Protein AF-A0A3B4XBQ4-F1 (afdb_monomer_lite)

Sequence (786 aa):
MGTFVTLAEVLEARGSPLDEDEVWCLLLATTEALLDISKKNMCSVLSPGSMLLSANGSLAFKSCVRYEDVASFMVVYSLGMTLYWCVDYHLPHNQPVQLSAELDGLLLSMCEDMVVRRTNLLTVLEICELHHKAAMLPPAERLIRQLQLTDRSQMVRDRLHQDVGPEFIRMLDEPLVVLELPGSIVSKKGKSPTTQRELSVVMPNSQRILVKCEVKSRGGDVFDMIVAHSNLMEHFYFGLAYIDNEFFFVDNDTKISKVAPDSWKKVPTATFVLFFRVKFFVNDISLLQRQTRHQYYLQLRRDLLEDRLSCHEETALYLGALALQTEYGDCMPEVYGRNYYRPDQYVSKSVMEKRALPYVQEELLRLHTNNAQMLSDESELEFLKLPEYGVLFHRVMREKKPSEGEIILGVCAKGLIVFEIKDGCRSTSQTFYWRETATISSNRRKFVVESRGSKKKYTFITERSKIAKYLCNLCSAQHKFNNEMNSRQLSQSLVSSNIVQYAAVCRAQSSRRKSFSCSETPQDDSGLNTPQDESLTKLCDDIAARIEARVKTKTGSSSEREVLCVSLKKDPKFGLIVIVGEDTVGRYDLGIFVASIVPGGPADKDGRIKPGRLISLNHISLEGVTFSEATEVMQSSPEEVQLIISQPKYESQATLMTYAQSGEDNLDEMVSVLMTPKTGNRLNVPCEVRGLSAQDSCSLSPPVNCVKLEEITVELSKVAGSLGISITGGVNTNLPNGGIYIKSLVPGGAAERDGRVHTDRVLEVDGFSFQGFTYQQAVDCLSKTG

Organism: NCBI:txid1841481

InterPro domains:
  IPR000299 FERM domain [PS50057] (197-486)
  IPR001478 PDZ domain [PF00595] (577-645)
  IPR001478 PDZ domain [PF00595] (715-785)
  IPR001478 PDZ domain [PS50106] (563-649)
  IPR001478 PDZ domain [PS50106] (713-786)
  IPR001478 PDZ domain [SM00228] (572-649)
  IPR001478 PDZ domain [SM002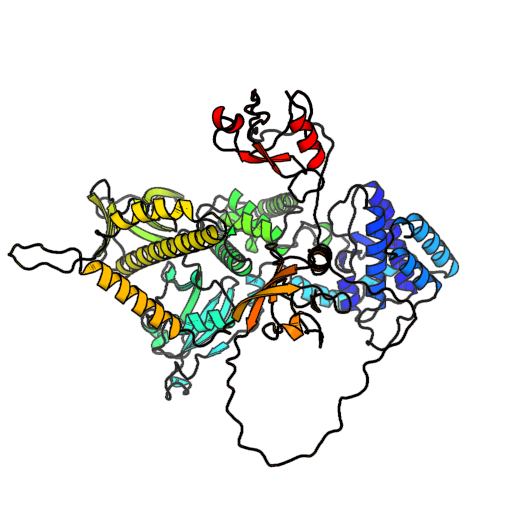28] (721-786)
  IPR011019 KIND domain [PF16474] (5-113)
  IPR011019 KIND domain [PS51377] (5-167)
  IPR011019 KIND domain [SM00750] (5-167)
  IPR011993 PH-like domain superfamily [G3DSA:2.30.29.30] (389-490)
  IPR014352 FERM/acyl-CoA-binding protein superfamily [G3DSA:1.20.80.10] (281-388)
  IPR018979 FERM, N-terminal [PF09379] (201-261)
  IPR018980 FERM, C-terminal PH-like domain [PF09380] (403-489)
  IPR018980 FERM, C-terminal PH-like domain [SM01196] (401-490)
  IPR019748 FERM central domain [PF00373] (288-394)
  IPR019748 FERM central domain [cd14473] (292-386)
  IPR019749 Band 4.1 domain [PR00935] (230-242)
  IPR019749 Band 4.1 domain [PR00935] (298-311)
  IPR019749 Band 4.1 domain [PR00935] (311-331)

Structure (mmCIF, N/CA/C/O backbone):
data_AF-A0A3B4XBQ4-F1
#
_entry.id   AF-A0A3B4XBQ4-F1
#
loop_
_atom_site.group_PDB
_atom_site.id
_atom_site.type_symbol
_atom_site.label_atom_id
_atom_site.label_alt_id
_atom_site.label_comp_id
_atom_site.label_asym_id
_atom_site.label_entity_id
_atom_site.label_seq_id
_atom_site.pdbx_PDB_ins_code
_atom_site.Cartn_x
_atom_site.Cartn_y
_atom_site.Cartn_z
_atom_site.occupancy
_atom_site.B_iso_or_equiv
_atom_site.auth_seq_id
_atom_site.auth_comp_id
_atom_site.auth_asym_id
_atom_site.auth_atom_id
_atom_site.pdbx_PDB_model_num
ATOM 1 N N . MET A 1 1 ? 0.312 -6.241 -37.131 1.00 32.94 1 MET A N 1
ATOM 2 C CA . MET A 1 1 ? 0.779 -5.415 -35.998 1.00 32.94 1 MET A CA 1
ATOM 3 C C . MET A 1 1 ? 1.859 -6.225 -35.313 1.00 32.94 1 MET A C 1
ATOM 5 O O . MET A 1 1 ? 1.557 -7.333 -34.894 1.00 32.94 1 MET A O 1
ATOM 9 N N . GLY A 1 2 ? 3.116 -5.786 -35.379 1.00 45.16 2 GLY A N 1
ATOM 10 C CA . GLY A 1 2 ? 4.244 -6.576 -34.884 1.00 45.16 2 GLY A CA 1
ATOM 11 C C . GLY A 1 2 ? 4.335 -6.468 -33.369 1.00 45.16 2 GLY A C 1
ATOM 12 O O . GLY A 1 2 ? 4.582 -5.383 -32.863 1.00 45.16 2 GLY A O 1
ATOM 13 N N . THR A 1 3 ? 4.108 -7.570 -32.662 1.00 61.03 3 THR A N 1
ATOM 14 C CA . THR A 1 3 ? 4.455 -7.713 -31.243 1.00 61.03 3 THR A CA 1
ATOM 15 C C . THR A 1 3 ? 5.968 -7.585 -31.082 1.00 61.03 3 THR A C 1
ATOM 17 O O . THR A 1 3 ? 6.699 -8.155 -31.895 1.00 61.03 3 THR A O 1
ATOM 20 N N . PHE A 1 4 ? 6.433 -6.870 -30.060 1.00 69.50 4 PHE A N 1
ATOM 21 C CA . PHE A 1 4 ? 7.853 -6.779 -29.712 1.00 69.50 4 PHE A CA 1
ATOM 22 C C . PHE A 1 4 ? 8.190 -7.751 -28.566 1.00 69.50 4 PHE A C 1
ATOM 24 O O . PHE A 1 4 ? 7.325 -8.046 -27.746 1.00 69.50 4 PHE A O 1
ATOM 31 N N . VAL A 1 5 ? 9.425 -8.252 -28.528 1.00 73.81 5 VAL A N 1
ATOM 32 C CA . VAL A 1 5 ? 9.993 -9.130 -27.483 1.00 73.81 5 VAL A CA 1
ATOM 33 C C . VAL A 1 5 ? 11.347 -8.546 -27.078 1.00 73.81 5 VAL A C 1
ATOM 35 O O . VAL A 1 5 ? 12.065 -8.050 -27.949 1.00 73.81 5 VAL A O 1
ATOM 38 N N . THR A 1 6 ? 11.709 -8.543 -25.795 1.00 81.06 6 THR A N 1
ATOM 39 C CA . THR A 1 6 ? 13.035 -8.033 -25.393 1.00 81.06 6 THR A CA 1
ATOM 40 C C . THR A 1 6 ? 14.160 -8.987 -25.811 1.00 81.06 6 THR A C 1
ATOM 42 O O . THR A 1 6 ? 13.956 -10.192 -25.946 1.00 81.06 6 THR A O 1
ATOM 45 N N . LEU A 1 7 ? 15.378 -8.480 -26.010 1.00 82.31 7 LEU A N 1
ATOM 46 C CA . LEU A 1 7 ? 16.537 -9.339 -26.286 1.00 82.31 7 LEU A CA 1
ATOM 47 C C . LEU A 1 7 ? 16.816 -10.314 -25.125 1.00 82.31 7 LEU A C 1
ATOM 49 O O . LEU A 1 7 ? 17.180 -11.462 -25.365 1.00 82.31 7 LEU A O 1
ATOM 53 N N . ALA A 1 8 ? 16.573 -9.893 -23.880 1.00 78.25 8 ALA A N 1
ATOM 54 C CA . ALA A 1 8 ? 16.630 -10.761 -22.702 1.00 78.25 8 ALA A CA 1
ATOM 55 C C . ALA A 1 8 ? 15.648 -11.942 -22.804 1.00 78.25 8 ALA A C 1
ATOM 57 O O . ALA A 1 8 ? 16.045 -13.086 -22.597 1.00 78.25 8 ALA A O 1
ATOM 58 N N . GLU A 1 9 ? 14.396 -11.678 -23.191 1.00 71.56 9 GLU A N 1
ATOM 59 C CA . GLU A 1 9 ? 13.371 -12.712 -23.402 1.00 71.56 9 GLU A CA 1
ATOM 60 C C . GLU A 1 9 ? 13.758 -13.697 -24.510 1.00 71.56 9 GLU A C 1
ATOM 62 O O . GLU A 1 9 ? 13.493 -14.895 -24.401 1.00 71.56 9 GLU A O 1
ATOM 67 N N . VAL A 1 10 ? 14.394 -13.210 -25.579 1.00 78.62 10 VAL A N 1
ATOM 68 C CA . VAL A 1 10 ? 14.895 -14.063 -26.666 1.00 78.62 10 VAL A CA 1
ATOM 69 C C . VAL A 1 10 ? 15.994 -14.998 -26.164 1.00 78.62 10 VAL A C 1
ATOM 71 O O . VAL A 1 10 ? 15.939 -16.196 -26.447 1.00 78.62 10 VAL A O 1
ATOM 74 N N . LEU A 1 11 ? 16.965 -14.482 -25.406 1.00 76.75 11 LEU A N 1
ATOM 75 C CA . LEU A 1 11 ? 18.055 -15.280 -24.833 1.00 76.75 11 LEU A CA 1
ATOM 76 C C . LEU A 1 11 ? 17.536 -16.322 -23.839 1.00 76.75 11 LEU A C 1
ATOM 78 O O . LEU A 1 11 ? 17.940 -17.483 -23.897 1.00 76.75 11 LEU A O 1
ATOM 82 N N . GLU A 1 12 ? 16.591 -15.940 -22.982 1.00 75.50 12 GLU A N 1
ATOM 83 C CA . GLU A 1 12 ? 15.970 -16.845 -22.014 1.00 75.50 12 GLU A CA 1
ATOM 84 C C . GLU A 1 12 ? 15.159 -17.953 -22.703 1.00 75.50 12 GLU A C 1
ATOM 86 O O . GLU A 1 12 ? 15.280 -19.131 -22.358 1.00 75.50 12 GLU A O 1
ATOM 91 N N . ALA A 1 13 ? 14.382 -17.609 -23.736 1.00 70.44 13 ALA A N 1
ATOM 92 C CA . ALA A 1 13 ? 13.626 -18.585 -24.518 1.00 70.44 13 ALA A CA 1
ATOM 93 C C . ALA A 1 13 ? 14.534 -19.541 -25.311 1.00 70.44 13 ALA A C 1
ATOM 95 O O . ALA A 1 13 ? 14.208 -20.728 -25.460 1.00 70.44 13 ALA A O 1
ATOM 96 N N . ARG A 1 14 ? 15.665 -19.034 -25.816 1.00 77.06 14 ARG A N 1
ATOM 97 C CA . ARG A 1 14 ? 16.677 -19.807 -26.547 1.00 77.06 14 ARG A CA 1
ATOM 98 C C . ARG A 1 14 ? 17.471 -20.722 -25.610 1.00 77.06 14 ARG A C 1
ATOM 100 O O . ARG A 1 14 ? 17.714 -21.877 -25.958 1.00 77.06 14 ARG A O 1
ATOM 107 N N . GLY A 1 15 ? 17.822 -20.242 -24.417 1.00 75.25 15 GLY A N 1
ATOM 108 C CA . GLY A 1 15 ? 18.596 -20.975 -23.413 1.00 75.25 15 GLY A CA 1
ATOM 109 C C . GLY A 1 15 ? 20.064 -21.210 -23.794 1.00 75.25 15 GLY A C 1
ATOM 110 O O . GLY A 1 15 ? 20.699 -22.085 -23.211 1.00 75.25 15 GLY A O 1
ATOM 111 N N . SER A 1 16 ? 20.588 -20.471 -24.773 1.00 79.38 16 SER A N 1
ATOM 112 C CA . SER A 1 16 ? 21.974 -20.539 -25.253 1.00 79.38 16 SER A CA 1
ATOM 113 C C . SER A 1 16 ? 22.471 -19.132 -25.620 1.00 79.38 16 SER A C 1
ATOM 115 O O . SER A 1 16 ? 21.627 -18.269 -25.889 1.00 79.38 16 SER A O 1
ATOM 117 N N . PRO A 1 17 ? 23.795 -18.895 -25.681 1.00 85.38 17 PRO A N 1
ATOM 118 C CA . PRO A 1 17 ? 24.337 -17.630 -26.172 1.00 85.38 17 PRO A CA 1
ATOM 119 C C . PRO A 1 17 ? 24.024 -17.417 -27.660 1.00 85.38 17 PRO A C 1
ATOM 121 O O . PRO A 1 17 ? 23.603 -18.353 -28.356 1.00 85.38 17 PRO A O 1
ATOM 124 N N . LEU A 1 18 ? 24.210 -16.176 -28.120 1.00 86.69 18 LEU A N 1
ATOM 125 C CA . LEU A 1 18 ? 24.181 -15.840 -29.546 1.00 86.69 18 LEU A CA 1
ATOM 126 C C . LEU A 1 18 ? 25.466 -16.297 -30.236 1.00 86.69 18 LEU A C 1
ATOM 128 O O . LEU A 1 18 ? 26.558 -16.160 -29.680 1.00 86.69 18 LEU A O 1
ATOM 132 N N . ASP A 1 19 ? 25.321 -16.780 -31.464 1.00 86.88 19 ASP A N 1
ATOM 133 C CA . ASP A 1 19 ? 26.453 -17.119 -32.324 1.00 86.88 19 ASP A CA 1
ATOM 134 C C . ASP A 1 19 ? 27.101 -15.844 -32.899 1.00 86.88 19 ASP A C 1
ATOM 136 O O . ASP A 1 19 ? 26.461 -14.798 -33.017 1.00 86.88 19 ASP A O 1
ATOM 140 N N . GLU A 1 20 ? 28.372 -15.918 -33.301 1.00 87.44 20 GLU A N 1
ATOM 141 C CA . GLU A 1 20 ? 29.130 -14.763 -33.811 1.00 87.44 20 GLU A CA 1
ATOM 142 C C . GLU A 1 20 ? 28.424 -14.040 -34.979 1.00 87.44 20 GLU A C 1
ATOM 144 O O . GLU A 1 20 ? 28.278 -12.816 -34.956 1.00 87.44 20 GLU A O 1
ATOM 149 N N . ASP A 1 21 ? 27.896 -14.787 -35.950 1.00 88.25 21 ASP A N 1
ATOM 150 C CA . ASP A 1 21 ? 27.135 -14.233 -37.079 1.00 88.25 21 ASP A CA 1
ATOM 151 C C . ASP A 1 21 ? 25.861 -13.497 -36.619 1.00 88.25 21 ASP A C 1
ATOM 153 O O . ASP A 1 21 ? 25.447 -12.496 -37.220 1.00 88.25 21 ASP A O 1
ATOM 157 N N . GLU A 1 22 ? 25.236 -13.971 -35.534 1.00 88.56 22 GLU A N 1
ATOM 158 C CA . GLU A 1 22 ? 24.047 -13.353 -34.948 1.00 88.56 22 GLU A CA 1
ATOM 159 C C . GLU A 1 22 ? 24.399 -12.031 -34.256 1.00 88.56 22 GLU A C 1
ATOM 161 O O . GLU A 1 22 ? 23.666 -11.047 -34.386 1.00 88.56 22 GLU A O 1
ATOM 166 N N . VAL A 1 23 ? 25.550 -11.980 -33.579 1.00 90.06 23 VAL A N 1
ATOM 167 C CA . VAL A 1 23 ? 26.082 -10.767 -32.942 1.00 90.06 23 VAL A CA 1
ATOM 168 C C . VAL A 1 23 ? 26.407 -9.707 -33.989 1.00 90.06 23 VAL A C 1
ATOM 170 O O . VAL A 1 23 ? 26.005 -8.556 -33.820 1.00 90.06 23 VAL A O 1
ATOM 173 N N . TRP A 1 24 ? 27.059 -10.078 -35.094 1.00 90.06 24 TRP A N 1
ATOM 174 C CA . TRP A 1 24 ? 27.360 -9.157 -36.197 1.00 90.06 24 TRP A CA 1
ATOM 175 C C . TRP A 1 24 ? 26.103 -8.538 -36.809 1.00 90.06 24 TRP A C 1
ATOM 177 O O . TRP A 1 24 ? 26.035 -7.327 -37.029 1.00 90.06 24 TRP A O 1
ATOM 187 N N . CYS A 1 25 ? 25.083 -9.355 -37.059 1.00 88.88 25 CYS A N 1
ATOM 188 C CA . CYS A 1 25 ? 23.819 -8.884 -37.617 1.00 88.88 25 CYS A CA 1
ATOM 189 C C . CYS A 1 25 ? 23.031 -8.017 -36.621 1.00 88.88 25 CYS A C 1
ATOM 191 O O . CYS A 1 25 ? 22.463 -6.995 -37.012 1.00 88.88 25 CYS A O 1
ATOM 193 N N . LEU A 1 26 ? 23.002 -8.390 -35.337 1.00 89.19 26 LEU A N 1
ATOM 194 C CA . LEU A 1 26 ? 22.338 -7.606 -34.294 1.00 89.19 26 LEU A CA 1
ATOM 195 C C . LEU A 1 26 ? 23.042 -6.262 -34.068 1.00 89.19 26 LEU A C 1
ATOM 197 O O . LEU A 1 26 ? 22.370 -5.238 -33.922 1.00 89.19 26 LEU A O 1
ATOM 201 N N . LEU A 1 27 ? 24.378 -6.249 -34.083 1.00 91.12 27 LEU A N 1
ATOM 202 C CA . LEU A 1 27 ? 25.190 -5.038 -33.989 1.00 91.12 27 LEU A CA 1
ATOM 203 C C . LEU A 1 27 ? 24.922 -4.102 -35.173 1.00 91.12 27 LEU A C 1
ATOM 205 O O . LEU A 1 27 ? 24.695 -2.911 -34.953 1.00 91.12 27 LEU A O 1
ATOM 209 N N . LEU A 1 28 ? 24.870 -4.634 -36.398 1.00 89.50 28 LEU A N 1
ATOM 210 C CA . LEU A 1 28 ? 24.543 -3.867 -37.603 1.00 89.50 28 LEU A CA 1
ATOM 211 C C . LEU A 1 28 ? 23.150 -3.225 -37.500 1.00 89.50 28 LEU A C 1
ATOM 213 O O . LEU A 1 28 ? 23.044 -2.000 -37.550 1.00 89.50 28 LEU A O 1
ATOM 217 N N . ALA A 1 29 ? 22.102 -4.019 -37.251 1.00 86.88 29 ALA A N 1
ATOM 218 C CA . ALA A 1 29 ? 20.734 -3.498 -37.152 1.00 86.88 29 ALA A CA 1
ATOM 219 C C . ALA A 1 29 ? 20.562 -2.480 -36.019 1.00 86.88 29 ALA A C 1
ATOM 221 O O . ALA A 1 29 ? 19.853 -1.483 -36.167 1.00 86.88 29 ALA A O 1
ATOM 222 N N . THR A 1 30 ? 21.203 -2.718 -34.872 1.00 87.31 30 THR A N 1
ATOM 223 C CA . THR A 1 30 ? 21.127 -1.801 -33.729 1.00 87.31 30 THR A CA 1
ATOM 224 C C . THR A 1 30 ? 21.825 -0.487 -34.047 1.00 87.31 30 THR A C 1
ATOM 226 O O . THR A 1 30 ? 21.290 0.577 -33.747 1.00 87.31 30 THR A O 1
ATOM 229 N N . THR A 1 31 ? 22.982 -0.542 -34.704 1.00 87.50 31 THR A N 1
ATOM 230 C CA . THR A 1 31 ? 23.745 0.640 -35.121 1.00 87.50 31 THR A CA 1
ATOM 231 C C . THR A 1 31 ? 22.968 1.473 -36.145 1.00 87.50 31 THR A C 1
ATOM 233 O O . THR A 1 31 ? 22.874 2.691 -35.992 1.00 87.50 31 THR A O 1
ATOM 236 N N . GLU A 1 32 ? 22.335 0.837 -37.133 1.00 85.81 32 GLU A N 1
ATOM 237 C CA . GLU A 1 32 ? 21.465 1.507 -38.111 1.00 85.81 32 GLU A CA 1
ATOM 238 C C . GLU A 1 32 ? 20.247 2.164 -37.443 1.00 85.81 32 GLU A C 1
ATOM 240 O O . GLU A 1 32 ? 19.961 3.342 -37.682 1.00 85.81 32 GLU A O 1
ATOM 245 N N . ALA A 1 33 ? 19.565 1.440 -36.549 1.00 81.19 33 ALA A N 1
ATOM 246 C CA . ALA A 1 33 ? 18.415 1.961 -35.811 1.00 81.19 33 ALA A CA 1
ATOM 247 C C . ALA A 1 33 ? 18.804 3.141 -34.905 1.00 81.19 33 ALA A C 1
ATOM 249 O O . ALA A 1 33 ? 18.095 4.146 -34.845 1.00 81.19 33 ALA A O 1
ATOM 250 N N . LEU A 1 34 ? 19.955 3.060 -34.234 1.00 78.56 34 LEU A N 1
ATOM 251 C CA . LEU A 1 34 ? 20.484 4.141 -33.404 1.00 78.56 34 LEU A CA 1
ATOM 252 C C . LEU A 1 34 ? 20.875 5.375 -34.222 1.00 78.56 34 LEU A C 1
ATOM 254 O O . LEU A 1 34 ? 20.667 6.490 -33.749 1.00 78.56 34 LEU A O 1
ATOM 258 N N . LEU A 1 35 ? 21.405 5.215 -35.436 1.00 76.88 35 LEU A N 1
ATOM 259 C CA . LEU A 1 35 ? 21.737 6.339 -36.319 1.00 76.88 35 LEU A CA 1
ATOM 260 C C . LEU A 1 35 ? 20.488 7.032 -36.883 1.00 76.88 35 LEU A C 1
ATOM 262 O O . LEU A 1 35 ? 20.502 8.249 -37.092 1.00 76.88 35 LEU A O 1
ATOM 266 N N . ASP A 1 36 ? 19.390 6.300 -37.082 1.00 68.94 36 ASP A N 1
ATOM 267 C CA . ASP A 1 36 ? 18.102 6.894 -37.457 1.00 68.94 36 ASP A CA 1
ATOM 268 C C . ASP A 1 36 ? 17.434 7.626 -36.273 1.00 68.94 36 ASP A C 1
ATOM 270 O O . ASP A 1 36 ? 16.847 8.701 -36.429 1.00 68.94 36 ASP A O 1
ATOM 274 N N . ILE A 1 37 ? 17.603 7.101 -35.054 1.00 64.50 37 ILE A N 1
ATOM 275 C CA . ILE A 1 37 ? 17.100 7.691 -33.800 1.00 64.50 37 ILE A CA 1
ATOM 276 C C . ILE A 1 37 ? 17.960 8.871 -33.321 1.00 64.50 37 ILE A C 1
ATOM 278 O O . ILE A 1 37 ? 17.426 9.834 -32.766 1.00 64.50 37 ILE A O 1
ATOM 282 N N . SER A 1 38 ? 19.267 8.854 -33.593 1.00 54.06 38 SER A N 1
ATOM 283 C CA . SER A 1 38 ? 20.222 9.936 -33.312 1.00 54.06 38 SER A CA 1
ATOM 284 C C . SER A 1 38 ? 19.780 11.273 -33.922 1.00 54.06 38 SER A C 1
ATOM 286 O O . SER A 1 38 ? 20.041 12.325 -33.343 1.00 54.06 38 SER A O 1
ATOM 288 N N . LYS A 1 39 ? 19.020 11.249 -35.025 1.00 49.69 39 LYS A N 1
ATOM 289 C CA . LYS A 1 39 ? 18.426 12.443 -35.655 1.00 49.69 39 LYS A CA 1
ATOM 290 C C . LYS A 1 39 ? 17.235 13.035 -34.879 1.00 49.69 39 LYS A C 1
ATOM 292 O O . LYS A 1 39 ? 16.767 14.115 -35.230 1.00 49.69 39 LYS A O 1
ATOM 297 N N . LYS A 1 40 ? 16.719 12.339 -33.857 1.00 45.53 40 LYS A N 1
ATOM 298 C CA . LYS A 1 40 ? 15.503 12.677 -33.087 1.00 45.53 40 LYS A CA 1
ATOM 299 C C . LYS A 1 40 ? 15.758 12.951 -31.589 1.00 45.53 40 LYS A C 1
ATOM 301 O O . LYS A 1 40 ? 14.798 12.993 -30.824 1.00 45.53 40 LYS A O 1
ATOM 306 N N . ASN A 1 41 ? 17.009 13.170 -31.159 1.00 45.47 41 ASN A N 1
ATOM 307 C CA . ASN A 1 41 ? 17.391 13.496 -29.766 1.00 45.47 41 ASN A CA 1
ATOM 308 C C . ASN A 1 41 ? 16.875 12.507 -28.694 1.00 45.47 41 ASN A C 1
ATOM 310 O O . ASN A 1 41 ? 16.464 12.905 -27.601 1.00 45.47 41 ASN A O 1
ATOM 314 N N . MET A 1 42 ? 16.908 11.207 -28.992 1.00 45.78 42 MET A N 1
ATOM 315 C CA . MET A 1 42 ? 16.678 10.136 -28.015 1.00 45.78 42 MET A CA 1
ATOM 316 C C . MET A 1 42 ? 17.999 9.400 -27.785 1.00 45.78 42 MET A C 1
ATOM 318 O O . MET A 1 42 ? 18.668 9.020 -28.743 1.00 45.78 42 MET A O 1
ATOM 322 N N . CYS A 1 43 ? 18.384 9.205 -26.526 1.00 49.38 43 CYS A N 1
ATOM 323 C CA . CYS A 1 43 ? 19.600 8.488 -26.161 1.00 49.38 43 CYS A CA 1
ATOM 324 C C . CYS A 1 43 ? 19.253 7.446 -25.098 1.00 49.38 43 CYS A C 1
ATOM 326 O O . CYS A 1 43 ? 18.780 7.802 -24.025 1.00 49.38 43 CYS A O 1
ATOM 328 N N . SER A 1 44 ? 19.434 6.164 -25.411 1.00 53.78 44 SER A N 1
ATOM 329 C CA . SER A 1 44 ? 19.067 5.046 -24.540 1.00 53.78 44 SER A CA 1
ATOM 330 C C . SER A 1 44 ? 20.312 4.313 -24.054 1.00 53.78 44 SER A C 1
ATOM 332 O O . SER A 1 44 ? 21.119 3.883 -24.875 1.00 53.78 44 SER A O 1
ATOM 334 N N . VAL A 1 45 ? 20.445 4.096 -22.742 1.00 66.38 45 VAL A N 1
ATOM 335 C CA . VAL A 1 45 ? 21.352 3.059 -22.231 1.00 66.38 45 VAL A CA 1
ATOM 336 C C . VAL A 1 45 ? 20.818 1.713 -22.714 1.00 66.38 45 VAL A C 1
ATOM 338 O O . VAL A 1 45 ? 19.678 1.335 -22.418 1.00 66.38 45 VAL A O 1
ATOM 341 N N . LEU A 1 46 ? 21.622 1.011 -23.506 1.00 75.31 46 LEU A N 1
ATOM 342 C CA . LEU A 1 46 ? 21.235 -0.280 -24.048 1.00 75.31 46 LEU A CA 1
ATOM 343 C C . LEU A 1 46 ? 21.561 -1.395 -23.058 1.00 75.31 46 LEU A C 1
ATOM 345 O O . LEU A 1 46 ? 22.606 -1.405 -22.415 1.00 75.31 46 LEU A O 1
ATOM 349 N N . SER A 1 47 ? 20.604 -2.300 -22.914 1.00 76.81 47 SER A N 1
ATOM 350 C CA . SER A 1 47 ? 20.679 -3.523 -22.128 1.00 76.81 47 SER A CA 1
ATOM 351 C C . SER A 1 47 ? 19.821 -4.582 -22.824 1.00 76.81 47 SER A C 1
ATOM 353 O O . SER A 1 47 ? 18.894 -4.223 -23.565 1.00 76.81 47 SER A O 1
ATOM 355 N N . PRO A 1 48 ? 20.033 -5.878 -22.546 1.00 78.06 48 PRO A N 1
ATOM 356 C CA . PRO A 1 48 ? 19.177 -6.932 -23.086 1.00 78.06 48 PRO A CA 1
ATOM 357 C C . PRO A 1 48 ? 17.678 -6.706 -22.796 1.00 78.06 48 PRO A C 1
ATOM 359 O O . PRO A 1 48 ? 16.829 -7.031 -23.621 1.00 78.06 48 PRO A O 1
ATOM 362 N N . GLY A 1 49 ? 17.332 -6.091 -21.657 1.00 70.62 49 GLY A N 1
ATOM 363 C CA . GLY A 1 49 ? 15.944 -5.798 -21.270 1.00 70.62 49 GLY A CA 1
ATOM 364 C C . GLY A 1 49 ? 15.351 -4.501 -21.846 1.00 70.62 49 GLY A C 1
ATOM 365 O O . GLY A 1 49 ? 14.134 -4.291 -21.747 1.00 70.62 49 GLY A O 1
ATOM 366 N N . SER A 1 50 ? 16.179 -3.625 -22.428 1.00 72.12 50 SER A N 1
ATOM 367 C CA . SER A 1 50 ? 15.745 -2.368 -23.063 1.00 72.12 50 SER A CA 1
ATOM 368 C C . SER A 1 50 ? 15.697 -2.437 -24.591 1.00 72.12 50 SER A C 1
ATOM 370 O O . SER A 1 50 ? 15.037 -1.594 -25.198 1.00 72.12 50 SER A O 1
ATOM 372 N N . MET A 1 51 ? 16.322 -3.444 -25.209 1.00 81.44 51 MET A N 1
ATOM 373 C CA . MET A 1 51 ? 16.289 -3.685 -26.654 1.00 81.44 51 MET A CA 1
ATOM 374 C C . MET A 1 51 ? 15.084 -4.550 -27.042 1.00 81.44 51 MET A C 1
ATOM 376 O O . MET A 1 51 ? 14.918 -5.647 -26.516 1.00 81.44 51 MET A O 1
ATOM 380 N N . LEU A 1 52 ? 14.244 -4.056 -27.953 1.00 79.12 52 LEU A N 1
ATOM 381 C CA . LEU A 1 52 ? 12.981 -4.670 -28.365 1.00 79.12 52 LEU A CA 1
ATOM 382 C C . LEU A 1 52 ? 13.052 -5.124 -29.827 1.00 79.12 52 LEU A C 1
ATOM 384 O O . LEU A 1 52 ? 13.309 -4.323 -30.722 1.00 79.12 52 LEU A O 1
ATOM 388 N N . LEU A 1 53 ? 12.760 -6.397 -30.071 1.00 84.12 53 LEU A N 1
ATOM 389 C CA . LEU A 1 53 ? 12.810 -7.079 -31.365 1.00 84.12 53 LEU A CA 1
ATOM 390 C C . LEU A 1 53 ? 11.383 -7.336 -31.865 1.00 84.12 53 LEU A C 1
ATOM 392 O O . LEU A 1 53 ? 10.564 -7.881 -31.125 1.00 84.12 53 LEU A O 1
ATOM 396 N N . SER A 1 54 ? 11.067 -6.934 -33.097 1.00 79.44 54 SER A N 1
ATOM 397 C CA . SER A 1 54 ? 9.722 -7.055 -33.679 1.00 79.44 54 SER A CA 1
ATOM 398 C C . SER A 1 54 ? 9.612 -8.114 -34.768 1.00 79.44 54 SER A C 1
ATOM 400 O O . SER A 1 54 ? 10.555 -8.374 -35.516 1.00 79.44 54 SER A O 1
ATOM 402 N N . ALA A 1 55 ? 8.402 -8.674 -34.926 1.00 70.19 55 ALA A N 1
ATOM 403 C CA . ALA A 1 55 ? 8.183 -9.858 -35.768 1.00 70.19 55 ALA A CA 1
ATOM 404 C C . ALA A 1 55 ? 8.270 -9.520 -37.257 1.00 70.19 55 ALA A C 1
ATOM 406 O O . ALA A 1 55 ? 8.291 -10.395 -38.120 1.00 70.19 55 ALA A O 1
ATOM 407 N N . ASN A 1 56 ? 8.294 -8.225 -37.566 1.00 72.50 56 ASN A N 1
ATOM 408 C CA . ASN A 1 56 ? 8.529 -7.676 -38.891 1.00 72.50 56 ASN A CA 1
ATOM 409 C C . ASN A 1 56 ? 10.023 -7.420 -39.173 1.00 72.50 56 ASN A C 1
ATOM 411 O O . ASN A 1 56 ? 10.347 -7.035 -40.297 1.00 72.50 56 ASN A O 1
ATOM 415 N N . GLY A 1 57 ? 10.925 -7.689 -38.227 1.00 72.75 57 GLY A N 1
ATOM 416 C CA . GLY A 1 57 ? 12.365 -7.470 -38.359 1.00 72.75 57 GLY A CA 1
ATOM 417 C C . GLY A 1 57 ? 12.841 -6.079 -37.937 1.00 72.75 57 GLY A C 1
ATOM 418 O O . GLY A 1 57 ? 13.956 -5.709 -38.279 1.00 72.75 57 GLY A O 1
ATOM 419 N N . SER A 1 58 ? 12.011 -5.295 -37.241 1.00 77.38 58 SER A N 1
ATOM 420 C CA . SER A 1 58 ? 12.376 -3.962 -36.739 1.00 77.38 58 SER A CA 1
ATOM 421 C C . SER A 1 58 ? 12.861 -3.995 -35.287 1.00 77.38 58 SER A C 1
ATOM 423 O O . SER A 1 58 ? 12.420 -4.834 -34.501 1.00 77.38 58 SER A O 1
ATOM 425 N N . LEU A 1 59 ? 13.714 -3.032 -34.926 1.00 80.25 59 LEU A N 1
ATOM 426 C CA . LEU A 1 59 ? 14.164 -2.781 -33.555 1.00 80.25 59 LEU A CA 1
ATOM 427 C C . LEU A 1 59 ? 13.463 -1.559 -32.955 1.00 80.25 59 LEU A C 1
ATOM 429 O O . LEU A 1 59 ? 13.191 -0.578 -33.648 1.00 80.25 59 LEU A O 1
ATOM 433 N N . ALA A 1 60 ? 13.202 -1.616 -31.655 1.00 76.88 60 ALA A N 1
ATOM 434 C CA . ALA A 1 60 ? 12.812 -0.478 -30.835 1.00 76.88 60 ALA A CA 1
ATOM 435 C C . ALA A 1 60 ? 13.590 -0.504 -29.513 1.00 76.88 60 ALA A C 1
ATOM 437 O O . ALA A 1 60 ? 14.182 -1.518 -29.143 1.00 76.88 60 ALA A O 1
ATOM 438 N N . PHE A 1 61 ? 13.584 0.608 -28.786 1.00 77.81 61 PHE A N 1
ATOM 439 C CA . PHE A 1 61 ? 14.294 0.727 -27.515 1.00 77.81 61 PHE A CA 1
ATOM 440 C C . PHE A 1 61 ? 13.363 1.329 -26.466 1.00 77.81 61 PHE A C 1
ATOM 442 O O . PHE A 1 61 ? 12.627 2.274 -26.762 1.00 77.81 61 PHE A O 1
ATOM 449 N N . LYS A 1 62 ? 13.382 0.792 -25.241 1.00 65.25 62 LYS A N 1
ATOM 450 C CA . LYS A 1 62 ? 12.705 1.427 -24.099 1.00 65.25 62 LYS A CA 1
ATOM 451 C C . LYS A 1 62 ? 13.364 2.787 -23.823 1.00 65.25 62 LYS A C 1
ATOM 453 O O . LYS A 1 62 ? 14.588 2.901 -23.871 1.00 65.25 62 LYS A O 1
ATOM 458 N N . SER A 1 63 ? 12.556 3.814 -23.555 1.00 52.34 63 SER A N 1
ATOM 459 C CA . SER A 1 63 ? 13.042 5.174 -23.285 1.00 52.34 63 SER A CA 1
ATOM 460 C C . SER A 1 63 ? 13.924 5.198 -22.030 1.00 52.34 63 SER A C 1
ATOM 462 O O . SER A 1 63 ? 13.493 4.769 -20.962 1.00 52.34 63 SER A O 1
ATOM 464 N N . CYS A 1 64 ? 15.149 5.714 -22.156 1.00 45.53 64 CYS A N 1
ATOM 465 C CA . CYS A 1 64 ? 16.050 5.999 -21.039 1.00 45.53 64 CYS A CA 1
ATOM 466 C C . CYS A 1 64 ? 16.521 7.465 -21.100 1.00 45.53 64 CYS A C 1
ATOM 468 O O . CYS A 1 64 ? 16.462 8.114 -22.140 1.00 45.53 64 CYS A O 1
ATOM 470 N N . VAL A 1 65 ? 16.920 7.990 -19.940 1.00 41.44 65 VAL A N 1
ATOM 471 C CA . VAL A 1 65 ? 17.179 9.411 -19.637 1.00 41.44 65 VAL A CA 1
ATOM 472 C C . VAL A 1 65 ? 18.256 10.055 -20.539 1.00 41.44 65 VAL A C 1
ATOM 474 O O . VAL A 1 65 ? 19.239 9.410 -20.894 1.00 41.44 65 VAL A O 1
ATOM 477 N N . ARG A 1 66 ? 18.091 11.353 -20.867 1.00 41.75 66 ARG A N 1
ATOM 478 C CA . ARG A 1 66 ? 19.028 12.180 -21.665 1.00 41.75 66 ARG A CA 1
ATOM 479 C C . ARG A 1 66 ? 20.268 12.633 -20.871 1.00 41.75 66 ARG A C 1
ATOM 481 O O . ARG A 1 66 ? 20.124 13.089 -19.742 1.00 41.75 66 ARG A O 1
ATOM 488 N N . TYR A 1 67 ? 21.434 12.665 -21.526 1.00 39.84 67 TYR A N 1
ATOM 489 C CA . TYR A 1 67 ? 22.594 13.503 -21.164 1.00 39.84 67 TYR A CA 1
ATOM 490 C C . TYR A 1 67 ? 23.040 14.277 -22.411 1.00 39.84 67 TYR A C 1
ATOM 492 O O . TYR A 1 67 ? 23.454 13.653 -23.386 1.00 39.84 67 TYR A O 1
ATOM 500 N N . GLU A 1 68 ? 22.931 15.610 -22.414 1.00 39.38 68 GLU A N 1
ATOM 501 C CA . GLU A 1 68 ? 23.056 16.412 -23.647 1.00 39.38 68 GLU A CA 1
ATOM 502 C C . GLU A 1 68 ? 24.476 16.557 -24.228 1.00 39.38 68 GLU A C 1
ATOM 504 O O . GLU A 1 68 ? 24.576 16.971 -25.371 1.00 39.38 68 GLU A O 1
ATOM 509 N N . ASP A 1 69 ? 25.547 16.087 -23.572 1.00 35.88 69 ASP A N 1
ATOM 510 C CA . ASP A 1 69 ? 26.913 16.163 -24.148 1.00 35.88 69 ASP A CA 1
ATOM 511 C C . ASP A 1 69 ? 27.719 14.842 -24.136 1.00 35.88 69 ASP A C 1
ATOM 513 O O . ASP A 1 69 ? 28.831 14.777 -24.660 1.00 35.88 69 ASP A O 1
ATOM 517 N N . VAL A 1 70 ? 27.164 13.746 -23.595 1.00 41.59 70 VAL A N 1
ATOM 518 C CA . VAL A 1 70 ? 27.858 12.432 -23.464 1.00 41.59 70 VAL A CA 1
ATOM 519 C C . VAL A 1 70 ? 27.127 11.298 -24.213 1.00 41.59 70 VAL A C 1
ATOM 521 O O . VAL A 1 70 ? 27.607 10.165 -24.302 1.00 41.59 70 VAL A O 1
ATOM 524 N N . ALA A 1 71 ? 25.970 11.613 -24.805 1.00 47.31 71 ALA A N 1
ATOM 525 C CA . ALA A 1 71 ? 24.997 10.680 -25.373 1.00 47.31 71 ALA A CA 1
ATOM 526 C C . ALA A 1 71 ? 25.585 9.632 -26.338 1.00 47.31 71 ALA A C 1
ATOM 528 O O . ALA A 1 71 ? 25.441 8.430 -26.116 1.00 47.31 71 ALA A O 1
ATOM 529 N N . SER A 1 72 ? 26.289 10.051 -27.392 1.00 49.84 72 SER A N 1
ATOM 530 C CA . SER A 1 72 ? 26.767 9.118 -28.425 1.00 49.84 72 SER A CA 1
ATOM 531 C C . SER A 1 72 ? 27.822 8.133 -27.908 1.00 49.84 72 SER A C 1
ATOM 533 O O . SER A 1 72 ? 27.894 7.000 -28.379 1.00 49.84 72 SER A O 1
ATOM 535 N N . PHE A 1 73 ? 28.620 8.532 -26.913 1.00 53.94 73 PHE A N 1
ATOM 536 C CA . PHE A 1 73 ? 29.715 7.712 -26.390 1.00 53.94 73 PHE A CA 1
ATOM 537 C C . PHE A 1 73 ? 29.248 6.665 -25.377 1.00 53.94 73 PHE A C 1
ATOM 539 O O . PHE A 1 73 ? 29.850 5.594 -25.283 1.00 53.94 73 PHE A O 1
ATOM 546 N N . MET A 1 74 ? 28.188 6.957 -24.619 1.00 67.38 74 MET A N 1
ATOM 547 C CA . MET A 1 74 ? 27.617 6.031 -23.635 1.00 67.38 74 MET A CA 1
ATOM 548 C C . MET A 1 74 ? 26.748 4.949 -24.298 1.00 67.38 74 MET A C 1
ATOM 550 O O . MET A 1 74 ? 26.703 3.809 -23.834 1.00 67.38 74 MET A O 1
ATOM 554 N N . VAL A 1 75 ? 26.113 5.270 -25.431 1.00 73.50 75 VAL A N 1
ATOM 555 C CA . VAL A 1 75 ? 25.341 4.304 -26.233 1.00 73.50 75 VAL A CA 1
ATOM 556 C C . VAL A 1 75 ? 26.242 3.221 -26.820 1.00 73.50 75 VAL A C 1
ATOM 558 O O . VAL A 1 75 ? 25.917 2.045 -26.705 1.00 73.50 75 VAL A O 1
ATOM 561 N N . VAL A 1 76 ? 27.396 3.589 -27.389 1.00 79.38 76 VAL A N 1
ATOM 562 C CA . VAL A 1 76 ? 28.341 2.609 -27.958 1.00 79.38 76 VAL A CA 1
ATOM 563 C C . VAL A 1 76 ? 28.878 1.665 -26.879 1.00 79.38 76 VAL A C 1
ATOM 565 O O . VAL A 1 76 ? 28.905 0.455 -27.084 1.00 79.38 76 VAL A O 1
ATOM 568 N N . TYR A 1 77 ? 29.228 2.207 -25.710 1.00 82.75 77 TYR A N 1
ATOM 569 C CA . TYR A 1 77 ? 29.688 1.410 -24.572 1.00 82.75 77 TYR A CA 1
ATOM 570 C C . TYR A 1 77 ? 28.604 0.448 -24.068 1.00 82.75 77 TYR A C 1
ATOM 572 O O . TYR A 1 77 ? 28.839 -0.751 -23.939 1.00 82.75 77 TYR A O 1
ATOM 580 N N . SER A 1 78 ? 27.390 0.954 -23.829 1.00 83.81 78 SER A N 1
ATOM 581 C CA . SER A 1 78 ? 26.275 0.123 -23.351 1.00 83.81 78 SER A CA 1
ATOM 582 C C . SER A 1 78 ? 25.837 -0.931 -24.374 1.00 83.81 78 SER A C 1
ATOM 584 O O . SER A 1 78 ? 25.491 -2.048 -23.987 1.00 83.81 78 SER A O 1
ATOM 586 N N . LEU A 1 79 ? 25.934 -0.636 -25.676 1.00 87.00 79 LEU A N 1
ATOM 587 C CA . LEU A 1 79 ? 25.739 -1.619 -26.743 1.00 87.00 79 LEU A CA 1
ATOM 588 C C . LEU A 1 79 ? 26.810 -2.715 -26.711 1.00 87.00 79 LEU A C 1
ATOM 590 O O . LEU A 1 79 ? 26.462 -3.892 -26.737 1.00 87.00 79 LEU A O 1
ATOM 594 N N . GLY A 1 80 ? 28.090 -2.346 -26.607 1.00 87.25 80 GLY A N 1
ATOM 595 C CA . GLY A 1 80 ? 29.193 -3.308 -26.521 1.00 87.25 80 GLY A CA 1
ATOM 596 C C . GLY A 1 80 ? 29.042 -4.250 -25.323 1.00 87.25 80 GLY A C 1
ATOM 597 O O . GLY A 1 80 ? 29.112 -5.468 -25.475 1.00 87.25 80 GLY A O 1
ATOM 598 N N . MET A 1 81 ? 28.713 -3.701 -24.149 1.00 83.81 81 MET A N 1
ATOM 599 C CA . MET A 1 81 ? 28.456 -4.485 -22.935 1.00 83.81 81 MET A CA 1
ATOM 600 C C . MET A 1 81 ? 27.232 -5.398 -23.071 1.00 83.81 81 MET A C 1
ATOM 602 O O . MET A 1 81 ? 27.262 -6.546 -22.630 1.00 83.81 81 MET A O 1
ATOM 606 N N . THR A 1 82 ? 26.167 -4.912 -23.715 1.00 85.88 82 THR A N 1
ATOM 607 C CA . THR A 1 82 ? 24.967 -5.712 -24.001 1.00 85.88 82 THR A CA 1
ATOM 608 C C . THR A 1 82 ? 25.298 -6.913 -24.878 1.00 85.88 82 THR A C 1
ATOM 610 O O . THR A 1 82 ? 24.836 -8.016 -24.593 1.00 85.88 82 THR A O 1
ATOM 613 N N . LEU A 1 83 ? 26.107 -6.723 -25.923 1.00 87.94 83 LEU A N 1
ATOM 614 C CA . LEU A 1 83 ? 26.488 -7.800 -26.833 1.00 87.94 83 LEU A CA 1
ATOM 615 C C . LEU A 1 83 ? 27.417 -8.809 -26.162 1.00 87.94 83 LEU A C 1
ATOM 617 O O . LEU A 1 83 ? 27.163 -10.000 -26.296 1.00 87.94 83 LEU A O 1
ATOM 621 N N . TYR A 1 84 ? 28.393 -8.373 -25.357 1.00 83.81 84 TYR A N 1
ATOM 622 C CA . TYR A 1 84 ? 29.202 -9.297 -24.549 1.00 83.81 84 TYR A CA 1
ATOM 623 C C . TYR A 1 84 ? 28.343 -10.202 -23.670 1.00 83.81 84 TYR A C 1
ATOM 625 O O . TYR A 1 84 ? 28.555 -11.412 -23.633 1.00 83.81 84 TYR A O 1
ATOM 633 N N . TRP A 1 85 ? 27.324 -9.632 -23.026 1.00 83.00 85 TRP A N 1
ATOM 634 C CA . TRP A 1 85 ? 26.398 -10.399 -22.200 1.00 83.00 85 TRP A CA 1
ATOM 635 C C . TRP A 1 85 ? 25.607 -11.445 -23.002 1.00 83.00 85 TRP A C 1
ATOM 637 O O . TRP A 1 85 ? 25.281 -12.505 -22.478 1.00 83.00 85 TRP A O 1
ATOM 647 N N . CYS A 1 86 ? 25.325 -11.182 -24.281 1.00 83.19 86 CYS A N 1
ATOM 648 C CA . CYS A 1 86 ? 24.638 -12.131 -25.161 1.00 83.19 86 CYS A CA 1
ATOM 649 C C . CYS A 1 86 ? 25.522 -13.318 -25.562 1.00 83.19 86 CYS A C 1
ATOM 651 O O . CYS A 1 86 ? 25.009 -14.425 -25.725 1.00 83.19 86 CYS A O 1
ATOM 653 N N . VAL A 1 87 ? 26.830 -13.099 -25.731 1.00 84.12 87 VAL A N 1
ATOM 654 C CA . VAL A 1 87 ? 27.784 -14.167 -26.088 1.00 84.12 87 VAL A CA 1
ATOM 655 C C . VAL A 1 87 ? 28.217 -14.965 -24.856 1.00 84.12 87 VAL A C 1
ATOM 657 O O . VAL A 1 87 ? 28.530 -16.145 -24.969 1.00 84.12 87 VAL A O 1
ATOM 660 N N . ASP A 1 88 ? 28.172 -14.354 -23.670 1.00 81.19 88 ASP A N 1
ATOM 661 C CA . ASP A 1 88 ? 28.495 -14.999 -22.388 1.00 81.19 88 ASP A CA 1
ATOM 662 C C . ASP A 1 88 ? 27.275 -15.634 -21.682 1.00 81.19 88 ASP A C 1
ATOM 664 O O . ASP A 1 88 ? 27.371 -16.195 -20.588 1.00 81.19 88 ASP A O 1
ATOM 668 N N . TYR A 1 89 ? 26.089 -15.571 -22.298 1.00 80.25 89 TYR A N 1
ATOM 669 C CA . TYR A 1 89 ? 24.845 -16.012 -21.668 1.00 80.25 89 TYR A CA 1
ATOM 670 C C . TYR A 1 89 ? 24.856 -17.517 -21.338 1.00 80.25 89 TYR A C 1
ATOM 672 O O . TYR A 1 89 ? 24.877 -18.367 -22.229 1.00 80.25 89 TYR A O 1
ATOM 680 N N . HIS A 1 90 ? 24.801 -17.843 -20.040 1.00 70.81 90 HIS A N 1
ATOM 681 C CA . HIS A 1 90 ? 24.848 -19.211 -19.496 1.00 70.81 90 HIS A CA 1
ATOM 682 C C . HIS A 1 90 ? 26.078 -20.045 -19.915 1.00 70.81 90 HIS A C 1
ATOM 684 O O . HIS A 1 90 ? 26.021 -21.280 -19.897 1.00 70.81 90 HIS A O 1
ATOM 690 N N . LEU A 1 91 ? 27.213 -19.412 -20.236 1.00 72.25 91 LEU A N 1
ATOM 691 C CA . LEU A 1 91 ? 28.461 -20.153 -20.413 1.00 72.25 91 LEU A CA 1
ATOM 692 C C . LEU A 1 91 ? 28.985 -20.693 -19.061 1.00 72.25 91 LEU A C 1
ATOM 694 O O . LEU A 1 91 ? 28.940 -20.002 -18.037 1.00 72.25 91 LEU A O 1
ATOM 698 N N . PRO A 1 92 ? 29.488 -21.943 -19.003 1.00 67.19 92 PRO A N 1
ATOM 699 C CA . PRO A 1 92 ? 30.147 -22.465 -17.809 1.00 67.19 92 PRO A CA 1
ATOM 700 C C . PRO A 1 92 ? 31.379 -21.622 -17.454 1.00 67.19 92 PRO A C 1
ATOM 702 O O . PRO A 1 92 ? 32.161 -21.285 -18.337 1.00 67.19 92 PRO A O 1
ATOM 705 N N . HIS A 1 93 ? 31.629 -21.380 -16.160 1.00 53.66 93 HIS A N 1
ATOM 706 C CA . HIS A 1 93 ? 32.689 -20.475 -15.668 1.00 53.66 93 HIS A CA 1
ATOM 707 C C . HIS A 1 93 ? 34.127 -20.815 -16.135 1.00 53.66 93 HIS A C 1
ATOM 709 O O . HIS A 1 93 ? 35.032 -20.005 -15.969 1.00 53.66 93 HIS A O 1
ATOM 715 N N . ASN A 1 94 ? 34.348 -21.996 -16.725 1.00 59.00 94 ASN A N 1
ATOM 716 C CA . ASN A 1 94 ? 35.645 -22.462 -17.228 1.00 59.00 94 ASN A CA 1
ATOM 717 C C . ASN A 1 94 ? 35.756 -22.485 -18.764 1.00 59.00 94 ASN A C 1
ATOM 719 O O . ASN A 1 94 ? 36.748 -22.996 -19.286 1.00 59.00 94 ASN A O 1
ATOM 723 N N . GLN A 1 95 ? 34.762 -21.982 -19.498 1.00 61.62 95 GLN A N 1
ATOM 724 C CA . GLN A 1 95 ? 34.775 -21.984 -20.957 1.00 61.62 95 GLN A CA 1
ATOM 725 C C . GLN A 1 95 ? 34.966 -20.553 -21.483 1.00 61.62 95 GLN A C 1
ATOM 727 O O . GLN A 1 95 ? 34.133 -19.698 -21.203 1.00 61.62 95 GLN A O 1
ATOM 732 N N . PRO A 1 96 ? 36.056 -20.256 -22.218 1.00 64.69 96 PRO A N 1
ATOM 733 C CA . PRO A 1 96 ? 36.258 -18.924 -22.770 1.00 64.69 96 PRO A CA 1
ATOM 734 C C . PRO A 1 96 ? 35.229 -18.644 -23.868 1.00 64.69 96 PRO A C 1
ATOM 736 O O . PRO A 1 96 ? 34.920 -19.527 -24.673 1.00 64.69 96 PRO A O 1
ATOM 739 N N . VAL A 1 97 ? 34.754 -17.399 -23.921 1.00 73.25 97 VAL A N 1
ATOM 740 C CA . VAL A 1 97 ? 33.917 -16.890 -25.012 1.00 73.25 97 VAL A CA 1
ATOM 741 C C . VAL A 1 97 ? 34.656 -17.101 -26.341 1.00 73.25 97 VAL A C 1
ATOM 743 O O . VAL A 1 97 ? 35.803 -16.676 -26.495 1.00 73.25 97 VAL A O 1
ATOM 746 N N . GLN A 1 98 ? 34.030 -17.806 -27.285 1.00 72.62 98 GLN A N 1
ATOM 747 C CA . GLN A 1 98 ? 34.605 -18.084 -28.603 1.00 72.62 98 GLN A CA 1
ATOM 748 C C . GLN A 1 98 ? 34.200 -16.978 -29.580 1.00 72.62 98 GLN A C 1
ATOM 750 O O . GLN A 1 98 ? 33.200 -17.104 -30.276 1.00 72.62 98 GLN A O 1
ATOM 755 N N . LEU A 1 99 ? 34.969 -15.890 -29.601 1.00 83.12 99 LEU A N 1
ATOM 756 C CA . LEU A 1 99 ? 34.835 -14.803 -30.574 1.00 83.12 99 LEU A CA 1
ATOM 757 C C . LEU A 1 99 ? 36.058 -14.761 -31.487 1.00 83.12 99 LEU A C 1
ATOM 759 O O . LEU A 1 99 ? 37.183 -15.010 -31.036 1.00 83.12 99 LEU A O 1
ATOM 763 N N . SER A 1 100 ? 35.864 -14.411 -32.760 1.00 87.94 100 SER A N 1
ATOM 764 C CA . SER A 1 100 ? 36.988 -14.032 -33.615 1.00 87.94 100 SER A CA 1
ATOM 765 C C . SER A 1 100 ? 37.727 -12.816 -33.049 1.00 87.94 100 SER A C 1
ATOM 767 O O . SER A 1 100 ? 37.152 -11.956 -32.381 1.00 87.94 100 SER A O 1
ATOM 769 N N . ALA A 1 101 ? 39.021 -12.707 -33.363 1.00 83.62 101 ALA A N 1
ATOM 770 C CA . ALA A 1 101 ? 39.829 -11.550 -32.970 1.00 83.62 101 ALA A CA 1
ATOM 771 C C . ALA A 1 101 ? 39.285 -10.226 -33.546 1.00 83.62 101 ALA A C 1
ATOM 773 O O . ALA A 1 101 ? 39.542 -9.156 -32.998 1.00 83.62 101 ALA A O 1
ATOM 774 N N . GLU A 1 102 ? 38.543 -10.306 -34.652 1.00 86.25 102 GLU A N 1
ATOM 775 C CA . GLU A 1 102 ? 37.932 -9.167 -35.333 1.00 86.25 102 GLU A CA 1
ATOM 776 C C . GLU A 1 102 ? 36.731 -8.634 -34.541 1.00 86.25 102 GLU A C 1
ATOM 778 O O . GLU A 1 102 ? 36.670 -7.435 -34.260 1.00 86.25 102 GLU A O 1
ATOM 783 N N . LEU A 1 103 ? 35.817 -9.516 -34.119 1.00 86.75 103 LEU A N 1
ATOM 784 C CA . LEU A 1 103 ? 34.650 -9.133 -33.321 1.00 86.75 103 LEU A CA 1
ATOM 785 C C . LEU A 1 103 ? 35.032 -8.778 -31.878 1.00 86.75 103 LEU A C 1
ATOM 787 O O . LEU A 1 103 ? 34.573 -7.762 -31.360 1.00 86.75 103 LEU A O 1
ATOM 791 N N . ASP A 1 104 ? 35.916 -9.557 -31.249 1.00 86.06 104 ASP A N 1
ATOM 792 C CA . ASP A 1 104 ? 36.429 -9.278 -29.899 1.00 86.06 104 ASP A CA 1
ATOM 793 C C . ASP A 1 104 ? 37.142 -7.914 -29.857 1.00 86.06 104 ASP A C 1
ATOM 795 O O . ASP A 1 104 ? 36.858 -7.071 -29.006 1.00 86.06 104 ASP A O 1
ATOM 799 N N . GLY A 1 105 ? 37.987 -7.620 -30.853 1.00 86.69 105 GLY A N 1
ATOM 800 C CA . GLY A 1 105 ? 38.652 -6.322 -30.981 1.00 86.69 105 GLY A CA 1
ATOM 801 C C . GLY A 1 105 ? 37.679 -5.154 -31.178 1.00 86.69 105 GLY A C 1
ATOM 802 O O . GLY A 1 105 ? 37.870 -4.079 -30.598 1.00 86.69 105 GLY A O 1
ATOM 803 N N . LEU A 1 106 ? 36.605 -5.354 -31.949 1.00 90.06 106 LEU A N 1
ATOM 804 C CA . LEU A 1 106 ? 35.569 -4.339 -32.134 1.00 90.06 106 LEU A CA 1
ATOM 805 C C . LEU A 1 106 ? 34.794 -4.093 -30.835 1.00 90.06 106 LEU A C 1
ATOM 807 O O . LEU A 1 106 ? 34.689 -2.943 -30.411 1.00 90.06 106 LEU A O 1
ATOM 811 N N . LEU A 1 107 ? 34.314 -5.145 -30.170 1.00 88.31 107 LEU A N 1
ATOM 812 C CA . LEU A 1 107 ? 33.551 -5.023 -28.928 1.00 88.31 107 LEU A CA 1
ATOM 813 C C . LEU A 1 107 ? 34.404 -4.445 -27.788 1.00 88.31 107 LEU A C 1
ATOM 815 O O . LEU A 1 107 ? 33.922 -3.592 -27.045 1.00 88.31 107 LEU A O 1
ATOM 819 N N . LEU A 1 108 ? 35.686 -4.819 -27.675 1.00 87.31 108 LEU A N 1
ATOM 820 C CA . LEU A 1 108 ? 36.623 -4.184 -26.736 1.00 87.31 108 LEU A CA 1
ATOM 821 C C . LEU A 1 108 ? 36.796 -2.688 -27.028 1.00 87.31 108 LEU A C 1
ATOM 823 O O . LEU A 1 108 ? 36.798 -1.883 -26.101 1.00 87.31 108 LEU A O 1
ATOM 827 N N . SER A 1 109 ? 36.891 -2.296 -28.302 1.00 86.56 109 SER A N 1
ATOM 828 C CA . SER A 1 109 ? 37.038 -0.880 -28.668 1.00 86.56 109 SER A CA 1
ATOM 829 C C . SER A 1 109 ? 35.762 -0.057 -28.432 1.00 86.56 109 SER A C 1
ATOM 831 O O . SER A 1 109 ? 35.836 1.145 -28.163 1.00 86.56 109 SER A O 1
ATOM 833 N N . MET A 1 110 ? 34.588 -0.697 -28.465 1.00 85.75 110 MET A N 1
ATOM 834 C CA . MET A 1 110 ? 33.315 -0.116 -28.021 1.00 85.75 110 MET A CA 1
ATOM 835 C C . MET A 1 110 ? 33.237 0.013 -26.490 1.00 85.75 110 MET A C 1
ATOM 837 O O . MET A 1 110 ? 32.699 1.002 -25.991 1.00 85.75 110 MET A O 1
ATOM 841 N N . CYS A 1 111 ? 33.804 -0.945 -25.753 1.00 85.56 111 CYS A N 1
ATOM 842 C CA . CYS A 1 111 ? 33.830 -0.989 -24.287 1.00 85.56 111 CYS A CA 1
ATOM 843 C C . CYS A 1 111 ? 35.052 -0.297 -23.653 1.00 85.56 111 CYS A C 1
ATOM 845 O O . CYS A 1 111 ? 35.325 -0.497 -22.475 1.00 85.56 111 CYS A O 1
ATOM 847 N N . GLU A 1 112 ? 35.798 0.516 -24.401 1.00 82.56 112 GLU A N 1
ATOM 848 C CA . GLU A 1 112 ? 36.976 1.216 -23.882 1.00 82.56 112 GLU A CA 1
ATOM 849 C C . GLU A 1 112 ? 36.579 2.251 -22.814 1.00 82.56 112 GLU A C 1
ATOM 851 O O . GLU A 1 112 ? 35.678 3.067 -23.040 1.00 82.56 112 GLU A O 1
ATOM 856 N N . ASP A 1 113 ? 37.259 2.253 -21.664 1.00 71.06 113 ASP A N 1
ATOM 857 C CA . ASP A 1 113 ? 36.918 3.106 -20.513 1.00 71.06 113 ASP A CA 1
ATOM 858 C C . ASP A 1 113 ? 37.155 4.592 -20.817 1.00 71.06 113 ASP A C 1
ATOM 860 O O . ASP A 1 113 ? 36.390 5.471 -20.406 1.00 71.06 113 ASP A O 1
ATOM 864 N N . MET A 1 114 ? 38.189 4.888 -21.607 1.00 71.12 114 MET A N 1
ATOM 865 C CA . MET A 1 114 ? 38.487 6.247 -22.044 1.00 71.12 114 MET A CA 1
ATOM 866 C C . MET A 1 114 ? 37.600 6.651 -23.227 1.00 71.12 114 MET A C 1
ATOM 868 O O . MET A 1 114 ? 37.816 6.210 -24.353 1.00 71.12 114 MET A O 1
ATOM 872 N N . VAL A 1 115 ? 36.680 7.596 -23.007 1.00 64.38 115 VAL A N 1
ATOM 873 C CA . VAL A 1 115 ? 35.769 8.140 -24.040 1.00 64.38 115 VAL A CA 1
ATOM 874 C C . VAL A 1 115 ? 36.500 8.558 -25.325 1.00 64.38 115 VAL A C 1
ATOM 876 O O . VAL A 1 115 ? 36.018 8.299 -26.420 1.00 64.38 115 VAL A O 1
ATOM 879 N N . VAL A 1 116 ? 37.692 9.153 -25.202 1.00 70.06 116 VAL A N 1
ATOM 880 C CA . VAL A 1 116 ? 38.506 9.638 -26.337 1.00 70.06 116 VAL A CA 1
ATOM 881 C C . VAL A 1 116 ? 39.090 8.498 -27.184 1.00 70.06 116 VAL A C 1
ATOM 883 O O . VAL A 1 116 ? 39.423 8.703 -28.348 1.00 70.06 116 VAL A O 1
ATOM 886 N N . ARG A 1 117 ? 39.243 7.302 -26.608 1.00 73.81 117 ARG A N 1
ATOM 887 C CA . ARG A 1 117 ? 39.771 6.110 -27.291 1.00 73.81 117 ARG A CA 1
ATOM 888 C C . ARG A 1 117 ? 38.669 5.175 -27.789 1.00 73.81 117 ARG A C 1
ATOM 890 O O . ARG A 1 117 ? 38.969 4.245 -28.530 1.00 73.81 117 ARG A O 1
ATOM 897 N N . ARG A 1 118 ? 37.419 5.424 -27.395 1.00 81.25 118 ARG A N 1
ATOM 898 C CA . ARG A 1 118 ? 36.265 4.606 -27.753 1.00 81.25 118 ARG A CA 1
ATOM 899 C C . ARG A 1 118 ? 35.870 4.826 -29.208 1.00 81.25 118 ARG A C 1
ATOM 901 O O . ARG A 1 118 ? 35.764 5.964 -29.671 1.00 81.25 118 ARG A O 1
ATOM 908 N N . THR A 1 119 ? 35.611 3.735 -29.916 1.00 83.19 119 THR A N 1
ATOM 909 C CA . THR A 1 119 ? 35.149 3.782 -31.308 1.00 83.19 119 THR A CA 1
ATOM 910 C C . THR A 1 119 ? 33.797 4.495 -31.395 1.00 83.19 119 THR A C 1
ATOM 912 O O . THR A 1 119 ? 32.935 4.329 -30.534 1.00 83.19 119 THR A O 1
ATOM 915 N N . ASN A 1 120 ? 33.598 5.326 -32.420 1.00 82.31 120 ASN A N 1
ATOM 916 C CA . ASN A 1 120 ? 32.324 6.018 -32.630 1.00 82.31 120 ASN A CA 1
ATOM 917 C C . ASN A 1 120 ? 31.339 5.150 -33.441 1.00 82.31 120 ASN A C 1
ATOM 919 O O . ASN A 1 120 ? 31.740 4.239 -34.162 1.00 82.31 120 ASN A O 1
ATOM 923 N N . LEU A 1 121 ? 30.045 5.472 -33.358 1.00 82.88 121 LEU A N 1
ATOM 924 C CA . LEU A 1 121 ? 28.966 4.686 -33.968 1.00 82.88 121 LEU A CA 1
ATOM 925 C C . LEU A 1 121 ? 29.055 4.589 -35.508 1.00 82.88 121 LEU A C 1
ATOM 927 O O . LEU A 1 121 ? 28.667 3.569 -36.069 1.00 82.88 121 LEU A O 1
ATOM 931 N N . LEU A 1 122 ? 29.594 5.608 -36.193 1.00 83.88 122 LEU A N 1
ATOM 932 C CA . LEU A 1 122 ? 29.791 5.581 -37.652 1.00 83.88 122 LEU A CA 1
ATOM 933 C C . LEU A 1 122 ? 30.900 4.599 -38.044 1.00 83.88 122 LEU A C 1
ATOM 935 O O . LEU A 1 122 ? 30.733 3.822 -38.975 1.00 83.88 122 LEU A O 1
ATOM 939 N N . THR A 1 123 ? 32.002 4.583 -37.295 1.00 86.06 123 THR A N 1
ATOM 940 C CA . THR A 1 123 ? 33.090 3.621 -37.498 1.00 86.06 123 THR A CA 1
ATOM 941 C C . THR A 1 123 ? 32.636 2.192 -37.187 1.00 86.06 123 THR A C 1
ATOM 943 O O . THR A 1 123 ? 32.993 1.271 -37.915 1.00 86.06 123 THR A O 1
ATOM 946 N N . VAL A 1 124 ? 31.801 1.996 -36.159 1.00 88.12 124 VAL A N 1
ATOM 947 C CA . VAL A 1 124 ? 31.172 0.690 -35.888 1.00 88.12 124 VAL A CA 1
ATOM 948 C C . VAL A 1 124 ? 30.304 0.251 -37.072 1.00 88.12 124 VAL A C 1
ATOM 950 O O . VAL A 1 124 ? 30.428 -0.893 -37.507 1.00 88.12 124 VAL A O 1
ATOM 953 N N . LEU A 1 125 ? 29.486 1.152 -37.636 1.00 88.62 125 LEU A N 1
ATOM 954 C CA . LEU A 1 125 ? 28.663 0.857 -38.814 1.00 88.62 125 LEU A CA 1
ATOM 955 C C . LEU A 1 125 ? 29.520 0.426 -40.010 1.00 88.62 125 LEU A C 1
ATOM 957 O O . LEU A 1 125 ? 29.250 -0.612 -40.607 1.00 88.62 125 LEU A O 1
ATOM 961 N N . GLU A 1 126 ? 30.568 1.187 -40.335 1.00 89.50 126 GLU A N 1
ATOM 962 C CA . GLU A 1 126 ? 31.466 0.891 -41.458 1.00 89.50 126 GLU A CA 1
ATOM 963 C C . GLU A 1 126 ? 32.124 -0.489 -41.321 1.00 89.50 126 GLU A C 1
ATOM 965 O O . GLU A 1 126 ? 32.161 -1.257 -42.285 1.00 89.50 126 GLU A O 1
ATOM 970 N N . ILE A 1 127 ? 32.602 -0.834 -40.120 1.00 89.44 127 ILE A N 1
ATOM 971 C CA . ILE A 1 127 ? 33.211 -2.143 -39.844 1.00 89.44 127 ILE A CA 1
ATOM 972 C C . ILE A 1 127 ? 32.172 -3.262 -39.996 1.00 89.44 127 ILE A C 1
ATOM 974 O O . ILE A 1 127 ? 32.453 -4.273 -40.643 1.00 89.44 127 ILE A O 1
ATOM 978 N N . CYS A 1 128 ? 30.961 -3.068 -39.466 1.00 89.25 128 CYS A N 1
ATOM 979 C CA . CYS A 1 128 ? 29.879 -4.045 -39.584 1.00 89.25 128 CYS A CA 1
ATOM 980 C C . CYS A 1 128 ? 29.453 -4.252 -41.040 1.00 89.25 128 CYS A C 1
ATOM 982 O O . CYS A 1 128 ? 29.298 -5.391 -41.470 1.00 89.25 128 CYS A O 1
ATOM 984 N N . GLU A 1 129 ? 29.309 -3.183 -41.827 1.00 88.06 129 GLU A N 1
ATOM 985 C CA . GLU A 1 129 ? 28.961 -3.281 -43.246 1.00 88.06 129 GLU A CA 1
ATOM 986 C C . GLU A 1 129 ? 30.029 -4.016 -44.063 1.00 88.06 129 GLU A C 1
ATOM 988 O O . GLU A 1 129 ? 29.697 -4.804 -44.955 1.00 88.06 129 GLU A O 1
ATOM 993 N N . LEU A 1 130 ? 31.309 -3.742 -43.796 1.00 88.56 130 LEU A N 1
ATOM 994 C CA . LEU A 1 130 ? 32.425 -4.410 -44.465 1.00 88.56 130 LEU A CA 1
ATOM 995 C C . LEU A 1 130 ? 32.439 -5.904 -44.139 1.00 88.56 130 LEU A C 1
ATOM 997 O O . LEU A 1 130 ? 32.555 -6.719 -45.057 1.00 88.56 130 LEU A O 1
ATOM 1001 N N . HIS A 1 131 ? 32.261 -6.265 -42.867 1.00 88.19 131 HIS A N 1
ATOM 1002 C CA . HIS A 1 131 ? 32.204 -7.661 -42.446 1.00 88.19 131 HIS A CA 1
ATOM 1003 C C . HIS A 1 131 ? 30.971 -8.374 -43.019 1.00 88.19 131 HIS A C 1
ATOM 1005 O O . HIS A 1 131 ? 31.099 -9.448 -43.599 1.00 88.19 131 HIS A O 1
ATOM 1011 N N . HIS A 1 132 ? 29.795 -7.743 -42.983 1.00 86.00 132 HIS A N 1
ATOM 1012 C CA . HIS A 1 132 ? 28.557 -8.297 -43.539 1.00 86.00 132 HIS A CA 1
ATOM 1013 C C . HIS A 1 132 ? 28.679 -8.607 -45.040 1.00 86.00 132 HIS A C 1
ATOM 1015 O O . HIS A 1 132 ? 28.238 -9.661 -45.505 1.00 86.00 132 HIS A O 1
ATOM 1021 N N . LYS A 1 133 ? 29.341 -7.715 -45.794 1.00 84.94 133 LYS A N 1
ATOM 1022 C CA . LYS A 1 133 ? 29.655 -7.908 -47.220 1.00 84.94 133 LYS A CA 1
ATOM 1023 C C . LYS A 1 133 ? 30.707 -8.997 -47.441 1.00 84.94 133 LYS A C 1
ATOM 1025 O O . LYS A 1 133 ? 30.604 -9.716 -48.427 1.00 84.94 133 LYS A O 1
ATOM 1030 N N . ALA A 1 134 ? 31.709 -9.119 -46.572 1.00 86.50 134 ALA A N 1
ATOM 1031 C CA . ALA A 1 134 ? 32.773 -10.115 -46.704 1.00 86.50 134 ALA A CA 1
ATOM 1032 C C . ALA A 1 134 ? 32.308 -11.538 -46.340 1.00 86.50 134 ALA A C 1
ATOM 1034 O O . ALA A 1 134 ? 32.635 -12.489 -47.047 1.00 86.50 134 ALA A O 1
ATOM 1035 N N . ALA A 1 135 ? 31.517 -11.671 -45.274 1.00 84.81 135 ALA A N 1
ATOM 1036 C CA . ALA A 1 135 ? 31.020 -12.937 -44.739 1.00 84.81 135 ALA A CA 1
ATOM 1037 C C . ALA A 1 135 ? 29.706 -13.417 -45.392 1.00 84.81 135 ALA A C 1
ATOM 1039 O O . ALA A 1 135 ? 29.251 -14.521 -45.109 1.00 84.81 135 ALA A O 1
ATOM 1040 N N . MET A 1 136 ? 29.112 -12.629 -46.302 1.00 84.88 136 MET A N 1
ATOM 1041 C CA . MET A 1 136 ? 27.849 -12.950 -46.995 1.00 84.88 136 MET A CA 1
ATOM 1042 C C . MET A 1 136 ? 26.690 -13.244 -46.028 1.00 84.88 136 MET A C 1
ATOM 1044 O O . MET A 1 136 ? 25.892 -14.161 -46.243 1.00 84.88 136 MET A O 1
ATOM 1048 N N . LEU A 1 137 ? 26.603 -12.454 -44.957 1.00 84.00 137 LEU A N 1
ATOM 1049 C CA . LEU A 1 137 ? 25.576 -12.601 -43.929 1.00 84.00 137 LEU A CA 1
ATOM 1050 C C . LEU A 1 137 ? 24.176 -12.230 -44.467 1.00 84.00 137 LEU A C 1
ATOM 1052 O O . LEU A 1 137 ? 24.047 -11.449 -45.415 1.00 84.00 137 LEU A O 1
ATOM 1056 N N . PRO A 1 138 ? 23.097 -12.815 -43.910 1.00 81.00 138 PRO A N 1
ATOM 1057 C CA . PRO A 1 138 ? 21.732 -12.465 -44.293 1.00 81.00 138 PRO A CA 1
ATOM 1058 C C . PRO A 1 138 ? 21.360 -11.055 -43.804 1.00 81.00 138 PRO A C 1
ATOM 1060 O O . PRO A 1 138 ? 21.846 -10.652 -42.752 1.00 81.00 138 PRO A O 1
ATOM 1063 N N . PRO A 1 139 ? 20.414 -10.352 -44.464 1.00 81.62 139 PRO A N 1
ATOM 1064 C CA . PRO A 1 139 ? 19.942 -9.047 -44.000 1.00 81.62 139 PRO A CA 1
ATOM 1065 C C . PRO A 1 139 ? 19.522 -9.094 -42.532 1.00 81.62 139 PRO A C 1
ATOM 1067 O O . PRO A 1 139 ? 18.848 -10.042 -42.109 1.00 81.62 139 PRO A O 1
ATOM 1070 N N . ALA A 1 140 ? 19.901 -8.082 -41.758 1.00 78.19 140 ALA A N 1
ATOM 1071 C CA . ALA A 1 140 ? 19.745 -8.110 -40.311 1.00 78.19 140 ALA A CA 1
ATOM 1072 C C . ALA A 1 140 ? 18.270 -8.222 -39.866 1.00 78.19 140 ALA A C 1
ATOM 1074 O O . ALA A 1 140 ? 17.968 -8.860 -38.853 1.00 78.19 140 ALA A O 1
ATOM 1075 N N . GLU A 1 141 ? 17.317 -7.743 -40.676 1.00 79.69 141 GLU A N 1
ATOM 1076 C CA . GLU A 1 141 ? 15.880 -7.899 -40.417 1.00 79.69 141 GLU A CA 1
ATOM 1077 C C . GLU A 1 141 ? 15.440 -9.367 -40.456 1.00 79.69 141 GLU A C 1
ATOM 1079 O O . GLU A 1 141 ? 14.483 -9.757 -39.782 1.00 79.69 141 GLU A O 1
ATOM 1084 N N . ARG A 1 142 ? 16.122 -10.207 -41.246 1.00 80.06 142 ARG A N 1
ATOM 1085 C CA . ARG A 1 142 ? 15.847 -11.647 -41.316 1.00 80.06 142 ARG A CA 1
ATOM 1086 C C . ARG A 1 142 ? 16.249 -12.343 -40.021 1.00 80.06 142 ARG A C 1
ATOM 1088 O O . ARG A 1 142 ? 15.486 -13.190 -39.559 1.00 80.06 142 ARG A O 1
ATOM 1095 N N . LEU A 1 143 ? 17.381 -11.962 -39.429 1.00 80.12 143 LEU A N 1
ATOM 1096 C CA . LEU A 1 143 ? 17.810 -12.500 -38.140 1.00 80.12 143 LEU A CA 1
ATOM 1097 C C . LEU A 1 143 ? 16.857 -12.075 -37.020 1.00 80.12 143 LEU A C 1
ATOM 1099 O O . LEU A 1 143 ? 16.415 -12.920 -36.249 1.00 80.12 143 LEU A O 1
ATOM 1103 N N . ILE A 1 144 ? 16.477 -10.796 -36.962 1.00 79.69 144 ILE A N 1
ATOM 1104 C CA . ILE A 1 144 ? 15.540 -10.289 -35.942 1.00 79.69 144 ILE A CA 1
ATOM 1105 C C . ILE A 1 144 ? 14.220 -11.078 -35.977 1.00 79.69 144 ILE A C 1
ATOM 1107 O O . ILE A 1 144 ? 13.693 -11.472 -34.935 1.00 79.69 144 ILE A O 1
ATOM 1111 N N . ARG A 1 145 ? 13.722 -11.400 -37.179 1.00 79.50 145 ARG A N 1
ATOM 1112 C CA . ARG A 1 145 ? 12.546 -12.270 -37.353 1.00 79.50 145 ARG A CA 1
ATOM 1113 C C . ARG A 1 145 ? 12.790 -13.692 -36.847 1.00 79.50 145 ARG A C 1
ATOM 1115 O O . ARG A 1 145 ? 11.905 -14.262 -36.217 1.00 79.50 145 ARG A O 1
ATOM 1122 N N . GLN A 1 146 ? 13.954 -14.274 -37.131 1.00 77.44 146 GLN A N 1
ATOM 1123 C CA . GLN A 1 146 ? 14.304 -15.629 -36.689 1.00 77.44 146 GLN A CA 1
ATOM 1124 C C . GLN A 1 146 ? 14.415 -15.725 -35.166 1.00 77.44 146 GLN A C 1
ATOM 1126 O O . GLN A 1 146 ? 13.840 -16.641 -34.583 1.00 77.44 146 GLN A O 1
ATOM 1131 N N . LEU A 1 147 ? 15.061 -14.749 -34.526 1.00 73.38 147 LEU A N 1
ATOM 1132 C CA . LEU A 1 147 ? 15.205 -14.672 -33.072 1.00 73.38 147 LEU A CA 1
ATOM 1133 C C . LEU A 1 147 ? 13.843 -14.634 -32.358 1.00 73.38 147 LEU A C 1
ATOM 1135 O O . LEU A 1 147 ? 13.659 -15.281 -31.325 1.00 73.38 147 LEU A O 1
ATOM 1139 N N . GLN A 1 148 ? 12.852 -13.957 -32.941 1.00 67.31 148 GLN A N 1
ATOM 1140 C CA . GLN A 1 148 ? 11.513 -13.881 -32.361 1.00 67.31 148 GLN A CA 1
ATOM 1141 C C . GLN A 1 148 ? 10.617 -15.100 -32.628 1.00 67.31 148 GLN A C 1
ATOM 1143 O O . GLN A 1 148 ? 9.735 -15.395 -31.819 1.00 67.31 148 GLN A O 1
ATOM 1148 N N . LEU A 1 149 ? 10.806 -15.799 -33.749 1.00 59.56 149 LEU A N 1
ATOM 1149 C CA . LEU A 1 149 ? 9.974 -16.943 -34.150 1.00 59.56 149 LEU A CA 1
ATOM 1150 C C . LEU A 1 149 ? 10.305 -18.245 -33.402 1.00 59.56 149 LEU A C 1
ATOM 1152 O O . LEU A 1 149 ? 9.700 -19.279 -33.682 1.00 59.56 149 LEU A O 1
ATOM 1156 N N . THR A 1 150 ? 11.235 -18.217 -32.448 1.00 58.75 150 THR A N 1
ATOM 1157 C CA . THR A 1 150 ? 11.546 -19.377 -31.610 1.00 58.75 150 THR A CA 1
ATOM 1158 C C . THR A 1 150 ? 10.304 -19.780 -30.799 1.00 58.75 150 THR A C 1
ATOM 1160 O O . THR A 1 150 ? 9.791 -19.002 -30.000 1.00 58.75 150 THR A O 1
ATOM 1163 N N . ASP A 1 151 ? 9.811 -21.008 -30.989 1.00 48.97 151 ASP A N 1
ATOM 1164 C CA . ASP A 1 151 ? 8.532 -21.530 -30.452 1.00 48.97 151 ASP A CA 1
ATOM 1165 C C . ASP A 1 151 ? 8.413 -21.416 -28.907 1.00 48.97 151 ASP A C 1
ATOM 1167 O O . ASP A 1 151 ? 7.329 -21.314 -28.332 1.00 48.97 151 ASP A O 1
ATOM 1171 N N . ARG A 1 152 ? 9.555 -21.344 -28.206 1.00 48.50 152 ARG A N 1
ATOM 1172 C CA . ARG A 1 152 ? 9.650 -21.132 -26.749 1.00 48.50 152 ARG A CA 1
ATOM 1173 C C . ARG A 1 152 ? 9.369 -19.692 -26.305 1.00 48.50 152 ARG A C 1
ATOM 1175 O O . ARG A 1 152 ? 8.926 -19.495 -25.176 1.00 48.50 152 ARG A O 1
ATOM 1182 N N . SER A 1 153 ? 9.534 -18.703 -27.180 1.00 47.47 153 SER A N 1
ATOM 1183 C CA . SER A 1 153 ? 9.292 -17.280 -26.894 1.00 47.47 153 SER A CA 1
ATOM 1184 C C . SER A 1 153 ? 7.801 -16.954 -26.764 1.00 47.47 153 SER A C 1
ATOM 1186 O O . SER A 1 153 ? 7.433 -15.938 -26.180 1.00 47.47 153 SER A O 1
ATOM 1188 N N . GLN A 1 154 ? 6.915 -17.794 -27.309 1.00 45.97 154 GLN A N 1
ATOM 1189 C CA . GLN A 1 154 ? 5.467 -17.698 -27.085 1.00 45.97 154 GLN A CA 1
ATOM 1190 C C . GLN A 1 154 ? 5.105 -18.179 -25.668 1.00 45.97 154 GLN A C 1
ATOM 1192 O O . GLN A 1 154 ? 4.382 -17.497 -24.953 1.00 45.97 154 GLN A O 1
ATOM 1197 N N . MET A 1 155 ? 5.698 -19.292 -25.222 1.00 43.91 155 MET A N 1
ATOM 1198 C CA . MET A 1 155 ? 5.467 -19.859 -23.888 1.00 43.91 155 MET A CA 1
ATOM 1199 C C . MET A 1 155 ? 6.110 -19.024 -22.760 1.00 43.91 155 MET A C 1
ATOM 1201 O O . MET A 1 155 ? 5.592 -18.999 -21.648 1.00 43.91 155 MET A O 1
ATOM 1205 N N . VAL A 1 156 ? 7.221 -18.330 -23.039 1.00 43.12 156 VAL A N 1
ATOM 1206 C CA . VAL A 1 156 ? 7.850 -17.344 -22.136 1.00 43.12 156 VAL A CA 1
ATOM 1207 C C . VAL A 1 156 ? 7.045 -16.036 -22.089 1.00 43.12 156 VAL A C 1
ATOM 1209 O O . VAL A 1 156 ? 6.840 -15.506 -21.002 1.00 43.12 156 VAL A O 1
ATOM 1212 N N . ARG A 1 157 ? 6.475 -15.574 -23.217 1.00 47.53 157 ARG A N 1
ATOM 1213 C CA . ARG A 1 157 ? 5.508 -14.454 -23.240 1.00 47.53 157 ARG A CA 1
ATOM 1214 C C . ARG A 1 157 ? 4.285 -14.725 -22.369 1.00 47.53 157 ARG A C 1
ATOM 1216 O O . ARG A 1 157 ? 3.885 -13.847 -21.614 1.00 47.53 157 ARG A O 1
ATOM 1223 N N . ASP A 1 158 ? 3.731 -15.934 -22.425 1.00 43.31 158 ASP A N 1
ATOM 1224 C CA . ASP A 1 158 ? 2.576 -16.304 -21.597 1.00 43.31 158 ASP A CA 1
ATOM 1225 C C . ASP A 1 158 ? 2.920 -16.333 -20.091 1.00 43.31 158 ASP A C 1
ATOM 1227 O O . ASP A 1 158 ? 2.072 -15.992 -19.269 1.00 43.31 158 ASP A O 1
ATOM 1231 N N . ARG A 1 159 ? 4.173 -16.653 -19.723 1.00 41.16 159 ARG A N 1
ATOM 1232 C CA . ARG A 1 159 ? 4.670 -16.590 -18.331 1.00 41.16 159 ARG A CA 1
ATOM 1233 C C . ARG A 1 159 ? 4.999 -15.165 -17.865 1.00 41.16 159 ARG A C 1
ATOM 1235 O O . ARG A 1 159 ? 4.759 -14.846 -16.710 1.00 41.16 159 ARG A O 1
ATOM 1242 N N . LEU A 1 160 ? 5.494 -14.291 -18.745 1.00 42.12 160 LEU A N 1
ATOM 1243 C CA . LEU A 1 160 ? 5.796 -12.885 -18.424 1.00 42.12 160 LEU A CA 1
ATOM 1244 C C . LEU A 1 160 ? 4.552 -11.987 -18.417 1.00 42.12 160 LEU A C 1
ATOM 1246 O O . LEU A 1 160 ? 4.479 -11.062 -17.615 1.00 42.12 160 LEU A O 1
ATOM 1250 N N . HIS A 1 161 ? 3.525 -12.286 -19.221 1.00 49.12 161 HIS A N 1
ATOM 1251 C CA . HIS A 1 161 ? 2.198 -11.672 -19.066 1.00 49.12 161 HIS A CA 1
ATOM 1252 C C . HIS A 1 161 ? 1.533 -12.036 -17.727 1.00 49.12 161 HIS A C 1
ATOM 1254 O O . HIS A 1 161 ? 0.657 -11.308 -17.270 1.00 49.12 161 HIS A O 1
ATOM 1260 N N . GLN A 1 162 ? 1.967 -13.123 -17.084 1.00 48.38 162 GLN A N 1
ATOM 1261 C CA . GLN A 1 162 ? 1.597 -13.479 -15.712 1.00 48.38 162 GLN A CA 1
ATOM 1262 C C . GLN A 1 162 ? 2.343 -12.642 -14.651 1.00 48.38 162 GLN A C 1
ATOM 1264 O O . GLN A 1 162 ? 1.869 -12.523 -13.521 1.00 48.38 162 GLN A O 1
ATOM 1269 N N . ASP A 1 163 ? 3.465 -12.009 -15.013 1.00 54.84 163 ASP A N 1
ATOM 1270 C CA . ASP A 1 163 ? 4.326 -11.240 -14.107 1.00 54.84 163 ASP A CA 1
ATOM 1271 C C . ASP A 1 163 ? 4.115 -9.719 -14.151 1.00 54.84 163 ASP A C 1
ATOM 1273 O O . ASP A 1 163 ? 4.721 -8.984 -13.367 1.00 54.84 163 ASP A O 1
ATOM 1277 N N . VAL A 1 164 ? 3.223 -9.225 -15.011 1.00 67.31 164 VAL A N 1
ATOM 1278 C CA . VAL A 1 164 ? 2.878 -7.799 -15.110 1.00 67.31 164 VAL A CA 1
ATOM 1279 C C . VAL A 1 164 ? 1.375 -7.626 -14.900 1.00 67.31 164 VAL A C 1
ATOM 1281 O O . VAL A 1 164 ? 0.577 -8.452 -15.335 1.00 67.31 164 VAL A O 1
ATOM 1284 N N . GLY A 1 165 ? 0.981 -6.569 -14.192 1.00 78.25 165 GLY A N 1
ATOM 1285 C CA . GLY A 1 165 ? -0.407 -6.309 -13.815 1.00 78.25 165 GLY A CA 1
ATOM 1286 C C . GLY A 1 165 ? -0.612 -6.248 -12.299 1.00 78.25 165 GLY A C 1
ATOM 1287 O O . GLY A 1 165 ? 0.358 -6.290 -11.533 1.00 78.25 165 GLY A O 1
ATOM 1288 N N . PRO A 1 166 ? -1.869 -6.158 -11.832 1.00 88.19 166 PRO A N 1
ATOM 1289 C CA . PRO A 1 166 ? -2.143 -5.885 -10.431 1.00 88.19 166 PRO A CA 1
ATOM 1290 C C . PRO A 1 166 ? -1.684 -7.027 -9.541 1.00 88.19 166 PRO A C 1
ATOM 1292 O O . PRO A 1 166 ? -2.121 -8.167 -9.707 1.00 88.19 166 PRO A O 1
ATOM 1295 N N . GLU A 1 167 ? -0.850 -6.708 -8.549 1.00 89.00 167 GLU A N 1
ATOM 1296 C CA . GLU A 1 167 ? -0.296 -7.703 -7.624 1.00 89.00 167 GLU A CA 1
ATOM 1297 C C . GLU A 1 167 ? -1.406 -8.546 -6.994 1.00 89.00 167 GLU A C 1
ATOM 1299 O O . GLU A 1 167 ? -1.319 -9.765 -6.956 1.00 89.00 167 GLU A O 1
ATOM 1304 N N . PHE A 1 168 ? -2.517 -7.925 -6.597 1.00 88.56 168 PHE A N 1
ATOM 1305 C CA . PHE A 1 168 ? -3.639 -8.642 -5.996 1.00 88.56 168 PHE A CA 1
ATOM 1306 C C . PHE A 1 168 ? -4.397 -9.587 -6.936 1.00 88.56 168 PHE A C 1
ATOM 1308 O O . PHE A 1 168 ? -5.205 -10.377 -6.449 1.00 88.56 168 PHE A O 1
ATOM 1315 N N . ILE A 1 169 ? -4.185 -9.494 -8.250 1.00 86.06 169 ILE A N 1
ATOM 1316 C CA . ILE A 1 169 ? -4.667 -10.477 -9.227 1.00 86.06 169 ILE A CA 1
ATOM 1317 C C . ILE A 1 169 ? -3.635 -11.593 -9.370 1.00 86.06 169 ILE A C 1
ATOM 1319 O O . ILE A 1 169 ? -4.005 -12.758 -9.277 1.00 86.06 169 ILE A O 1
ATOM 1323 N N . ARG A 1 170 ? -2.351 -11.244 -9.500 1.00 84.69 170 ARG A N 1
ATOM 1324 C CA . ARG A 1 170 ? -1.244 -12.211 -9.599 1.00 84.69 170 ARG A CA 1
ATOM 1325 C C . ARG A 1 170 ? -1.172 -13.138 -8.385 1.00 84.69 170 ARG A C 1
ATOM 1327 O O . ARG A 1 170 ? -1.045 -14.346 -8.521 1.00 84.69 170 ARG A O 1
ATOM 1334 N N . MET A 1 171 ? -1.371 -12.588 -7.189 1.00 85.62 171 MET A N 1
ATOM 1335 C CA . MET A 1 171 ? -1.377 -13.340 -5.929 1.00 85.62 171 MET A CA 1
ATOM 1336 C C . MET A 1 171 ? -2.548 -14.323 -5.783 1.00 85.62 171 MET A C 1
ATOM 1338 O O . MET A 1 171 ? -2.563 -15.094 -4.824 1.00 85.62 171 MET A O 1
ATOM 1342 N N . LEU A 1 172 ? -3.538 -14.313 -6.685 1.00 79.62 172 LEU A N 1
ATOM 1343 C CA . LEU A 1 172 ? -4.589 -15.339 -6.707 1.00 79.62 172 LEU A CA 1
ATOM 1344 C C . LEU A 1 172 ? -4.093 -16.666 -7.292 1.00 79.62 172 LEU A C 1
ATOM 1346 O O . LEU A 1 172 ? -4.660 -17.703 -6.948 1.00 79.62 172 LEU A O 1
ATOM 1350 N N . ASP A 1 173 ? -3.059 -16.624 -8.135 1.00 78.50 173 ASP A N 1
ATOM 1351 C CA . ASP A 1 173 ? -2.463 -17.803 -8.773 1.00 78.50 173 ASP A CA 1
ATOM 1352 C C . ASP A 1 173 ? -1.352 -18.435 -7.911 1.00 78.50 173 ASP A C 1
ATOM 1354 O O . ASP A 1 173 ? -0.953 -19.578 -8.140 1.00 78.50 173 ASP A O 1
ATOM 1358 N N . GLU A 1 174 ? -0.883 -17.720 -6.883 1.00 78.88 174 GLU A N 1
ATOM 1359 C CA . GLU A 1 174 ? 0.119 -18.206 -5.931 1.00 78.88 174 GLU A CA 1
ATOM 1360 C C . GLU A 1 174 ? -0.414 -19.356 -5.055 1.00 78.88 174 GLU A C 1
ATOM 1362 O O . GLU A 1 174 ? -1.595 -19.383 -4.676 1.00 78.88 174 GLU A O 1
ATOM 1367 N N . PRO A 1 175 ? 0.448 -20.315 -4.663 1.00 79.69 175 PRO A N 1
ATOM 1368 C CA . PRO A 1 175 ? 0.034 -21.440 -3.845 1.00 79.69 175 PRO A CA 1
ATOM 1369 C C . PRO A 1 175 ? -0.419 -20.980 -2.455 1.00 79.69 175 PRO A C 1
ATOM 1371 O O . PRO A 1 175 ? 0.139 -20.067 -1.843 1.00 79.69 175 PRO A O 1
ATOM 1374 N N . LEU A 1 176 ? -1.426 -21.674 -1.917 1.00 84.56 176 LEU A N 1
ATOM 1375 C CA . LEU A 1 176 ? -1.953 -21.392 -0.586 1.00 84.56 176 LEU A CA 1
ATOM 1376 C C . LEU A 1 176 ? -0.863 -21.571 0.481 1.00 84.56 176 LEU A C 1
ATOM 1378 O O . LEU A 1 176 ? -0.392 -22.683 0.728 1.00 84.56 176 LEU A O 1
ATOM 1382 N N . VAL A 1 177 ? -0.533 -20.488 1.180 1.00 92.00 177 VAL A N 1
ATOM 1383 C CA . VAL A 1 177 ? 0.379 -20.527 2.324 1.00 92.00 177 VAL A CA 1
ATOM 1384 C C . VAL A 1 177 ? -0.368 -21.045 3.548 1.00 92.00 177 VAL A C 1
ATOM 1386 O O . VAL A 1 177 ? -1.410 -20.504 3.923 1.00 92.00 177 VAL A O 1
ATOM 1389 N N . VAL A 1 178 ? 0.184 -22.065 4.208 1.00 92.50 178 VAL A N 1
ATOM 1390 C CA . VAL A 1 178 ? -0.364 -22.628 5.448 1.00 92.50 178 VAL A CA 1
ATOM 1391 C C . VAL A 1 178 ? 0.640 -22.446 6.583 1.00 92.50 178 VAL A C 1
ATOM 1393 O O . VAL A 1 178 ? 1.757 -22.950 6.515 1.00 92.50 178 VAL A O 1
ATOM 1396 N N . LEU A 1 179 ? 0.230 -21.751 7.642 1.00 92.44 179 LEU A N 1
ATOM 1397 C CA . LEU A 1 179 ? 1.015 -21.508 8.851 1.00 92.44 179 LEU A CA 1
ATOM 1398 C C . LEU A 1 179 ? 0.365 -22.197 10.052 1.00 92.44 179 LEU A C 1
ATOM 1400 O O . LEU A 1 179 ? -0.858 -22.218 10.192 1.00 92.44 179 LEU A O 1
ATOM 1404 N N . GLU A 1 180 ? 1.180 -22.718 10.963 1.00 89.62 180 GLU A N 1
ATOM 1405 C CA . GLU A 1 180 ? 0.713 -23.313 12.217 1.00 89.62 180 GLU A CA 1
ATOM 1406 C C . GLU A 1 180 ? 1.306 -22.557 13.407 1.00 89.62 180 GLU A C 1
ATOM 1408 O O . GLU A 1 180 ? 2.503 -22.265 13.437 1.00 89.62 180 GLU A O 1
ATOM 1413 N N . LEU A 1 181 ? 0.476 -22.228 14.404 1.00 86.19 181 LEU A N 1
ATOM 1414 C CA . LEU A 1 181 ? 0.979 -21.568 15.610 1.00 86.19 181 LEU A CA 1
ATOM 1415 C C . LEU A 1 181 ? 1.961 -22.482 16.375 1.00 86.19 181 LEU A C 1
ATOM 1417 O O . LEU A 1 181 ? 1.693 -23.680 16.511 1.00 86.19 181 LEU A O 1
ATOM 1421 N N . PRO A 1 182 ? 3.065 -21.950 16.940 1.00 81.25 182 PRO A N 1
ATOM 1422 C CA . PRO A 1 182 ? 4.087 -22.767 17.580 1.00 81.25 182 PRO A CA 1
ATOM 1423 C C . PRO A 1 182 ? 3.554 -23.512 18.807 1.00 81.25 182 PRO A C 1
ATOM 1425 O O . PRO A 1 182 ? 2.704 -23.018 19.554 1.00 81.25 182 PRO A O 1
ATOM 1428 N N . GLY A 1 183 ? 4.133 -24.683 19.084 1.00 66.19 183 GLY A N 1
ATOM 1429 C CA . GLY A 1 183 ? 3.756 -25.544 20.212 1.00 66.19 183 GLY A CA 1
ATOM 1430 C C . GLY A 1 183 ? 3.945 -24.936 21.611 1.00 66.19 183 GLY A C 1
ATOM 1431 O O . GLY A 1 183 ? 3.493 -25.528 22.583 1.00 66.19 183 GLY A O 1
ATOM 1432 N N . SER A 1 184 ? 4.613 -23.785 21.735 1.00 63.72 184 SER A N 1
ATOM 1433 C CA . SER A 1 184 ? 4.700 -22.997 22.975 1.00 63.72 184 SER A CA 1
ATOM 1434 C C . SER A 1 184 ? 3.426 -22.190 23.258 1.00 63.72 184 SER A C 1
ATOM 1436 O O . SER A 1 184 ? 3.127 -21.902 24.416 1.00 63.72 184 SER A O 1
ATOM 1438 N N . ILE A 1 185 ? 2.668 -21.852 22.213 1.00 67.50 185 ILE A N 1
ATOM 1439 C CA . ILE A 1 185 ? 1.392 -21.124 22.273 1.00 67.50 185 ILE A CA 1
ATOM 1440 C C . ILE A 1 185 ? 0.220 -22.117 22.304 1.00 67.50 185 ILE A C 1
ATOM 1442 O O . ILE A 1 185 ? -0.790 -21.901 22.978 1.00 67.50 185 ILE A O 1
ATOM 1446 N N . VAL A 1 186 ? 0.376 -23.238 21.598 1.00 63.94 186 VAL A N 1
ATOM 1447 C CA . VAL A 1 186 ? -0.593 -24.337 21.508 1.00 63.94 186 VAL A CA 1
ATOM 1448 C C . VAL A 1 186 ? -0.424 -25.284 22.703 1.00 63.94 186 VAL A C 1
ATOM 1450 O O . VAL A 1 186 ? 0.685 -25.597 23.124 1.00 63.94 186 VAL A O 1
ATOM 1453 N N . SER A 1 187 ? -1.514 -25.777 23.298 1.00 61.19 187 SER A N 1
ATOM 1454 C CA . SER A 1 187 ? -1.383 -26.704 24.436 1.00 61.19 187 SER A CA 1
ATOM 1455 C C . SER A 1 187 ? -0.825 -28.074 24.022 1.00 61.19 187 SER A C 1
ATOM 1457 O O . SER A 1 187 ? -0.986 -28.488 22.881 1.00 61.19 187 SER A O 1
ATOM 1459 N N . LYS A 1 188 ? -0.259 -28.865 24.954 1.00 55.62 188 LYS A N 1
ATOM 1460 C CA . LYS A 1 188 ? 0.177 -30.257 24.668 1.00 55.62 188 LYS A CA 1
ATOM 1461 C C . LYS A 1 188 ? -0.946 -31.152 24.086 1.00 55.62 188 LYS A C 1
ATOM 1463 O O . LYS A 1 188 ? -0.643 -32.137 23.425 1.00 55.62 188 LYS A O 1
ATOM 1468 N N . LYS A 1 189 ? -2.227 -30.794 24.292 1.00 52.06 189 LYS A N 1
ATOM 1469 C CA . LYS A 1 189 ? -3.421 -31.425 23.679 1.00 52.06 189 LYS A CA 1
ATOM 1470 C C . LYS A 1 189 ? -3.777 -30.882 22.275 1.00 52.06 189 LYS A C 1
ATOM 1472 O O . LYS A 1 189 ? -4.540 -31.521 21.554 1.00 52.06 189 LYS A O 1
ATOM 1477 N N . GLY A 1 190 ? -3.215 -29.738 21.887 1.00 51.41 190 GLY A N 1
ATOM 1478 C CA . GLY A 1 190 ? -3.449 -29.005 20.637 1.00 51.41 190 GLY A CA 1
ATOM 1479 C C . GLY A 1 190 ? -2.707 -29.526 19.405 1.00 51.41 190 GLY A C 1
ATOM 1480 O O . GLY A 1 190 ? -2.871 -28.992 18.312 1.00 51.41 190 GLY A O 1
ATOM 1481 N N . LYS A 1 191 ? -1.916 -30.596 19.565 1.00 52.31 191 LYS A N 1
ATOM 1482 C CA . LYS A 1 191 ? -1.348 -31.371 18.448 1.00 52.31 191 LYS A CA 1
ATOM 1483 C C . LYS A 1 191 ? -2.366 -32.320 17.797 1.00 52.31 191 LYS A C 1
ATOM 1485 O O . LYS A 1 191 ? -2.047 -32.962 16.806 1.00 52.31 191 LYS A O 1
ATOM 1490 N N . SER A 1 192 ? -3.571 -32.448 18.365 1.00 58.06 192 SER A N 1
ATOM 1491 C CA . SER A 1 192 ? -4.636 -33.269 17.783 1.00 58.06 192 SER A CA 1
ATOM 1492 C C . SER A 1 192 ? -5.428 -32.472 16.730 1.00 58.06 192 SER A C 1
ATOM 1494 O O . SER A 1 192 ? -5.898 -31.369 17.042 1.00 58.06 192 SER A O 1
ATOM 1496 N N . PRO A 1 193 ? -5.651 -33.018 15.516 1.00 59.94 193 PRO A N 1
ATOM 1497 C CA . PRO A 1 193 ? -6.354 -32.321 14.428 1.00 59.94 193 PRO A CA 1
ATOM 1498 C C . PRO A 1 193 ? -7.794 -31.920 14.792 1.00 59.94 193 PRO A C 1
ATOM 1500 O O . PRO A 1 193 ? -8.356 -30.994 14.221 1.00 59.94 193 PRO A O 1
ATOM 1503 N N . THR A 1 194 ? -8.385 -32.544 15.813 1.00 60.19 194 THR A N 1
ATOM 1504 C CA . THR A 1 194 ? -9.728 -32.236 16.330 1.00 60.19 194 THR A CA 1
ATOM 1505 C C . THR A 1 194 ? -9.833 -30.892 17.068 1.00 60.19 194 THR A C 1
ATOM 1507 O O . THR A 1 194 ? -10.923 -30.322 17.187 1.00 60.19 194 THR A O 1
ATOM 1510 N N . THR A 1 195 ? -8.719 -30.372 17.594 1.00 74.56 195 THR A N 1
ATOM 1511 C CA . THR A 1 195 ? -8.693 -29.134 18.405 1.00 74.56 195 THR A CA 1
ATOM 1512 C C . THR A 1 195 ? -8.247 -27.895 17.636 1.00 74.56 195 THR A C 1
ATOM 1514 O O . THR A 1 195 ? -8.508 -26.777 18.088 1.00 74.56 195 THR A O 1
ATOM 1517 N N . GLN A 1 196 ? -7.625 -28.091 16.474 1.00 83.50 196 GLN A N 1
ATOM 1518 C CA . GLN A 1 196 ? -7.223 -27.009 15.589 1.00 83.50 196 GLN A CA 1
ATOM 1519 C C . GLN A 1 196 ? -8.421 -26.471 14.803 1.00 83.50 196 GLN A C 1
ATOM 1521 O O . GLN A 1 196 ? -9.439 -27.146 14.605 1.00 83.50 196 GLN A O 1
ATOM 1526 N N . ARG A 1 197 ? -8.313 -25.207 14.414 1.00 88.38 197 ARG A N 1
ATOM 1527 C CA . ARG A 1 197 ? -9.260 -24.484 13.579 1.00 88.38 197 ARG A CA 1
ATOM 1528 C C . ARG A 1 197 ? -8.507 -23.743 12.496 1.00 88.38 197 ARG A C 1
ATOM 1530 O O . ARG A 1 197 ? -7.426 -23.208 12.745 1.00 88.38 197 ARG A O 1
ATOM 1537 N N . GLU A 1 198 ? -9.128 -23.689 11.331 1.00 90.69 198 GLU A N 1
ATOM 1538 C CA . GLU A 1 198 ? -8.611 -22.993 10.165 1.00 90.69 198 GLU A CA 1
ATOM 1539 C C . GLU A 1 198 ? -9.123 -21.551 10.129 1.00 90.69 198 GLU A C 1
ATOM 1541 O O . GLU A 1 198 ? -10.327 -21.282 10.161 1.00 90.69 198 GLU A O 1
ATOM 1546 N N . LEU A 1 199 ? -8.191 -20.606 10.100 1.00 93.94 199 LEU A N 1
ATOM 1547 C CA . LEU A 1 199 ? -8.436 -19.171 10.036 1.00 93.94 199 LEU A CA 1
ATOM 1548 C C . LEU A 1 199 ? -7.731 -18.625 8.799 1.00 93.94 199 LEU A C 1
ATOM 1550 O O . LEU A 1 199 ? -6.528 -18.794 8.668 1.00 93.94 199 LEU A O 1
ATOM 1554 N N . SER A 1 200 ? -8.444 -17.964 7.896 1.00 95.44 200 SER A N 1
ATOM 1555 C CA . SER A 1 200 ? -7.826 -17.327 6.732 1.00 95.44 200 SER A CA 1
ATOM 1556 C C . SER A 1 200 ? -7.511 -15.869 7.049 1.00 95.44 200 SER A C 1
ATOM 1558 O O . SER A 1 200 ? -8.375 -15.145 7.541 1.00 95.44 200 SER A O 1
ATOM 1560 N N . VAL A 1 201 ? -6.286 -15.433 6.776 1.00 96.81 201 VAL A N 1
ATOM 1561 C CA . VAL A 1 201 ? -5.869 -14.031 6.829 1.00 96.81 201 VAL A CA 1
ATOM 1562 C C . VAL A 1 201 ? -5.644 -13.547 5.402 1.00 96.81 201 VAL A C 1
ATOM 1564 O O . VAL A 1 201 ? -4.849 -14.128 4.669 1.00 96.81 201 VAL A O 1
ATOM 1567 N N . VAL A 1 202 ? -6.360 -12.500 5.001 1.00 95.69 202 VAL A N 1
ATOM 1568 C CA . VAL A 1 202 ? -6.218 -11.862 3.687 1.00 95.69 202 VAL A CA 1
ATOM 1569 C C . VAL A 1 202 ? -5.289 -10.661 3.820 1.00 95.69 202 VAL A C 1
ATOM 1571 O O . VAL A 1 202 ? -5.589 -9.732 4.577 1.00 95.69 202 VAL A O 1
ATOM 1574 N N . MET A 1 203 ? -4.186 -10.681 3.081 1.00 94.75 203 MET A N 1
ATOM 1575 C CA . MET A 1 203 ? -3.208 -9.594 3.009 1.00 94.75 203 MET A CA 1
ATOM 1576 C C . MET A 1 203 ? -3.683 -8.464 2.066 1.00 94.75 203 MET A C 1
ATOM 1578 O O . MET A 1 203 ? -4.597 -8.681 1.258 1.00 94.75 203 MET A O 1
ATOM 1582 N N . PRO A 1 204 ? -3.100 -7.248 2.129 1.00 94.12 204 PRO A N 1
ATOM 1583 C CA . PRO A 1 204 ? -3.430 -6.158 1.204 1.00 94.12 204 PRO A CA 1
ATOM 1584 C C . PRO A 1 204 ? -3.226 -6.528 -0.269 1.00 94.12 204 PRO A C 1
ATOM 1586 O O . PRO A 1 204 ? -4.071 -6.194 -1.095 1.00 94.12 204 PRO A O 1
ATOM 1589 N N . ASN A 1 205 ? -2.200 -7.323 -0.577 1.00 90.94 205 ASN A N 1
ATOM 1590 C CA . ASN A 1 205 ? -1.969 -7.908 -1.900 1.00 90.94 205 ASN A CA 1
ATOM 1591 C C . ASN A 1 205 ? -2.892 -9.096 -2.238 1.00 90.94 205 ASN A C 1
ATOM 1593 O O . ASN A 1 205 ? -2.604 -9.862 -3.142 1.00 90.94 205 ASN A O 1
ATOM 1597 N N . SER A 1 206 ? -3.985 -9.298 -1.500 1.00 90.94 206 SER A N 1
ATOM 1598 C CA . SER A 1 206 ? -4.953 -10.394 -1.674 1.00 90.94 206 SER A CA 1
ATOM 1599 C C . SER A 1 206 ? -4.438 -11.815 -1.447 1.00 90.94 206 SER A C 1
ATOM 1601 O O . SER A 1 206 ? -5.251 -12.744 -1.501 1.00 90.94 206 SER A O 1
ATOM 1603 N N . GLN A 1 207 ? -3.166 -12.003 -1.087 1.00 91.75 207 GLN A N 1
ATOM 1604 C CA . GLN A 1 207 ? -2.667 -13.308 -0.675 1.00 91.75 207 GLN A CA 1
ATOM 1605 C C . GLN A 1 207 ? -3.478 -13.816 0.525 1.00 91.75 207 GLN A C 1
ATOM 1607 O O . GLN A 1 207 ? -3.685 -13.107 1.519 1.00 91.75 207 GLN A O 1
ATOM 1612 N N . ARG A 1 208 ? -3.970 -15.054 0.423 1.00 92.19 208 ARG A N 1
ATOM 1613 C CA . ARG A 1 208 ? -4.685 -15.727 1.510 1.00 92.19 208 ARG A CA 1
ATOM 1614 C C . ARG A 1 208 ? -3.728 -16.645 2.245 1.00 92.19 208 ARG A C 1
ATOM 1616 O O . ARG A 1 208 ? -3.266 -17.635 1.691 1.00 92.19 208 ARG A O 1
ATOM 1623 N N . ILE A 1 209 ? -3.492 -16.344 3.511 1.00 94.50 209 ILE A N 1
ATOM 1624 C CA . ILE A 1 209 ? -2.671 -17.163 4.396 1.00 94.50 209 ILE A CA 1
ATOM 1625 C C . ILE A 1 209 ? -3.607 -17.943 5.315 1.00 94.50 209 ILE A C 1
ATOM 1627 O O . ILE A 1 209 ? -4.406 -17.362 6.052 1.00 94.50 209 ILE A O 1
ATOM 1631 N N . LEU A 1 210 ? -3.537 -19.268 5.269 1.00 94.69 210 LEU A N 1
ATOM 1632 C CA . LEU A 1 210 ? -4.288 -20.143 6.158 1.00 94.69 210 LEU A CA 1
ATOM 1633 C C . LEU A 1 210 ? -3.500 -20.352 7.452 1.00 94.69 210 LEU A C 1
ATOM 1635 O O . LEU A 1 210 ? -2.426 -20.939 7.445 1.00 94.69 210 LEU A O 1
ATOM 1639 N N . VAL A 1 211 ? -4.043 -19.914 8.578 1.00 93.69 211 VAL A N 1
ATOM 1640 C CA . VAL A 1 211 ? -3.450 -20.083 9.904 1.00 93.69 211 VAL A CA 1
ATOM 1641 C C . VAL A 1 211 ? -4.217 -21.149 10.676 1.00 93.69 211 VAL A C 1
ATOM 1643 O O . VAL A 1 211 ? -5.411 -20.999 10.956 1.00 93.69 211 VAL A O 1
ATOM 1646 N N . LYS A 1 212 ? -3.529 -22.215 11.083 1.00 91.12 212 LYS A N 1
ATOM 1647 C CA . LYS A 1 212 ? -4.072 -23.212 12.008 1.00 91.12 212 LYS A CA 1
ATOM 1648 C C . LYS A 1 212 ? -3.802 -22.791 13.446 1.00 91.12 212 LYS A C 1
ATOM 1650 O O . LYS A 1 212 ? -2.656 -22.621 13.867 1.00 91.12 212 LYS A O 1
ATOM 1655 N N . CYS A 1 213 ? -4.874 -22.626 14.213 1.00 90.75 213 CYS A N 1
ATOM 1656 C CA . CYS A 1 213 ? -4.818 -22.163 15.599 1.00 90.75 213 CYS A CA 1
ATOM 1657 C C . CYS A 1 213 ? -5.848 -22.876 16.487 1.00 90.75 213 CYS A C 1
ATOM 1659 O O . CYS A 1 213 ? -6.735 -23.578 16.007 1.00 90.75 213 CYS A O 1
ATOM 1661 N N . GLU A 1 214 ? -5.741 -22.716 17.807 1.00 88.56 214 GLU A N 1
ATOM 1662 C CA . GLU A 1 214 ? -6.753 -23.211 18.743 1.00 88.56 214 GLU A CA 1
ATOM 1663 C C . GLU A 1 214 ? -7.853 -22.149 18.945 1.00 88.56 214 GLU A C 1
ATOM 1665 O O . GLU A 1 214 ? -7.617 -20.945 18.886 1.00 88.56 214 GLU A O 1
ATOM 1670 N N . VAL A 1 215 ? -9.063 -22.574 19.327 1.00 88.69 215 VAL A N 1
ATOM 1671 C CA . VAL A 1 215 ? -10.203 -21.671 19.627 1.00 88.69 215 VAL A CA 1
ATOM 1672 C C . VAL A 1 215 ? -9.866 -20.607 20.695 1.00 88.69 215 VAL A C 1
ATOM 1674 O O . V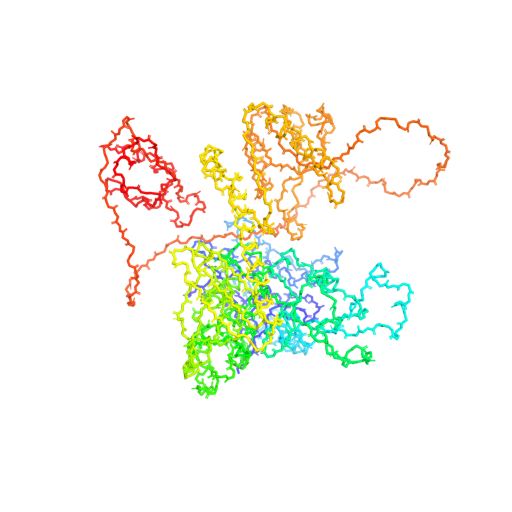AL A 1 215 ? -10.480 -19.535 20.759 1.00 88.69 215 VAL A O 1
ATOM 1677 N N . LYS A 1 216 ? -8.897 -20.902 21.568 1.00 88.81 216 LYS A N 1
ATOM 1678 C CA . LYS A 1 216 ? -8.451 -20.021 22.657 1.00 88.81 216 LYS A CA 1
ATOM 1679 C C . LYS A 1 216 ? -7.279 -19.103 22.295 1.00 88.81 216 LYS A C 1
ATOM 1681 O O . LYS A 1 216 ? -6.954 -18.264 23.135 1.00 88.81 216 LYS A O 1
ATOM 1686 N N . SER A 1 217 ? -6.678 -19.256 21.114 1.00 92.31 217 SER A N 1
ATOM 1687 C CA . SER A 1 217 ? -5.588 -18.400 20.636 1.00 92.31 217 SER A CA 1
ATOM 1688 C C . SER A 1 217 ? -6.017 -16.933 20.615 1.00 92.31 217 SER A C 1
ATOM 1690 O O . SER A 1 217 ? -7.206 -16.621 20.440 1.00 92.31 217 SER A O 1
ATOM 1692 N N . ARG A 1 218 ? -5.068 -16.027 20.847 1.00 94.88 218 ARG A N 1
ATOM 1693 C CA . ARG A 1 218 ? -5.309 -14.581 20.851 1.00 94.88 218 ARG A CA 1
ATOM 1694 C C . ARG A 1 218 ? -5.030 -13.985 19.475 1.00 94.88 218 ARG A C 1
ATOM 1696 O O . ARG A 1 218 ? -4.271 -14.548 18.692 1.00 94.88 218 ARG A O 1
ATOM 1703 N N . GLY A 1 219 ? -5.634 -12.831 19.202 1.00 95.00 219 GLY A N 1
ATOM 1704 C CA . GLY A 1 219 ? -5.390 -12.062 17.982 1.00 95.00 219 GLY A CA 1
ATOM 1705 C C . GLY A 1 219 ? -3.915 -11.715 17.795 1.00 95.00 219 GLY A C 1
ATOM 1706 O O . GLY A 1 219 ? -3.418 -11.830 16.683 1.00 95.00 219 GLY A O 1
ATOM 1707 N N . GLY A 1 220 ? -3.209 -11.383 18.883 1.00 95.25 220 GLY A N 1
ATOM 1708 C CA . GLY A 1 220 ? -1.773 -11.098 18.859 1.00 95.25 220 GLY A CA 1
ATOM 1709 C C . GLY A 1 220 ? -0.941 -12.288 18.386 1.00 95.25 220 GLY A C 1
ATOM 1710 O O . GLY A 1 220 ? -0.107 -12.122 17.512 1.00 95.25 220 GLY A O 1
ATOM 1711 N N . ASP A 1 221 ? -1.247 -13.502 18.858 1.00 94.38 221 ASP A N 1
ATOM 1712 C CA . ASP A 1 221 ? -0.493 -14.702 18.470 1.00 94.38 221 ASP A CA 1
ATOM 1713 C C . ASP A 1 221 ? -0.601 -14.971 16.948 1.00 94.38 221 ASP A C 1
ATOM 1715 O O . ASP A 1 221 ? 0.359 -15.393 16.307 1.00 94.38 221 ASP A O 1
ATOM 1719 N N . VAL A 1 222 ? -1.777 -14.709 16.356 1.00 95.56 222 VAL A N 1
ATOM 1720 C CA . VAL A 1 222 ? -1.998 -14.806 14.900 1.00 95.56 222 VAL A CA 1
ATOM 1721 C C . VAL A 1 222 ? -1.311 -13.656 14.165 1.00 95.56 222 VAL A C 1
ATOM 1723 O O . VAL A 1 222 ? -0.701 -13.877 13.125 1.00 95.56 222 VAL A O 1
ATOM 1726 N N . PHE A 1 223 ? -1.402 -12.435 14.691 1.00 96.81 223 PHE A N 1
ATOM 1727 C CA . PHE A 1 223 ? -0.784 -11.255 14.089 1.00 96.81 223 PHE A CA 1
ATOM 1728 C C . PHE A 1 223 ? 0.740 -11.393 14.014 1.00 96.81 223 PHE A C 1
ATOM 1730 O O . PHE A 1 223 ? 1.303 -11.206 12.941 1.00 96.81 223 PHE A O 1
ATOM 1737 N N . ASP A 1 224 ? 1.386 -11.803 15.106 1.00 94.12 224 ASP A N 1
ATOM 1738 C CA . ASP A 1 224 ? 2.839 -11.981 15.176 1.00 94.12 224 ASP A CA 1
ATOM 1739 C C . ASP A 1 224 ? 3.323 -13.042 14.175 1.00 94.12 224 ASP A C 1
ATOM 1741 O O . ASP A 1 224 ? 4.347 -12.857 13.520 1.00 94.12 224 ASP A O 1
ATOM 1745 N N . MET A 1 225 ? 2.553 -14.122 13.989 1.00 93.44 225 MET A N 1
ATOM 1746 C CA . MET A 1 225 ? 2.837 -15.150 12.982 1.00 93.44 225 MET A CA 1
ATOM 1747 C C . MET A 1 225 ? 2.788 -14.589 11.553 1.00 93.44 225 MET A C 1
ATOM 1749 O O . MET A 1 225 ? 3.674 -14.863 10.745 1.00 93.44 225 MET A O 1
ATOM 1753 N N . ILE A 1 226 ? 1.769 -13.785 11.239 1.00 94.56 226 ILE A N 1
ATOM 1754 C CA . ILE A 1 226 ? 1.629 -13.150 9.921 1.00 94.56 226 ILE A CA 1
ATOM 1755 C C . ILE A 1 226 ? 2.754 -12.140 9.681 1.00 94.56 226 ILE A C 1
ATOM 1757 O O . ILE A 1 226 ? 3.328 -12.115 8.593 1.00 94.56 226 ILE A O 1
ATOM 1761 N N . VAL A 1 227 ? 3.107 -11.340 10.689 1.00 92.62 227 VAL A N 1
ATOM 1762 C CA . VAL A 1 227 ? 4.214 -10.374 10.614 1.00 92.62 227 VAL A CA 1
ATOM 1763 C C . VAL A 1 227 ? 5.547 -11.080 10.383 1.00 92.62 227 VAL A C 1
ATOM 1765 O O . VAL A 1 227 ? 6.309 -10.650 9.517 1.00 92.62 227 VAL A O 1
ATOM 1768 N N . ALA A 1 228 ? 5.804 -12.176 11.103 1.00 88.81 228 ALA A N 1
ATOM 1769 C CA . ALA A 1 228 ? 7.011 -12.979 10.934 1.00 88.81 228 ALA A CA 1
ATOM 1770 C C . ALA A 1 228 ? 7.100 -13.586 9.526 1.00 88.81 228 ALA A C 1
ATOM 1772 O O . ALA A 1 228 ? 8.161 -13.540 8.911 1.00 88.81 228 ALA A O 1
ATOM 1773 N N . HIS A 1 229 ? 5.988 -14.100 8.989 1.00 89.06 229 HIS A N 1
ATOM 1774 C CA . HIS A 1 229 ? 5.938 -14.622 7.622 1.00 89.06 229 HIS A CA 1
ATOM 1775 C C . HIS A 1 229 ? 6.146 -13.529 6.562 1.00 89.06 229 HIS A C 1
ATOM 1777 O O . HIS A 1 229 ? 6.851 -13.746 5.583 1.00 89.06 229 HIS A O 1
ATOM 1783 N N . SER A 1 230 ? 5.560 -12.347 6.771 1.00 86.94 230 SER A N 1
ATOM 1784 C CA . SER A 1 230 ? 5.582 -11.243 5.797 1.00 86.94 230 SER A CA 1
ATOM 1785 C C . SER A 1 230 ? 6.864 -10.399 5.851 1.00 86.94 230 SER A C 1
ATOM 1787 O O . SER A 1 230 ? 7.027 -9.489 5.039 1.00 86.94 230 SER A O 1
ATOM 1789 N N . ASN A 1 231 ? 7.747 -10.653 6.826 1.00 85.00 231 ASN A N 1
ATOM 1790 C CA . ASN A 1 231 ? 8.971 -9.890 7.088 1.00 85.00 231 ASN A CA 1
ATOM 1791 C C . ASN A 1 231 ? 8.740 -8.362 7.145 1.00 85.00 231 ASN A C 1
ATOM 1793 O O . ASN A 1 231 ? 9.481 -7.576 6.554 1.00 85.00 231 ASN A O 1
ATOM 1797 N N . LEU A 1 232 ? 7.661 -7.934 7.810 1.00 83.50 232 LEU A N 1
ATOM 1798 C CA . LEU A 1 232 ? 7.252 -6.528 7.843 1.00 83.50 232 LEU A CA 1
ATOM 1799 C C . LEU A 1 232 ? 7.832 -5.803 9.065 1.00 83.50 232 LEU A C 1
ATOM 1801 O O . LEU A 1 232 ? 7.346 -5.951 10.190 1.00 83.50 232 LEU A O 1
ATOM 1805 N N . MET A 1 233 ? 8.847 -4.968 8.840 1.00 82.88 233 MET A N 1
ATOM 1806 C CA . MET A 1 233 ? 9.534 -4.239 9.914 1.00 82.88 233 MET A CA 1
ATOM 1807 C C . MET A 1 233 ? 8.620 -3.231 10.622 1.00 82.88 233 MET A C 1
ATOM 1809 O O . MET A 1 233 ? 8.528 -3.235 11.850 1.00 82.88 233 MET A O 1
ATOM 1813 N N . GLU A 1 234 ? 7.874 -2.415 9.872 1.00 89.06 234 GLU A N 1
ATOM 1814 C CA . GLU A 1 234 ? 6.954 -1.409 10.427 1.00 89.06 234 GLU A CA 1
ATOM 1815 C C . GLU A 1 234 ? 5.540 -1.965 10.684 1.00 89.06 234 GLU A C 1
ATOM 1817 O O . GLU A 1 234 ? 4.520 -1.312 10.453 1.00 89.06 234 GLU A O 1
ATOM 1822 N N . HIS A 1 235 ? 5.457 -3.197 11.188 1.00 90.94 235 HIS A N 1
ATOM 1823 C CA . HIS A 1 235 ? 4.192 -3.887 11.461 1.00 90.94 235 HIS A CA 1
ATOM 1824 C C . HIS A 1 235 ? 3.266 -3.139 12.433 1.00 90.94 235 HIS A C 1
ATOM 1826 O O . HIS A 1 235 ? 2.056 -3.347 12.410 1.00 90.94 235 HIS A O 1
ATOM 1832 N N . PHE A 1 236 ? 3.792 -2.239 13.266 1.00 91.19 236 PHE A N 1
ATOM 1833 C CA . PHE A 1 236 ? 3.017 -1.457 14.235 1.00 91.19 236 PHE A CA 1
ATOM 1834 C C . PHE A 1 236 ? 1.976 -0.512 13.607 1.00 91.19 236 PHE A C 1
ATOM 1836 O O . PHE A 1 236 ? 1.111 -0.029 14.335 1.00 91.19 236 PHE A O 1
ATOM 1843 N N . TYR A 1 237 ? 2.013 -0.261 12.293 1.00 93.44 237 TYR A N 1
ATOM 1844 C CA . TYR A 1 237 ? 0.946 0.452 11.577 1.00 93.44 237 TYR A CA 1
ATOM 1845 C C . TYR A 1 237 ? -0.286 -0.413 11.284 1.00 93.44 237 TYR A C 1
ATOM 1847 O O . TYR A 1 237 ? -1.352 0.119 10.964 1.00 93.44 237 TYR A O 1
ATOM 1855 N N . PHE A 1 238 ? -0.165 -1.734 11.392 1.00 96.00 238 PHE A N 1
ATOM 1856 C CA . PHE A 1 238 ? -1.160 -2.695 10.932 1.00 96.00 238 PHE A CA 1
ATOM 1857 C C . PHE A 1 238 ? -1.901 -3.361 12.094 1.00 96.00 238 PHE A C 1
ATOM 1859 O O . PHE A 1 238 ? -1.537 -3.261 13.266 1.00 96.00 238 PHE A O 1
ATOM 1866 N N . GLY A 1 239 ? -2.984 -4.053 11.760 1.00 97.00 239 GLY A N 1
ATOM 1867 C CA . GLY A 1 239 ? -3.728 -4.905 12.674 1.00 97.00 239 GLY A CA 1
ATOM 1868 C C . GLY A 1 239 ? -4.601 -5.902 11.923 1.00 97.00 239 GLY A C 1
ATOM 1869 O O . GLY A 1 239 ? -4.877 -5.741 10.735 1.00 97.00 239 GLY A O 1
ATOM 1870 N N . LEU A 1 240 ? -5.071 -6.927 12.633 1.00 98.06 240 LEU A N 1
ATOM 1871 C CA . LEU A 1 240 ? -6.075 -7.848 12.103 1.00 98.06 240 LEU A CA 1
ATOM 1872 C C . LEU A 1 240 ? -7.466 -7.249 12.279 1.00 98.06 240 LEU A C 1
ATOM 1874 O O . LEU A 1 240 ? -7.803 -6.785 13.368 1.00 98.06 240 LEU A O 1
ATOM 1878 N N . ALA A 1 241 ? -8.287 -7.296 11.239 1.00 97.50 241 ALA A N 1
ATOM 1879 C CA . ALA A 1 241 ? -9.676 -6.864 11.272 1.00 97.50 241 ALA A CA 1
ATOM 1880 C C . ALA A 1 241 ? -10.616 -7.972 10.795 1.00 97.50 241 ALA A C 1
ATOM 1882 O O . ALA A 1 241 ? -10.272 -8.747 9.908 1.00 97.50 241 ALA A O 1
ATOM 1883 N N . TYR A 1 242 ? -11.817 -8.035 11.358 1.00 95.88 242 TYR A N 1
ATOM 1884 C CA . TYR A 1 242 ? -12.927 -8.807 10.792 1.00 95.88 242 TYR A CA 1
ATOM 1885 C C . TYR A 1 242 ? -13.958 -7.849 10.196 1.00 95.88 242 TYR A C 1
ATOM 1887 O O . TYR A 1 242 ? -13.975 -6.661 10.528 1.00 95.88 242 TYR A O 1
ATOM 1895 N N . ILE A 1 243 ? -14.805 -8.366 9.309 1.00 91.88 243 ILE A N 1
ATOM 1896 C CA . ILE A 1 243 ? -15.862 -7.593 8.656 1.00 91.88 243 ILE A CA 1
ATOM 1897 C C . ILE A 1 243 ? -17.233 -7.955 9.239 1.00 91.88 243 ILE A C 1
ATOM 1899 O O . ILE A 1 243 ? -17.595 -9.128 9.314 1.00 91.88 243 ILE A O 1
ATOM 1903 N N . ASP A 1 244 ? -17.984 -6.941 9.661 1.00 88.31 244 ASP A N 1
ATOM 1904 C CA . ASP A 1 244 ? -19.382 -7.025 10.108 1.00 88.31 244 ASP A CA 1
ATOM 1905 C C . ASP A 1 244 ? -20.098 -5.756 9.621 1.00 88.31 244 ASP A C 1
ATOM 1907 O O . ASP A 1 244 ? -20.184 -4.764 10.342 1.00 88.31 244 ASP A O 1
ATOM 1911 N N . ASN A 1 245 ? -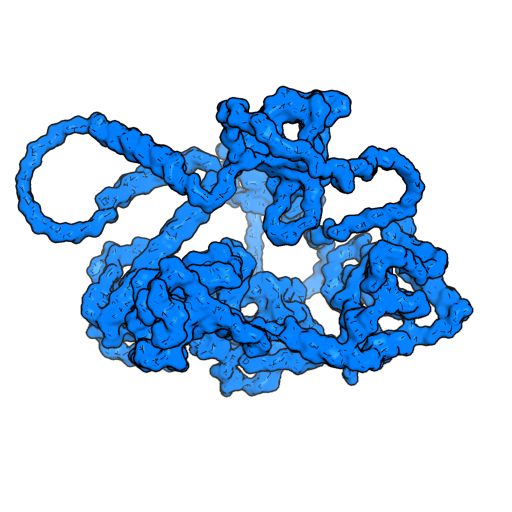20.481 -5.737 8.337 1.00 85.75 245 ASN A N 1
ATOM 1912 C CA . ASN A 1 245 ? -20.824 -4.554 7.515 1.00 85.75 245 ASN A CA 1
ATOM 1913 C C . ASN A 1 245 ? -19.681 -3.536 7.318 1.00 85.75 245 ASN A C 1
ATOM 1915 O O . ASN A 1 245 ? -19.535 -2.970 6.236 1.00 85.75 245 ASN A O 1
ATOM 1919 N N . GLU A 1 246 ? -18.857 -3.328 8.337 1.00 89.56 246 GLU A N 1
ATOM 1920 C CA . GLU A 1 246 ? -17.670 -2.475 8.364 1.00 89.56 246 GLU A CA 1
ATOM 1921 C C . GLU A 1 246 ? -16.505 -3.209 9.051 1.00 89.56 246 GLU A C 1
ATOM 1923 O O . GLU A 1 246 ? -16.681 -4.301 9.602 1.00 89.56 246 GLU A O 1
ATOM 1928 N N . PHE A 1 247 ? -15.292 -2.655 8.970 1.00 93.25 247 PHE A N 1
ATOM 1929 C CA . PHE A 1 247 ? -14.108 -3.290 9.551 1.00 93.25 247 PHE A CA 1
ATOM 1930 C C . PHE A 1 247 ? -13.966 -2.985 11.044 1.00 93.25 247 PHE A C 1
ATOM 1932 O O . PHE A 1 247 ? -13.994 -1.828 11.476 1.00 93.25 247 PHE A O 1
ATOM 1939 N N . PHE A 1 248 ? -13.712 -4.042 11.815 1.00 95.69 248 PHE A N 1
ATOM 1940 C CA . PHE A 1 248 ? -13.420 -3.978 13.241 1.00 95.69 248 PHE A CA 1
ATOM 1941 C C . PHE A 1 248 ? -12.077 -4.637 13.535 1.00 95.69 248 PHE A C 1
ATOM 1943 O O . PHE A 1 248 ? -11.900 -5.841 13.344 1.00 95.69 248 PHE A O 1
ATOM 1950 N N . PHE A 1 249 ? -11.134 -3.847 14.042 1.00 97.31 249 PHE A N 1
ATOM 1951 C CA . PHE A 1 249 ? -9.831 -4.346 14.478 1.00 97.31 249 PHE A CA 1
ATOM 1952 C C . PHE A 1 249 ? -9.946 -5.239 15.721 1.00 97.31 249 PHE A C 1
ATOM 1954 O O . PHE A 1 249 ? -10.669 -4.929 16.669 1.00 97.31 249 PHE A O 1
ATOM 1961 N N . VAL A 1 250 ? -9.196 -6.336 15.720 1.00 96.38 250 VAL A N 1
ATOM 1962 C CA . VAL A 1 250 ? -9.056 -7.280 16.829 1.00 96.38 250 VAL A CA 1
ATOM 1963 C C . VAL A 1 250 ? -7.923 -6.799 17.733 1.00 96.38 250 VAL A C 1
ATOM 1965 O O . VAL A 1 250 ? -6.808 -6.573 17.272 1.00 96.38 250 VAL A O 1
ATOM 1968 N N . ASP A 1 251 ? -8.197 -6.642 19.028 1.00 93.62 251 ASP A N 1
ATOM 1969 C CA . ASP A 1 251 ? -7.149 -6.329 20.004 1.00 93.62 251 ASP A CA 1
ATOM 1970 C C . ASP A 1 251 ? -6.233 -7.540 20.231 1.00 93.62 251 ASP A C 1
ATOM 1972 O O . ASP A 1 251 ? -6.705 -8.679 20.264 1.00 93.62 251 ASP A O 1
ATOM 1976 N N . ASN A 1 252 ? -4.943 -7.297 20.477 1.00 93.31 252 ASN A N 1
ATOM 1977 C CA . ASN A 1 252 ? -3.938 -8.359 20.615 1.00 93.31 252 ASN A CA 1
ATOM 1978 C C . ASN A 1 252 ? -4.284 -9.371 21.721 1.00 93.31 252 ASN A C 1
ATOM 1980 O O . ASN A 1 252 ? -4.054 -10.565 21.551 1.00 93.31 252 ASN A O 1
ATOM 1984 N N . ASP A 1 253 ? -4.911 -8.925 22.812 1.00 93.25 253 ASP A N 1
ATOM 1985 C CA . ASP A 1 253 ? -5.320 -9.783 23.934 1.00 93.25 253 ASP A CA 1
ATOM 1986 C C . ASP A 1 253 ? -6.681 -10.473 23.732 1.00 93.25 253 ASP A C 1
ATOM 1988 O O . ASP A 1 253 ? -7.108 -11.313 24.538 1.00 93.25 253 ASP A O 1
ATOM 1992 N N . THR A 1 254 ? -7.403 -10.136 22.662 1.00 94.62 254 THR A N 1
ATOM 1993 C CA . THR A 1 254 ? -8.718 -10.714 22.382 1.00 94.62 254 THR A CA 1
ATOM 1994 C C . THR A 1 254 ? -8.565 -12.119 21.815 1.00 94.62 254 THR A C 1
ATOM 1996 O O . THR A 1 254 ? -7.911 -12.339 20.803 1.00 94.62 254 THR A O 1
ATOM 1999 N N . LYS A 1 255 ? -9.221 -13.094 22.453 1.00 95.00 255 LYS A N 1
ATOM 2000 C CA . LYS A 1 255 ? -9.326 -14.460 21.921 1.00 95.00 255 LYS A CA 1
ATOM 2001 C C . LYS A 1 255 ? -10.071 -14.452 20.587 1.00 95.00 255 LYS A C 1
ATOM 2003 O O . LYS A 1 255 ? -11.149 -13.859 20.513 1.00 95.00 255 LYS A O 1
ATOM 2008 N N . ILE A 1 256 ? -9.577 -15.194 19.597 1.00 94.38 256 ILE A N 1
ATOM 2009 C CA . ILE A 1 256 ? -10.206 -15.322 18.271 1.00 94.38 256 ILE A CA 1
ATOM 2010 C C . ILE A 1 256 ? -11.671 -15.769 18.391 1.00 94.38 256 ILE A C 1
ATOM 2012 O O . ILE A 1 256 ? -12.556 -15.203 17.758 1.00 94.38 256 ILE A O 1
ATOM 2016 N N . SER A 1 257 ? -11.981 -16.682 19.314 1.00 92.75 257 SER A N 1
ATOM 2017 C CA . SER A 1 257 ? -13.357 -17.122 19.600 1.00 92.75 257 SER A CA 1
ATOM 2018 C C . SER A 1 257 ? -14.332 -16.039 20.082 1.00 92.75 257 SER A C 1
ATOM 2020 O O . SER A 1 257 ? -15.537 -16.287 20.112 1.00 92.75 257 SER A O 1
ATOM 2022 N N . LYS A 1 258 ? -13.871 -14.847 20.477 1.00 93.25 258 LYS A N 1
ATOM 2023 C CA . LYS A 1 258 ? -14.770 -13.730 20.819 1.00 93.25 258 LYS A CA 1
ATOM 2024 C C . LYS A 1 258 ? -15.283 -12.982 19.588 1.00 93.25 258 LYS A C 1
ATOM 2026 O O . LYS A 1 258 ? -16.336 -12.356 19.690 1.00 93.25 258 LYS A O 1
ATOM 2031 N N . VAL A 1 259 ? -14.542 -13.036 18.481 1.00 93.00 259 VAL A N 1
ATOM 2032 C CA . VAL A 1 259 ? -14.855 -12.344 17.220 1.00 93.00 259 VAL A CA 1
ATOM 2033 C C . VAL A 1 259 ? -15.278 -13.313 16.114 1.00 93.00 259 VAL A C 1
ATOM 2035 O O . VAL A 1 259 ? -16.017 -12.925 15.218 1.00 93.00 259 VAL A O 1
ATOM 2038 N N . ALA A 1 260 ? -14.871 -14.581 16.203 1.00 93.00 260 ALA A N 1
ATOM 2039 C CA . ALA A 1 260 ? -15.228 -15.607 15.235 1.00 93.00 260 ALA A CA 1
ATOM 2040 C C . ALA A 1 260 ? -16.725 -15.990 15.299 1.00 93.00 260 ALA A C 1
ATOM 2042 O O . ALA A 1 260 ? -17.298 -16.039 16.401 1.00 93.00 260 ALA A O 1
ATOM 2043 N N . PRO A 1 261 ? -17.337 -16.357 14.154 1.00 92.06 261 PRO A N 1
ATOM 2044 C CA . PRO A 1 261 ? -18.684 -16.919 14.094 1.00 92.06 261 PRO A CA 1
ATOM 2045 C C . PRO A 1 261 ? -18.848 -18.162 14.976 1.00 92.06 261 PRO A C 1
ATOM 2047 O O . PRO A 1 261 ? -17.903 -18.919 15.212 1.00 92.06 261 PRO A O 1
ATOM 2050 N N . ASP A 1 262 ? -20.068 -18.430 15.443 1.00 88.75 262 ASP A N 1
ATOM 2051 C CA . ASP A 1 262 ? -20.329 -19.600 16.293 1.00 88.75 262 ASP A CA 1
ATOM 2052 C C . ASP A 1 262 ? -20.115 -20.936 15.566 1.00 88.75 262 ASP A C 1
ATOM 2054 O O . ASP A 1 262 ? -19.752 -21.928 16.204 1.00 88.75 262 ASP A O 1
ATOM 2058 N N . SER A 1 263 ? -20.276 -20.961 14.239 1.00 89.50 263 SER A N 1
ATOM 2059 C CA . SER A 1 263 ? -19.967 -22.120 13.392 1.00 89.50 263 SER A CA 1
ATOM 2060 C C . SER A 1 263 ? -18.486 -22.496 13.460 1.00 89.50 263 SER A C 1
ATOM 2062 O O . SER A 1 263 ? -18.179 -23.668 13.655 1.00 89.50 263 SER A O 1
ATOM 2064 N N . TRP A 1 264 ? -17.581 -21.515 13.422 1.00 91.38 264 TRP A N 1
ATOM 2065 C CA . TRP A 1 264 ? -16.126 -21.711 13.505 1.00 91.38 264 TRP A CA 1
ATOM 2066 C C . TRP A 1 264 ? -15.686 -22.382 14.813 1.00 91.38 264 TRP A C 1
ATOM 2068 O O . TRP A 1 264 ? -14.789 -23.222 14.859 1.00 91.38 264 TRP A O 1
ATOM 2078 N N . LYS A 1 265 ? -16.366 -22.065 15.919 1.00 87.62 265 LYS A N 1
ATOM 2079 C CA . LYS A 1 265 ? -16.066 -22.664 17.231 1.00 87.62 265 LYS A CA 1
ATOM 2080 C C . LYS A 1 265 ? -16.409 -24.154 17.249 1.00 87.62 265 LYS A C 1
ATOM 2082 O O . LYS A 1 265 ? -15.687 -24.951 17.852 1.00 87.62 265 LYS A O 1
ATOM 2087 N N . LYS A 1 266 ? -17.512 -24.521 16.593 1.00 85.69 266 LYS A N 1
ATOM 2088 C CA . LYS A 1 266 ? -18.109 -25.862 16.643 1.00 85.69 266 LYS A CA 1
ATOM 2089 C C . LYS A 1 266 ? -17.575 -26.793 15.555 1.00 85.69 266 LYS A C 1
ATOM 2091 O O . LYS A 1 266 ? -17.356 -27.965 15.834 1.00 85.69 266 LYS A O 1
ATOM 2096 N N . VAL A 1 267 ? -17.352 -26.276 14.350 1.00 84.75 267 VAL A N 1
ATOM 2097 C CA . VAL A 1 267 ? -16.998 -27.049 13.157 1.00 84.75 267 VAL A CA 1
ATOM 2098 C C . VAL A 1 267 ? -15.541 -26.757 12.779 1.00 84.75 267 VAL A C 1
ATOM 2100 O O . VAL A 1 267 ? -15.236 -25.608 12.471 1.00 84.75 267 VAL A O 1
ATOM 2103 N N . PRO A 1 268 ? -14.637 -27.755 12.784 1.00 80.88 268 PRO A N 1
ATOM 2104 C CA . PRO A 1 268 ? -13.225 -27.541 12.457 1.00 80.88 268 PRO A CA 1
ATOM 2105 C C . PRO A 1 268 ? -12.966 -26.976 11.056 1.00 80.88 268 PRO A C 1
ATOM 2107 O O . PRO A 1 268 ? -12.037 -26.196 10.889 1.00 80.88 268 PRO A O 1
ATOM 2110 N N . THR A 1 269 ? -13.810 -27.344 10.087 1.00 80.00 269 THR A N 1
ATOM 2111 C CA . THR A 1 269 ? -13.728 -26.933 8.675 1.00 80.00 269 THR A CA 1
ATOM 2112 C C . THR A 1 269 ? -14.456 -25.625 8.369 1.00 80.00 269 THR A C 1
ATOM 2114 O O . THR A 1 269 ? -14.426 -25.155 7.234 1.00 80.00 269 THR A O 1
ATOM 2117 N N . ALA A 1 270 ? -15.158 -25.033 9.341 1.00 86.06 270 ALA A N 1
ATOM 2118 C CA . ALA A 1 270 ? -15.775 -23.734 9.118 1.00 86.06 270 ALA A CA 1
ATOM 2119 C C . ALA A 1 270 ? -14.673 -22.678 9.004 1.00 86.06 270 ALA A C 1
ATOM 2121 O O . ALA A 1 270 ? -13.771 -22.624 9.833 1.00 86.06 270 ALA A O 1
ATOM 2122 N N . THR A 1 271 ? -14.768 -21.822 7.992 1.00 80.50 271 THR A N 1
ATOM 2123 C CA . THR A 1 271 ? -13.772 -20.786 7.719 1.00 80.50 271 THR A CA 1
ATOM 2124 C C . THR A 1 271 ? -14.121 -19.498 8.451 1.00 80.50 271 THR A C 1
ATOM 2126 O O . THR A 1 271 ? -15.254 -19.017 8.374 1.00 80.50 271 THR A O 1
ATOM 2129 N N . PHE A 1 272 ? -13.142 -18.898 9.118 1.00 93.88 272 PHE A N 1
ATOM 2130 C CA . PHE A 1 272 ? -13.223 -17.523 9.603 1.00 93.88 272 PHE A CA 1
ATOM 2131 C C . PHE A 1 272 ? -12.163 -16.697 8.882 1.00 93.88 272 PHE A C 1
ATOM 2133 O O . PHE A 1 272 ? -11.032 -17.156 8.742 1.00 93.88 272 PHE A O 1
ATOM 2140 N N . VAL A 1 273 ? -12.540 -15.515 8.392 1.00 95.81 273 VAL A N 1
ATOM 2141 C CA . VAL A 1 273 ? -11.658 -14.648 7.608 1.00 95.81 273 VAL A CA 1
ATOM 2142 C C . VAL A 1 273 ? -11.331 -13.396 8.410 1.00 95.81 273 VAL A C 1
ATOM 2144 O O . VAL A 1 273 ? -12.229 -12.674 8.847 1.00 95.81 273 VAL A O 1
ATOM 2147 N N . LEU A 1 274 ? -10.039 -13.145 8.580 1.00 97.50 274 LEU A N 1
ATOM 2148 C CA . LEU A 1 274 ? -9.482 -11.886 9.049 1.00 97.50 274 LEU A CA 1
ATOM 2149 C C . LEU A 1 274 ? -8.760 -11.189 7.897 1.00 97.50 274 LEU A C 1
ATOM 2151 O O . LEU A 1 274 ? -8.323 -11.816 6.937 1.00 97.50 274 LEU A O 1
ATOM 2155 N N . PHE A 1 275 ? -8.615 -9.881 8.013 1.00 97.62 275 PHE A N 1
ATOM 2156 C CA . PHE A 1 275 ? -7.947 -9.029 7.044 1.00 97.62 275 PHE A CA 1
ATOM 2157 C C . PHE A 1 275 ? -6.780 -8.341 7.739 1.00 97.62 275 PHE A C 1
ATOM 2159 O O . PHE A 1 275 ? -6.973 -7.703 8.776 1.00 97.62 275 PHE A O 1
ATOM 2166 N N . PHE A 1 276 ? -5.581 -8.469 7.183 1.00 97.56 276 PHE A N 1
ATOM 2167 C CA . PHE A 1 276 ? -4.421 -7.705 7.621 1.00 97.56 276 PHE A CA 1
ATOM 2168 C C . PHE A 1 276 ? -4.518 -6.307 7.013 1.00 97.56 276 PHE A C 1
ATOM 2170 O O . PHE A 1 276 ? -4.490 -6.158 5.793 1.00 97.56 276 PHE A O 1
ATOM 2177 N N . ARG A 1 277 ? -4.727 -5.289 7.851 1.00 96.44 277 ARG A N 1
ATOM 2178 C CA . ARG A 1 277 ? -5.062 -3.935 7.393 1.00 96.44 277 ARG A CA 1
ATOM 2179 C C . ARG A 1 277 ? -4.279 -2.863 8.129 1.00 96.44 277 ARG A C 1
ATOM 2181 O O . ARG A 1 277 ? -3.945 -3.022 9.302 1.00 96.44 277 ARG A O 1
ATOM 2188 N N . VAL A 1 278 ? -4.052 -1.740 7.456 1.00 95.31 278 VAL A N 1
ATOM 2189 C CA . VAL A 1 278 ? -3.533 -0.505 8.047 1.00 95.31 278 VAL A CA 1
ATOM 2190 C C . VAL A 1 278 ? -4.518 -0.020 9.107 1.00 95.31 278 VAL A C 1
ATOM 2192 O O . VAL A 1 278 ? -5.670 0.300 8.805 1.00 95.31 278 VAL A O 1
ATOM 2195 N N . LYS A 1 279 ? -4.053 0.010 10.354 1.00 94.56 279 LYS A N 1
ATOM 2196 C CA . LYS A 1 279 ? -4.798 0.446 11.538 1.00 94.56 279 LYS A CA 1
ATOM 2197 C C . LYS A 1 279 ? -4.492 1.893 11.898 1.00 94.56 279 LYS A C 1
ATOM 2199 O O . LYS A 1 279 ? -5.401 2.613 12.300 1.00 94.56 279 LYS A O 1
ATOM 2204 N N . PHE A 1 280 ? -3.234 2.308 11.768 1.00 92.00 280 PHE A N 1
ATOM 2205 C CA . PHE A 1 280 ? -2.786 3.643 12.142 1.00 92.00 280 PHE A CA 1
ATOM 2206 C C . PHE A 1 280 ? -2.228 4.382 10.933 1.00 92.00 280 PHE A C 1
ATOM 2208 O O . PHE A 1 280 ? -1.318 3.906 10.268 1.00 92.00 280 PHE A O 1
ATOM 2215 N N . PHE A 1 281 ? -2.745 5.576 10.673 1.00 87.56 281 PHE A N 1
ATOM 2216 C CA . PHE A 1 281 ? -2.283 6.420 9.574 1.00 87.56 281 PHE A CA 1
ATOM 2217 C C . PHE A 1 281 ? -1.307 7.488 10.062 1.00 87.56 281 PHE A C 1
ATOM 2219 O O . PHE A 1 281 ? -1.431 7.987 11.185 1.00 87.56 281 PHE A O 1
ATOM 2226 N N . VAL A 1 282 ? -0.350 7.830 9.202 1.00 79.69 282 VAL A N 1
ATOM 2227 C CA . VAL A 1 282 ? 0.636 8.894 9.417 1.00 79.69 282 VAL A CA 1
ATOM 2228 C C . VAL A 1 282 ? 0.202 10.171 8.708 1.00 79.69 282 VAL A C 1
ATOM 2230 O O . VAL A 1 282 ? -0.537 10.120 7.729 1.00 79.69 282 VAL A O 1
ATOM 2233 N N . ASN A 1 283 ? 0.650 11.323 9.209 1.00 75.56 283 ASN A N 1
ATOM 2234 C CA . ASN A 1 283 ? 0.385 12.605 8.547 1.00 75.56 283 ASN A CA 1
ATOM 2235 C C . ASN A 1 283 ? 1.258 12.804 7.303 1.00 75.56 283 ASN A C 1
ATOM 2237 O O . ASN A 1 283 ? 0.825 13.470 6.370 1.00 75.56 283 ASN A O 1
ATOM 2241 N N . ASP A 1 284 ? 2.466 12.240 7.315 1.00 77.50 284 ASP A N 1
ATOM 2242 C CA . ASP A 1 284 ? 3.420 12.318 6.219 1.00 77.50 284 ASP A CA 1
ATOM 2243 C C . ASP A 1 284 ? 3.817 10.903 5.788 1.00 77.50 284 ASP A C 1
ATOM 2245 O O . ASP A 1 284 ? 4.428 10.149 6.547 1.00 77.50 284 ASP A O 1
ATOM 2249 N N . ILE A 1 285 ? 3.403 10.540 4.576 1.00 83.25 285 ILE A N 1
ATOM 2250 C CA . ILE A 1 285 ? 3.595 9.215 3.976 1.00 83.25 285 ILE A CA 1
ATOM 2251 C C . ILE A 1 285 ? 5.054 9.022 3.537 1.00 83.25 285 ILE A C 1
ATOM 2253 O O . ILE A 1 285 ? 5.507 7.882 3.435 1.00 83.25 285 ILE A O 1
ATOM 2257 N N . SER A 1 286 ? 5.818 10.107 3.348 1.00 76.56 286 SER A N 1
ATOM 2258 C CA . SER A 1 286 ? 7.243 10.036 2.988 1.00 76.56 286 SER A CA 1
ATOM 2259 C C . SER A 1 286 ? 8.108 9.393 4.078 1.00 76.56 286 SER A C 1
ATOM 2261 O O . SER A 1 286 ? 9.177 8.866 3.785 1.00 76.56 286 SER A O 1
ATOM 2263 N N . LEU A 1 287 ? 7.618 9.377 5.321 1.00 79.12 287 LEU A N 1
ATOM 2264 C CA . LEU A 1 287 ? 8.293 8.768 6.467 1.00 79.12 287 LEU A CA 1
ATOM 2265 C C . LEU A 1 287 ? 8.179 7.238 6.497 1.00 79.12 287 LEU A C 1
ATOM 2267 O O . LEU A 1 287 ? 8.876 6.597 7.281 1.00 79.12 287 LEU A O 1
ATOM 2271 N N . LEU A 1 288 ? 7.287 6.655 5.692 1.00 84.88 288 LEU A N 1
ATOM 2272 C CA . LEU A 1 288 ? 7.115 5.208 5.611 1.00 84.88 288 LEU A CA 1
ATOM 2273 C C . LEU A 1 288 ? 8.224 4.588 4.760 1.00 84.88 288 LEU A C 1
ATOM 2275 O O . LEU A 1 288 ? 8.559 5.092 3.684 1.00 84.88 288 LEU A O 1
ATOM 2279 N N . GLN A 1 289 ? 8.736 3.435 5.186 1.00 84.62 289 GLN A N 1
ATOM 2280 C CA . GLN A 1 289 ? 9.638 2.650 4.347 1.00 84.62 289 GLN A CA 1
ATOM 2281 C C . GLN A 1 289 ? 8.904 2.141 3.102 1.00 84.62 289 GLN A C 1
ATOM 2283 O O . GLN A 1 289 ? 7.693 1.912 3.122 1.00 84.62 289 GLN A O 1
ATOM 2288 N N . ARG A 1 290 ? 9.653 1.901 2.017 1.00 83.94 290 ARG A N 1
ATOM 2289 C CA . ARG A 1 290 ? 9.110 1.484 0.711 1.00 83.94 290 ARG A CA 1
ATOM 2290 C C . ARG A 1 290 ? 8.129 0.309 0.809 1.00 83.94 290 ARG A C 1
ATOM 2292 O O . ARG A 1 290 ? 7.041 0.391 0.258 1.00 83.94 290 ARG A O 1
ATOM 2299 N N . GLN A 1 291 ? 8.468 -0.744 1.560 1.00 86.00 291 GLN A N 1
ATOM 2300 C CA . GLN A 1 291 ? 7.604 -1.923 1.717 1.00 86.00 291 GLN A CA 1
ATOM 2301 C C . GLN A 1 291 ? 6.284 -1.588 2.432 1.00 86.00 291 GLN A C 1
ATOM 2303 O O . GLN A 1 291 ? 5.218 -2.023 2.007 1.00 86.00 291 GLN A O 1
ATOM 2308 N N . THR A 1 292 ? 6.332 -0.776 3.488 1.00 90.31 292 THR A N 1
ATOM 2309 C CA . THR A 1 292 ? 5.147 -0.316 4.226 1.00 90.31 292 THR A CA 1
ATOM 2310 C C . THR A 1 292 ? 4.271 0.586 3.367 1.00 90.31 292 THR A C 1
ATOM 2312 O O . THR A 1 292 ? 3.057 0.398 3.310 1.00 90.31 292 THR A O 1
ATOM 2315 N N . ARG A 1 293 ? 4.887 1.540 2.661 1.00 92.12 293 ARG A N 1
ATOM 2316 C CA . ARG A 1 293 ? 4.211 2.443 1.724 1.00 92.12 293 ARG A CA 1
ATOM 2317 C C . ARG A 1 293 ? 3.486 1.660 0.633 1.00 92.12 293 ARG A C 1
ATOM 2319 O O . ARG A 1 293 ? 2.317 1.926 0.373 1.00 92.12 293 ARG A O 1
ATOM 2326 N N . HIS A 1 294 ? 4.133 0.639 0.084 1.00 92.81 294 HIS A N 1
ATOM 2327 C CA . HIS A 1 294 ? 3.526 -0.234 -0.910 1.00 92.81 294 HIS A CA 1
ATOM 2328 C C . HIS A 1 294 ? 2.286 -0.973 -0.361 1.00 92.81 294 HIS A C 1
ATOM 2330 O O . HIS A 1 294 ? 1.236 -1.004 -0.998 1.00 92.81 294 HIS A O 1
ATOM 2336 N N . GLN A 1 295 ? 2.325 -1.466 0.885 1.00 93.69 295 GLN A N 1
ATOM 2337 C CA . GLN A 1 295 ? 1.139 -2.062 1.529 1.00 93.69 295 GLN A CA 1
ATOM 2338 C C . GLN A 1 295 ? -0.004 -1.049 1.740 1.00 93.69 295 GLN A C 1
ATOM 2340 O O . GLN A 1 295 ? -1.178 -1.413 1.631 1.00 93.69 295 GLN A O 1
ATOM 2345 N N . TYR A 1 296 ? 0.313 0.223 2.013 1.00 94.62 296 TYR A N 1
ATOM 2346 C CA . TYR A 1 296 ? -0.690 1.295 2.054 1.00 94.62 296 TYR A CA 1
ATOM 2347 C C . TYR A 1 296 ? -1.311 1.509 0.671 1.00 94.62 296 TYR A C 1
ATOM 2349 O O . TYR A 1 296 ? -2.531 1.640 0.573 1.00 94.62 296 TYR A O 1
ATOM 2357 N N . TYR A 1 297 ? -0.487 1.537 -0.378 1.00 95.38 297 TYR A N 1
ATOM 2358 C CA . TYR A 1 297 ? -0.931 1.710 -1.759 1.00 95.38 297 TYR A CA 1
ATOM 2359 C C . TYR A 1 297 ? -1.909 0.599 -2.163 1.00 95.38 297 TYR A C 1
ATOM 2361 O O . TYR A 1 297 ? -3.034 0.885 -2.583 1.00 95.38 297 TYR A O 1
ATOM 2369 N N . LEU A 1 298 ? -1.537 -0.662 -1.924 1.00 95.19 298 LEU A N 1
ATOM 2370 C CA . LEU A 1 298 ? -2.378 -1.822 -2.224 1.00 95.19 298 LEU A CA 1
ATOM 2371 C C . LEU A 1 298 ? -3.716 -1.777 -1.480 1.00 95.19 298 LEU A C 1
ATOM 2373 O O . LEU A 1 298 ? -4.765 -2.042 -2.074 1.00 95.19 298 LEU A O 1
ATOM 2377 N N . GLN A 1 299 ? -3.706 -1.412 -0.193 1.00 95.06 299 GLN A N 1
ATOM 2378 C CA . GLN A 1 299 ? -4.943 -1.306 0.576 1.00 95.06 299 GLN A CA 1
ATOM 2379 C C . GLN A 1 299 ? -5.858 -0.203 0.036 1.00 95.06 299 GLN A C 1
ATOM 2381 O O . GLN A 1 299 ? -7.041 -0.469 -0.182 1.00 95.06 299 GLN A O 1
ATOM 2386 N N . LEU A 1 300 ? -5.335 1.011 -0.189 1.00 94.50 300 LEU A N 1
ATOM 2387 C CA . LEU A 1 300 ? -6.128 2.120 -0.730 1.00 94.50 300 LEU A CA 1
ATOM 2388 C C . LEU A 1 300 ? -6.744 1.736 -2.073 1.00 94.50 300 LEU A C 1
ATOM 2390 O O . LEU A 1 300 ? -7.939 1.929 -2.294 1.00 94.50 300 LEU A O 1
ATOM 2394 N N . ARG A 1 301 ? -5.936 1.157 -2.959 1.00 94.81 301 ARG A N 1
ATOM 2395 C CA . ARG A 1 301 ? -6.386 0.758 -4.286 1.00 94.81 301 ARG A CA 1
ATOM 2396 C C . ARG A 1 301 ? -7.526 -0.249 -4.225 1.00 94.81 301 ARG A C 1
ATOM 2398 O O . ARG A 1 301 ? -8.523 -0.081 -4.921 1.00 94.81 301 ARG A O 1
ATOM 2405 N N . ARG A 1 302 ? -7.421 -1.262 -3.367 1.00 92.75 302 ARG A N 1
ATOM 2406 C CA . ARG A 1 302 ? -8.510 -2.224 -3.171 1.00 92.75 302 ARG A CA 1
ATOM 2407 C C . ARG A 1 302 ? -9.757 -1.583 -2.583 1.00 92.75 302 ARG A C 1
ATOM 2409 O O . ARG A 1 302 ? -10.853 -1.877 -3.046 1.00 92.75 302 ARG A O 1
ATOM 2416 N N . ASP A 1 303 ? -9.603 -0.702 -1.600 1.00 92.25 303 ASP A N 1
ATOM 2417 C CA . ASP A 1 303 ? -10.742 -0.008 -0.999 1.00 92.25 303 ASP A CA 1
ATOM 2418 C C . ASP A 1 303 ? -11.482 0.874 -2.029 1.00 92.25 303 ASP A C 1
ATOM 2420 O O . ASP A 1 303 ? -12.704 0.993 -1.945 1.00 92.25 303 ASP A O 1
ATOM 2424 N N . LEU A 1 304 ? -10.779 1.441 -3.018 1.00 93.00 304 LEU A N 1
ATOM 2425 C CA . LEU A 1 304 ? -11.380 2.156 -4.154 1.00 93.00 304 LEU A CA 1
ATOM 2426 C C . LEU A 1 304 ? -12.094 1.203 -5.125 1.00 93.00 304 LEU A C 1
ATOM 2428 O O . LEU A 1 304 ? -13.250 1.431 -5.468 1.00 93.00 304 LEU A O 1
ATOM 2432 N N . LEU A 1 305 ? -11.436 0.117 -5.547 1.00 93.12 305 LEU A N 1
ATOM 2433 C CA . LEU A 1 305 ? -12.007 -0.856 -6.493 1.00 93.12 305 LEU A CA 1
ATOM 2434 C C . LEU A 1 305 ? -13.239 -1.585 -5.934 1.00 93.12 305 LEU A C 1
ATOM 2436 O O . LEU A 1 305 ? -14.154 -1.920 -6.683 1.00 93.12 305 LEU A O 1
ATOM 2440 N N . GLU A 1 306 ? -13.266 -1.821 -4.621 1.00 91.00 306 GLU A N 1
ATOM 2441 C CA . GLU A 1 306 ? -14.386 -2.435 -3.900 1.00 91.00 306 GLU A CA 1
ATOM 2442 C C . GLU A 1 306 ? -15.476 -1.418 -3.490 1.00 91.00 306 GLU A C 1
ATOM 2444 O O . GLU A 1 306 ? -16.372 -1.777 -2.723 1.00 91.00 306 GLU A O 1
ATOM 2449 N N . ASP A 1 307 ? -15.400 -0.160 -3.951 1.00 88.81 307 ASP A N 1
ATOM 2450 C CA . ASP A 1 307 ? -16.326 0.939 -3.618 1.00 88.81 307 ASP A CA 1
ATOM 2451 C C . ASP A 1 307 ? -16.490 1.173 -2.092 1.00 88.81 307 ASP A C 1
ATOM 2453 O O . ASP A 1 307 ? -17.513 1.667 -1.608 1.00 88.81 307 ASP A O 1
ATOM 2457 N N . ARG A 1 308 ? -15.465 0.833 -1.294 1.00 86.06 308 ARG A N 1
ATOM 2458 C CA . ARG A 1 308 ? -15.417 1.105 0.159 1.00 86.06 308 ARG A CA 1
ATOM 2459 C C . ARG A 1 308 ? -15.022 2.544 0.455 1.00 86.06 308 ARG A C 1
ATOM 2461 O O . ARG A 1 308 ? -15.444 3.105 1.471 1.00 86.06 308 ARG A O 1
ATOM 2468 N N . LEU A 1 309 ? -14.213 3.125 -0.425 1.00 86.62 309 LEU A N 1
ATOM 2469 C CA . LEU A 1 309 ? -13.874 4.537 -0.443 1.00 86.62 309 LEU A CA 1
ATOM 2470 C C . LEU A 1 309 ? -14.396 5.147 -1.744 1.00 86.62 309 LEU A C 1
ATOM 2472 O O . LEU A 1 309 ? -14.037 4.703 -2.828 1.00 86.62 309 LEU A O 1
ATOM 2476 N N . SER A 1 310 ? -15.247 6.163 -1.635 1.00 79.69 310 SER A N 1
ATOM 2477 C CA . SER A 1 310 ? -15.782 6.882 -2.790 1.00 79.69 310 SER A CA 1
ATOM 2478 C C . SER A 1 310 ? -14.889 8.065 -3.144 1.00 79.69 310 SER A C 1
ATOM 2480 O O . SER A 1 310 ? -14.522 8.839 -2.261 1.00 79.69 310 SER A O 1
ATOM 2482 N N . CYS A 1 311 ? -14.613 8.265 -4.427 1.00 85.75 311 CYS A N 1
ATOM 2483 C CA . CYS A 1 311 ? -13.998 9.484 -4.942 1.00 85.75 311 CYS A CA 1
ATOM 2484 C C . CYS A 1 311 ? -14.726 9.957 -6.209 1.00 85.75 311 CYS A C 1
ATOM 2486 O O . CYS A 1 311 ? -15.613 9.273 -6.726 1.00 85.75 311 CYS A O 1
ATOM 2488 N N . HIS A 1 312 ? -14.394 11.161 -6.678 1.00 86.38 312 HIS A N 1
ATOM 2489 C CA . HIS A 1 312 ? -14.943 11.686 -7.925 1.00 86.38 312 HIS A CA 1
ATOM 2490 C C . HIS A 1 312 ? -14.473 10.838 -9.116 1.00 86.38 312 HIS A C 1
ATOM 2492 O O . HIS A 1 312 ? -13.359 10.321 -9.110 1.00 86.38 312 HIS A O 1
ATOM 2498 N N . GLU A 1 313 ? -15.302 10.722 -10.154 1.00 89.06 313 GLU A N 1
ATOM 2499 C CA . GLU A 1 313 ? -15.038 9.858 -11.316 1.00 89.06 313 GLU A CA 1
ATOM 2500 C C . GLU A 1 313 ? -13.717 10.204 -12.015 1.00 89.06 313 GLU A C 1
ATOM 2502 O O . GLU A 1 313 ? -12.927 9.317 -12.317 1.00 89.06 313 GLU A O 1
ATOM 2507 N N . GLU A 1 314 ? -13.435 11.495 -12.200 1.00 90.56 314 GLU A N 1
ATOM 2508 C CA . GLU A 1 314 ? -12.167 11.965 -12.779 1.00 90.56 314 GLU A CA 1
ATOM 2509 C C . GLU A 1 314 ? -10.961 11.600 -11.904 1.00 90.56 314 GLU A C 1
ATOM 2511 O O . GLU A 1 314 ? -9.927 11.169 -12.409 1.00 90.56 314 GLU A O 1
ATOM 2516 N N . THR A 1 315 ? -11.106 11.702 -10.578 1.00 91.81 315 THR A N 1
ATOM 2517 C CA . THR A 1 315 ? -10.065 11.282 -9.634 1.00 91.81 315 THR A CA 1
ATOM 2518 C C . THR A 1 315 ? -9.852 9.773 -9.699 1.00 91.81 315 THR A C 1
ATOM 2520 O O . THR A 1 315 ? -8.711 9.329 -9.682 1.00 91.81 315 THR A O 1
ATOM 2523 N N . ALA A 1 316 ? -10.918 8.978 -9.815 1.00 92.69 316 ALA A N 1
ATOM 2524 C CA . ALA A 1 316 ? -10.818 7.527 -9.955 1.00 92.69 316 ALA A CA 1
ATOM 2525 C C . ALA A 1 316 ? -10.076 7.121 -11.237 1.00 92.69 316 ALA A C 1
ATOM 2527 O O . ALA A 1 316 ? -9.233 6.229 -11.192 1.00 92.69 316 ALA A O 1
ATOM 2528 N N . LEU A 1 317 ? -10.345 7.795 -12.361 1.00 95.31 317 LEU A N 1
ATOM 2529 C CA . LEU A 1 317 ? -9.640 7.569 -13.628 1.00 95.31 317 LEU A CA 1
ATOM 2530 C C . LEU A 1 317 ? -8.159 7.951 -13.525 1.00 95.31 317 LEU A C 1
ATOM 2532 O O . LEU A 1 317 ? -7.299 7.178 -13.941 1.00 95.31 317 LEU A O 1
ATOM 2536 N N . TYR A 1 318 ? -7.850 9.096 -12.913 1.00 95.75 318 TYR A N 1
ATOM 2537 C CA . TYR A 1 318 ? -6.467 9.514 -12.674 1.00 95.75 318 TYR A CA 1
ATOM 2538 C C . TYR A 1 318 ? -5.704 8.529 -11.780 1.00 95.75 318 TYR A C 1
ATOM 2540 O O . TYR A 1 318 ? -4.596 8.119 -12.117 1.00 95.75 318 TYR A O 1
ATOM 2548 N N . LEU A 1 319 ? -6.318 8.075 -10.684 1.00 96.25 319 LEU A N 1
ATOM 2549 C CA . LEU A 1 319 ? -5.743 7.044 -9.818 1.00 96.25 319 LEU A CA 1
ATOM 2550 C C . LEU A 1 319 ? -5.553 5.719 -10.571 1.00 96.25 319 LEU A C 1
ATOM 2552 O O . LEU A 1 319 ? -4.511 5.083 -10.430 1.00 96.25 319 LEU A O 1
ATOM 2556 N N . GLY A 1 320 ? -6.509 5.322 -11.414 1.00 96.00 320 GLY A N 1
ATOM 2557 C CA . GLY A 1 320 ? -6.375 4.154 -12.286 1.00 96.00 320 GLY A CA 1
ATOM 2558 C C . GLY A 1 320 ? -5.175 4.259 -13.233 1.00 96.00 320 GLY A C 1
ATOM 2559 O O . GLY A 1 320 ? -4.429 3.293 -13.383 1.00 96.00 320 GLY A O 1
ATOM 2560 N N . ALA A 1 321 ? -4.931 5.439 -13.806 1.00 96.12 321 ALA A N 1
ATOM 2561 C CA . ALA A 1 321 ? -3.772 5.702 -14.659 1.00 96.12 321 ALA A CA 1
ATOM 2562 C C . ALA A 1 321 ? -2.440 5.719 -13.891 1.00 96.12 321 ALA A C 1
ATOM 2564 O O . ALA A 1 321 ? -1.439 5.220 -14.400 1.00 96.12 321 ALA A O 1
ATOM 2565 N N . LEU A 1 322 ? -2.413 6.238 -12.659 1.00 96.56 322 LEU A N 1
ATOM 2566 C CA . LEU A 1 322 ? -1.243 6.117 -11.781 1.00 96.56 322 LEU A CA 1
ATOM 2567 C C . LEU A 1 322 ? -0.950 4.652 -11.448 1.00 96.56 322 LEU A C 1
ATOM 2569 O O . LEU A 1 322 ? 0.203 4.244 -11.466 1.00 96.56 322 LEU A O 1
ATOM 2573 N N . ALA A 1 323 ? -1.985 3.846 -11.204 1.00 96.12 323 ALA A N 1
ATOM 2574 C CA . ALA A 1 323 ? -1.820 2.418 -10.965 1.00 96.12 323 ALA A CA 1
ATOM 2575 C C . ALA A 1 323 ? -1.295 1.659 -12.196 1.00 96.12 323 ALA A C 1
ATOM 2577 O O . ALA A 1 323 ? -0.504 0.733 -12.031 1.00 96.12 323 ALA A O 1
ATOM 2578 N N . LEU A 1 324 ? -1.681 2.065 -13.413 1.00 93.50 324 LEU A N 1
ATOM 2579 C CA . LEU A 1 324 ? -1.065 1.558 -14.644 1.00 93.50 324 LEU A CA 1
ATOM 2580 C C . LEU A 1 324 ? 0.425 1.914 -14.705 1.00 93.50 324 LEU A C 1
ATOM 2582 O O . LEU A 1 324 ? 1.237 1.023 -14.940 1.00 93.50 324 LEU A O 1
ATOM 2586 N N . GLN A 1 325 ? 0.787 3.164 -14.403 1.00 92.94 325 GLN A N 1
ATOM 2587 C CA . GLN A 1 325 ? 2.187 3.604 -14.368 1.00 92.94 325 GLN A CA 1
ATOM 2588 C C . GLN A 1 325 ? 3.004 2.831 -13.317 1.00 92.94 325 GLN A C 1
ATOM 2590 O O . GLN A 1 325 ? 4.143 2.447 -13.576 1.00 92.94 325 GLN A O 1
ATOM 2595 N N . THR A 1 326 ? 2.426 2.547 -12.143 1.00 91.25 326 THR A N 1
ATOM 2596 C CA . THR A 1 326 ? 3.084 1.759 -11.085 1.00 91.25 326 THR A CA 1
ATOM 2597 C C . THR A 1 326 ? 3.472 0.358 -11.562 1.00 91.25 326 THR A C 1
ATOM 2599 O O . THR A 1 326 ? 4.543 -0.129 -11.199 1.00 91.25 326 THR A O 1
ATOM 2602 N N . GLU A 1 327 ? 2.609 -0.284 -12.354 1.00 87.75 327 GLU A N 1
ATOM 2603 C CA . GLU A 1 327 ? 2.750 -1.685 -12.767 1.00 87.75 327 GLU A CA 1
ATOM 2604 C C . GLU A 1 327 ? 3.486 -1.877 -14.091 1.00 87.75 327 GLU A C 1
ATOM 2606 O O . GLU A 1 327 ? 4.289 -2.800 -14.211 1.00 87.75 327 GLU A O 1
ATOM 2611 N N . TYR A 1 328 ? 3.189 -1.043 -15.088 1.00 83.31 328 TYR A N 1
ATOM 2612 C CA . TYR A 1 328 ? 3.714 -1.183 -16.448 1.00 83.31 328 TYR A CA 1
ATOM 2613 C C . TYR A 1 328 ? 4.871 -0.222 -16.737 1.00 83.31 328 TYR A C 1
ATOM 2615 O O . TYR A 1 328 ? 5.567 -0.406 -17.738 1.00 83.31 328 TYR A O 1
ATOM 2623 N N . GLY A 1 329 ? 5.108 0.775 -15.876 1.00 83.88 329 GLY A N 1
ATOM 2624 C CA . GLY A 1 329 ? 5.982 1.900 -16.201 1.00 83.88 329 GLY A CA 1
ATOM 2625 C C . GLY A 1 329 ? 5.377 2.734 -17.326 1.00 83.88 329 GLY A C 1
ATOM 2626 O O . GLY A 1 329 ? 4.163 2.816 -17.435 1.00 83.88 329 GLY A O 1
ATOM 2627 N N . ASP A 1 330 ? 6.212 3.327 -18.178 1.00 79.88 330 ASP A N 1
ATOM 2628 C CA . ASP A 1 330 ? 5.729 4.185 -19.259 1.00 79.88 330 ASP A CA 1
ATOM 2629 C C . ASP A 1 330 ? 4.782 3.463 -20.224 1.00 79.88 330 ASP A C 1
ATOM 2631 O O . ASP A 1 330 ? 5.004 2.324 -20.645 1.00 79.88 330 ASP A O 1
ATOM 2635 N N . CYS A 1 331 ? 3.740 4.180 -20.641 1.00 80.44 331 CYS A N 1
ATOM 2636 C CA . CYS A 1 331 ? 2.793 3.707 -21.636 1.00 80.44 331 CYS A CA 1
ATOM 2637 C C . CYS A 1 331 ? 3.505 3.405 -22.970 1.00 80.44 331 CYS A C 1
ATOM 2639 O O . CYS A 1 331 ? 3.971 4.317 -23.653 1.00 80.44 331 CYS A O 1
ATOM 2641 N N . MET A 1 332 ? 3.532 2.127 -23.366 1.00 70.94 332 MET A N 1
ATOM 2642 C CA . MET A 1 332 ? 4.106 1.654 -24.637 1.00 70.94 332 MET A CA 1
ATOM 2643 C C . MET A 1 332 ? 3.064 0.886 -25.475 1.00 70.94 332 MET A C 1
ATOM 2645 O O . MET A 1 332 ? 3.121 -0.348 -25.565 1.00 70.94 332 MET A O 1
ATOM 2649 N N . PRO A 1 333 ? 2.083 1.572 -26.097 1.00 67.06 333 PRO A N 1
ATOM 2650 C CA . PRO A 1 333 ? 1.050 0.925 -26.908 1.00 67.06 333 PRO A CA 1
ATOM 2651 C C . PRO A 1 333 ? 1.603 0.179 -28.128 1.00 67.06 333 PRO A C 1
ATOM 2653 O O . PRO A 1 333 ? 0.945 -0.721 -28.649 1.00 67.06 333 PRO A O 1
ATOM 2656 N N . GLU A 1 334 ? 2.795 0.543 -28.601 1.00 60.09 334 GLU A N 1
ATOM 2657 C CA . GLU A 1 334 ? 3.493 -0.128 -29.701 1.00 60.09 334 GLU A CA 1
ATOM 2658 C C . GLU A 1 334 ? 3.975 -1.526 -29.298 1.00 60.09 334 GLU A C 1
ATOM 2660 O O . GLU A 1 334 ? 4.036 -2.418 -30.143 1.00 60.09 334 GLU A O 1
ATOM 2665 N N . VAL A 1 335 ? 4.288 -1.720 -28.013 1.00 57.62 335 VAL A N 1
ATOM 2666 C CA . VAL A 1 335 ? 4.816 -2.973 -27.458 1.00 57.62 335 VAL A CA 1
ATOM 2667 C C . VAL A 1 335 ? 3.675 -3.889 -27.031 1.00 57.62 335 VAL A C 1
ATOM 2669 O O . VAL A 1 335 ? 3.611 -5.040 -27.463 1.00 57.62 335 VAL A O 1
ATOM 2672 N N . TYR A 1 336 ? 2.744 -3.368 -26.230 1.00 63.38 336 TYR A N 1
ATOM 2673 C CA . TYR A 1 336 ? 1.693 -4.174 -25.603 1.00 63.38 336 TYR A CA 1
ATOM 2674 C C . TYR A 1 336 ? 0.337 -4.113 -26.333 1.00 63.38 336 TYR A C 1
ATOM 2676 O O . TYR A 1 336 ? -0.626 -4.777 -25.946 1.00 63.38 336 TYR A O 1
ATOM 2684 N N . GLY A 1 337 ? 0.233 -3.325 -27.407 1.00 63.50 337 GLY A N 1
ATOM 2685 C CA . GLY A 1 337 ? -1.043 -2.995 -28.043 1.00 63.50 337 GLY A CA 1
ATOM 2686 C C . GLY A 1 337 ? -1.837 -1.966 -27.232 1.00 63.50 337 GLY A C 1
ATOM 2687 O O . GLY A 1 337 ? -1.385 -1.478 -26.207 1.00 63.50 337 GLY A O 1
ATOM 2688 N N . ARG A 1 338 ? -3.051 -1.610 -27.671 1.00 67.31 338 ARG A N 1
ATOM 2689 C CA . ARG A 1 338 ? -3.912 -0.645 -26.945 1.00 67.31 338 ARG A CA 1
ATOM 2690 C C . ARG A 1 338 ? -4.750 -1.266 -25.817 1.00 67.31 338 ARG A C 1
ATOM 2692 O O . ARG A 1 338 ? -5.327 -0.531 -25.029 1.00 67.31 338 ARG A O 1
ATOM 2699 N N . ASN A 1 339 ? -4.795 -2.597 -25.732 1.00 74.19 339 ASN A N 1
ATOM 2700 C CA . ASN A 1 339 ? -5.645 -3.358 -24.805 1.00 74.19 339 ASN A CA 1
ATOM 2701 C C . ASN A 1 339 ? -4.820 -4.188 -23.805 1.00 74.19 339 ASN A C 1
ATOM 2703 O O . ASN A 1 339 ? -5.217 -5.291 -23.441 1.00 74.19 339 ASN A O 1
ATOM 2707 N N . TYR A 1 340 ? -3.653 -3.689 -23.397 1.00 77.38 340 TYR A N 1
ATOM 2708 C CA . TYR A 1 340 ? -2.740 -4.409 -22.498 1.00 77.38 340 TYR A CA 1
ATOM 2709 C C . TYR A 1 340 ? -3.196 -4.451 -21.041 1.00 77.38 340 TYR A C 1
ATOM 2711 O O . TYR A 1 340 ? -2.594 -5.141 -20.230 1.00 77.38 340 TYR A O 1
ATOM 2719 N N . TYR A 1 341 ? -4.262 -3.729 -20.711 1.00 85.31 341 TYR A N 1
ATOM 2720 C CA . TYR A 1 341 ? -4.849 -3.705 -19.386 1.00 85.31 341 TYR A CA 1
ATOM 2721 C C . TYR A 1 341 ? -6.367 -3.844 -19.475 1.00 85.31 341 TYR A C 1
ATOM 2723 O O . TYR A 1 341 ? -7.002 -3.542 -20.492 1.00 85.31 341 TYR A O 1
ATOM 2731 N N . ARG A 1 342 ? -6.966 -4.284 -18.370 1.00 88.12 342 ARG A N 1
ATOM 2732 C CA . ARG A 1 342 ? -8.414 -4.412 -18.224 1.00 88.12 342 ARG A CA 1
ATOM 2733 C C . ARG A 1 342 ? -8.969 -3.295 -17.341 1.00 88.12 342 ARG A C 1
ATOM 2735 O O . ARG A 1 342 ? -8.637 -3.279 -16.161 1.00 88.12 342 ARG A O 1
ATOM 2742 N N . PRO A 1 343 ? -9.846 -2.403 -17.841 1.00 90.69 343 PRO A N 1
ATOM 2743 C CA . PRO A 1 343 ? -10.362 -1.273 -17.059 1.00 90.69 343 PRO A CA 1
ATOM 2744 C C . PRO A 1 343 ? -10.968 -1.651 -15.704 1.00 90.69 343 PRO A C 1
ATOM 2746 O O . PRO A 1 343 ? -10.780 -0.928 -14.730 1.00 90.69 343 PRO A O 1
ATOM 2749 N N . ASP A 1 344 ? -11.622 -2.812 -15.614 1.00 89.50 344 ASP A N 1
ATOM 2750 C CA . ASP A 1 344 ? -12.255 -3.300 -14.383 1.00 89.50 344 ASP A CA 1
ATOM 2751 C C . ASP A 1 344 ? -11.265 -3.683 -13.266 1.00 89.50 344 ASP A C 1
ATOM 2753 O O . ASP A 1 344 ? -11.673 -3.924 -12.132 1.00 89.50 344 ASP A O 1
ATOM 2757 N N . GLN A 1 345 ? -9.964 -3.708 -13.567 1.00 92.50 345 GLN A N 1
ATOM 2758 C CA . GLN A 1 345 ? -8.885 -3.921 -12.598 1.00 92.50 345 GLN A CA 1
ATOM 2759 C C . GLN A 1 345 ? -8.245 -2.611 -12.090 1.00 92.50 345 GLN A C 1
ATOM 2761 O O . GLN A 1 345 ? -7.432 -2.642 -11.159 1.00 92.50 345 GLN A O 1
ATOM 2766 N N . TYR A 1 346 ? -8.599 -1.463 -12.679 1.00 94.62 346 TYR A N 1
ATOM 2767 C CA . TYR A 1 346 ? -8.025 -0.145 -12.346 1.00 94.62 346 TYR A CA 1
ATOM 2768 C C . TYR A 1 346 ? -9.077 0.874 -11.920 1.00 94.62 346 TYR A C 1
ATOM 2770 O O . TYR A 1 346 ? -8.744 1.848 -11.250 1.00 94.62 346 TYR A O 1
ATOM 2778 N N . VAL A 1 347 ? -10.342 0.644 -12.270 1.00 93.94 347 VAL A N 1
ATOM 2779 C CA . VAL A 1 347 ? -11.454 1.550 -11.991 1.00 93.94 347 VAL A CA 1
ATOM 2780 C C . VAL A 1 347 ? -12.611 0.758 -11.384 1.00 93.94 347 VAL A C 1
ATOM 2782 O O . VAL A 1 347 ? -12.877 -0.374 -11.784 1.00 93.94 347 VAL A O 1
ATOM 2785 N N . SER A 1 348 ? -13.292 1.340 -10.392 1.00 93.44 348 SER A N 1
ATOM 2786 C CA . SER A 1 348 ? -14.382 0.660 -9.688 1.00 93.44 348 SER A CA 1
ATOM 2787 C C . SER A 1 348 ? -15.609 0.447 -10.577 1.00 93.44 348 SER A C 1
ATOM 2789 O O . SER A 1 348 ? -15.839 1.168 -11.556 1.00 93.44 348 SER A O 1
ATOM 2791 N N . LYS A 1 349 ? -16.445 -0.528 -10.203 1.00 90.44 349 LYS A N 1
ATOM 2792 C CA . LYS A 1 349 ? -17.679 -0.844 -10.939 1.00 90.44 349 LYS A CA 1
ATOM 2793 C C . LYS A 1 349 ? -18.622 0.355 -10.998 1.00 90.44 349 LYS A C 1
ATOM 2795 O O . LYS A 1 349 ? -19.148 0.646 -12.065 1.00 90.44 349 LYS A O 1
ATOM 2800 N N . SER A 1 350 ? -18.752 1.096 -9.896 1.00 90.25 350 SER A N 1
ATOM 2801 C CA . SER A 1 350 ? -19.562 2.318 -9.830 1.00 90.25 350 SER A CA 1
ATOM 2802 C C . SER A 1 350 ? -19.166 3.357 -10.887 1.00 90.25 350 SER A C 1
ATOM 2804 O O . SER A 1 350 ? -20.026 3.966 -11.519 1.00 90.25 350 SER A O 1
ATOM 2806 N N . VAL A 1 351 ? -17.868 3.550 -11.138 1.00 90.06 351 VAL A N 1
ATOM 2807 C CA . VAL A 1 351 ? -17.397 4.499 -12.163 1.00 90.06 351 VAL A CA 1
ATOM 2808 C C . VAL A 1 351 ? -17.647 3.956 -13.573 1.00 90.06 351 VAL A C 1
ATOM 2810 O O . VAL A 1 351 ? -18.084 4.705 -14.449 1.00 90.06 351 VAL A O 1
ATOM 2813 N N . MET A 1 352 ? -17.441 2.654 -13.785 1.00 90.19 352 MET A N 1
ATOM 2814 C CA . MET A 1 352 ? -17.718 1.992 -15.066 1.00 90.19 352 MET A CA 1
ATOM 2815 C C . MET A 1 352 ? -19.211 1.950 -15.423 1.00 90.19 352 MET A C 1
ATOM 2817 O O . MET A 1 352 ? -19.555 1.915 -16.598 1.00 90.19 352 MET A O 1
ATOM 2821 N N . GLU A 1 353 ? -20.109 1.965 -14.440 1.00 90.69 353 GLU A N 1
ATOM 2822 C CA . GLU A 1 353 ? -21.557 2.038 -14.676 1.00 90.69 353 GLU A CA 1
ATOM 2823 C C . GLU A 1 353 ? -22.008 3.446 -15.100 1.00 90.69 353 GLU A C 1
ATOM 2825 O O . GLU A 1 353 ? -23.001 3.599 -15.811 1.00 90.69 353 GLU A O 1
ATOM 2830 N N . LYS A 1 354 ? -21.263 4.487 -14.709 1.00 90.06 354 LYS A N 1
ATOM 2831 C CA . LYS A 1 354 ? -21.579 5.896 -15.005 1.00 90.06 354 LYS A CA 1
ATOM 2832 C C . LYS A 1 354 ? -20.922 6.440 -16.274 1.00 90.06 354 LYS A C 1
ATOM 2834 O O . LYS A 1 354 ? -21.246 7.550 -16.709 1.00 90.06 354 LYS A O 1
ATOM 2839 N N . ARG A 1 355 ? -19.966 5.713 -16.852 1.00 89.19 355 ARG A N 1
ATOM 2840 C CA . ARG A 1 355 ? -19.231 6.105 -18.063 1.00 89.19 355 ARG A CA 1
ATOM 2841 C C . ARG A 1 355 ? -19.154 4.934 -19.030 1.00 89.19 355 ARG A C 1
ATOM 2843 O O . ARG A 1 355 ? -18.922 3.804 -18.630 1.00 89.19 355 ARG A O 1
ATOM 2850 N N . ALA A 1 356 ? -19.313 5.205 -20.323 1.00 88.31 356 ALA A N 1
ATOM 2851 C CA . ALA A 1 356 ? -19.208 4.160 -21.335 1.00 88.31 356 ALA A CA 1
ATOM 2852 C C . ALA A 1 356 ? -17.792 3.553 -21.351 1.00 88.31 356 ALA A C 1
ATOM 2854 O O . ALA A 1 356 ? -16.803 4.285 -21.313 1.00 88.31 356 ALA A O 1
ATOM 2855 N N . LEU A 1 357 ? -17.692 2.225 -21.464 1.00 89.81 357 LEU A N 1
ATOM 2856 C CA . LEU A 1 357 ? -16.412 1.504 -21.463 1.00 89.81 357 LEU A CA 1
ATOM 2857 C C . LEU A 1 357 ? -15.365 2.070 -22.450 1.00 89.81 357 LEU A C 1
ATOM 2859 O O . LEU A 1 357 ? -14.219 2.225 -22.030 1.00 89.81 357 LEU A O 1
ATOM 2863 N N . PRO A 1 358 ? -15.713 2.443 -23.703 1.00 89.12 358 PRO A N 1
ATOM 2864 C CA . PRO A 1 358 ? -14.739 3.021 -24.630 1.00 89.12 358 PRO A CA 1
ATOM 2865 C C . PRO A 1 358 ? -14.135 4.335 -24.126 1.00 89.12 358 PRO A C 1
ATOM 2867 O O . PRO A 1 358 ? -12.939 4.552 -24.277 1.00 89.12 358 PRO A O 1
ATOM 2870 N N . TYR A 1 359 ? -14.942 5.176 -23.469 1.00 92.94 359 TYR A N 1
ATOM 2871 C CA . TYR A 1 359 ? -14.465 6.424 -22.874 1.00 92.94 359 TYR A CA 1
ATOM 2872 C C . TYR A 1 359 ? -13.483 6.149 -21.732 1.00 92.94 359 TYR A C 1
ATOM 2874 O O . TYR A 1 359 ? -12.427 6.764 -21.671 1.00 92.94 359 TYR A O 1
ATOM 2882 N N . VAL A 1 360 ? -13.797 5.188 -20.855 1.00 92.56 360 VAL A N 1
ATOM 2883 C CA . VAL A 1 360 ? -12.904 4.802 -19.750 1.00 92.56 360 VAL A CA 1
ATOM 2884 C C . VAL A 1 360 ? -11.568 4.274 -20.283 1.00 92.56 360 VAL A C 1
ATOM 2886 O O . VAL A 1 360 ? -10.522 4.654 -19.771 1.00 92.56 360 VAL A O 1
ATOM 2889 N N . GLN A 1 361 ? -11.590 3.430 -21.319 1.00 90.31 361 GLN A N 1
ATOM 2890 C CA . GLN A 1 361 ? -10.377 2.899 -21.956 1.00 90.31 361 GLN A CA 1
ATOM 2891 C C . GLN A 1 361 ? -9.526 3.993 -22.609 1.00 90.31 361 GLN A C 1
ATOM 2893 O O . GLN A 1 361 ? -8.312 4.031 -22.423 1.00 90.31 361 GLN A O 1
ATOM 2898 N N . GLU A 1 362 ? -10.145 4.885 -23.379 1.00 90.50 362 GLU A N 1
ATOM 2899 C CA . GLU A 1 362 ? -9.424 5.971 -24.043 1.00 90.50 362 GLU A CA 1
ATOM 2900 C C . GLU A 1 362 ? -8.823 6.945 -23.023 1.00 90.50 362 GLU A C 1
ATOM 2902 O O . GLU A 1 362 ? -7.654 7.317 -23.133 1.00 90.50 362 GLU A O 1
ATOM 2907 N N . GLU A 1 363 ? -9.587 7.291 -21.987 1.00 94.50 363 GLU A N 1
ATOM 2908 C CA . GLU A 1 363 ? -9.157 8.247 -20.972 1.00 94.50 363 GLU A CA 1
ATOM 2909 C C . GLU A 1 363 ? -8.062 7.683 -20.059 1.00 94.50 363 GLU A C 1
ATOM 2911 O O . GLU A 1 363 ? -7.084 8.378 -19.786 1.00 94.50 363 GLU A O 1
ATOM 2916 N N . LEU A 1 364 ? -8.155 6.413 -19.645 1.00 94.25 364 LEU A N 1
ATOM 2917 C CA . LEU A 1 364 ? -7.079 5.746 -18.900 1.00 94.25 364 LEU A CA 1
ATOM 2918 C C . LEU A 1 364 ? -5.785 5.691 -19.713 1.00 94.25 364 LEU A C 1
ATOM 2920 O O . LEU A 1 364 ? -4.717 5.973 -19.175 1.00 94.25 364 LEU A O 1
ATOM 2924 N N . LEU A 1 365 ? -5.873 5.373 -21.009 1.00 91.06 365 LEU A N 1
ATOM 2925 C CA . LEU A 1 365 ? -4.704 5.335 -21.883 1.00 91.06 365 LEU A CA 1
ATOM 2926 C C . LEU A 1 365 ? -4.072 6.726 -22.022 1.00 91.06 365 LEU A C 1
ATOM 2928 O O . LEU A 1 365 ? -2.859 6.864 -21.877 1.00 91.06 365 LEU A O 1
ATOM 2932 N N . ARG A 1 366 ? -4.895 7.757 -22.255 1.00 93.88 366 ARG A N 1
ATOM 2933 C CA . ARG A 1 366 ? -4.453 9.153 -22.369 1.00 93.88 366 ARG A CA 1
ATOM 2934 C C . ARG A 1 366 ? -3.760 9.630 -21.094 1.00 93.88 366 ARG A C 1
ATOM 2936 O O . ARG A 1 366 ? -2.688 10.226 -21.166 1.00 93.88 366 ARG A O 1
ATOM 2943 N N . LEU A 1 367 ? -4.357 9.372 -19.931 1.00 94.81 367 LEU A N 1
ATOM 2944 C CA . LEU A 1 367 ? -3.793 9.750 -18.634 1.00 94.81 367 LEU A CA 1
ATOM 2945 C C . LEU A 1 367 ? -2.512 8.972 -18.320 1.00 94.81 367 LEU A C 1
ATOM 2947 O O . LEU A 1 367 ? -1.568 9.563 -17.809 1.00 94.81 367 LEU A O 1
ATOM 2951 N N . HIS A 1 368 ? -2.440 7.690 -18.675 1.00 93.38 368 HIS A N 1
ATOM 2952 C CA . HIS A 1 368 ? -1.222 6.905 -18.507 1.00 93.38 368 HIS A CA 1
ATOM 2953 C C . HIS A 1 368 ? -0.077 7.452 -19.375 1.00 93.38 368 HIS A C 1
ATOM 2955 O O . HIS A 1 368 ? 1.034 7.623 -18.887 1.00 93.38 368 HIS A O 1
ATOM 2961 N N . THR A 1 369 ? -0.351 7.842 -20.624 1.00 90.81 369 THR A N 1
ATOM 2962 C CA . THR A 1 369 ? 0.639 8.527 -21.473 1.00 90.81 369 THR A CA 1
ATOM 2963 C C . THR A 1 369 ? 1.102 9.864 -20.882 1.00 90.81 369 THR A C 1
ATOM 2965 O O . THR A 1 369 ? 2.272 10.210 -21.019 1.00 90.81 369 THR A O 1
ATOM 2968 N N . ASN A 1 370 ? 0.230 10.607 -20.191 1.00 92.12 370 ASN A N 1
ATOM 2969 C CA . ASN A 1 370 ? 0.614 11.865 -19.535 1.00 92.12 370 ASN A CA 1
ATOM 2970 C C . ASN A 1 370 ? 1.541 11.662 -18.327 1.00 92.12 370 ASN A C 1
ATOM 2972 O O . ASN A 1 370 ? 2.247 12.593 -17.951 1.00 92.12 370 ASN A O 1
ATOM 2976 N N . ASN A 1 371 ? 1.540 10.468 -17.732 1.00 88.81 371 ASN A N 1
ATOM 2977 C CA . ASN A 1 371 ? 2.402 10.110 -16.608 1.00 88.81 371 ASN A CA 1
ATOM 2978 C C . ASN A 1 371 ? 3.770 9.572 -17.061 1.00 88.81 371 ASN A C 1
ATOM 2980 O O . ASN A 1 371 ? 4.513 9.047 -16.235 1.00 88.81 371 ASN A O 1
ATOM 2984 N N . ALA A 1 372 ? 4.111 9.693 -18.351 1.00 80.69 372 ALA A N 1
ATOM 2985 C CA . ALA A 1 372 ? 5.396 9.251 -18.876 1.00 80.69 372 ALA A CA 1
ATOM 2986 C C . ALA A 1 372 ? 6.563 9.810 -18.049 1.00 80.69 372 ALA A C 1
ATOM 2988 O O . ALA A 1 372 ? 6.549 10.969 -17.634 1.00 80.69 372 ALA A O 1
ATOM 2989 N N . GLN A 1 373 ? 7.590 8.984 -17.864 1.00 79.06 373 GLN A N 1
ATOM 2990 C CA . GLN A 1 373 ? 8.794 9.234 -17.069 1.00 79.06 373 GLN A CA 1
ATOM 2991 C C . GLN A 1 373 ? 8.587 9.229 -15.549 1.00 79.06 373 GLN A C 1
ATOM 2993 O O . GLN A 1 373 ? 9.571 9.319 -14.815 1.00 79.06 373 GLN A O 1
ATOM 2998 N N . MET A 1 374 ? 7.356 9.082 -15.056 1.00 83.88 374 MET A N 1
ATOM 2999 C CA . MET A 1 374 ? 7.100 8.941 -13.625 1.00 83.88 374 MET A CA 1
ATOM 3000 C C . MET A 1 374 ? 7.542 7.557 -13.145 1.00 83.88 374 MET A C 1
ATOM 3002 O O . MET A 1 374 ? 7.116 6.527 -13.678 1.00 83.88 374 MET A O 1
ATOM 3006 N N . LEU A 1 375 ? 8.385 7.513 -12.115 1.00 82.88 375 LEU A N 1
ATOM 3007 C CA . LEU A 1 375 ? 8.859 6.242 -11.570 1.00 82.88 375 LEU A CA 1
ATOM 3008 C C . LEU A 1 375 ? 7.744 5.519 -10.802 1.00 82.88 375 LEU A C 1
ATOM 3010 O O . LEU A 1 375 ? 6.855 6.145 -10.226 1.00 82.88 375 LEU A O 1
ATOM 3014 N N . SER A 1 376 ? 7.837 4.189 -10.716 1.00 82.81 376 SER A N 1
ATOM 3015 C CA . SER A 1 376 ? 6.865 3.364 -9.979 1.00 82.81 376 SER A CA 1
ATOM 3016 C C . SER A 1 376 ? 6.674 3.858 -8.531 1.00 82.81 376 SER A C 1
ATOM 3018 O O . SER A 1 376 ? 5.554 4.145 -8.117 1.00 82.81 376 SER A O 1
ATOM 3020 N N . ASP A 1 377 ? 7.767 4.128 -7.809 1.00 84.56 377 ASP A N 1
ATOM 3021 C CA . ASP A 1 377 ? 7.720 4.648 -6.435 1.00 84.56 377 ASP A CA 1
ATOM 3022 C C . ASP A 1 377 ? 7.062 6.037 -6.314 1.00 84.56 377 ASP A C 1
ATOM 3024 O O . ASP A 1 377 ? 6.418 6.329 -5.303 1.00 84.56 377 ASP A O 1
ATOM 3028 N N . GLU A 1 378 ? 7.227 6.897 -7.322 1.00 87.88 378 GLU A N 1
ATOM 3029 C CA . GLU A 1 378 ? 6.618 8.232 -7.358 1.00 87.88 378 GLU A CA 1
ATOM 3030 C C . GLU A 1 378 ? 5.123 8.138 -7.649 1.00 87.88 378 GLU A C 1
ATOM 3032 O O . GLU A 1 378 ? 4.325 8.785 -6.970 1.00 87.88 378 GLU A O 1
ATOM 3037 N N . SER A 1 379 ? 4.739 7.276 -8.595 1.00 91.38 379 SER A N 1
ATOM 3038 C CA . SER A 1 379 ? 3.336 7.016 -8.922 1.00 91.38 379 SER A CA 1
ATOM 3039 C C . SER A 1 379 ? 2.566 6.442 -7.727 1.00 91.38 379 SER A C 1
ATOM 3041 O O . SER A 1 379 ? 1.443 6.873 -7.462 1.00 91.38 379 SER A O 1
ATOM 3043 N N . GLU A 1 380 ? 3.184 5.560 -6.929 1.00 92.06 380 GLU A N 1
ATOM 3044 C CA . GLU A 1 380 ? 2.606 5.073 -5.670 1.00 92.06 380 GLU A CA 1
ATOM 3045 C C . GLU A 1 380 ? 2.423 6.194 -4.646 1.00 92.06 380 GLU A C 1
ATOM 3047 O O . GLU A 1 380 ? 1.383 6.281 -3.987 1.00 92.06 380 GLU A O 1
ATOM 3052 N N . LEU A 1 381 ? 3.437 7.050 -4.484 1.00 90.00 381 LEU A N 1
ATOM 3053 C CA . LEU A 1 381 ? 3.377 8.162 -3.541 1.00 90.00 381 LEU A CA 1
ATOM 3054 C C . LEU A 1 381 ? 2.275 9.149 -3.938 1.00 90.00 381 LEU A C 1
ATOM 3056 O O . LEU A 1 381 ? 1.531 9.608 -3.073 1.00 90.00 381 LEU A O 1
ATOM 3060 N N . GLU A 1 382 ? 2.153 9.450 -5.230 1.00 90.94 382 GLU A N 1
ATOM 3061 C CA . GLU A 1 382 ? 1.106 10.314 -5.770 1.00 90.94 382 GLU A CA 1
ATOM 3062 C C . GLU A 1 382 ? -0.284 9.699 -5.569 1.00 90.94 382 GLU A C 1
ATOM 3064 O O . GLU A 1 382 ? -1.195 10.375 -5.088 1.00 90.94 382 GLU A O 1
ATOM 3069 N N . PHE A 1 383 ? -0.430 8.395 -5.816 1.00 94.00 383 PHE A N 1
ATOM 3070 C CA . PHE A 1 383 ? -1.675 7.658 -5.583 1.00 94.00 383 PHE A CA 1
ATOM 3071 C C . PHE A 1 383 ? -2.133 7.750 -4.116 1.00 94.00 383 PHE A C 1
ATOM 3073 O O . PHE A 1 383 ? -3.324 7.863 -3.817 1.00 94.00 383 PHE A O 1
ATOM 3080 N N . LEU A 1 384 ? -1.183 7.748 -3.180 1.00 91.69 384 LEU A N 1
ATOM 3081 C CA . LEU A 1 384 ? -1.433 7.810 -1.741 1.00 91.69 384 LEU A CA 1
ATOM 3082 C C . LEU A 1 384 ? -1.818 9.199 -1.205 1.00 91.69 384 LEU A C 1
ATOM 3084 O O . LEU A 1 384 ? -2.255 9.292 -0.056 1.00 91.69 384 LEU A O 1
ATOM 3088 N N . LYS A 1 385 ? -1.720 10.269 -2.004 1.00 87.69 385 LYS A N 1
ATOM 3089 C CA . LYS A 1 385 ? -2.085 11.642 -1.592 1.00 87.69 385 LYS A CA 1
ATOM 3090 C C . LYS A 1 385 ? -3.597 11.904 -1.548 1.00 87.69 385 LYS A C 1
ATOM 3092 O O . LYS A 1 385 ? -4.012 13.034 -1.282 1.00 87.69 385 LYS A O 1
ATOM 3097 N N . LEU A 1 386 ? -4.436 10.891 -1.781 1.00 83.94 386 LEU A N 1
ATOM 3098 C CA . LEU A 1 386 ? -5.892 11.026 -1.738 1.00 83.94 386 LEU A CA 1
ATOM 3099 C C . LEU A 1 386 ? -6.366 11.561 -0.362 1.00 83.94 386 LEU A C 1
ATOM 3101 O O . LEU A 1 386 ? -6.142 10.898 0.651 1.00 83.94 386 LEU A O 1
ATOM 3105 N N . PRO A 1 387 ? -7.081 12.705 -0.287 1.00 72.81 387 PRO A N 1
ATOM 3106 C CA . PRO A 1 387 ? -7.370 13.383 0.985 1.00 72.81 387 PRO A CA 1
ATOM 3107 C C . PRO A 1 387 ? -8.188 12.585 2.009 1.00 72.81 387 PRO A C 1
ATOM 3109 O O . PRO A 1 387 ? -8.042 12.802 3.212 1.00 72.81 387 PRO A O 1
ATOM 3112 N N . GLU A 1 388 ? -9.076 11.698 1.548 1.00 74.56 388 GLU A N 1
ATOM 3113 C CA . GLU A 1 388 ? -9.897 10.853 2.430 1.00 74.56 388 GLU A CA 1
ATOM 3114 C C . GLU A 1 388 ? -9.186 9.568 2.867 1.00 74.56 388 GLU A C 1
ATOM 3116 O O . GLU A 1 388 ? -9.681 8.856 3.749 1.00 74.56 388 GLU A O 1
ATOM 3121 N N . TYR A 1 389 ? -8.024 9.260 2.284 1.00 82.81 389 TYR A N 1
ATOM 3122 C CA . TYR A 1 389 ? -7.253 8.114 2.721 1.00 82.81 389 TYR A CA 1
ATOM 3123 C C . TYR A 1 389 ? -6.692 8.362 4.125 1.00 82.81 389 TYR A C 1
ATOM 3125 O O . TYR A 1 389 ? -6.135 9.413 4.438 1.00 82.81 389 TYR A O 1
ATOM 3133 N N . GLY A 1 390 ? -6.886 7.383 5.005 1.00 85.12 390 GLY A N 1
ATOM 3134 C CA . GLY A 1 390 ? -6.493 7.471 6.409 1.00 85.12 390 GLY A CA 1
ATOM 3135 C C . GLY A 1 390 ? -7.578 7.879 7.396 1.00 85.12 390 GLY A C 1
ATOM 3136 O O . GLY A 1 390 ? -7.283 8.244 8.540 1.00 85.12 390 GLY A O 1
ATOM 3137 N N . VAL A 1 391 ? -8.837 7.770 6.978 1.00 89.31 391 VAL A N 1
ATOM 3138 C CA . VAL A 1 391 ? -10.008 7.891 7.844 1.00 89.31 391 VAL A CA 1
ATOM 3139 C C . VAL A 1 391 ? -10.668 6.518 8.017 1.00 89.31 391 VAL A C 1
ATOM 3141 O O . VAL A 1 391 ? -11.049 5.870 7.048 1.00 89.31 391 VAL A O 1
ATOM 3144 N N . LEU A 1 392 ? -10.824 6.069 9.264 1.00 92.19 392 LEU A N 1
ATOM 3145 C CA . LEU A 1 392 ? -11.574 4.858 9.609 1.00 92.19 392 LEU A CA 1
ATOM 3146 C C . LEU A 1 392 ? -13.043 5.213 9.842 1.00 92.19 392 LEU A C 1
ATOM 3148 O O . LEU A 1 392 ? -13.351 5.945 10.782 1.00 92.19 392 LEU A O 1
ATOM 3152 N N . PHE A 1 393 ? -13.933 4.706 8.991 1.00 91.31 393 PHE A N 1
ATOM 3153 C CA . PHE A 1 393 ? -15.355 5.048 8.995 1.00 91.31 393 PHE A CA 1
ATOM 3154 C C . PHE A 1 393 ? -16.192 4.071 9.828 1.00 91.31 393 PHE A C 1
ATOM 3156 O O . PHE A 1 393 ? -16.085 2.860 9.643 1.00 91.31 393 PHE A O 1
ATOM 3163 N N . HIS A 1 394 ? -17.073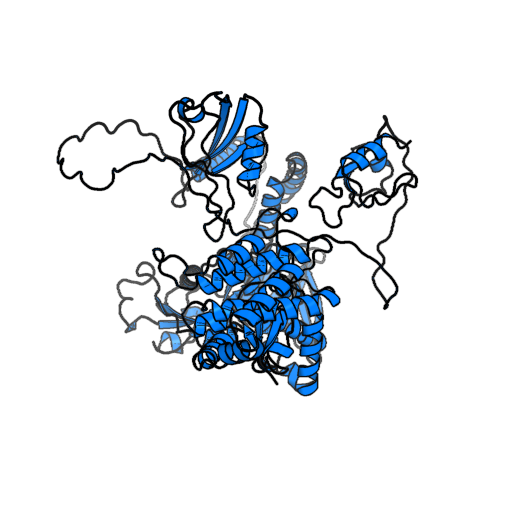 4.608 10.679 1.00 93.06 394 HIS A N 1
ATOM 3164 C CA . HIS A 1 394 ? -18.052 3.845 11.458 1.00 93.06 394 HIS A CA 1
ATOM 3165 C C . HIS A 1 394 ? -19.424 4.521 11.492 1.00 93.06 394 HIS A C 1
ATOM 3167 O O . HIS A 1 394 ? -19.536 5.716 11.790 1.00 93.06 394 HIS A O 1
ATOM 3173 N N . ARG A 1 395 ? -20.488 3.761 11.222 1.00 91.81 395 ARG A N 1
ATOM 3174 C CA . ARG A 1 395 ? -21.868 4.289 11.188 1.00 91.81 395 ARG A CA 1
ATOM 3175 C C . ARG A 1 395 ? -22.423 4.580 12.589 1.00 91.81 395 ARG A C 1
ATOM 3177 O O . ARG A 1 395 ? -22.334 3.752 13.498 1.00 91.81 395 ARG A O 1
ATOM 3184 N N . VAL A 1 396 ? -23.063 5.742 12.762 1.00 92.44 396 VAL A N 1
ATOM 3185 C CA . VAL A 1 396 ? -23.722 6.155 14.018 1.00 92.44 396 VAL A CA 1
ATOM 3186 C C . VAL A 1 396 ? -25.002 6.964 13.772 1.00 92.44 396 VAL A C 1
ATOM 3188 O O . VAL A 1 396 ? -25.299 7.377 12.660 1.00 92.44 396 VAL A O 1
ATOM 3191 N N . MET A 1 397 ? -25.753 7.247 14.838 1.00 89.56 397 MET A N 1
ATOM 3192 C CA . MET A 1 397 ? -26.929 8.128 14.831 1.00 89.56 397 MET A CA 1
ATOM 3193 C C . MET A 1 397 ? -26.761 9.289 15.822 1.00 89.56 397 MET A C 1
ATOM 3195 O O . MET A 1 397 ? -26.061 9.158 16.827 1.00 89.56 397 MET A O 1
ATOM 3199 N N . ARG A 1 398 ? -27.419 10.433 15.595 1.00 84.44 398 ARG A N 1
ATOM 3200 C CA . ARG A 1 398 ? -27.467 11.542 16.571 1.00 84.44 398 ARG A CA 1
ATOM 3201 C C . ARG A 1 398 ? -28.583 11.323 17.591 1.00 84.44 398 ARG A C 1
ATOM 3203 O O . ARG A 1 398 ? -29.691 10.951 17.236 1.00 84.44 398 ARG A O 1
ATOM 3210 N N . GLU A 1 399 ? -28.312 11.629 18.860 1.00 79.62 399 GLU A N 1
ATOM 3211 C CA . GLU A 1 399 ? -29.319 11.501 19.930 1.00 79.62 399 GLU A CA 1
ATOM 3212 C C . GLU A 1 399 ? -30.455 12.535 19.819 1.00 79.62 399 GLU A C 1
ATOM 3214 O O . GLU A 1 399 ? -31.603 12.220 20.110 1.00 79.62 399 GLU A O 1
ATOM 3219 N N . LYS A 1 400 ? -30.145 13.781 19.431 1.00 65.75 400 LYS A N 1
ATOM 3220 C CA . LYS A 1 400 ? -31.064 14.931 19.574 1.00 65.75 400 LYS A CA 1
ATOM 3221 C C . LYS A 1 400 ? -31.716 15.424 18.276 1.00 65.75 400 LYS A C 1
ATOM 3223 O O . LYS A 1 400 ? -32.397 16.444 18.305 1.00 65.75 400 LYS A O 1
ATOM 3228 N N . LYS A 1 401 ? -31.498 14.750 17.146 1.00 60.91 401 LYS A N 1
ATOM 3229 C CA . LYS A 1 401 ? -32.133 15.076 15.860 1.00 60.91 401 LYS A CA 1
ATOM 3230 C C . LYS A 1 401 ? -32.344 13.786 15.062 1.00 60.91 401 LYS A C 1
ATOM 3232 O O . LYS A 1 401 ? -31.336 13.139 14.777 1.00 60.91 401 LYS A O 1
ATOM 3237 N N . PRO A 1 402 ? -33.579 13.430 14.666 1.00 56.56 402 PRO A N 1
ATOM 3238 C CA . PRO A 1 402 ? -33.775 12.542 13.530 1.00 56.56 402 PRO A CA 1
ATOM 3239 C C . PRO A 1 402 ? -33.375 13.347 12.290 1.00 56.56 402 PRO A C 1
ATOM 3241 O O . PRO A 1 402 ? -34.173 14.094 11.736 1.00 56.56 402 PRO A O 1
ATOM 3244 N N . SER A 1 403 ? -32.090 13.343 11.943 1.00 56.97 403 SER A N 1
ATOM 3245 C CA . SER A 1 403 ? -31.654 13.901 10.666 1.00 56.97 403 SER A CA 1
ATOM 3246 C C . SER A 1 403 ? -32.141 12.980 9.550 1.00 56.97 403 SER A C 1
ATOM 3248 O O . SER A 1 403 ? -31.917 11.775 9.627 1.00 56.97 403 SER A O 1
ATOM 3250 N N . GLU A 1 404 ? -32.773 13.538 8.517 1.00 57.50 404 GLU A N 1
ATOM 3251 C CA . GLU A 1 404 ? -32.796 12.911 7.193 1.00 57.50 404 GLU A CA 1
ATOM 3252 C C . GLU A 1 404 ? -31.336 12.782 6.737 1.00 57.50 404 GLU A C 1
ATOM 3254 O O . GLU A 1 404 ? -30.694 13.776 6.398 1.00 57.50 404 GLU A O 1
ATOM 3259 N N . GLY A 1 405 ? -30.768 11.583 6.856 1.00 66.75 405 GLY A N 1
ATOM 3260 C CA . GLY A 1 405 ? -29.399 11.293 6.432 1.00 66.75 405 GLY A CA 1
ATOM 3261 C C . GLY A 1 405 ? -28.637 10.394 7.402 1.00 66.75 405 GLY A C 1
ATOM 3262 O O . GLY A 1 405 ? -28.733 10.530 8.627 1.00 66.75 405 GLY A O 1
ATOM 3263 N N . GLU A 1 406 ? -27.857 9.474 6.835 1.00 84.44 406 GLU A N 1
ATOM 3264 C CA . GLU A 1 406 ? -26.934 8.624 7.586 1.00 84.44 406 GLU A CA 1
ATOM 3265 C C . GLU A 1 406 ? -25.752 9.450 8.113 1.00 84.44 406 GLU A C 1
ATOM 3267 O O . GLU A 1 406 ? -25.246 10.350 7.436 1.00 84.44 406 GLU A O 1
ATOM 3272 N N . ILE A 1 407 ? -25.292 9.136 9.328 1.00 90.94 407 ILE A N 1
ATOM 3273 C CA . ILE A 1 407 ? -24.134 9.790 9.944 1.00 90.94 407 ILE A CA 1
ATOM 3274 C C . ILE A 1 407 ? -22.999 8.783 10.062 1.00 90.94 407 ILE A C 1
ATOM 3276 O O . ILE A 1 407 ? -23.173 7.672 10.568 1.00 90.94 407 ILE A O 1
ATOM 3280 N N . ILE A 1 408 ? -21.811 9.203 9.644 1.00 91.62 408 ILE A N 1
ATOM 3281 C CA . ILE A 1 408 ? -20.590 8.410 9.756 1.00 91.62 408 ILE A CA 1
ATOM 3282 C C . ILE A 1 408 ? -19.580 9.171 10.609 1.00 91.62 408 ILE A C 1
ATOM 3284 O O . ILE A 1 408 ? -19.343 10.360 10.404 1.00 91.62 408 ILE A O 1
ATOM 3288 N N . LEU A 1 409 ? -18.970 8.483 11.570 1.00 94.00 409 LEU A N 1
ATOM 3289 C CA . LEU A 1 409 ? -17.782 8.965 12.265 1.00 94.00 409 LEU A CA 1
ATOM 3290 C C . LEU A 1 409 ? -16.539 8.475 11.533 1.00 94.00 409 LEU A C 1
ATOM 3292 O O . LEU A 1 409 ? -16.420 7.292 11.243 1.00 94.00 409 LEU A O 1
ATOM 3296 N N . GLY A 1 410 ? -15.615 9.384 11.266 1.00 93.19 410 GLY A N 1
ATOM 3297 C CA . GLY A 1 410 ? -14.276 9.104 10.782 1.00 93.19 410 GLY A CA 1
ATOM 3298 C C . GLY A 1 410 ? -13.249 9.284 11.893 1.00 93.19 410 GLY A C 1
ATOM 3299 O O . GLY A 1 410 ? -13.168 10.363 12.478 1.00 93.19 410 GLY A O 1
ATOM 3300 N N . VAL A 1 411 ? -12.446 8.262 12.177 1.00 93.88 411 VAL A N 1
ATOM 3301 C CA . VAL A 1 411 ? -11.288 8.349 13.084 1.00 93.88 411 VAL A CA 1
ATOM 3302 C C . VAL A 1 411 ? -10.016 8.476 12.249 1.00 93.88 411 VAL A C 1
ATOM 3304 O O . VAL A 1 411 ? -9.761 7.618 11.410 1.00 93.88 411 VAL A O 1
ATOM 3307 N N . CYS A 1 412 ? -9.209 9.518 12.462 1.00 91.25 412 CYS A N 1
ATOM 3308 C CA . CYS A 1 412 ? -7.971 9.736 11.703 1.00 91.25 412 CYS A CA 1
ATOM 3309 C C . CYS A 1 412 ? -6.826 10.280 12.575 1.00 91.25 412 CYS A C 1
ATOM 3311 O O . CYS A 1 412 ? -6.991 10.568 13.764 1.00 91.25 412 CYS A O 1
ATOM 3313 N N . ALA A 1 413 ? -5.639 10.456 11.988 1.00 87.62 413 ALA A N 1
ATOM 3314 C CA . ALA A 1 413 ? -4.463 10.978 12.692 1.00 87.62 413 ALA A CA 1
ATOM 3315 C C . ALA A 1 413 ? -4.677 12.384 13.290 1.00 87.62 413 ALA A C 1
ATOM 3317 O O . ALA A 1 413 ? -4.127 12.696 14.346 1.00 87.62 413 ALA A O 1
ATOM 3318 N N . LYS A 1 414 ? -5.534 13.211 12.673 1.00 87.50 414 LYS A N 1
ATOM 3319 C CA . LYS A 1 414 ? -5.829 14.588 13.112 1.00 87.50 414 LYS A CA 1
ATOM 3320 C C . LYS A 1 414 ? -6.896 14.669 14.211 1.00 87.50 414 LYS A C 1
ATOM 3322 O O . LYS A 1 414 ? -6.870 15.604 15.020 1.00 87.50 414 LYS A O 1
ATOM 3327 N N . GLY A 1 415 ? -7.843 13.733 14.239 1.00 91.81 415 GLY A N 1
ATOM 3328 C CA . GLY A 1 415 ? -9.000 13.823 15.121 1.00 91.81 415 GLY A CA 1
ATOM 3329 C C . GLY A 1 415 ? -10.142 12.876 14.771 1.00 91.81 415 GLY A C 1
ATOM 3330 O O . GLY A 1 415 ? -9.967 11.857 14.105 1.00 91.81 415 GLY A O 1
ATOM 3331 N N . LEU A 1 416 ? -11.332 13.269 15.218 1.00 94.31 416 LEU A N 1
ATOM 3332 C CA . LEU A 1 416 ? -12.610 12.684 14.834 1.00 94.31 416 LEU A CA 1
ATOM 3333 C C . LEU A 1 416 ? -13.334 13.612 13.864 1.00 94.31 416 LEU A C 1
ATOM 3335 O O . LEU A 1 416 ? -13.461 14.804 14.131 1.00 94.31 416 LEU A O 1
ATOM 3339 N N . ILE A 1 417 ? -13.852 13.072 12.771 1.00 93.12 417 ILE A N 1
ATOM 3340 C CA . ILE A 1 417 ? -14.634 13.808 11.777 1.00 93.12 417 ILE A CA 1
ATOM 3341 C C . ILE A 1 417 ? -16.043 13.219 11.749 1.00 93.12 417 ILE A C 1
ATOM 3343 O O . ILE A 1 417 ? -16.222 12.008 11.769 1.00 93.12 417 ILE A O 1
ATOM 3347 N N . VAL A 1 418 ? -17.059 14.068 11.739 1.00 93.31 418 VAL A N 1
ATOM 3348 C CA . VAL A 1 418 ? -18.463 13.689 11.603 1.00 93.31 418 VAL A CA 1
ATOM 3349 C C . VAL A 1 418 ? -18.882 14.012 10.185 1.00 93.31 418 VAL A C 1
ATOM 3351 O O . VAL A 1 418 ? -18.853 15.177 9.785 1.00 93.31 418 VAL A O 1
ATOM 3354 N N . PHE A 1 419 ? -19.320 12.996 9.460 1.00 91.00 419 PHE A N 1
ATOM 3355 C CA . PHE A 1 419 ? -19.842 13.123 8.113 1.00 91.00 419 PHE A CA 1
ATOM 3356 C C . PHE A 1 419 ? -21.359 12.954 8.099 1.00 91.00 419 PHE A C 1
ATOM 3358 O O . PHE A 1 419 ? -21.904 12.101 8.804 1.00 91.00 419 PHE A O 1
ATOM 3365 N N . GLU A 1 420 ? -22.027 13.756 7.278 1.00 90.31 420 GLU A N 1
ATOM 3366 C CA . GLU A 1 420 ? -23.432 13.583 6.909 1.00 90.31 420 GLU A CA 1
ATOM 3367 C C . GLU A 1 420 ? -23.497 13.090 5.462 1.00 90.31 420 GLU A C 1
ATOM 3369 O O . GLU A 1 420 ? -22.869 13.682 4.577 1.00 90.31 420 GLU A O 1
ATOM 3374 N N . ILE A 1 421 ? -24.238 12.004 5.233 1.00 85.62 421 ILE A N 1
ATOM 3375 C CA . ILE A 1 421 ? -24.508 11.483 3.892 1.00 85.62 421 ILE A CA 1
ATOM 3376 C C . ILE A 1 421 ? -25.861 12.009 3.421 1.00 85.62 421 ILE A C 1
ATOM 3378 O O . ILE A 1 421 ? -26.883 11.762 4.066 1.00 85.62 421 ILE A O 1
ATOM 3382 N N . LYS A 1 422 ? -25.859 12.698 2.278 1.00 82.81 422 LYS A N 1
ATOM 3383 C CA . LYS A 1 422 ? -27.060 13.154 1.564 1.00 82.81 422 LYS A CA 1
ATOM 3384 C C . LYS A 1 422 ? -26.926 12.776 0.095 1.00 82.81 422 LYS A C 1
ATOM 3386 O O . LYS A 1 422 ? -25.873 13.012 -0.485 1.00 82.81 422 LYS A O 1
ATOM 3391 N N . ASP A 1 423 ? -27.949 12.140 -0.473 1.00 75.25 423 ASP A N 1
ATOM 3392 C CA . ASP A 1 423 ? -27.962 11.674 -1.871 1.00 75.25 423 ASP A CA 1
ATOM 3393 C C . ASP A 1 423 ? -26.732 10.824 -2.255 1.00 75.25 423 ASP A C 1
ATOM 3395 O O . ASP A 1 423 ? -26.186 10.925 -3.349 1.00 75.25 423 ASP A O 1
ATOM 3399 N N . GLY A 1 424 ? -26.238 10.010 -1.313 1.00 70.75 424 GLY A N 1
ATOM 3400 C CA . GLY A 1 424 ? -25.022 9.204 -1.487 1.00 70.75 424 GLY A CA 1
ATOM 3401 C C . GLY A 1 424 ? -23.706 9.991 -1.415 1.00 70.75 424 GLY A C 1
ATOM 3402 O O . GLY A 1 424 ? -22.639 9.380 -1.400 1.00 70.75 424 GLY A O 1
ATOM 3403 N N . CYS A 1 425 ? -23.753 11.321 -1.306 1.00 73.62 425 CYS A N 1
ATOM 3404 C CA . CYS A 1 425 ? -22.584 12.180 -1.163 1.00 73.62 425 CYS A CA 1
ATOM 3405 C C . CYS A 1 425 ? -22.243 12.412 0.314 1.00 73.62 425 CYS A C 1
ATOM 3407 O O . CYS A 1 425 ? -23.100 12.765 1.131 1.00 73.62 425 CYS A O 1
ATOM 3409 N N . ARG A 1 426 ? -20.970 12.218 0.661 1.00 84.56 426 ARG A N 1
ATOM 3410 C CA . ARG A 1 426 ? -20.443 12.415 2.011 1.00 84.56 426 ARG A CA 1
ATOM 3411 C C . ARG A 1 426 ? -19.956 13.854 2.173 1.00 84.56 426 ARG A C 1
ATOM 3413 O O . ARG A 1 426 ? -19.116 14.316 1.412 1.00 84.56 426 ARG A O 1
ATOM 3420 N N . SER A 1 427 ? -20.438 14.548 3.201 1.00 85.88 427 SER A N 1
ATOM 3421 C CA . SER A 1 427 ? -20.018 15.918 3.522 1.00 85.88 427 SER A CA 1
ATOM 3422 C C . SER A 1 427 ? -19.559 16.039 4.973 1.00 85.88 427 SER A C 1
ATOM 3424 O O . SER A 1 427 ? -20.151 15.448 5.879 1.00 85.88 427 SER A O 1
ATOM 3426 N N . THR A 1 428 ? -18.490 16.797 5.213 1.00 89.38 428 THR A N 1
ATOM 3427 C CA . THR A 1 428 ? -17.978 17.037 6.569 1.00 89.38 428 THR A CA 1
ATOM 3428 C C . THR A 1 428 ? -18.905 17.992 7.317 1.00 89.38 428 THR A C 1
ATOM 3430 O O . THR A 1 428 ? -19.034 19.157 6.954 1.00 89.38 428 THR A O 1
ATOM 3433 N N . SER A 1 429 ? -19.524 17.504 8.390 1.00 88.44 429 SER A N 1
ATOM 3434 C CA . SER A 1 429 ? -20.431 18.270 9.252 1.00 88.44 429 SER A CA 1
ATOM 3435 C C . SER A 1 429 ? -19.693 18.897 10.437 1.00 88.44 429 SER A C 1
ATOM 3437 O O . SER A 1 429 ? -19.921 20.057 10.778 1.00 88.44 429 SER A O 1
ATOM 3439 N N . GLN A 1 430 ? -18.785 18.152 11.078 1.00 89.50 430 GLN A N 1
ATOM 3440 C CA . GLN A 1 430 ? -18.017 18.654 12.221 1.00 89.50 430 GLN A CA 1
ATOM 3441 C C . GLN A 1 430 ? -16.685 17.922 12.393 1.00 89.50 430 GLN A C 1
ATOM 3443 O O . GLN A 1 430 ? -16.629 16.710 12.238 1.00 89.50 430 GLN A O 1
ATOM 3448 N N . THR A 1 431 ? -15.638 18.638 12.805 1.00 93.19 431 THR A N 1
ATOM 3449 C CA . THR A 1 431 ? -14.324 18.060 13.124 1.00 93.19 431 THR A CA 1
ATOM 3450 C C . THR A 1 431 ? -13.965 18.326 14.583 1.00 93.19 431 THR A C 1
ATOM 3452 O O . THR A 1 431 ? -14.066 19.456 15.060 1.00 93.19 431 THR A O 1
ATOM 3455 N N . PHE A 1 432 ? -13.528 17.288 15.291 1.00 93.06 432 PHE A N 1
ATOM 3456 C CA . PHE A 1 432 ? -12.982 17.340 16.642 1.00 93.06 432 PHE A CA 1
ATOM 3457 C C . PHE A 1 432 ? -11.495 16.998 16.592 1.00 93.06 432 PHE A C 1
ATOM 3459 O O . PHE A 1 432 ? -11.111 15.830 16.516 1.00 93.06 432 PHE A O 1
ATOM 3466 N N . TYR A 1 433 ? -10.640 18.015 16.648 1.00 92.12 433 TYR A N 1
ATOM 3467 C CA . TYR A 1 433 ? -9.199 17.794 16.708 1.00 92.12 433 TYR A CA 1
ATOM 3468 C C . TYR A 1 433 ? -8.796 17.180 18.050 1.00 92.12 433 TYR A C 1
ATOM 3470 O O . TYR A 1 433 ? -9.348 17.534 19.100 1.00 92.12 433 TYR A O 1
ATOM 3478 N N . TRP A 1 434 ? -7.779 16.314 18.048 1.00 90.81 434 TRP A N 1
ATOM 3479 C CA . TRP A 1 434 ? -7.296 15.686 19.286 1.00 90.81 434 TRP A CA 1
ATOM 3480 C C . TRP A 1 434 ? -6.921 16.717 20.361 1.00 90.81 434 TRP A C 1
ATOM 3482 O O . TRP A 1 434 ? -7.270 16.556 21.527 1.00 90.81 434 TRP A O 1
ATOM 3492 N N . ARG A 1 435 ? -6.289 17.828 19.956 1.00 88.00 435 ARG A N 1
ATOM 3493 C CA . ARG A 1 435 ? -5.888 18.943 20.837 1.00 88.00 435 ARG A CA 1
ATOM 3494 C C . ARG A 1 435 ? -7.058 19.682 21.501 1.00 88.00 435 ARG A C 1
ATOM 3496 O O . ARG A 1 435 ? -6.903 20.229 22.588 1.00 88.00 435 ARG A O 1
ATOM 3503 N N . GLU A 1 436 ? -8.219 19.699 20.854 1.00 88.88 436 GLU A N 1
ATOM 3504 C CA . GLU A 1 436 ? -9.425 20.405 21.308 1.00 88.88 436 GLU A CA 1
ATOM 3505 C C . GLU A 1 436 ? -10.396 19.481 22.051 1.00 88.88 436 GLU A C 1
ATOM 3507 O O . GLU A 1 436 ? -11.338 19.947 22.696 1.00 88.88 436 GLU A O 1
ATOM 3512 N N . THR A 1 437 ? -10.158 18.171 21.999 1.00 89.62 437 THR A N 1
ATOM 3513 C CA . THR A 1 437 ? -10.990 17.163 22.654 1.00 89.62 437 T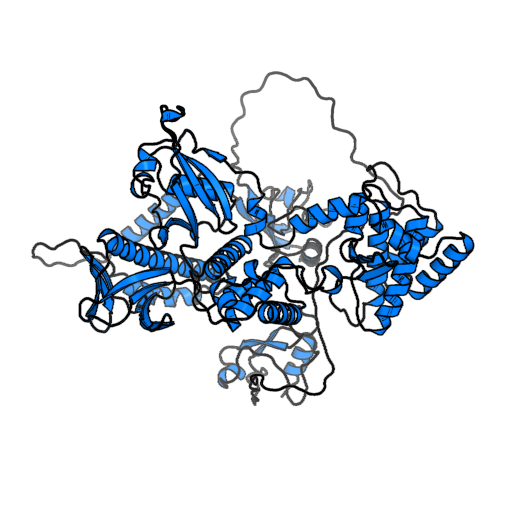HR A CA 1
ATOM 3514 C C . THR A 1 437 ? -10.586 17.021 24.124 1.00 89.62 437 THR A C 1
ATOM 3516 O O . THR A 1 437 ? -9.409 16.880 24.467 1.00 89.62 437 THR A O 1
ATOM 3519 N N . ALA A 1 438 ? -11.563 17.132 25.022 1.00 88.81 438 ALA A N 1
ATOM 3520 C CA . ALA A 1 438 ? -11.375 17.014 26.466 1.00 88.81 438 ALA A CA 1
ATOM 3521 C C . ALA A 1 438 ? -11.459 15.554 26.892 1.00 88.81 438 ALA A C 1
ATOM 3523 O O . ALA A 1 438 ? -10.515 15.020 27.469 1.00 88.81 438 ALA A O 1
ATOM 3524 N N . THR A 1 439 ? -12.589 14.920 26.581 1.00 92.12 439 THR A N 1
ATOM 3525 C CA . THR A 1 439 ? -12.874 13.536 26.944 1.00 92.12 439 THR A CA 1
ATOM 3526 C C . THR A 1 439 ? -13.598 12.833 25.800 1.00 92.12 439 THR A C 1
ATOM 3528 O O . THR A 1 439 ? -14.391 13.432 25.068 1.00 92.12 439 THR A O 1
ATOM 3531 N N . ILE A 1 440 ? -13.303 11.544 25.642 1.00 94.88 440 ILE A N 1
ATOM 3532 C CA . ILE A 1 440 ? -14.059 10.612 24.807 1.00 94.88 440 ILE A CA 1
ATOM 3533 C C . ILE A 1 440 ? -14.485 9.486 25.734 1.00 94.88 440 ILE A C 1
ATOM 3535 O O . ILE A 1 440 ? -13.665 8.952 26.480 1.00 94.88 440 ILE A O 1
ATOM 3539 N N . SER A 1 441 ? -15.770 9.155 25.731 1.00 95.12 441 SER A N 1
ATOM 3540 C CA . SER A 1 441 ? -16.313 8.129 26.618 1.00 95.12 441 SER A CA 1
ATOM 3541 C C . SER A 1 441 ? -17.403 7.318 25.933 1.00 95.12 441 SER A C 1
ATOM 3543 O O . SER A 1 441 ? -18.043 7.762 24.978 1.00 95.12 441 SER A O 1
ATOM 3545 N N . SER A 1 442 ? -17.628 6.108 26.439 1.00 95.62 442 SER A N 1
ATOM 3546 C CA . SER A 1 442 ? -18.721 5.249 26.000 1.00 95.62 442 SER A CA 1
ATOM 3547 C C . SER A 1 442 ? -19.591 4.837 27.184 1.00 95.62 442 SER A C 1
ATOM 3549 O O . SER A 1 442 ? -19.095 4.518 28.263 1.00 95.62 442 SER A O 1
ATOM 3551 N N . ASN A 1 443 ? -20.909 4.845 26.992 1.00 93.94 443 ASN A N 1
ATOM 3552 C CA . ASN A 1 443 ? -21.875 4.375 27.982 1.00 93.94 443 ASN A CA 1
ATOM 3553 C C . ASN A 1 443 ? -23.037 3.666 27.280 1.00 93.94 443 ASN A C 1
ATOM 3555 O O . ASN A 1 443 ? -23.808 4.279 26.540 1.00 93.94 443 ASN A O 1
ATOM 3559 N N . ARG A 1 444 ? -23.190 2.360 27.526 1.00 93.75 444 ARG A N 1
ATOM 3560 C CA . ARG A 1 444 ? -24.130 1.493 26.796 1.00 93.75 444 ARG A CA 1
ATOM 3561 C C . ARG A 1 444 ? -23.914 1.647 25.285 1.00 93.75 444 ARG A C 1
ATOM 3563 O O . ARG A 1 444 ? -22.845 1.298 24.807 1.00 93.75 444 ARG A O 1
ATOM 3570 N N . ARG A 1 445 ? -24.911 2.134 24.540 1.00 94.81 445 ARG A N 1
ATOM 3571 C CA . ARG A 1 445 ? -24.833 2.395 23.091 1.00 94.81 445 ARG A CA 1
ATOM 3572 C C . ARG A 1 445 ? -24.365 3.813 22.751 1.00 94.81 445 ARG A C 1
ATOM 3574 O O . ARG A 1 445 ? -24.207 4.120 21.575 1.00 94.81 445 ARG A O 1
ATOM 3581 N N . LYS A 1 446 ? -24.166 4.676 23.750 1.00 95.44 446 LYS A N 1
ATOM 3582 C CA . LYS A 1 446 ? -23.778 6.074 23.561 1.00 95.44 446 LYS A CA 1
ATOM 3583 C C . LYS A 1 446 ? -22.260 6.195 23.461 1.00 95.44 446 LYS A C 1
ATOM 3585 O O . LYS A 1 446 ? -21.548 5.679 24.320 1.00 95.44 446 LYS A O 1
ATOM 3590 N N . PHE A 1 447 ? -21.798 6.911 22.450 1.00 96.44 447 PHE A N 1
ATOM 3591 C CA . PHE A 1 447 ? -20.435 7.390 22.274 1.00 96.44 447 PHE A CA 1
ATOM 3592 C C . PHE A 1 447 ? -20.456 8.911 22.437 1.00 96.44 447 PHE A C 1
ATOM 3594 O O . PHE A 1 447 ? -21.248 9.588 21.781 1.00 96.44 447 PHE A O 1
ATOM 3601 N N . VAL A 1 448 ? -19.664 9.446 23.362 1.00 95.00 448 VAL A N 1
ATOM 3602 C CA . VAL A 1 448 ? -19.736 10.852 23.772 1.00 95.00 448 VAL A CA 1
ATOM 3603 C C . VAL A 1 448 ? -18.377 11.510 23.610 1.00 95.00 448 VAL A C 1
ATOM 3605 O O . VAL A 1 448 ? -17.388 11.027 24.162 1.00 95.00 448 VAL A O 1
ATOM 3608 N N . VAL A 1 449 ? -18.359 12.636 22.900 1.00 94.69 449 VAL A N 1
ATOM 3609 C CA . VAL A 1 449 ? -17.183 13.492 22.714 1.00 94.69 449 VAL A CA 1
ATOM 3610 C C . VAL A 1 449 ? -17.436 14.833 23.394 1.00 94.69 449 VAL A C 1
ATOM 3612 O O . VAL A 1 449 ? -18.481 15.455 23.192 1.00 94.69 449 VAL A O 1
ATOM 3615 N N . GLU A 1 450 ? -16.488 15.287 24.203 1.00 92.50 450 GLU A N 1
ATOM 3616 C CA . GLU A 1 450 ? -16.541 16.576 24.893 1.00 92.50 450 GLU A CA 1
ATOM 3617 C C . GLU A 1 450 ? -15.407 17.484 24.418 1.00 92.50 450 GLU A C 1
ATOM 3619 O O . GLU A 1 450 ? -14.248 17.072 24.380 1.00 92.50 450 GLU A O 1
ATOM 3624 N N . SER A 1 451 ? -15.720 18.734 24.076 1.00 89.25 451 SER A N 1
ATOM 3625 C CA . SER A 1 451 ? -14.720 19.729 23.664 1.00 89.25 451 SER A CA 1
ATOM 3626 C C . SER A 1 451 ? -14.196 20.537 24.858 1.00 89.25 451 SER A C 1
ATOM 3628 O O . SER A 1 451 ? -14.981 21.000 25.688 1.00 89.25 451 SER A O 1
ATOM 3630 N N . ARG A 1 452 ? -12.879 20.789 24.904 1.00 83.38 452 ARG A N 1
ATOM 3631 C CA . ARG A 1 452 ? -12.195 21.518 25.995 1.00 83.38 452 ARG A CA 1
ATOM 3632 C C . ARG A 1 452 ? -12.715 22.939 26.199 1.00 83.38 452 ARG A C 1
ATOM 3634 O O . ARG A 1 452 ? -12.863 23.364 27.337 1.00 83.38 452 ARG A O 1
ATOM 3641 N N . GLY A 1 453 ? -12.998 23.660 25.113 1.00 77.06 453 GLY A N 1
ATOM 3642 C CA . GLY A 1 453 ? -13.374 25.078 25.180 1.00 77.06 453 GLY A CA 1
ATOM 3643 C C . GLY A 1 453 ? -14.830 25.344 25.572 1.00 77.06 453 GLY A C 1
ATOM 3644 O O . GLY A 1 453 ? -15.113 26.351 26.206 1.00 77.06 453 GLY A O 1
ATOM 3645 N N . SER A 1 454 ? -15.763 24.456 25.214 1.00 78.94 454 SER A N 1
ATOM 3646 C CA . SER A 1 454 ? -17.205 24.723 25.351 1.00 78.94 454 SER A CA 1
ATOM 3647 C C . SER A 1 454 ? -17.915 23.875 26.405 1.00 78.94 454 SER A C 1
ATOM 3649 O O . SER A 1 454 ? -19.089 24.126 26.671 1.00 78.94 454 SER A O 1
ATOM 3651 N N . LYS A 1 455 ? -17.261 22.834 26.956 1.00 77.75 455 LYS A N 1
ATOM 3652 C CA . LYS A 1 455 ? -17.891 21.776 27.784 1.00 77.75 455 LYS A CA 1
ATOM 3653 C C . LYS A 1 455 ? -19.146 21.153 27.141 1.00 77.75 455 LYS A C 1
ATOM 3655 O O . LYS A 1 455 ? -19.941 20.480 27.800 1.00 77.75 455 LYS A O 1
ATOM 3660 N N . LYS A 1 456 ? -19.357 21.377 25.839 1.00 86.44 456 LYS A N 1
ATOM 3661 C CA . LYS A 1 456 ? -20.493 20.848 25.092 1.00 86.44 456 LYS A CA 1
ATOM 3662 C C . LYS A 1 456 ? -20.220 19.382 24.790 1.00 86.44 456 LYS A C 1
ATOM 3664 O O . LYS A 1 456 ? -19.186 19.042 24.216 1.00 86.44 456 LYS A O 1
ATOM 3669 N N . LYS A 1 457 ? -21.170 18.529 25.170 1.00 90.06 457 LYS A N 1
ATOM 3670 C CA . LYS A 1 457 ? -21.126 17.088 24.917 1.00 90.06 457 LYS A CA 1
ATOM 3671 C C . LYS A 1 457 ? -21.873 16.760 23.632 1.00 90.06 457 LYS A C 1
ATOM 3673 O O . LYS A 1 457 ? -23.030 17.150 23.461 1.00 90.06 457 LYS A O 1
ATOM 3678 N N . TYR A 1 458 ? -21.208 16.030 22.752 1.00 91.50 458 TYR A N 1
ATOM 3679 C CA . TYR A 1 458 ? -21.758 15.510 21.510 1.00 91.50 458 TYR A CA 1
ATOM 3680 C C . TYR A 1 458 ? -21.987 14.013 21.681 1.00 91.50 458 TYR A C 1
ATOM 3682 O O . TYR A 1 458 ? -21.034 13.253 21.837 1.00 91.50 458 TYR A O 1
ATOM 3690 N N . THR A 1 459 ? -23.256 13.608 21.695 1.00 93.50 459 THR A N 1
ATOM 3691 C CA . THR A 1 459 ? -23.660 12.214 21.891 1.00 93.50 459 THR A CA 1
ATOM 3692 C C . THR A 1 459 ? -24.067 11.584 20.567 1.00 93.50 459 THR A C 1
ATOM 3694 O O . THR A 1 459 ? -25.003 12.044 19.905 1.00 93.50 459 THR A O 1
ATOM 3697 N N . PHE A 1 460 ? -23.413 10.477 20.245 1.00 94.19 460 PHE A N 1
ATOM 3698 C CA . PHE A 1 460 ? -23.721 9.602 19.125 1.00 94.19 460 PHE A CA 1
ATOM 3699 C C . PHE A 1 460 ? -24.229 8.258 19.650 1.00 94.19 460 PHE A C 1
ATOM 3701 O O . PHE A 1 460 ? -23.780 7.769 20.687 1.00 94.19 460 PHE A O 1
ATOM 3708 N N . ILE A 1 461 ? -25.185 7.658 18.954 1.00 93.19 461 ILE A N 1
ATOM 3709 C CA . ILE A 1 461 ? -25.789 6.373 19.293 1.00 93.19 461 ILE A CA 1
ATOM 3710 C C . ILE A 1 461 ? -25.306 5.344 18.277 1.00 93.19 461 ILE A C 1
ATOM 3712 O O . ILE A 1 461 ? -25.469 5.512 17.074 1.00 93.19 461 ILE A O 1
ATOM 3716 N N . THR A 1 462 ? -24.717 4.272 18.786 1.00 93.81 462 THR A N 1
ATOM 3717 C CA . THR A 1 462 ? -24.287 3.105 18.010 1.00 93.81 462 THR A CA 1
ATOM 3718 C C . THR A 1 462 ? -25.369 2.027 18.024 1.00 93.81 462 THR A C 1
ATOM 3720 O O . THR A 1 462 ? -26.203 1.974 18.933 1.00 93.81 462 THR A O 1
ATOM 3723 N N . GLU A 1 463 ? -25.339 1.125 17.047 1.00 91.12 463 GLU A N 1
ATOM 3724 C CA . GLU A 1 463 ? -26.273 -0.003 16.977 1.00 91.12 463 GLU A CA 1
ATOM 3725 C C . GLU A 1 463 ? -26.141 -0.929 18.205 1.00 91.12 463 GLU A C 1
ATOM 3727 O O . GLU A 1 463 ? -27.130 -1.318 18.835 1.00 91.12 463 GLU A O 1
ATOM 3732 N N . ARG A 1 464 ? -24.899 -1.241 18.595 1.00 92.38 464 ARG A N 1
ATOM 3733 C CA . ARG A 1 464 ? -24.557 -2.182 19.671 1.00 92.38 464 ARG A CA 1
ATOM 3734 C C . ARG A 1 464 ? -23.600 -1.538 20.668 1.00 92.38 464 ARG A C 1
ATOM 3736 O O . ARG A 1 464 ? -22.665 -0.843 20.296 1.00 92.38 464 ARG A O 1
ATOM 3743 N N . SER A 1 465 ? -23.752 -1.854 21.956 1.00 93.19 465 SER A N 1
ATOM 3744 C CA . SER A 1 465 ? -22.892 -1.292 23.014 1.00 93.19 465 SER A CA 1
ATOM 3745 C C . SER A 1 465 ? -21.412 -1.662 22.876 1.00 93.19 465 SER A C 1
ATOM 3747 O O . SER A 1 465 ? -20.540 -0.941 23.356 1.00 93.19 465 SER A O 1
ATOM 3749 N N . LYS A 1 466 ? -21.120 -2.780 22.201 1.00 92.06 466 LYS A N 1
ATOM 3750 C CA . LYS A 1 466 ? -19.755 -3.187 21.856 1.00 92.06 466 LYS A CA 1
ATOM 3751 C C . LYS A 1 466 ? -19.092 -2.205 20.883 1.00 92.06 466 LYS A C 1
ATOM 3753 O O . LYS A 1 466 ? -17.914 -1.929 21.061 1.00 92.06 466 LYS A O 1
ATOM 3758 N N . ILE A 1 467 ? -19.847 -1.636 19.939 1.00 94.38 467 ILE A N 1
ATOM 3759 C CA . ILE A 1 467 ? -19.340 -0.673 18.950 1.00 94.38 467 ILE A CA 1
ATOM 3760 C C . ILE A 1 467 ? -18.957 0.638 19.644 1.00 94.38 467 ILE A C 1
ATOM 3762 O O . ILE A 1 467 ? -17.856 1.130 19.441 1.00 94.38 467 ILE A O 1
ATOM 3766 N N . ALA A 1 468 ? -19.792 1.164 20.551 1.00 95.25 468 ALA A N 1
ATOM 3767 C CA . ALA A 1 468 ? -19.444 2.371 21.313 1.00 95.25 468 ALA A CA 1
ATOM 3768 C C . ALA A 1 468 ? -18.147 2.209 22.128 1.00 95.25 468 ALA A C 1
ATOM 3770 O O . ALA A 1 468 ? -17.314 3.116 22.155 1.00 95.25 468 ALA A O 1
ATOM 3771 N N . LYS A 1 469 ? -17.960 1.048 22.774 1.00 94.88 469 LYS A N 1
ATOM 3772 C CA . LYS A 1 469 ? -16.719 0.727 23.499 1.00 94.88 469 LYS A CA 1
ATOM 3773 C C . LYS A 1 469 ? -15.527 0.610 22.553 1.00 94.88 469 LYS A C 1
ATOM 3775 O O . LYS A 1 469 ? -14.474 1.172 22.834 1.00 94.88 469 LYS A O 1
ATOM 3780 N N . TYR A 1 470 ? -15.713 -0.084 21.433 1.00 95.50 470 TYR A N 1
ATOM 3781 C CA . TYR A 1 470 ? -14.699 -0.237 20.397 1.00 95.50 470 TYR A CA 1
ATOM 3782 C C . TYR A 1 470 ? -14.232 1.119 19.852 1.00 95.50 470 TYR A C 1
ATOM 3784 O O . TYR A 1 470 ? -13.034 1.376 19.839 1.00 95.50 470 TYR A O 1
ATOM 3792 N N . LEU A 1 471 ? -15.156 2.020 19.505 1.00 95.88 471 LEU A N 1
ATOM 3793 C CA . LEU A 1 471 ? -14.840 3.371 19.034 1.00 95.88 471 LEU A CA 1
ATOM 3794 C C . LEU A 1 471 ? -14.016 4.162 20.050 1.00 95.88 471 LEU A C 1
ATOM 3796 O O . LEU A 1 471 ? -13.036 4.805 19.685 1.00 95.88 471 LEU A O 1
ATOM 3800 N N . CYS A 1 472 ? -14.383 4.089 21.332 1.00 95.25 472 CYS A N 1
ATOM 3801 C CA . CYS A 1 472 ? -13.627 4.735 22.403 1.00 95.25 472 CYS A CA 1
ATOM 3802 C C . CYS A 1 472 ? -12.184 4.211 22.456 1.00 95.25 472 CYS A C 1
ATOM 3804 O O . CYS A 1 472 ? -11.244 5.003 22.455 1.00 95.25 472 CYS A O 1
ATOM 3806 N N . ASN A 1 473 ? -12.012 2.886 22.425 1.00 94.38 473 ASN A N 1
ATOM 3807 C CA . ASN A 1 473 ? -10.696 2.249 22.431 1.00 94.38 473 ASN A CA 1
ATOM 3808 C C . ASN A 1 473 ? -9.884 2.598 21.177 1.00 94.38 473 ASN A C 1
ATOM 3810 O O . ASN A 1 473 ? -8.692 2.877 21.286 1.00 94.38 473 ASN A O 1
ATOM 3814 N N . LEU A 1 474 ? -10.522 2.627 20.004 1.00 94.75 474 LEU A N 1
ATOM 3815 C CA . LEU A 1 474 ? -9.893 2.988 18.737 1.00 94.75 474 LEU A CA 1
ATOM 3816 C C . LEU A 1 474 ? -9.380 4.433 18.763 1.00 94.75 474 LEU A C 1
ATOM 3818 O O . LEU A 1 474 ? -8.233 4.673 18.400 1.00 94.75 474 LEU A O 1
ATOM 3822 N N . CYS A 1 475 ? -10.181 5.378 19.265 1.00 94.56 475 CYS A N 1
ATOM 3823 C CA . CYS A 1 475 ? -9.763 6.773 19.434 1.00 94.56 475 CYS A CA 1
ATOM 3824 C C . CYS A 1 475 ? -8.570 6.894 20.385 1.00 94.56 475 CYS A C 1
ATOM 3826 O O . CYS A 1 475 ? -7.592 7.574 20.075 1.00 94.56 475 CYS A O 1
ATOM 3828 N N . SER A 1 476 ? -8.633 6.220 21.539 1.00 91.94 476 SER A N 1
ATOM 3829 C CA . SER A 1 476 ? -7.537 6.213 22.510 1.00 91.94 476 SER A CA 1
ATOM 3830 C C . SER A 1 476 ? -6.261 5.614 21.920 1.00 91.94 476 SER A C 1
ATOM 3832 O O . SER A 1 476 ? -5.184 6.180 22.107 1.00 91.94 476 SER A O 1
ATOM 3834 N N . ALA A 1 477 ? -6.373 4.511 21.178 1.00 92.00 477 ALA A N 1
ATOM 3835 C CA . ALA A 1 477 ? -5.248 3.871 20.510 1.00 92.00 477 ALA A CA 1
ATOM 3836 C C . ALA A 1 477 ? -4.643 4.779 19.430 1.00 92.00 477 ALA A C 1
ATOM 3838 O O . ALA A 1 477 ? -3.432 4.976 19.430 1.00 92.00 477 ALA A O 1
ATOM 3839 N N . GLN A 1 478 ? -5.467 5.379 18.564 1.00 90.12 478 GLN A N 1
ATOM 3840 C CA . GLN A 1 478 ? -5.015 6.293 17.508 1.00 90.12 478 GLN A CA 1
ATOM 3841 C C . GLN A 1 478 ? -4.303 7.514 18.097 1.00 90.12 478 GLN A C 1
ATOM 3843 O O . GLN A 1 478 ? -3.224 7.891 17.641 1.00 90.12 478 GLN A O 1
ATOM 3848 N N . HIS A 1 479 ? -4.877 8.118 19.140 1.00 87.56 479 HIS A N 1
ATOM 3849 C CA . HIS A 1 479 ? -4.277 9.270 19.801 1.00 87.56 479 HIS A CA 1
ATOM 3850 C C . HIS A 1 479 ? -2.945 8.912 20.476 1.00 87.56 479 HIS A C 1
ATOM 3852 O O . HIS A 1 479 ? -1.961 9.637 20.321 1.00 87.56 479 HIS A O 1
ATOM 3858 N N . LYS A 1 480 ? -2.894 7.776 21.185 1.00 89.06 480 LYS A N 1
ATOM 3859 C CA . LYS A 1 480 ? -1.667 7.270 21.812 1.00 89.06 480 LYS A CA 1
ATOM 3860 C C . LYS A 1 480 ? -0.578 7.010 20.770 1.00 89.06 480 LYS A C 1
ATOM 3862 O O . LYS A 1 480 ? 0.536 7.493 20.940 1.00 89.06 480 LYS A O 1
ATOM 3867 N N . PHE A 1 481 ? -0.920 6.322 19.684 1.00 89.00 481 PHE A N 1
ATOM 3868 C CA . PHE A 1 481 ? 0.003 6.018 18.596 1.00 89.00 481 PHE A CA 1
ATOM 3869 C C . PHE A 1 481 ? 0.581 7.288 17.964 1.00 89.00 481 PHE A C 1
ATOM 3871 O O . PHE A 1 481 ? 1.794 7.422 17.833 1.00 89.00 481 PHE A O 1
ATOM 3878 N N . ASN A 1 482 ? -0.273 8.261 17.639 1.00 83.38 482 ASN A N 1
ATOM 3879 C CA . ASN A 1 482 ? 0.168 9.522 17.047 1.00 83.38 482 ASN A CA 1
ATOM 3880 C C . ASN A 1 482 ? 1.091 10.308 17.998 1.00 83.38 482 ASN A C 1
ATOM 3882 O O . ASN A 1 482 ? 2.075 10.895 17.558 1.00 83.38 482 ASN A O 1
ATOM 3886 N N . ASN A 1 483 ? 0.823 10.297 19.308 1.00 82.75 483 ASN A N 1
ATOM 3887 C CA . ASN A 1 483 ? 1.709 10.926 20.295 1.00 82.75 483 ASN A CA 1
ATOM 3888 C C . ASN A 1 483 ? 3.076 10.227 20.377 1.00 82.75 483 ASN A C 1
ATOM 3890 O O . ASN A 1 483 ? 4.102 10.904 20.430 1.00 82.75 483 ASN A O 1
ATOM 3894 N N . GLU A 1 484 ? 3.099 8.891 20.369 1.00 82.31 484 GLU A N 1
ATOM 3895 C CA . GLU A 1 484 ? 4.342 8.110 20.362 1.00 82.31 484 GLU A CA 1
ATOM 3896 C C . GLU A 1 484 ? 5.153 8.354 19.083 1.00 82.31 484 GLU A C 1
ATOM 3898 O O . GLU A 1 484 ? 6.359 8.586 19.164 1.00 82.31 484 GLU A O 1
ATOM 3903 N N . MET A 1 485 ? 4.500 8.385 17.919 1.00 76.19 485 MET A N 1
ATOM 3904 C CA . MET A 1 485 ? 5.163 8.643 16.639 1.00 76.19 485 MET A CA 1
ATOM 3905 C C . MET A 1 485 ? 5.724 10.056 16.529 1.00 76.19 485 MET A C 1
ATOM 3907 O O . MET A 1 485 ? 6.892 10.210 16.179 1.00 76.19 485 MET A O 1
ATOM 3911 N N . ASN A 1 486 ? 4.958 11.079 16.920 1.00 71.69 486 ASN A N 1
ATOM 3912 C CA . ASN A 1 486 ? 5.468 12.452 16.959 1.00 71.69 486 ASN A CA 1
ATOM 3913 C C . ASN A 1 486 ? 6.682 12.562 17.895 1.00 71.69 486 ASN A C 1
ATOM 3915 O O . ASN A 1 486 ? 7.651 13.242 17.570 1.00 71.69 486 ASN A O 1
ATOM 3919 N N . SER A 1 487 ? 6.670 11.860 19.036 1.00 69.50 487 SER A N 1
ATOM 3920 C CA . SER A 1 487 ? 7.817 11.829 19.950 1.00 69.50 487 SER A CA 1
ATOM 3921 C C . SER A 1 487 ? 9.047 11.160 19.330 1.00 69.50 487 SER A C 1
ATOM 3923 O O . SER A 1 487 ? 10.157 11.634 19.565 1.00 69.50 487 SER A O 1
ATOM 3925 N N . ARG A 1 488 ? 8.871 10.076 18.560 1.00 65.00 488 ARG A N 1
ATOM 3926 C CA . ARG A 1 488 ? 9.970 9.370 17.878 1.00 65.00 488 ARG A CA 1
ATOM 3927 C C . ARG A 1 488 ? 10.582 10.206 16.753 1.00 65.00 488 ARG A C 1
ATOM 3929 O O . ARG A 1 488 ? 11.804 10.288 16.656 1.00 65.00 488 ARG A O 1
ATOM 3936 N N . GLN A 1 489 ? 9.745 10.885 15.974 1.00 58.84 489 GLN A N 1
ATOM 3937 C CA . GLN A 1 489 ? 10.177 11.814 14.924 1.00 58.84 489 GLN A CA 1
ATOM 3938 C C . GLN A 1 489 ? 10.922 13.017 15.512 1.00 58.84 489 GLN A C 1
ATOM 3940 O O . GLN A 1 489 ? 11.999 13.369 15.038 1.00 58.84 489 GLN A O 1
ATOM 3945 N N . LEU A 1 490 ? 10.413 13.586 16.612 1.00 50.56 490 LEU A N 1
ATOM 3946 C CA . LEU A 1 490 ? 11.126 14.609 17.380 1.00 50.56 490 LEU A CA 1
ATOM 3947 C C . LEU A 1 490 ? 12.479 14.083 17.875 1.00 50.56 490 LEU A C 1
ATOM 3949 O O . LEU A 1 490 ? 13.470 14.788 17.745 1.00 50.56 490 LEU A O 1
ATOM 3953 N N . SER A 1 491 ? 12.563 12.846 18.379 1.00 47.09 491 SER A N 1
ATOM 3954 C CA . SER A 1 491 ? 13.846 12.261 18.801 1.00 47.09 491 SER A CA 1
ATOM 3955 C C . SER A 1 491 ? 14.824 11.989 17.660 1.00 47.09 491 SER A C 1
ATOM 3957 O O . SER A 1 491 ? 16.015 12.183 17.862 1.00 47.09 491 SER A O 1
ATOM 3959 N N . GLN A 1 492 ? 14.359 11.618 16.467 1.00 43.19 492 GLN A N 1
ATOM 3960 C CA . GLN A 1 492 ? 15.220 11.504 15.283 1.00 43.19 492 GLN A CA 1
ATOM 3961 C C . GLN A 1 492 ? 15.720 12.881 14.826 1.00 43.19 492 GLN A C 1
ATOM 3963 O O . GLN A 1 492 ? 16.906 13.039 14.564 1.00 43.19 492 GLN A O 1
ATOM 3968 N N . SER A 1 493 ? 14.861 13.906 14.854 1.00 35.19 493 SER A N 1
ATOM 3969 C CA . SER A 1 493 ? 15.246 15.300 14.582 1.00 35.19 493 SER A CA 1
ATOM 3970 C C . SER A 1 493 ? 16.207 15.886 15.634 1.00 35.19 493 SER A C 1
ATOM 3972 O O . SER A 1 493 ? 17.005 16.765 15.305 1.00 35.19 493 SER A O 1
ATOM 3974 N N . LEU A 1 494 ? 16.150 15.406 16.886 1.00 37.56 494 LEU A N 1
ATOM 3975 C CA . LEU A 1 494 ? 17.028 15.798 18.003 1.00 37.56 494 LEU A CA 1
ATOM 3976 C C . LEU A 1 494 ? 18.466 15.277 17.856 1.00 37.56 494 LEU A C 1
ATOM 3978 O O . LEU A 1 494 ? 19.376 15.869 18.429 1.00 37.56 494 LEU A O 1
ATOM 3982 N N . VAL A 1 495 ? 18.692 14.211 17.081 1.00 41.28 495 VAL A N 1
ATOM 3983 C CA . VAL A 1 495 ? 20.054 13.766 16.725 1.00 41.28 495 VAL A CA 1
ATOM 3984 C C . VAL A 1 495 ? 20.698 14.740 15.725 1.00 41.28 495 VAL A C 1
ATOM 3986 O O . VAL A 1 495 ? 21.918 14.831 15.642 1.00 41.28 495 VAL A O 1
ATOM 3989 N N . SER A 1 496 ? 19.885 15.531 15.016 1.00 39.84 496 SER A N 1
ATOM 3990 C CA . SER A 1 496 ? 20.325 16.410 13.929 1.00 39.84 496 SER A CA 1
ATOM 3991 C C . SER A 1 496 ? 20.443 17.898 14.298 1.00 39.84 496 SER A C 1
ATOM 3993 O O . SER A 1 496 ? 20.861 18.681 13.449 1.00 39.84 496 SER A O 1
ATOM 3995 N N . SER A 1 497 ? 20.084 18.350 15.513 1.00 30.38 497 SER A N 1
ATOM 3996 C CA . SER A 1 497 ? 20.147 19.792 15.851 1.00 30.38 497 SER A CA 1
ATOM 3997 C C . SER A 1 497 ? 20.314 20.142 17.346 1.00 30.38 497 SER A C 1
ATOM 3999 O O . SER A 1 497 ? 19.923 19.401 18.242 1.00 30.38 497 SER A O 1
ATOM 4001 N N . ASN A 1 498 ? 20.955 21.298 17.591 1.00 40.28 498 ASN A N 1
ATOM 4002 C CA . ASN A 1 498 ? 21.563 21.766 18.849 1.00 40.28 498 ASN A CA 1
ATOM 4003 C C . ASN A 1 498 ? 20.701 21.660 20.134 1.00 40.28 498 ASN A C 1
ATOM 4005 O O . ASN A 1 498 ? 19.618 22.234 20.254 1.00 40.28 498 ASN A O 1
ATOM 4009 N N . ILE A 1 499 ? 21.307 21.058 21.167 1.00 39.12 499 ILE A N 1
ATOM 4010 C CA . ILE A 1 499 ? 20.811 20.768 22.535 1.00 39.12 499 ILE A CA 1
ATOM 4011 C C . ILE A 1 499 ? 20.236 21.980 23.308 1.00 39.12 499 ILE A C 1
ATOM 4013 O O . ILE A 1 499 ? 19.487 21.815 24.272 1.00 39.12 499 ILE A O 1
ATOM 4017 N N . VAL A 1 500 ? 20.534 23.215 22.902 1.00 38.34 500 VAL A N 1
ATOM 4018 C CA . VAL A 1 500 ? 20.192 24.428 23.672 1.00 38.34 500 VAL A CA 1
ATOM 4019 C C . VAL A 1 500 ? 18.692 24.768 23.608 1.00 38.34 500 VAL A C 1
ATOM 4021 O O . VAL A 1 500 ? 18.125 25.261 24.585 1.00 38.34 500 VAL A O 1
ATOM 4024 N N . GLN A 1 501 ? 18.006 24.421 22.515 1.00 37.19 501 GLN A N 1
ATOM 4025 C CA . GLN A 1 501 ? 16.569 24.692 22.340 1.00 37.19 501 GLN A CA 1
ATOM 4026 C C . GLN A 1 501 ? 15.686 23.787 23.226 1.00 37.19 501 GLN A C 1
ATOM 4028 O O . GLN A 1 501 ? 14.594 24.172 23.653 1.00 37.19 501 GLN A O 1
ATOM 4033 N N . TYR A 1 502 ? 16.196 22.604 23.584 1.00 40.75 502 TYR A N 1
ATOM 4034 C CA . TYR A 1 502 ? 15.523 21.602 24.414 1.00 40.75 502 TYR A CA 1
ATOM 4035 C C . TYR A 1 502 ? 15.317 22.068 25.866 1.00 40.75 502 TYR A C 1
ATOM 4037 O O . TYR A 1 502 ? 14.241 21.873 26.438 1.00 40.75 502 TYR A O 1
ATOM 4045 N N . ALA A 1 503 ? 16.288 22.775 26.454 1.00 36.88 503 ALA A N 1
ATOM 4046 C CA . ALA A 1 503 ? 16.181 23.268 27.832 1.00 36.88 503 ALA A CA 1
ATOM 4047 C C . ALA A 1 503 ? 15.033 24.282 28.017 1.00 36.88 503 ALA A C 1
ATOM 4049 O O . ALA A 1 503 ? 14.434 24.357 29.094 1.00 36.88 503 ALA A O 1
ATOM 4050 N N . ALA A 1 504 ? 14.684 25.034 26.969 1.00 40.59 504 ALA A N 1
ATOM 4051 C CA . ALA A 1 504 ? 13.553 25.959 26.982 1.00 40.59 504 ALA A CA 1
ATOM 4052 C C . ALA A 1 504 ? 12.202 25.225 26.854 1.00 40.59 504 ALA A C 1
ATOM 4054 O O . ALA A 1 504 ? 11.256 25.526 27.587 1.00 40.59 504 ALA A O 1
ATOM 4055 N N . VAL A 1 505 ? 12.124 24.209 25.988 1.00 42.44 505 VAL A N 1
ATOM 4056 C CA . VAL A 1 505 ? 10.895 23.434 25.736 1.00 42.44 505 VAL A CA 1
ATOM 4057 C C . VAL A 1 505 ? 10.552 22.504 26.907 1.00 42.44 505 VAL A C 1
ATOM 4059 O O . VAL A 1 505 ? 9.389 22.420 27.311 1.00 42.44 505 VAL A O 1
ATOM 4062 N N . CYS A 1 506 ? 11.541 21.863 27.534 1.00 35.53 506 CYS A N 1
ATOM 4063 C CA . CYS A 1 506 ? 11.316 20.988 28.690 1.00 35.53 506 CYS A CA 1
ATOM 4064 C C . CYS A 1 506 ? 10.843 21.742 29.936 1.00 35.53 506 CYS A C 1
ATOM 4066 O O . CYS A 1 506 ? 9.972 21.242 30.658 1.00 35.53 506 CYS A O 1
ATOM 4068 N N . ARG A 1 507 ? 11.333 22.971 30.159 1.00 36.91 507 ARG A N 1
ATOM 4069 C CA . ARG A 1 507 ? 10.824 23.843 31.233 1.00 36.91 507 ARG A CA 1
ATOM 4070 C C . ARG A 1 507 ? 9.358 24.230 31.008 1.00 36.91 507 ARG A C 1
ATOM 4072 O O . ARG A 1 507 ? 8.600 24.294 31.972 1.00 36.91 507 ARG A O 1
ATOM 4079 N N . ALA A 1 508 ? 8.931 24.397 29.755 1.00 40.12 508 ALA A N 1
ATOM 4080 C CA . ALA A 1 508 ? 7.540 24.700 29.409 1.00 40.12 508 ALA A CA 1
ATOM 4081 C C . ALA A 1 508 ? 6.590 23.482 29.491 1.00 40.12 508 ALA A C 1
ATOM 4083 O O . ALA A 1 508 ? 5.387 23.652 29.691 1.00 40.12 508 ALA A O 1
ATOM 4084 N N . GLN A 1 509 ? 7.100 22.254 29.338 1.00 40.47 509 GLN A N 1
ATOM 4085 C CA . GLN A 1 509 ? 6.291 21.024 29.362 1.00 40.47 509 GLN A CA 1
ATOM 4086 C C . GLN A 1 509 ? 6.172 20.385 30.757 1.00 40.47 509 GLN A C 1
ATOM 4088 O O . GLN A 1 509 ? 5.139 19.786 31.065 1.00 40.47 509 GLN A O 1
ATOM 4093 N N . SER A 1 510 ? 7.180 20.537 31.623 1.00 33.25 510 SER A N 1
ATOM 4094 C CA . SER A 1 510 ? 7.159 20.013 33.001 1.00 33.25 510 SER A CA 1
ATOM 4095 C C . SER A 1 510 ? 6.029 20.624 33.847 1.00 33.25 510 SER A C 1
ATOM 4097 O O . SER A 1 510 ? 5.330 19.916 34.574 1.00 33.25 510 SER A O 1
ATOM 4099 N N . SER A 1 511 ? 5.733 21.912 33.649 1.00 34.47 511 SER A N 1
ATOM 4100 C CA . SER A 1 511 ? 4.612 22.599 34.307 1.00 34.47 511 SER A CA 1
ATOM 4101 C C . SER A 1 511 ? 3.222 22.084 33.881 1.00 34.47 511 SER A C 1
ATOM 4103 O O . SER A 1 511 ? 2.248 22.316 34.595 1.00 34.47 511 SER A O 1
ATOM 4105 N N . ARG A 1 512 ? 3.109 21.331 32.771 1.00 43.53 512 ARG A N 1
ATOM 4106 C CA . ARG A 1 512 ? 1.843 20.791 32.222 1.00 43.53 512 ARG A CA 1
ATOM 4107 C C . ARG A 1 512 ? 1.539 19.335 32.596 1.00 43.53 512 ARG A C 1
ATOM 4109 O O . ARG A 1 512 ? 0.435 18.865 32.325 1.00 43.53 512 ARG A O 1
ATOM 4116 N N . ARG A 1 513 ? 2.471 18.600 33.217 1.00 35.16 513 ARG A N 1
ATOM 4117 C CA . ARG A 1 513 ? 2.278 17.171 33.556 1.00 35.16 513 ARG A CA 1
ATOM 4118 C C . ARG A 1 513 ? 1.424 16.921 34.806 1.00 35.16 513 ARG A C 1
ATOM 4120 O O . ARG A 1 513 ? 0.951 15.804 34.984 1.00 35.16 513 ARG A O 1
ATOM 4127 N N . LYS A 1 514 ? 1.157 17.937 35.637 1.00 34.34 514 LYS A N 1
ATOM 4128 C CA . LYS A 1 514 ? 0.400 17.775 36.896 1.00 34.34 514 LYS A CA 1
ATOM 4129 C C . LYS A 1 514 ? -1.122 17.546 36.739 1.00 34.34 514 LYS A C 1
ATOM 4131 O O . LYS A 1 514 ? -1.773 17.364 37.758 1.00 34.34 514 LYS A O 1
ATOM 4136 N N . SER A 1 515 ? -1.708 17.513 35.530 1.00 42.66 515 SER A N 1
ATOM 4137 C CA . SER A 1 515 ? -3.178 17.381 35.362 1.00 42.66 515 SER A CA 1
ATOM 4138 C C . SER A 1 515 ? -3.686 16.102 34.677 1.00 42.66 515 SER A C 1
ATOM 4140 O O . SER A 1 515 ? -4.880 16.010 34.399 1.00 42.66 515 SER A O 1
ATOM 4142 N N . PHE A 1 516 ? -2.828 15.126 34.373 1.00 36.75 516 PHE A N 1
ATOM 4143 C CA . PHE A 1 516 ? -3.232 13.881 33.702 1.00 36.75 516 PHE A CA 1
ATOM 4144 C C . PHE A 1 516 ? -3.126 12.687 34.655 1.00 36.75 516 PHE A C 1
ATOM 4146 O O . PHE A 1 516 ? -2.277 11.817 34.492 1.00 36.75 516 PHE A O 1
ATOM 4153 N N . SER A 1 517 ? -3.997 12.658 35.663 1.00 29.23 517 SER A N 1
ATOM 4154 C CA . SER A 1 517 ? -4.273 11.461 36.461 1.00 29.23 517 SER A CA 1
ATOM 4155 C C . SER A 1 517 ? -5.762 11.151 36.354 1.00 29.23 517 SER A C 1
ATOM 4157 O O . SER A 1 517 ? -6.598 12.026 36.576 1.00 29.23 517 SER A O 1
ATOM 4159 N N . CYS A 1 518 ? -6.095 9.927 35.946 1.00 30.92 518 CYS A N 1
ATOM 4160 C CA . CYS A 1 518 ? -7.471 9.442 35.916 1.00 30.92 518 CYS A CA 1
ATOM 4161 C C . CYS A 1 518 ? -7.892 9.136 37.359 1.00 30.92 518 CYS A C 1
ATOM 4163 O O . CYS A 1 518 ? -7.350 8.214 37.961 1.00 30.92 518 CYS A O 1
ATOM 4165 N N . SER A 1 519 ? -8.816 9.913 37.926 1.00 35.56 519 SER A N 1
ATOM 4166 C CA . SER A 1 519 ? -9.289 9.705 39.297 1.00 35.56 519 SER A CA 1
ATOM 4167 C C . SER A 1 519 ? -10.393 8.648 39.363 1.00 35.56 519 SER A C 1
ATOM 4169 O O . SER A 1 519 ? -11.473 8.834 38.795 1.00 35.56 519 SER A O 1
ATOM 4171 N N . GLU A 1 520 ? -10.126 7.587 40.126 1.00 33.19 520 GLU A N 1
ATOM 4172 C CA . GLU A 1 520 ? -11.141 6.859 40.889 1.00 33.19 520 GLU A CA 1
ATOM 4173 C C . GLU A 1 520 ? -11.665 7.759 42.036 1.00 33.19 520 GLU A C 1
ATOM 4175 O O . GLU A 1 520 ? -11.052 8.759 42.403 1.00 33.19 520 GLU A O 1
ATOM 4180 N N . THR A 1 521 ? -12.866 7.452 42.519 1.00 29.77 521 THR A N 1
ATOM 4181 C CA . THR A 1 521 ? -13.767 8.255 43.376 1.00 29.77 521 THR A CA 1
ATOM 4182 C C . THR A 1 521 ? -13.192 8.740 44.730 1.00 29.77 521 THR A C 1
ATOM 4184 O O . THR A 1 521 ? -12.367 8.030 45.297 1.00 29.77 521 THR A O 1
ATOM 4187 N N . PRO A 1 522 ? -13.657 9.879 45.309 1.00 34.59 522 PRO A N 1
ATOM 4188 C CA . PRO A 1 522 ? -13.074 10.480 46.520 1.00 34.59 522 PRO A CA 1
ATOM 4189 C C . PRO A 1 522 ? -13.786 10.104 47.838 1.00 34.59 522 PRO A C 1
ATOM 4191 O O . PRO A 1 522 ? -15.009 9.955 47.857 1.00 34.59 522 PRO A O 1
ATOM 4194 N N . GLN A 1 523 ? -13.028 10.056 48.945 1.00 30.20 523 GLN A N 1
ATOM 4195 C CA . GLN A 1 523 ? -13.544 10.094 50.323 1.00 30.20 523 GLN A CA 1
ATOM 4196 C C . GLN A 1 523 ? -12.604 10.888 51.267 1.00 30.20 523 GLN A C 1
ATOM 4198 O O . GLN A 1 523 ? -11.417 10.591 51.344 1.00 30.20 523 GLN A O 1
ATOM 4203 N N . ASP A 1 524 ? -13.191 11.916 51.891 1.00 29.66 524 ASP A N 1
ATOM 4204 C CA . ASP A 1 524 ? -12.942 12.660 53.148 1.00 29.66 524 ASP A CA 1
ATOM 4205 C C . ASP A 1 524 ? -11.534 12.955 53.738 1.00 29.66 524 ASP A C 1
ATOM 4207 O O . ASP A 1 524 ? -10.839 12.093 54.260 1.00 29.66 524 ASP A O 1
ATOM 4211 N N . ASP A 1 525 ? -11.233 14.264 53.723 1.00 28.06 525 ASP A N 1
ATOM 4212 C CA . ASP A 1 525 ? -10.987 15.223 54.829 1.00 28.06 525 ASP A CA 1
ATOM 4213 C C . ASP A 1 525 ? -9.737 15.231 55.760 1.00 28.06 525 ASP A C 1
ATOM 4215 O O . ASP A 1 525 ? -9.357 14.265 56.418 1.00 28.06 525 ASP A O 1
ATOM 4219 N N . SER A 1 526 ? -9.259 16.477 55.937 1.00 29.03 526 SER A N 1
ATOM 4220 C CA . SER A 1 526 ? -8.482 17.100 57.030 1.00 29.03 526 SER A CA 1
ATOM 4221 C C . SER A 1 526 ? -6.936 17.016 57.108 1.00 29.03 526 SER A C 1
ATOM 4223 O O . SER A 1 526 ? -6.334 15.955 57.217 1.00 29.03 526 SER A O 1
ATOM 4225 N N . GLY A 1 527 ? -6.302 18.204 57.208 1.00 27.55 527 GLY A N 1
ATOM 4226 C CA . GLY A 1 527 ? -5.118 18.427 58.064 1.00 27.55 527 GLY A CA 1
ATOM 4227 C C . GLY A 1 527 ? -3.835 18.984 57.419 1.00 27.55 527 GLY A C 1
ATOM 4228 O O . GLY A 1 527 ? -3.119 18.276 56.726 1.00 27.55 527 GLY A O 1
ATOM 4229 N N . LEU A 1 528 ? -3.509 20.246 57.727 1.00 33.34 528 LEU A N 1
ATOM 4230 C CA . LEU A 1 528 ? -2.259 20.978 57.439 1.00 33.34 528 LEU A CA 1
ATOM 4231 C C . LEU A 1 528 ? -0.958 20.242 57.848 1.00 33.34 528 LEU A C 1
ATOM 4233 O O . LEU A 1 528 ? -0.876 19.739 58.965 1.00 33.34 528 LEU A O 1
ATOM 4237 N N . ASN A 1 529 ? 0.095 20.341 57.016 1.00 28.02 529 ASN A N 1
ATOM 4238 C CA . ASN A 1 529 ? 1.400 20.976 57.330 1.00 28.02 529 ASN A CA 1
ATOM 4239 C C . ASN A 1 529 ? 2.465 20.641 56.260 1.00 28.02 529 ASN A C 1
ATOM 4241 O O . ASN A 1 529 ? 2.870 19.495 56.100 1.00 28.02 529 ASN A O 1
ATOM 4245 N N . THR A 1 530 ? 2.973 21.659 55.562 1.00 34.38 530 THR A N 1
ATOM 4246 C CA . THR A 1 530 ? 4.295 21.623 54.906 1.00 34.38 530 THR A CA 1
ATOM 4247 C C . THR A 1 530 ? 5.388 21.641 55.978 1.00 34.38 530 THR A C 1
ATOM 4249 O O . THR A 1 530 ? 5.294 22.464 56.892 1.00 34.38 530 THR A O 1
ATOM 4252 N N . PRO A 1 531 ? 6.435 20.802 55.863 1.00 34.78 531 PRO A N 1
ATOM 4253 C CA . PRO A 1 531 ? 7.694 21.337 55.336 1.00 34.78 531 PRO A CA 1
ATOM 4254 C C . PRO A 1 531 ? 8.549 20.366 54.485 1.00 34.78 531 PRO A C 1
ATOM 4256 O O . PRO A 1 531 ? 8.453 19.148 54.582 1.00 34.78 531 PRO A O 1
ATOM 4259 N N . GLN A 1 532 ? 9.461 21.000 53.738 1.00 30.30 532 GLN A N 1
ATOM 4260 C CA . GLN A 1 532 ? 10.777 20.543 53.262 1.00 30.30 532 GLN A CA 1
ATOM 4261 C C . GLN A 1 532 ? 10.916 19.764 51.936 1.00 30.30 532 GLN A C 1
ATOM 4263 O O . GLN A 1 532 ? 10.755 18.553 51.816 1.00 30.30 532 GLN A O 1
ATOM 4268 N N . ASP A 1 533 ? 11.384 20.548 50.965 1.00 37.34 533 ASP A N 1
ATOM 4269 C CA . ASP A 1 533 ? 11.789 20.302 49.578 1.00 37.34 533 ASP A CA 1
ATOM 4270 C C . ASP A 1 533 ? 13.096 19.478 49.425 1.00 37.34 533 ASP A C 1
ATOM 4272 O O . ASP A 1 533 ? 13.750 19.523 48.391 1.00 37.34 533 ASP A O 1
ATOM 4276 N N . GLU A 1 534 ? 13.508 18.707 50.441 1.00 32.66 534 GLU A N 1
ATOM 4277 C CA . GLU A 1 534 ? 14.748 17.894 50.404 1.00 32.66 534 GLU A CA 1
ATOM 4278 C C . GLU A 1 534 ? 14.506 16.400 50.107 1.00 32.66 534 GLU A C 1
ATOM 4280 O O . GLU A 1 534 ? 15.443 15.618 49.936 1.00 32.66 534 GLU A O 1
ATOM 4285 N N . SER A 1 535 ? 13.240 15.985 50.007 1.00 39.41 535 SER A N 1
ATOM 4286 C CA . SER A 1 535 ? 12.846 14.595 49.720 1.00 39.41 535 SER A CA 1
ATOM 4287 C C . SER A 1 535 ? 12.767 14.290 48.213 1.00 39.41 535 SER A C 1
ATOM 4289 O O . SER A 1 535 ? 13.030 13.167 47.776 1.00 39.41 535 SER A O 1
ATOM 4291 N N . LEU A 1 536 ? 12.459 15.295 47.382 1.00 37.59 536 LEU A N 1
ATOM 4292 C CA . LEU A 1 536 ? 12.178 15.103 45.953 1.00 37.59 536 LEU A CA 1
ATOM 4293 C C . LEU A 1 536 ? 13.431 14.942 45.085 1.00 37.59 536 LEU A C 1
ATOM 4295 O O . LEU A 1 536 ? 13.377 14.212 44.096 1.00 37.59 536 LEU A O 1
ATOM 4299 N N . THR A 1 537 ? 14.559 15.545 45.462 1.00 44.50 537 THR A N 1
ATOM 4300 C CA . THR A 1 537 ? 15.850 15.350 44.778 1.00 44.50 537 THR A CA 1
ATOM 4301 C C . THR A 1 537 ? 16.356 13.927 44.991 1.00 44.50 537 THR A C 1
ATOM 4303 O O . THR A 1 537 ? 16.652 13.234 44.023 1.00 44.50 537 THR A O 1
ATOM 4306 N N . LYS A 1 538 ? 16.287 13.425 46.234 1.00 39.06 538 LYS A N 1
ATOM 4307 C CA . LYS A 1 538 ? 16.626 12.031 46.561 1.00 39.06 538 LYS A CA 1
ATOM 4308 C C . LYS A 1 538 ? 15.730 11.020 45.846 1.00 39.06 538 LYS A C 1
ATOM 4310 O O . LYS A 1 538 ? 16.228 9.992 45.413 1.00 39.06 538 LYS A O 1
ATOM 4315 N N . LEU A 1 539 ? 14.436 11.312 45.674 1.00 38.91 539 LEU A N 1
ATOM 4316 C CA . LEU A 1 539 ? 13.520 10.443 44.926 1.00 38.91 539 LEU A CA 1
ATOM 4317 C C . LEU A 1 539 ? 13.819 10.444 43.415 1.00 38.91 539 LEU A C 1
ATOM 4319 O O . LEU A 1 539 ? 13.700 9.404 42.770 1.00 38.91 539 LEU A O 1
ATOM 4323 N N . CYS A 1 540 ? 14.210 11.586 42.842 1.00 37.47 540 CYS A N 1
ATOM 4324 C CA . CYS A 1 540 ? 14.599 11.674 41.431 1.00 37.47 540 CYS A CA 1
ATOM 4325 C C . CYS A 1 540 ? 15.917 10.940 41.159 1.00 37.47 540 CYS A C 1
ATOM 4327 O O . CYS A 1 540 ? 16.007 10.235 40.153 1.00 37.47 540 CYS A O 1
ATOM 4329 N N . ASP A 1 541 ? 16.876 11.030 42.079 1.00 41.53 541 ASP A N 1
ATOM 4330 C CA . ASP A 1 541 ? 18.150 10.311 42.001 1.00 41.53 541 ASP A CA 1
ATOM 4331 C C . ASP A 1 541 ? 17.953 8.793 42.184 1.00 41.53 541 ASP A C 1
ATOM 4333 O O . ASP A 1 541 ? 18.525 8.003 41.434 1.00 41.53 541 ASP A O 1
ATOM 4337 N N . ASP A 1 542 ? 17.051 8.361 43.077 1.00 43.31 542 ASP A N 1
ATOM 4338 C CA . ASP A 1 542 ? 16.697 6.940 43.258 1.00 43.31 542 ASP A CA 1
ATOM 4339 C C . ASP A 1 542 ? 15.942 6.359 42.049 1.00 43.31 542 ASP A C 1
ATOM 4341 O O . ASP A 1 542 ? 16.105 5.187 41.690 1.00 43.31 542 ASP A O 1
ATOM 4345 N N . ILE A 1 543 ? 15.103 7.167 41.392 1.00 47.47 543 ILE A N 1
ATOM 4346 C CA . ILE A 1 543 ? 14.407 6.777 40.160 1.00 47.47 543 ILE A CA 1
ATOM 4347 C C . ILE A 1 543 ? 15.398 6.718 38.991 1.00 47.47 543 ILE A C 1
ATOM 4349 O O . ILE A 1 543 ? 15.327 5.770 38.207 1.00 47.47 543 ILE A O 1
ATOM 4353 N N . ALA A 1 544 ? 16.347 7.654 38.897 1.00 43.53 544 ALA A N 1
ATOM 4354 C CA . ALA A 1 544 ? 17.416 7.627 37.899 1.00 43.53 544 ALA A CA 1
ATOM 4355 C C . ALA A 1 544 ? 18.323 6.396 38.078 1.00 43.53 544 ALA A C 1
ATOM 4357 O O . ALA A 1 544 ? 18.541 5.660 37.115 1.00 43.53 544 ALA A O 1
ATOM 4358 N N . ALA A 1 545 ? 18.724 6.081 39.313 1.00 44.56 545 ALA A N 1
ATOM 4359 C CA . ALA A 1 545 ? 19.512 4.891 39.637 1.00 44.56 545 ALA A CA 1
ATOM 4360 C C . ALA A 1 545 ? 18.748 3.580 39.355 1.00 44.56 545 ALA A C 1
ATOM 4362 O O . ALA A 1 545 ? 19.316 2.610 38.849 1.00 44.56 545 ALA A O 1
ATOM 4363 N N . ARG A 1 546 ? 17.432 3.539 39.610 1.00 44.53 546 ARG A N 1
ATOM 4364 C CA . ARG A 1 546 ? 16.573 2.387 39.265 1.00 44.53 546 ARG A CA 1
ATOM 4365 C C . ARG A 1 546 ? 16.336 2.237 37.764 1.00 44.53 546 ARG A C 1
ATOM 4367 O O . ARG A 1 546 ? 16.137 1.112 37.301 1.00 44.53 546 ARG A O 1
ATOM 4374 N N . ILE A 1 547 ? 16.347 3.335 37.008 1.00 44.31 547 ILE A N 1
ATOM 4375 C CA . ILE A 1 547 ? 16.284 3.325 35.542 1.00 44.31 547 ILE A CA 1
ATOM 4376 C C . ILE A 1 547 ? 17.621 2.842 34.971 1.00 44.31 547 ILE A C 1
ATOM 4378 O O . ILE A 1 547 ? 17.599 1.932 34.148 1.00 44.31 547 ILE A O 1
ATOM 4382 N N . GLU A 1 548 ? 18.767 3.314 35.467 1.00 39.97 548 GLU A N 1
ATOM 4383 C CA . GLU A 1 548 ? 20.089 2.791 35.080 1.00 39.97 548 GLU A CA 1
ATOM 4384 C C . GLU A 1 548 ? 20.250 1.298 35.411 1.00 39.97 548 GLU A C 1
ATOM 4386 O O . GLU A 1 548 ? 20.740 0.524 34.584 1.00 39.97 548 GLU A O 1
ATOM 4391 N N . ALA A 1 549 ? 19.759 0.850 36.572 1.00 36.00 549 ALA A N 1
ATOM 4392 C CA . ALA A 1 549 ? 19.766 -0.564 36.952 1.00 36.00 549 ALA A CA 1
ATOM 4393 C C . ALA A 1 549 ? 18.843 -1.429 36.067 1.00 36.00 549 ALA A C 1
ATOM 4395 O O . ALA A 1 549 ? 19.161 -2.587 35.783 1.00 36.00 549 ALA A O 1
ATOM 4396 N N . ARG A 1 550 ? 17.716 -0.879 35.585 1.00 35.09 550 ARG A N 1
ATOM 4397 C CA . ARG A 1 550 ? 16.819 -1.549 34.621 1.00 35.09 550 ARG A CA 1
ATOM 4398 C C . ARG A 1 550 ? 17.348 -1.531 33.190 1.00 35.09 550 ARG A C 1
ATOM 4400 O O . ARG A 1 550 ? 17.055 -2.462 32.448 1.00 35.09 550 ARG A O 1
ATOM 4407 N N . VAL A 1 551 ? 18.124 -0.519 32.812 1.00 37.00 551 VAL A N 1
ATOM 4408 C CA . VAL A 1 551 ? 18.802 -0.450 31.509 1.00 37.00 551 VAL A CA 1
ATOM 4409 C C . VAL A 1 551 ? 19.936 -1.478 31.444 1.00 37.00 551 VAL A C 1
ATOM 4411 O O . VAL A 1 551 ? 20.084 -2.135 30.421 1.00 37.00 551 VAL A O 1
ATOM 4414 N N . LYS A 1 552 ? 20.642 -1.735 32.555 1.00 34.62 552 LYS A N 1
ATOM 4415 C CA . LYS A 1 552 ? 21.669 -2.794 32.642 1.00 34.62 552 LYS A CA 1
ATOM 4416 C C . LYS A 1 552 ? 21.133 -4.233 32.692 1.00 34.62 552 LYS A C 1
ATOM 4418 O O . LYS A 1 552 ? 21.905 -5.159 32.494 1.00 34.62 552 LYS A O 1
ATOM 4423 N N . THR A 1 553 ? 19.845 -4.449 32.970 1.00 33.81 553 THR A N 1
ATOM 4424 C CA . THR A 1 553 ? 19.266 -5.799 33.166 1.00 33.81 553 THR A CA 1
ATOM 4425 C C . THR A 1 553 ? 18.259 -6.215 32.090 1.00 33.81 553 THR A C 1
ATOM 4427 O O . THR A 1 553 ? 17.659 -7.285 32.190 1.00 33.81 553 THR A O 1
ATOM 4430 N N . LYS A 1 554 ? 18.066 -5.403 31.042 1.00 29.72 554 LYS A N 1
ATOM 4431 C CA . LYS A 1 554 ? 17.103 -5.679 29.962 1.00 29.72 554 LYS A CA 1
ATOM 4432 C C . LYS A 1 554 ? 17.682 -5.600 28.546 1.00 29.72 554 LYS A C 1
ATOM 4434 O O . LYS A 1 554 ? 16.922 -5.434 27.596 1.00 29.72 554 LYS A O 1
ATOM 4439 N N . THR A 1 555 ? 18.989 -5.796 28.394 1.00 30.45 555 THR A N 1
ATOM 4440 C CA . THR A 1 555 ? 19.602 -6.197 27.124 1.00 30.45 555 THR A CA 1
ATOM 4441 C C . THR A 1 555 ? 19.826 -7.708 27.126 1.00 30.45 555 THR A C 1
ATOM 4443 O O . THR A 1 555 ? 20.844 -8.237 27.553 1.00 30.45 555 THR A O 1
ATOM 4446 N N . GLY A 1 556 ? 18.802 -8.428 26.676 1.00 28.44 556 GLY A N 1
ATOM 4447 C CA . GLY A 1 556 ? 18.875 -9.846 26.346 1.00 28.44 556 GLY A CA 1
ATOM 4448 C C . GLY A 1 556 ? 18.292 -10.044 24.952 1.00 28.44 556 GLY A C 1
ATOM 4449 O O . GLY A 1 556 ? 17.104 -9.816 24.760 1.00 28.44 556 GLY A O 1
ATOM 4450 N N . SER A 1 557 ? 19.159 -10.447 24.019 1.00 35.25 557 SER A N 1
ATOM 4451 C CA . SER A 1 557 ? 18.923 -10.826 22.614 1.00 35.25 557 SER A CA 1
ATOM 4452 C C . SER A 1 557 ? 18.559 -9.728 21.594 1.00 35.25 557 SER A C 1
ATOM 4454 O O . SER A 1 557 ? 17.474 -9.715 21.021 1.00 35.25 557 SER A O 1
ATOM 4456 N N . SER A 1 558 ? 19.538 -8.887 21.269 1.00 32.59 558 SER A N 1
ATOM 4457 C CA . SER A 1 558 ? 19.892 -8.520 19.885 1.00 32.59 558 SER A CA 1
ATOM 4458 C C . SER A 1 558 ? 21.325 -7.980 19.930 1.00 32.59 558 SER A C 1
ATOM 4460 O O . SER A 1 558 ? 21.581 -7.087 20.730 1.00 32.59 558 SER A O 1
ATOM 4462 N N . SER A 1 559 ? 22.252 -8.565 19.168 1.00 38.94 559 SER A N 1
ATOM 4463 C CA . SER A 1 559 ? 23.702 -8.274 19.124 1.00 38.94 559 SER A CA 1
ATOM 4464 C C . SER A 1 559 ? 24.130 -6.890 19.668 1.00 38.94 559 SER A C 1
ATOM 4466 O O . SER A 1 559 ? 23.984 -5.888 18.968 1.00 38.94 559 SER A O 1
ATOM 4468 N N . GLU A 1 560 ? 24.670 -6.822 20.898 1.00 48.53 560 GLU A N 1
ATOM 4469 C CA . GLU A 1 560 ? 25.228 -5.582 21.469 1.00 48.53 560 GLU A CA 1
ATOM 4470 C C . GLU A 1 560 ? 26.506 -5.186 20.705 1.00 48.53 560 GLU A C 1
ATOM 4472 O O . GLU A 1 560 ? 27.529 -5.872 20.775 1.00 48.53 560 GLU A O 1
ATOM 4477 N N . ARG A 1 561 ? 26.456 -4.064 19.979 1.00 60.16 561 ARG A N 1
ATOM 4478 C CA . ARG A 1 561 ? 27.644 -3.390 19.438 1.00 60.16 561 ARG A CA 1
ATOM 4479 C C . ARG A 1 561 ? 28.061 -2.267 20.388 1.00 60.16 561 ARG A C 1
ATOM 4481 O O . ARG A 1 561 ? 27.210 -1.517 20.863 1.00 60.16 561 ARG A O 1
ATOM 4488 N N . GLU A 1 562 ? 29.352 -2.141 20.659 1.00 70.19 562 GLU A N 1
ATOM 4489 C CA . GLU A 1 562 ? 29.933 -0.995 21.362 1.00 70.19 562 GLU A CA 1
ATOM 4490 C C . GLU A 1 562 ? 30.450 0.041 20.357 1.00 70.19 562 GLU A C 1
ATOM 4492 O O . GLU A 1 562 ? 30.868 -0.316 19.255 1.00 70.19 562 GLU A O 1
ATOM 4497 N N . VAL A 1 563 ? 30.405 1.324 20.726 1.00 78.31 563 VAL A N 1
ATOM 4498 C CA . VAL A 1 563 ? 30.986 2.420 19.939 1.00 78.31 563 VAL A CA 1
ATOM 4499 C C . VAL A 1 563 ? 32.260 2.885 20.635 1.00 78.31 563 VAL A C 1
ATOM 4501 O O . VAL A 1 563 ? 32.213 3.394 21.754 1.00 78.31 563 VAL A O 1
ATOM 4504 N N . LEU A 1 564 ? 33.396 2.685 19.976 1.00 76.56 564 LEU A N 1
ATOM 4505 C CA . LEU A 1 564 ? 34.735 2.976 20.471 1.00 76.56 564 LEU A CA 1
ATOM 4506 C C . LEU A 1 564 ? 35.279 4.233 19.783 1.00 76.56 564 LEU A C 1
ATOM 4508 O O . LEU A 1 564 ? 35.223 4.338 18.561 1.00 76.56 564 LEU A O 1
ATOM 4512 N N . CYS A 1 565 ? 35.833 5.167 20.558 1.00 78.69 565 CYS A N 1
ATOM 4513 C CA . CYS A 1 565 ? 36.545 6.336 20.043 1.00 78.69 565 CYS A CA 1
ATOM 4514 C C . CYS A 1 565 ? 38.041 6.200 20.352 1.00 78.69 565 CYS A C 1
ATOM 4516 O O . CYS A 1 565 ? 38.418 6.066 21.519 1.00 78.69 565 CYS A O 1
ATOM 4518 N N . VAL A 1 566 ? 38.885 6.203 19.321 1.00 79.50 566 VAL A N 1
ATOM 4519 C CA . VAL A 1 566 ? 40.333 5.952 19.428 1.00 79.50 566 VAL A CA 1
ATOM 4520 C C . VAL A 1 566 ? 41.126 6.976 18.635 1.00 79.50 566 VAL A C 1
ATOM 4522 O O . VAL A 1 566 ? 40.736 7.343 17.531 1.00 79.50 566 VAL A O 1
ATOM 4525 N N . SER A 1 567 ? 42.255 7.411 19.190 1.00 80.56 567 SER A N 1
ATOM 4526 C CA . SER A 1 567 ? 43.204 8.286 18.504 1.00 80.56 567 SER A CA 1
ATOM 4527 C C . SER A 1 567 ? 44.435 7.482 18.104 1.00 80.56 567 SER A C 1
ATOM 4529 O O . SER A 1 567 ? 45.081 6.885 18.963 1.00 80.56 567 SER A O 1
ATOM 4531 N N . LEU A 1 568 ? 44.754 7.457 16.812 1.00 79.19 568 LEU A N 1
ATOM 4532 C CA . LEU A 1 568 ? 45.890 6.733 16.244 1.00 79.19 568 LEU A CA 1
ATOM 4533 C C . LEU A 1 568 ? 46.829 7.692 15.515 1.00 79.19 568 LEU A C 1
ATOM 4535 O O . LEU A 1 568 ? 46.385 8.662 14.905 1.00 79.19 568 LEU A O 1
ATOM 4539 N N . LYS A 1 569 ? 48.125 7.371 15.507 1.00 75.88 569 LYS A N 1
ATOM 4540 C CA . LYS A 1 569 ? 49.119 8.055 14.669 1.00 75.88 569 LYS A CA 1
ATOM 4541 C C . LYS A 1 569 ? 49.457 7.216 13.441 1.00 75.88 569 LYS A C 1
ATOM 4543 O O . LYS A 1 569 ? 49.675 6.013 13.572 1.00 75.88 569 LYS A O 1
ATOM 4548 N N . LYS A 1 570 ? 49.506 7.842 12.265 1.00 75.50 570 LYS A N 1
ATOM 4549 C CA . LYS A 1 570 ? 49.849 7.209 10.985 1.00 75.50 570 LYS A CA 1
ATOM 4550 C C . LYS A 1 570 ? 51.264 6.635 11.037 1.00 75.50 570 LYS A C 1
ATOM 4552 O O . LYS A 1 570 ? 52.203 7.338 11.405 1.00 75.50 570 LYS A O 1
ATOM 4557 N N . ASP A 1 571 ? 51.424 5.373 10.640 1.00 72.44 571 ASP A N 1
ATOM 4558 C CA . ASP A 1 571 ? 52.746 4.768 10.473 1.00 72.44 571 ASP A CA 1
ATOM 4559 C C . ASP A 1 571 ? 53.200 4.924 9.008 1.00 72.44 571 ASP A C 1
ATOM 4561 O O . ASP A 1 571 ? 52.467 4.522 8.100 1.00 72.44 571 ASP A O 1
ATOM 4565 N N . PRO A 1 572 ? 54.395 5.482 8.741 1.00 61.84 572 PRO A N 1
ATOM 4566 C CA . PRO A 1 572 ? 54.872 5.730 7.381 1.00 61.84 572 PRO A CA 1
ATOM 4567 C C . PRO A 1 572 ? 55.147 4.453 6.566 1.00 61.84 572 PRO A C 1
ATOM 4569 O O . PRO A 1 572 ? 55.272 4.544 5.346 1.00 61.84 572 PRO A O 1
ATOM 4572 N N . LYS A 1 573 ? 55.241 3.270 7.197 1.00 55.47 573 LYS A N 1
ATOM 4573 C CA . LYS A 1 573 ? 55.391 1.972 6.508 1.00 55.47 573 LYS A CA 1
ATOM 4574 C C . LYS A 1 573 ? 54.080 1.202 6.350 1.00 55.47 573 LYS A C 1
ATOM 4576 O O . LYS A 1 573 ? 53.953 0.458 5.384 1.00 55.47 573 LYS A O 1
ATOM 4581 N N . PHE A 1 574 ? 53.141 1.342 7.286 1.00 54.03 574 PHE A N 1
ATOM 4582 C CA . PHE A 1 574 ? 51.950 0.479 7.367 1.00 54.03 574 PHE A CA 1
ATOM 4583 C C . PHE A 1 574 ? 50.614 1.215 7.176 1.00 54.03 574 PHE A C 1
ATOM 4585 O O . PHE A 1 574 ? 49.566 0.572 7.144 1.00 54.03 574 PHE A O 1
ATOM 4592 N N . GLY A 1 575 ? 50.623 2.544 7.031 1.00 62.53 575 GLY A N 1
ATOM 4593 C CA . GLY A 1 575 ? 49.398 3.336 6.927 1.00 62.53 575 GLY A CA 1
ATOM 4594 C C . GLY A 1 575 ? 48.606 3.348 8.240 1.00 62.53 575 GLY A C 1
ATOM 4595 O O . GLY A 1 575 ? 49.191 3.349 9.323 1.00 62.53 575 GLY A O 1
ATOM 4596 N N . LEU A 1 576 ? 47.272 3.405 8.146 1.00 58.16 576 LEU A N 1
ATOM 4597 C CA . LEU A 1 576 ? 46.363 3.516 9.296 1.00 58.16 576 LEU A CA 1
ATOM 4598 C C . LEU A 1 576 ? 45.676 2.179 9.641 1.00 58.16 576 LEU A C 1
ATOM 4600 O O . LEU A 1 576 ? 45.848 1.714 10.766 1.00 58.16 576 LEU A O 1
ATOM 4604 N N . ILE A 1 577 ? 44.930 1.570 8.697 1.00 58.81 577 ILE A N 1
ATOM 4605 C CA . ILE A 1 577 ? 44.148 0.307 8.807 1.00 58.81 577 ILE A CA 1
ATOM 4606 C C . ILE A 1 577 ? 43.891 -0.266 7.385 1.00 58.81 577 ILE A C 1
ATOM 4608 O O . ILE A 1 577 ? 43.838 0.520 6.438 1.00 58.81 577 ILE A O 1
ATOM 4612 N N . VAL A 1 578 ? 43.689 -1.588 7.217 1.00 47.88 578 VAL A N 1
ATOM 4613 C CA . VAL A 1 578 ? 43.122 -2.185 5.981 1.00 47.88 578 VAL A CA 1
ATOM 4614 C C . VAL A 1 578 ? 41.592 -2.191 6.066 1.00 47.88 578 VAL A C 1
ATOM 4616 O O . VAL A 1 578 ? 40.990 -2.890 6.882 1.00 47.88 578 VAL A O 1
ATOM 4619 N N . ILE A 1 579 ? 40.961 -1.387 5.216 1.00 52.47 579 ILE A N 1
ATOM 4620 C CA . ILE A 1 579 ? 39.508 -1.302 5.060 1.00 52.47 579 ILE A CA 1
ATOM 4621 C C . ILE A 1 579 ? 39.125 -2.111 3.825 1.00 52.47 579 ILE A C 1
ATOM 4623 O O . ILE A 1 579 ? 39.754 -1.956 2.781 1.00 52.47 579 ILE A O 1
ATOM 4627 N N . VAL A 1 580 ? 38.098 -2.951 3.937 1.00 45.94 580 VAL A N 1
ATOM 4628 C CA . VAL A 1 580 ? 37.421 -3.518 2.764 1.00 45.94 580 VAL A CA 1
ATOM 4629 C C . VAL A 1 580 ? 36.022 -2.927 2.774 1.00 45.94 580 VAL A C 1
ATOM 4631 O O . VAL A 1 580 ? 35.252 -3.159 3.706 1.00 45.94 580 VAL A O 1
ATOM 4634 N N . GLY A 1 581 ? 35.727 -2.098 1.777 1.00 47.47 581 GLY A N 1
ATOM 4635 C CA . GLY A 1 581 ? 34.351 -1.829 1.385 1.00 47.47 581 GLY A CA 1
ATOM 4636 C C . GLY A 1 581 ? 33.931 -2.941 0.435 1.00 47.47 581 GLY A C 1
ATOM 4637 O O . GLY A 1 581 ? 34.648 -3.223 -0.521 1.00 47.47 581 GLY A O 1
ATOM 4638 N N . GLU A 1 582 ? 32.832 -3.619 0.736 1.00 42.91 582 GLU A N 1
ATOM 4639 C CA . GLU A 1 582 ? 32.205 -4.541 -0.204 1.00 42.91 582 GLU A CA 1
ATOM 4640 C C . GLU A 1 582 ? 31.099 -3.756 -0.914 1.00 42.91 582 GLU A C 1
ATOM 4642 O O . GLU A 1 582 ? 30.169 -3.291 -0.257 1.00 42.91 582 GLU A O 1
ATOM 4647 N N . ASP A 1 583 ? 31.204 -3.582 -2.233 1.00 41.00 583 ASP A N 1
ATOM 4648 C CA . ASP A 1 583 ? 30.163 -2.916 -3.032 1.00 41.00 583 ASP A CA 1
ATOM 4649 C C . ASP A 1 583 ? 29.018 -3.881 -3.407 1.00 41.00 583 ASP A C 1
ATOM 4651 O O . ASP A 1 583 ? 28.089 -3.509 -4.111 1.00 41.00 583 ASP A O 1
ATOM 4655 N N . THR A 1 584 ? 29.025 -5.129 -2.921 1.00 40.78 584 THR A N 1
ATOM 4656 C CA . THR A 1 584 ? 28.010 -6.122 -3.303 1.00 40.78 584 THR A CA 1
ATOM 4657 C C . THR A 1 584 ? 27.627 -7.083 -2.178 1.00 40.78 584 THR A C 1
ATOM 4659 O O . THR A 1 584 ? 28.124 -8.202 -2.146 1.00 40.78 584 THR A O 1
ATOM 4662 N N . VAL A 1 585 ? 26.648 -6.721 -1.337 1.00 32.69 585 VAL A N 1
ATOM 4663 C CA . VAL A 1 585 ? 25.664 -7.675 -0.778 1.00 32.69 585 VAL A CA 1
ATOM 4664 C C . VAL A 1 585 ? 24.325 -6.948 -0.604 1.00 32.69 585 VAL A C 1
ATOM 4666 O O . VAL A 1 585 ? 24.254 -5.854 -0.055 1.00 32.69 585 VAL A O 1
ATOM 4669 N N . GLY A 1 586 ? 23.250 -7.535 -1.132 1.00 31.17 586 GLY A N 1
ATOM 4670 C CA . GLY A 1 586 ? 21.949 -6.887 -1.275 1.00 31.17 586 GLY A CA 1
ATOM 4671 C C . GLY A 1 586 ? 21.298 -6.379 0.019 1.00 31.17 586 GLY A C 1
ATOM 4672 O O . GLY A 1 586 ? 21.440 -6.969 1.078 1.00 31.17 586 GLY A O 1
ATOM 4673 N N . ARG A 1 587 ? 20.473 -5.333 -0.146 1.00 40.47 587 ARG A N 1
ATOM 4674 C CA . ARG A 1 587 ? 19.486 -4.790 0.809 1.00 40.47 587 ARG A CA 1
ATOM 4675 C C . ARG A 1 587 ? 20.039 -4.482 2.223 1.00 40.47 587 ARG A C 1
ATOM 4677 O O . ARG A 1 587 ? 20.126 -5.361 3.069 1.00 40.47 587 ARG A O 1
ATOM 4684 N N . TYR A 1 588 ? 20.168 -3.174 2.487 1.00 38.50 588 TYR A N 1
ATOM 4685 C CA . TYR A 1 588 ? 20.402 -2.488 3.775 1.00 38.50 588 TYR A CA 1
ATOM 4686 C C . TYR A 1 588 ? 21.886 -2.340 4.202 1.00 38.50 588 TYR A C 1
ATOM 4688 O O . TYR A 1 588 ? 22.594 -3.322 4.352 1.00 38.50 588 TYR A O 1
ATOM 4696 N N . ASP A 1 589 ? 22.291 -1.081 4.452 1.00 45.06 589 ASP A N 1
ATOM 4697 C CA . ASP A 1 589 ? 23.577 -0.574 4.991 1.00 45.06 589 ASP A CA 1
ATOM 4698 C C . ASP A 1 589 ? 24.819 -0.497 4.062 1.00 45.06 589 ASP A C 1
ATOM 4700 O O . ASP A 1 589 ? 25.696 -1.352 4.104 1.00 45.06 589 ASP A O 1
ATOM 4704 N N . LEU A 1 590 ? 24.993 0.629 3.346 1.00 50.81 590 LEU A N 1
ATOM 4705 C CA . LEU A 1 590 ? 26.310 1.067 2.840 1.00 50.81 590 LEU A CA 1
ATOM 4706 C C . LEU A 1 590 ? 27.151 1.594 4.019 1.00 50.81 590 LEU A C 1
ATOM 4708 O O . LEU A 1 590 ? 26.824 2.623 4.622 1.00 50.81 590 LEU A O 1
ATOM 4712 N N . GLY A 1 591 ? 28.223 0.894 4.384 1.00 57.50 591 GLY A N 1
ATOM 4713 C CA . GLY A 1 591 ? 29.111 1.296 5.474 1.00 57.50 591 GLY A CA 1
ATOM 4714 C C . GLY A 1 591 ? 30.559 0.898 5.220 1.00 57.50 591 GLY A C 1
ATOM 4715 O O . GLY A 1 591 ? 30.835 -0.107 4.579 1.00 57.50 591 GLY A O 1
ATOM 4716 N N . ILE A 1 592 ? 31.491 1.685 5.752 1.00 68.81 592 ILE A N 1
ATOM 4717 C CA . ILE A 1 592 ? 32.925 1.402 5.691 1.00 68.81 592 ILE A CA 1
ATOM 4718 C C . ILE A 1 592 ? 33.290 0.406 6.803 1.00 68.81 592 ILE A C 1
ATOM 4720 O O . ILE A 1 592 ? 33.050 0.688 7.980 1.00 68.81 592 ILE A O 1
ATOM 4724 N N . PHE A 1 593 ? 33.872 -0.753 6.467 1.00 70.50 593 PHE A N 1
ATOM 4725 C CA . PHE A 1 593 ? 34.204 -1.807 7.438 1.00 70.50 593 PHE A CA 1
ATOM 4726 C C . PHE A 1 593 ? 35.709 -2.067 7.558 1.00 70.50 593 PHE A C 1
ATOM 4728 O O . PHE A 1 593 ? 36.462 -2.095 6.585 1.00 70.50 593 PHE A O 1
ATOM 4735 N N . VAL A 1 594 ? 36.149 -2.308 8.793 1.00 69.06 594 VAL A N 1
ATOM 4736 C CA . VAL A 1 594 ? 37.498 -2.793 9.095 1.00 69.06 594 VAL A CA 1
ATOM 4737 C C . VAL A 1 594 ? 37.506 -4.305 8.897 1.00 69.06 594 VAL A C 1
ATOM 4739 O O . VAL A 1 594 ? 36.943 -5.034 9.713 1.00 69.06 594 VAL A O 1
ATOM 4742 N N . ALA A 1 595 ? 38.131 -4.775 7.818 1.00 56.84 595 ALA A N 1
ATOM 4743 C CA . ALA A 1 595 ? 38.177 -6.199 7.487 1.00 56.84 595 ALA A CA 1
ATOM 4744 C C . ALA A 1 595 ? 39.287 -6.938 8.234 1.00 56.84 595 ALA A C 1
ATOM 4746 O O . ALA A 1 595 ? 39.084 -8.040 8.741 1.00 56.84 595 ALA A O 1
ATOM 4747 N N . SER A 1 596 ? 40.465 -6.324 8.326 1.00 58.88 596 SER A N 1
ATOM 4748 C CA . SER A 1 596 ? 41.597 -6.869 9.063 1.00 58.88 596 SER A CA 1
ATOM 4749 C C . SER A 1 596 ? 42.495 -5.750 9.578 1.00 58.88 596 SER A C 1
ATOM 4751 O O . SER A 1 596 ? 42.520 -4.630 9.065 1.00 58.88 596 SER A O 1
ATOM 4753 N N . ILE A 1 597 ? 43.223 -6.051 10.646 1.00 71.62 597 ILE A N 1
ATOM 4754 C CA . ILE A 1 597 ? 44.170 -5.127 11.258 1.00 71.62 597 ILE A CA 1
ATOM 4755 C C . ILE A 1 597 ? 45.570 -5.583 10.857 1.00 71.62 597 ILE A C 1
ATOM 4757 O O . ILE A 1 597 ? 45.896 -6.761 10.979 1.00 71.62 597 ILE A O 1
ATOM 4761 N N . VAL A 1 598 ? 46.382 -4.657 10.344 1.00 68.38 598 VAL A N 1
ATOM 4762 C CA . VAL A 1 598 ? 47.745 -4.950 9.881 1.00 68.38 598 VAL A CA 1
ATOM 4763 C C . VAL A 1 598 ? 48.638 -5.268 11.085 1.00 68.38 598 VAL A C 1
ATOM 4765 O O . VAL A 1 598 ? 48.820 -4.374 11.917 1.00 68.38 598 VAL A O 1
ATOM 4768 N N . PRO A 1 599 ? 49.240 -6.472 11.170 1.00 66.69 599 PRO A N 1
ATOM 4769 C CA . PRO A 1 599 ? 50.151 -6.822 12.257 1.00 66.69 599 PRO A CA 1
ATOM 4770 C C . PRO A 1 599 ? 51.321 -5.832 12.360 1.00 66.69 599 PRO A C 1
ATOM 4772 O O . PRO A 1 599 ? 52.001 -5.555 11.370 1.00 66.69 599 PRO A O 1
ATOM 4775 N N . GLY A 1 600 ? 51.551 -5.272 13.547 1.00 68.00 600 GLY A N 1
ATOM 4776 C CA . GLY A 1 600 ? 52.561 -4.237 13.805 1.00 68.00 600 GLY A CA 1
ATOM 4777 C C . GLY A 1 600 ? 52.183 -2.809 13.371 1.00 68.00 600 GLY A C 1
ATOM 4778 O O . GLY A 1 600 ? 52.968 -1.879 13.605 1.00 68.00 600 GLY A O 1
ATOM 4779 N N . GLY A 1 601 ? 51.002 -2.606 12.778 1.00 75.31 601 GLY A N 1
ATOM 4780 C CA . GLY A 1 601 ? 50.459 -1.293 12.412 1.00 75.31 601 GLY A CA 1
ATOM 4781 C C . GLY A 1 601 ? 49.875 -0.512 13.605 1.00 75.31 601 GLY A C 1
ATOM 4782 O O . GLY A 1 601 ? 49.762 -1.053 14.706 1.00 75.31 601 GLY A O 1
ATOM 4783 N N . PRO A 1 602 ? 49.483 0.767 13.428 1.00 76.12 602 PRO A N 1
ATOM 4784 C CA . PRO A 1 602 ? 48.957 1.607 14.512 1.00 76.12 602 PRO A CA 1
ATOM 4785 C C . PRO A 1 602 ? 47.746 1.021 15.246 1.00 76.12 602 PRO A C 1
ATOM 4787 O O . PRO A 1 602 ? 47.697 1.070 16.472 1.00 76.12 602 PRO A O 1
ATOM 4790 N N . ALA A 1 603 ? 46.794 0.439 14.513 1.00 75.69 603 ALA A N 1
ATOM 4791 C CA . ALA A 1 603 ? 45.601 -0.171 15.098 1.00 75.69 603 ALA A CA 1
ATOM 4792 C C . ALA A 1 603 ? 45.891 -1.482 15.854 1.00 75.69 603 ALA A C 1
ATOM 4794 O O . ALA A 1 603 ? 45.226 -1.764 16.847 1.00 75.69 603 ALA A O 1
ATOM 4795 N N . ASP A 1 604 ? 46.912 -2.239 15.435 1.00 74.38 604 ASP A N 1
ATOM 4796 C CA . ASP A 1 604 ? 47.378 -3.446 16.135 1.00 74.38 604 ASP A CA 1
ATOM 4797 C C . ASP A 1 604 ? 48.120 -3.083 17.431 1.00 74.38 604 ASP A C 1
ATOM 4799 O O . ASP A 1 604 ? 47.887 -3.671 18.483 1.00 74.38 604 ASP A O 1
ATOM 4803 N N . LYS A 1 605 ? 48.949 -2.028 17.382 1.00 75.81 605 LYS A N 1
ATOM 4804 C CA . LYS A 1 605 ? 49.652 -1.469 18.550 1.00 75.81 605 LYS A CA 1
ATOM 4805 C C . LYS A 1 605 ? 48.700 -0.885 19.600 1.00 75.81 605 LYS A C 1
ATOM 4807 O O . LYS A 1 605 ? 49.030 -0.922 20.782 1.00 75.81 605 LYS A O 1
ATOM 4812 N N . ASP A 1 606 ? 47.554 -0.336 19.188 1.00 77.94 606 ASP A N 1
ATOM 4813 C CA . ASP A 1 606 ? 46.521 0.156 20.114 1.00 77.94 606 ASP A CA 1
ATOM 4814 C C . ASP A 1 606 ? 45.749 -0.994 20.783 1.00 77.94 606 ASP A C 1
ATOM 4816 O O . ASP A 1 606 ? 45.328 -0.866 21.931 1.00 77.94 606 ASP A O 1
ATOM 4820 N N . GLY A 1 607 ? 45.574 -2.128 20.091 1.00 70.50 607 GLY A N 1
ATOM 4821 C CA . GLY A 1 607 ? 45.024 -3.377 20.638 1.00 70.50 607 GLY A CA 1
ATOM 4822 C C . GLY A 1 607 ? 43.542 -3.346 21.048 1.00 70.50 607 GLY A C 1
ATOM 4823 O O . GLY A 1 607 ? 42.981 -4.386 21.394 1.00 70.50 607 GLY A O 1
ATOM 4824 N N . ARG A 1 608 ? 42.882 -2.178 21.017 1.00 74.12 608 ARG A N 1
ATOM 4825 C CA . ARG A 1 608 ? 41.452 -2.015 21.359 1.00 74.12 608 ARG A CA 1
ATOM 4826 C C . ARG A 1 608 ? 40.528 -2.104 20.148 1.00 74.12 608 ARG A C 1
ATOM 4828 O O . ARG A 1 608 ? 39.328 -2.327 20.310 1.00 74.12 608 ARG A O 1
ATOM 4835 N N . ILE A 1 609 ? 41.081 -1.907 18.956 1.00 73.94 609 ILE A N 1
ATOM 4836 C CA . ILE A 1 609 ? 40.349 -1.911 17.692 1.00 73.94 609 ILE A CA 1
ATOM 4837 C C . ILE A 1 609 ? 40.183 -3.355 17.226 1.00 73.94 609 ILE A C 1
ATOM 4839 O O . ILE A 1 609 ? 41.128 -4.138 17.266 1.00 73.94 609 ILE A O 1
ATOM 4843 N N . LYS A 1 610 ? 38.977 -3.709 16.789 1.00 74.38 610 LYS A N 1
ATOM 4844 C CA . LYS A 1 610 ? 38.618 -5.023 16.241 1.00 74.38 610 LYS A CA 1
ATOM 4845 C C . LYS A 1 610 ? 37.864 -4.846 14.915 1.00 74.38 610 LYS A C 1
ATOM 4847 O O . LYS A 1 610 ? 37.403 -3.737 14.631 1.00 74.38 610 LYS A O 1
ATOM 4852 N N . PRO A 1 611 ? 37.704 -5.912 14.105 1.00 71.38 611 PRO A N 1
ATOM 4853 C CA . PRO A 1 611 ? 36.846 -5.867 12.924 1.00 71.38 611 PRO A CA 1
ATOM 4854 C C . PRO A 1 611 ? 35.434 -5.368 13.273 1.00 71.38 611 PRO A C 1
ATOM 4856 O O . PRO A 1 611 ? 34.783 -5.881 14.188 1.00 71.38 611 PRO A O 1
ATOM 4859 N N . GLY A 1 612 ? 34.984 -4.327 12.575 1.00 70.25 612 GLY A N 1
ATOM 4860 C CA . GLY A 1 612 ? 33.786 -3.557 12.913 1.00 70.25 612 GLY A CA 1
ATOM 4861 C C . GLY A 1 612 ? 33.509 -2.442 11.900 1.00 70.25 612 GLY A C 1
ATOM 4862 O O . GLY A 1 612 ? 34.273 -2.248 10.955 1.00 70.25 612 GLY A O 1
ATOM 4863 N N . ARG A 1 613 ? 32.404 -1.708 12.074 1.00 79.19 613 ARG A N 1
ATOM 4864 C CA . ARG A 1 613 ? 31.993 -0.611 11.178 1.00 79.19 613 ARG A CA 1
ATOM 4865 C C . ARG A 1 613 ? 32.664 0.694 11.589 1.00 79.19 613 ARG A C 1
ATOM 4867 O O . ARG A 1 613 ? 32.512 1.125 12.729 1.00 79.19 613 ARG A O 1
ATOM 4874 N N . LEU A 1 614 ? 33.355 1.353 10.670 1.00 75.75 614 LEU A N 1
ATOM 4875 C CA . LEU A 1 614 ? 33.900 2.689 10.875 1.00 75.75 614 LEU A CA 1
ATOM 4876 C C . LEU A 1 614 ? 32.783 3.726 10.684 1.00 75.75 614 LEU A C 1
ATOM 4878 O O . LEU A 1 614 ? 32.119 3.759 9.652 1.00 75.75 614 LEU A O 1
ATOM 4882 N N . ILE A 1 615 ? 32.552 4.548 11.704 1.00 77.56 615 ILE A N 1
ATOM 4883 C CA . ILE A 1 615 ? 31.472 5.542 11.749 1.00 77.56 615 ILE A CA 1
ATOM 4884 C C . ILE A 1 615 ? 31.983 6.923 11.324 1.00 77.56 615 ILE A C 1
ATOM 4886 O O . ILE A 1 615 ? 31.303 7.624 10.581 1.00 77.56 615 ILE A O 1
ATOM 4890 N N . SER A 1 616 ? 33.172 7.335 11.778 1.00 81.00 616 SER A N 1
ATOM 4891 C CA . SER A 1 616 ? 33.736 8.647 11.425 1.00 81.00 616 SER A CA 1
ATOM 4892 C C . SER A 1 616 ? 35.254 8.713 11.571 1.00 81.00 616 SER A C 1
ATOM 4894 O O . SER A 1 616 ? 35.816 8.014 12.421 1.00 81.00 616 SER A O 1
ATOM 4896 N N . LEU A 1 617 ? 35.884 9.636 10.839 1.00 79.12 617 LEU A N 1
ATOM 4897 C CA . LEU A 1 617 ? 37.307 9.984 10.929 1.00 79.12 617 LEU A CA 1
ATOM 4898 C C . LEU A 1 617 ? 37.466 11.501 11.121 1.00 79.12 617 LEU A C 1
ATOM 4900 O O . LEU A 1 617 ? 36.970 12.271 10.308 1.00 79.12 617 LEU A O 1
ATOM 4904 N N . ASN A 1 618 ? 38.144 11.952 12.184 1.00 73.44 618 ASN A N 1
ATOM 4905 C CA . ASN A 1 618 ? 38.367 13.376 12.506 1.00 73.44 618 ASN A CA 1
ATOM 4906 C C . ASN A 1 618 ? 37.095 14.241 12.410 1.00 73.44 618 ASN A C 1
ATOM 4908 O O . ASN A 1 618 ? 37.117 15.334 11.849 1.00 73.44 618 ASN A O 1
ATOM 4912 N N . HIS A 1 619 ? 35.983 13.734 12.954 1.00 69.00 619 HIS A N 1
ATOM 4913 C CA . HIS A 1 619 ? 34.643 14.347 12.921 1.00 69.00 619 HIS A CA 1
ATOM 4914 C C . HIS A 1 619 ? 33.920 14.337 11.560 1.00 69.00 619 HIS A C 1
ATOM 4916 O O . HIS A 1 619 ? 32.800 14.837 11.473 1.00 69.00 619 HIS A O 1
ATOM 4922 N N . ILE A 1 620 ? 34.500 13.730 10.522 1.00 73.50 620 ILE A N 1
ATOM 4923 C CA . ILE A 1 620 ? 33.846 13.497 9.228 1.00 73.50 620 ILE A CA 1
ATOM 4924 C C . ILE A 1 620 ? 33.101 12.161 9.298 1.00 73.50 620 ILE A C 1
ATOM 4926 O O . ILE A 1 620 ? 33.722 11.121 9.523 1.00 73.50 620 ILE A O 1
ATOM 4930 N N . SER A 1 621 ? 31.773 12.188 9.144 1.00 76.12 621 SER A N 1
ATOM 4931 C CA . SER A 1 621 ? 30.945 10.974 9.094 1.00 76.12 621 SER A CA 1
ATOM 4932 C C . SER A 1 621 ? 31.254 10.167 7.833 1.00 76.12 621 SER A C 1
ATOM 4934 O O . SER A 1 621 ? 31.346 10.738 6.750 1.00 76.12 621 SER A O 1
ATOM 4936 N N . LEU A 1 622 ? 31.392 8.851 7.983 1.00 70.12 622 LEU A N 1
ATOM 4937 C CA . LEU A 1 622 ? 31.615 7.899 6.889 1.00 70.12 622 LEU A CA 1
ATOM 4938 C C . LEU A 1 622 ? 30.368 7.038 6.613 1.00 70.12 622 LEU A C 1
ATOM 4940 O O . LEU A 1 622 ? 30.439 6.006 5.950 1.00 70.12 622 LEU A O 1
ATOM 4944 N N . GLU A 1 623 ? 29.212 7.437 7.145 1.00 67.44 623 GLU A N 1
ATOM 4945 C CA . GLU A 1 623 ? 27.935 6.774 6.891 1.00 67.44 623 GLU A CA 1
ATOM 4946 C C . GLU A 1 623 ? 27.399 7.120 5.495 1.00 67.44 623 GLU A C 1
ATOM 4948 O O . GLU A 1 623 ? 27.227 8.293 5.172 1.00 67.44 623 GLU A O 1
ATOM 4953 N N . GLY A 1 624 ? 27.147 6.099 4.664 1.00 59.53 624 GLY A N 1
ATOM 4954 C CA . GLY A 1 624 ? 26.716 6.281 3.272 1.00 59.53 624 GLY A CA 1
ATOM 4955 C C . GLY A 1 624 ? 27.808 6.787 2.320 1.00 59.53 624 GLY A C 1
ATOM 4956 O O . GLY A 1 624 ? 27.505 7.078 1.169 1.00 59.53 624 GLY A O 1
ATOM 4957 N N . VAL A 1 625 ? 29.053 6.887 2.796 1.00 65.00 625 VAL A N 1
ATOM 4958 C CA . VAL A 1 625 ? 30.232 7.277 2.011 1.00 65.00 625 VAL A CA 1
ATOM 4959 C C . VAL A 1 625 ? 30.791 6.049 1.292 1.00 65.00 625 VAL A C 1
ATOM 4961 O O . VAL A 1 625 ? 30.871 4.968 1.881 1.00 65.00 625 VAL A O 1
ATOM 4964 N N . THR A 1 626 ? 31.178 6.206 0.027 1.00 67.94 626 THR A N 1
ATOM 4965 C CA . THR A 1 626 ? 31.764 5.118 -0.776 1.00 67.94 626 THR A CA 1
ATOM 4966 C C . THR A 1 626 ? 33.187 4.780 -0.321 1.00 67.94 626 THR A C 1
ATOM 4968 O O . THR A 1 626 ? 33.871 5.587 0.316 1.00 67.94 626 THR A O 1
ATOM 4971 N N . PHE A 1 627 ? 33.688 3.591 -0.673 1.00 62.72 627 PHE A N 1
ATOM 4972 C CA . PHE A 1 627 ? 35.064 3.197 -0.344 1.00 62.72 627 PHE A CA 1
ATOM 4973 C C . PHE A 1 627 ? 36.117 4.177 -0.901 1.00 62.72 627 PHE A C 1
ATOM 4975 O O . PHE A 1 627 ? 37.098 4.486 -0.217 1.00 62.72 627 PHE A O 1
ATOM 4982 N N . SER A 1 628 ? 35.896 4.707 -2.111 1.00 64.12 628 SER A N 1
ATOM 4983 C CA . SER A 1 628 ? 36.799 5.676 -2.749 1.00 64.12 628 SER A CA 1
ATOM 4984 C C . SER A 1 628 ? 36.865 6.992 -1.967 1.00 64.12 628 SER A C 1
ATOM 4986 O O . SER A 1 628 ? 37.951 7.441 -1.603 1.00 64.12 628 SER A O 1
ATOM 4988 N N . GLU A 1 629 ? 35.713 7.569 -1.619 1.00 67.81 629 GLU A N 1
ATOM 4989 C CA . GLU A 1 629 ? 35.625 8.810 -0.836 1.00 67.81 629 GLU A CA 1
ATOM 4990 C C . GLU A 1 629 ? 36.206 8.637 0.577 1.00 67.81 629 GLU A C 1
ATOM 4992 O O . GLU A 1 629 ? 36.946 9.491 1.070 1.00 67.81 629 GLU A O 1
ATOM 4997 N N . ALA A 1 630 ? 35.939 7.501 1.228 1.00 70.44 630 ALA A N 1
ATOM 4998 C CA . ALA A 1 630 ? 36.519 7.191 2.532 1.00 70.44 630 ALA A CA 1
ATOM 4999 C C . ALA A 1 630 ? 38.053 7.079 2.460 1.00 70.44 630 ALA A C 1
ATOM 5001 O O . ALA A 1 630 ? 38.749 7.540 3.367 1.00 70.44 630 ALA A O 1
ATOM 5002 N N . THR A 1 631 ? 38.590 6.532 1.365 1.00 67.50 631 THR A N 1
ATOM 5003 C CA . THR A 1 631 ? 40.037 6.432 1.127 1.00 67.50 631 THR A CA 1
ATOM 5004 C C . THR A 1 631 ? 40.671 7.811 0.941 1.00 67.50 631 THR A C 1
ATOM 5006 O O . THR A 1 631 ? 41.726 8.075 1.521 1.00 67.50 631 THR A O 1
ATOM 5009 N N . GLU A 1 632 ? 40.021 8.723 0.218 1.00 71.00 632 GLU A N 1
ATOM 5010 C CA . GLU A 1 632 ? 40.479 10.112 0.070 1.00 71.00 632 GLU A CA 1
ATOM 5011 C C . GLU A 1 632 ? 40.474 10.867 1.406 1.00 71.00 632 GLU A C 1
ATOM 5013 O O . GLU A 1 632 ? 41.457 11.532 1.752 1.00 71.00 632 GLU A O 1
ATOM 5018 N N . VAL A 1 633 ? 39.421 10.711 2.216 1.00 74.62 633 VAL A N 1
ATOM 5019 C CA . VAL A 1 633 ? 39.338 11.283 3.575 1.00 74.62 633 VAL A CA 1
ATOM 5020 C C . VAL A 1 633 ? 40.444 10.720 4.481 1.00 74.62 633 VAL A C 1
ATOM 5022 O O . VAL A 1 633 ? 41.061 11.446 5.267 1.00 74.62 633 VAL A O 1
ATOM 5025 N N . MET A 1 634 ? 40.773 9.435 4.349 1.00 72.94 634 MET A N 1
ATOM 5026 C CA . MET A 1 634 ? 41.878 8.815 5.086 1.00 72.94 634 MET A CA 1
ATOM 5027 C C . MET A 1 634 ? 43.252 9.297 4.612 1.00 72.94 634 MET A C 1
ATOM 5029 O O . MET A 1 634 ? 44.123 9.554 5.449 1.00 72.94 634 MET A O 1
ATOM 5033 N N . GLN A 1 635 ? 43.466 9.455 3.306 1.00 69.94 635 GLN A N 1
ATOM 5034 C CA . GLN A 1 635 ? 44.736 9.924 2.744 1.00 69.94 635 GLN A CA 1
ATOM 5035 C C . GLN A 1 635 ? 44.991 11.403 3.059 1.00 69.94 635 GLN A C 1
ATOM 5037 O O . GLN A 1 635 ? 46.101 11.750 3.460 1.00 69.94 635 GLN A O 1
ATOM 5042 N N . SER A 1 636 ? 43.956 12.242 2.981 1.00 72.75 636 SER A N 1
ATOM 5043 C CA . SER A 1 636 ? 44.019 13.688 3.257 1.00 72.75 636 SER A CA 1
ATOM 5044 C C . SER A 1 636 ? 44.068 14.055 4.746 1.00 72.75 636 SER A C 1
ATOM 5046 O O . SER A 1 636 ? 44.328 15.208 5.092 1.00 72.75 636 SER A O 1
ATOM 5048 N N . SER A 1 637 ? 43.846 13.095 5.649 1.00 76.56 637 SER A N 1
ATOM 5049 C CA . SER A 1 637 ? 43.877 13.351 7.093 1.00 76.56 637 SER A CA 1
ATOM 5050 C C . SER A 1 637 ? 45.295 13.632 7.643 1.00 76.56 637 SER A C 1
ATOM 5052 O O . SER A 1 637 ? 46.289 13.167 7.078 1.00 76.56 637 SER A O 1
ATOM 5054 N N . PRO A 1 638 ? 45.427 14.378 8.755 1.00 75.88 638 PRO A N 1
ATOM 5055 C CA . PRO A 1 638 ? 46.712 14.636 9.418 1.00 75.88 638 PRO A CA 1
ATOM 5056 C C . PRO A 1 638 ? 47.371 13.369 10.004 1.00 75.88 638 PRO A C 1
ATOM 5058 O O . PRO A 1 638 ? 46.774 12.294 10.031 1.00 75.88 638 PRO A O 1
ATOM 5061 N N . GLU A 1 639 ? 48.621 13.488 10.476 1.00 72.94 639 GLU A N 1
ATOM 5062 C CA . GLU A 1 639 ? 49.390 12.372 11.065 1.00 72.94 639 GLU A CA 1
ATOM 5063 C C . GLU A 1 639 ? 48.715 11.731 12.284 1.00 72.94 639 GLU A C 1
ATOM 5065 O O . GLU A 1 639 ? 48.920 10.548 12.537 1.00 72.94 639 GLU A O 1
ATOM 5070 N N . GLU A 1 640 ? 47.904 12.481 13.025 1.00 78.25 640 GLU A N 1
ATOM 5071 C CA . GLU A 1 640 ? 47.094 11.980 14.133 1.00 78.25 640 GLU A CA 1
ATOM 5072 C C . GLU A 1 640 ? 45.619 12.014 13.736 1.00 78.25 640 GLU A C 1
ATOM 5074 O O . GLU A 1 640 ? 45.114 13.041 13.278 1.00 78.25 640 GLU A O 1
ATOM 5079 N N . VAL A 1 641 ? 44.926 10.886 13.887 1.00 78.31 641 VAL A N 1
ATOM 5080 C CA . VAL A 1 641 ? 43.515 10.753 13.519 1.00 78.31 641 VAL A CA 1
ATOM 5081 C C . VAL A 1 641 ? 42.687 10.201 14.669 1.00 78.31 641 VAL A C 1
ATOM 5083 O O . VAL A 1 641 ? 43.138 9.332 15.411 1.00 78.31 641 VAL A O 1
ATOM 5086 N N . GLN A 1 642 ? 41.453 10.673 14.784 1.00 78.31 642 GLN A N 1
ATOM 5087 C CA . GLN A 1 642 ? 40.441 10.193 15.709 1.00 78.31 642 GLN A CA 1
ATOM 5088 C C . GLN A 1 642 ? 39.392 9.386 14.942 1.00 78.31 642 GLN A C 1
ATOM 5090 O O . GLN A 1 642 ? 38.747 9.901 14.029 1.00 78.31 642 GLN A O 1
ATOM 5095 N N . LEU A 1 643 ? 39.216 8.123 15.314 1.00 80.31 643 LEU A N 1
ATOM 5096 C CA . LEU A 1 643 ? 38.277 7.195 14.692 1.00 80.31 643 LEU A CA 1
ATOM 5097 C C . LEU A 1 643 ? 37.141 6.871 15.659 1.00 80.31 643 LEU A C 1
ATOM 5099 O O . LEU A 1 643 ? 37.383 6.648 16.846 1.00 80.31 643 LEU A O 1
ATOM 5103 N N . ILE A 1 644 ? 35.918 6.787 15.134 1.00 79.50 644 ILE A N 1
ATOM 5104 C CA . ILE A 1 644 ? 34.761 6.229 15.846 1.00 79.50 644 ILE A CA 1
ATOM 5105 C C . ILE A 1 644 ? 34.370 4.925 15.160 1.00 79.50 644 ILE A C 1
ATOM 5107 O O . ILE A 1 644 ? 34.089 4.927 13.964 1.00 79.50 644 ILE A O 1
ATOM 5111 N N . ILE A 1 645 ? 34.361 3.818 15.898 1.00 80.06 645 ILE A N 1
ATOM 5112 C CA . ILE A 1 645 ? 34.172 2.462 15.369 1.00 80.06 645 ILE A CA 1
ATOM 5113 C C . ILE A 1 645 ? 33.051 1.770 16.144 1.00 80.06 645 ILE A C 1
ATOM 5115 O O . ILE A 1 645 ? 33.038 1.796 17.369 1.00 80.06 645 ILE A O 1
ATOM 5119 N N . SER A 1 646 ? 32.119 1.128 15.444 1.00 79.75 646 SER A N 1
ATOM 5120 C CA . SER A 1 646 ? 31.126 0.219 16.015 1.00 79.75 646 SER A CA 1
ATOM 5121 C C . SER A 1 646 ? 31.604 -1.224 15.879 1.00 79.75 646 SER A C 1
ATOM 5123 O O . SER A 1 646 ? 31.672 -1.753 14.769 1.00 79.75 646 SER A O 1
ATOM 5125 N N . GLN A 1 647 ? 31.916 -1.877 16.995 1.00 75.62 647 GLN A N 1
ATOM 5126 C CA . GLN A 1 647 ? 32.441 -3.248 17.024 1.00 75.62 647 GLN A CA 1
ATOM 5127 C C . GLN A 1 647 ? 31.627 -4.138 17.983 1.00 75.62 647 GLN A C 1
ATOM 5129 O O . GLN A 1 647 ? 30.968 -3.622 18.888 1.00 75.62 647 GLN A O 1
ATOM 5134 N N . PRO A 1 648 ? 31.591 -5.469 17.789 1.00 66.31 648 PRO A N 1
ATOM 5135 C CA . PRO A 1 648 ? 30.890 -6.374 18.697 1.00 66.31 648 PRO A CA 1
ATOM 5136 C C . PRO A 1 648 ? 31.565 -6.419 20.073 1.00 66.31 648 PRO A C 1
ATOM 5138 O O . PRO A 1 648 ? 32.789 -6.502 20.190 1.00 66.31 648 PRO A O 1
ATOM 5141 N N . LYS A 1 649 ? 30.748 -6.402 21.127 1.00 57.19 649 LYS A N 1
ATOM 5142 C CA . LYS A 1 649 ? 31.208 -6.409 22.517 1.00 57.19 649 LYS A CA 1
ATOM 5143 C C . LYS A 1 649 ? 31.588 -7.838 22.929 1.00 57.19 649 LYS A C 1
ATOM 5145 O O . LYS A 1 649 ? 30.718 -8.688 23.086 1.00 57.19 649 LYS A O 1
ATOM 5150 N N . TYR A 1 650 ? 32.882 -8.115 23.083 1.00 45.66 650 TYR A N 1
ATOM 5151 C CA . TYR A 1 650 ? 33.377 -9.368 23.670 1.00 45.66 650 TYR A CA 1
ATOM 5152 C C . TYR A 1 650 ? 33.919 -9.077 25.064 1.00 45.66 650 TYR A C 1
ATOM 5154 O O . TYR A 1 650 ? 34.874 -8.313 25.206 1.00 45.66 650 TYR A O 1
ATOM 5162 N N . GLU A 1 651 ? 33.317 -9.686 26.084 1.00 35.78 651 GLU A N 1
ATOM 5163 C CA . GLU A 1 651 ? 33.852 -9.659 27.442 1.00 35.78 651 GLU A CA 1
ATOM 5164 C C . GLU A 1 651 ? 35.187 -10.410 27.463 1.00 35.78 651 GLU A C 1
ATOM 5166 O O . GLU A 1 651 ? 35.245 -11.628 27.297 1.00 35.78 651 GLU A O 1
ATOM 5171 N N . SER A 1 652 ? 36.280 -9.675 27.648 1.00 32.72 652 SER A N 1
ATOM 5172 C CA . SER A 1 652 ? 37.594 -10.251 27.911 1.00 32.72 652 SER A CA 1
ATOM 5173 C C . SER A 1 652 ? 37.572 -10.963 29.266 1.00 32.72 652 SER A C 1
ATOM 5175 O O . SER A 1 652 ? 37.820 -10.341 30.297 1.00 32.72 652 SER A O 1
ATOM 5177 N N . GLN A 1 653 ? 37.298 -12.267 29.286 1.00 28.22 653 GLN A N 1
ATOM 5178 C CA . GLN A 1 653 ? 37.610 -13.109 30.438 1.00 28.22 653 GLN A CA 1
ATOM 5179 C C . GLN A 1 653 ? 38.989 -13.736 30.245 1.00 28.22 653 GLN A C 1
ATOM 5181 O O . GLN A 1 653 ? 39.156 -14.802 29.657 1.00 28.22 653 GLN A O 1
ATOM 5186 N N . ALA A 1 654 ? 39.996 -13.064 30.800 1.00 30.47 654 ALA A N 1
ATOM 5187 C CA . ALA A 1 654 ? 41.102 -13.788 31.400 1.00 30.47 654 ALA A CA 1
ATOM 5188 C C . ALA A 1 654 ? 40.524 -14.700 32.500 1.00 30.47 654 ALA A C 1
ATOM 5190 O O . ALA A 1 654 ? 39.727 -14.238 33.317 1.00 30.47 654 ALA A O 1
ATOM 5191 N N . THR A 1 655 ? 40.971 -15.961 32.526 1.00 26.72 655 THR A N 1
ATOM 5192 C CA . THR A 1 655 ? 40.597 -17.074 33.434 1.00 26.72 655 THR A CA 1
ATOM 5193 C C . THR A 1 655 ? 39.655 -18.122 32.832 1.00 26.72 655 THR A C 1
ATOM 5195 O O . THR A 1 655 ? 38.530 -18.270 33.276 1.00 26.72 655 THR A O 1
ATOM 5198 N N . LEU A 1 656 ? 40.169 -18.931 31.900 1.00 26.92 656 LEU A N 1
ATOM 5199 C CA . LEU A 1 656 ? 39.951 -20.389 31.866 1.00 26.92 656 LEU A CA 1
ATOM 5200 C C . LEU A 1 656 ? 41.212 -21.065 31.289 1.00 26.92 656 LEU A C 1
ATOM 5202 O O . LEU A 1 656 ? 41.204 -21.716 30.251 1.00 26.92 656 LEU A O 1
ATOM 5206 N N . MET A 1 657 ? 42.336 -20.893 31.989 1.00 25.14 657 MET A N 1
ATOM 5207 C CA . MET A 1 657 ? 43.379 -21.918 32.014 1.00 25.14 657 MET A CA 1
ATOM 5208 C C . MET A 1 657 ? 42.858 -23.023 32.931 1.00 25.14 657 MET A C 1
ATOM 5210 O O . MET A 1 657 ? 42.712 -22.776 34.125 1.00 25.14 657 MET A O 1
ATOM 5214 N N . THR A 1 658 ? 42.512 -24.176 32.361 1.00 27.05 658 THR A N 1
ATOM 5215 C CA . THR A 1 658 ? 42.546 -25.550 32.916 1.00 27.05 658 THR A CA 1
ATOM 5216 C C . THR A 1 658 ? 41.456 -26.353 32.217 1.00 27.05 658 THR A C 1
ATOM 5218 O O . THR A 1 658 ? 40.336 -26.404 32.696 1.00 27.05 658 THR A O 1
ATOM 5221 N N . TYR A 1 659 ? 41.782 -26.910 31.055 1.00 23.38 659 TYR A N 1
ATOM 5222 C CA . TYR A 1 659 ? 41.461 -28.277 30.625 1.00 23.38 659 TYR A CA 1
ATOM 5223 C C . TYR A 1 659 ? 42.248 -28.487 29.330 1.00 23.38 659 TYR A C 1
ATOM 5225 O O . TYR A 1 659 ? 41.743 -28.370 28.220 1.00 23.38 659 TYR A O 1
ATOM 5233 N N . ALA A 1 660 ? 43.552 -28.697 29.500 1.00 24.31 660 ALA A N 1
ATOM 5234 C CA . ALA A 1 660 ? 44.355 -29.333 28.475 1.00 24.31 660 ALA A CA 1
ATOM 5235 C C . ALA A 1 660 ? 44.053 -30.839 28.484 1.00 24.31 660 ALA A C 1
ATOM 5237 O O . ALA A 1 660 ? 43.783 -31.401 29.545 1.00 24.31 660 ALA A O 1
ATOM 5238 N N . GLN A 1 661 ? 44.240 -31.447 27.310 1.00 25.09 661 GLN A N 1
ATOM 5239 C CA . GLN A 1 661 ? 44.339 -32.882 27.013 1.00 25.09 661 GLN A CA 1
ATOM 5240 C C . GLN A 1 661 ? 43.035 -33.578 26.598 1.00 25.09 661 GLN A C 1
ATOM 5242 O O . GLN A 1 661 ? 42.306 -34.142 27.407 1.00 25.09 661 GLN A O 1
ATOM 5247 N N . SER A 1 662 ? 42.796 -33.661 25.288 1.00 24.25 662 SER A N 1
ATOM 5248 C CA . SER A 1 662 ? 43.054 -34.905 24.535 1.00 24.25 662 SER A CA 1
ATOM 5249 C C . SER A 1 662 ? 42.599 -34.779 23.075 1.00 24.25 662 SER A C 1
ATOM 5251 O O . SER A 1 662 ? 41.479 -34.358 22.811 1.00 24.25 662 SER A O 1
ATOM 5253 N N . GLY A 1 663 ? 43.472 -35.189 22.148 1.00 24.23 663 GLY A N 1
ATOM 5254 C CA . GLY A 1 663 ? 43.106 -35.540 20.773 1.00 24.23 663 GLY A CA 1
ATOM 5255 C C . GLY A 1 663 ? 43.589 -34.579 19.689 1.00 24.23 663 GLY A C 1
ATOM 5256 O O . GLY A 1 663 ? 42.782 -33.872 19.098 1.00 24.23 663 GLY A O 1
ATOM 5257 N N . GLU A 1 664 ? 44.894 -34.591 19.412 1.00 22.83 664 GLU A N 1
ATOM 5258 C CA . GLU A 1 664 ? 45.410 -34.305 18.068 1.00 22.83 664 GLU A CA 1
ATOM 5259 C C . GLU A 1 664 ? 44.994 -35.451 17.126 1.00 22.83 664 GLU A C 1
ATOM 5261 O O . GLU A 1 664 ? 45.055 -36.611 17.533 1.00 22.83 664 GLU A O 1
ATOM 5266 N N . ASP A 1 665 ? 44.491 -35.106 15.933 1.00 26.05 665 ASP A N 1
ATOM 5267 C CA . ASP A 1 665 ? 44.855 -35.685 14.621 1.00 26.05 665 ASP A CA 1
ATOM 5268 C C . ASP A 1 665 ? 43.735 -35.475 13.581 1.00 26.05 665 ASP A C 1
ATOM 5270 O O . ASP A 1 665 ? 42.764 -36.228 13.514 1.00 26.05 665 ASP A O 1
ATOM 5274 N N . ASN A 1 666 ? 43.874 -34.423 12.765 1.00 24.31 666 ASN A N 1
ATOM 5275 C CA . ASN A 1 666 ? 43.856 -34.496 11.294 1.00 24.31 666 ASN A CA 1
ATOM 5276 C C . ASN A 1 666 ? 44.008 -33.081 10.711 1.00 24.31 666 ASN A C 1
ATOM 5278 O O . ASN A 1 666 ? 43.043 -32.326 10.594 1.00 24.31 666 ASN A O 1
ATOM 5282 N N . LEU A 1 667 ? 45.245 -32.730 10.362 1.00 24.44 667 LEU A N 1
ATOM 5283 C CA . LEU A 1 667 ? 45.574 -31.634 9.458 1.00 24.44 667 LEU A CA 1
ATOM 5284 C C . LEU A 1 667 ? 45.893 -32.280 8.109 1.00 24.44 667 LEU A C 1
ATOM 5286 O O . LEU A 1 667 ? 46.891 -32.981 8.023 1.00 24.44 667 LEU A O 1
ATOM 5290 N N . ASP A 1 668 ? 45.032 -32.076 7.113 1.00 25.61 668 ASP A N 1
ATOM 5291 C CA . ASP A 1 668 ? 45.394 -32.042 5.689 1.00 25.61 668 ASP A CA 1
ATOM 5292 C C . ASP A 1 668 ? 44.158 -31.667 4.855 1.00 25.61 668 ASP A C 1
ATOM 5294 O O . ASP A 1 668 ? 43.608 -32.467 4.109 1.00 25.61 668 ASP A O 1
ATOM 5298 N N . GLU A 1 669 ? 43.699 -30.421 4.989 1.00 29.86 669 GLU A N 1
ATOM 5299 C CA . GLU A 1 669 ? 43.107 -29.687 3.866 1.00 29.86 669 GLU A CA 1
ATOM 5300 C C . GLU A 1 669 ? 43.087 -28.188 4.194 1.00 29.86 669 GLU A C 1
ATOM 5302 O O . GLU A 1 669 ? 42.687 -27.785 5.282 1.00 29.86 669 GLU A O 1
ATOM 5307 N N . MET A 1 670 ? 43.518 -27.361 3.238 1.00 23.56 670 MET A N 1
ATOM 5308 C CA . MET A 1 670 ? 43.489 -25.888 3.263 1.00 23.56 670 MET A CA 1
ATOM 5309 C C . MET A 1 670 ? 44.595 -25.147 4.036 1.00 23.56 670 MET A C 1
ATOM 5311 O O . MET A 1 670 ? 44.324 -24.239 4.815 1.00 23.56 670 MET A O 1
ATOM 5315 N N . VAL A 1 671 ? 45.861 -25.383 3.677 1.00 23.45 671 VAL A N 1
ATOM 5316 C CA . VAL A 1 671 ? 46.831 -24.277 3.542 1.00 23.45 671 VAL A CA 1
ATOM 5317 C C . VAL A 1 671 ? 47.629 -24.483 2.258 1.00 23.45 671 VAL A C 1
ATOM 5319 O O . VAL A 1 671 ? 48.591 -25.242 2.201 1.00 23.45 671 VAL A O 1
ATOM 5322 N N . SER A 1 672 ? 47.229 -23.794 1.193 1.00 23.14 672 SER A N 1
ATOM 5323 C CA . SER A 1 672 ? 48.076 -23.598 0.019 1.00 23.14 672 SER A CA 1
ATOM 5324 C C . SER A 1 672 ? 47.876 -22.195 -0.540 1.00 23.14 672 SER A C 1
ATOM 5326 O O . SER A 1 672 ? 47.015 -21.947 -1.372 1.00 23.14 672 SER A O 1
ATOM 5328 N N . VAL A 1 673 ? 48.761 -21.314 -0.073 1.00 24.12 673 VAL A N 1
ATOM 5329 C CA . VAL A 1 673 ? 49.437 -20.295 -0.882 1.00 24.12 673 VAL A CA 1
ATOM 5330 C C . VAL A 1 673 ? 48.615 -19.055 -1.269 1.00 24.12 673 VAL A C 1
ATOM 5332 O O . VAL A 1 673 ? 48.155 -18.878 -2.392 1.00 24.12 673 VAL A O 1
ATOM 5335 N N . LEU A 1 674 ? 48.630 -18.080 -0.354 1.00 21.38 674 LEU A N 1
ATOM 5336 C CA . LEU A 1 674 ? 49.051 -16.723 -0.718 1.00 21.38 674 LEU A CA 1
ATOM 5337 C C . LEU A 1 674 ? 50.444 -16.808 -1.355 1.00 21.38 674 LEU A C 1
ATOM 5339 O O . LEU A 1 674 ? 51.370 -17.260 -0.692 1.00 21.38 674 LEU A O 1
ATOM 5343 N N . MET A 1 675 ? 50.564 -16.402 -2.617 1.00 23.64 675 MET A N 1
ATOM 5344 C CA . MET A 1 675 ? 51.585 -15.493 -3.158 1.00 23.64 675 MET A CA 1
ATOM 5345 C C . MET A 1 675 ? 51.329 -15.341 -4.666 1.00 23.64 675 MET A C 1
ATOM 5347 O O . MET A 1 675 ? 51.469 -16.286 -5.435 1.00 23.64 675 MET A O 1
ATOM 5351 N N . THR A 1 676 ? 50.983 -14.131 -5.104 1.00 31.03 676 THR A N 1
ATOM 5352 C CA . THR A 1 676 ? 51.041 -13.724 -6.523 1.00 31.03 676 THR A CA 1
ATOM 5353 C C . THR A 1 676 ? 52.495 -13.770 -7.032 1.00 31.03 676 THR A C 1
ATOM 5355 O O . THR A 1 676 ? 53.399 -13.560 -6.217 1.00 31.03 676 THR A O 1
ATOM 5358 N N . PRO A 1 677 ? 52.762 -13.901 -8.351 1.00 26.30 677 PRO A N 1
ATOM 5359 C CA . PRO A 1 677 ? 52.910 -12.668 -9.138 1.00 26.30 677 PRO A CA 1
ATOM 5360 C C . PRO A 1 677 ? 52.492 -12.730 -10.629 1.00 26.30 677 PRO A C 1
ATOM 5362 O O . PRO A 1 677 ? 52.915 -13.596 -11.381 1.00 26.30 677 PRO A O 1
ATOM 5365 N N . LYS A 1 678 ? 51.823 -11.639 -11.035 1.00 23.23 678 LYS A N 1
ATOM 5366 C CA . LYS A 1 678 ? 52.036 -10.812 -12.244 1.00 23.23 678 LYS A CA 1
ATOM 5367 C C . LYS A 1 678 ? 51.659 -11.305 -13.662 1.00 23.23 678 LYS A C 1
ATOM 5369 O O . LYS A 1 678 ? 52.165 -12.284 -14.189 1.00 23.23 678 LYS A O 1
ATOM 5374 N N . THR A 1 679 ? 50.955 -10.360 -14.305 1.00 25.70 679 THR A N 1
ATOM 5375 C CA . THR A 1 679 ? 50.936 -9.932 -15.722 1.00 25.70 679 THR A CA 1
ATOM 5376 C C . THR A 1 679 ? 50.117 -10.725 -16.739 1.00 25.70 679 THR A C 1
ATOM 5378 O O . THR A 1 679 ? 50.502 -11.797 -17.181 1.00 25.70 679 THR A O 1
ATOM 5381 N N . GLY A 1 680 ? 49.035 -10.079 -17.189 1.00 22.95 680 GLY A N 1
ATOM 5382 C CA . GLY A 1 680 ? 48.217 -10.431 -18.347 1.00 22.95 680 GLY A CA 1
ATOM 5383 C C . GLY A 1 680 ? 46.919 -9.625 -18.310 1.00 22.95 680 GLY A C 1
ATOM 5384 O O . GLY A 1 680 ? 45.983 -10.012 -17.625 1.00 22.95 680 GLY A O 1
ATOM 5385 N N . ASN A 1 681 ? 46.906 -8.462 -18.963 1.00 28.92 681 ASN A N 1
ATOM 5386 C CA . ASN A 1 681 ? 45.800 -7.501 -18.970 1.00 28.92 681 ASN A CA 1
ATOM 5387 C C . ASN A 1 681 ? 44.461 -8.141 -19.380 1.00 28.92 681 ASN A C 1
ATOM 5389 O O . ASN A 1 681 ? 44.318 -8.570 -20.523 1.00 28.92 681 ASN A O 1
ATOM 5393 N N . ARG A 1 682 ? 43.468 -8.101 -18.487 1.00 25.06 682 ARG A N 1
ATOM 5394 C CA . ARG A 1 682 ? 42.038 -8.056 -18.820 1.00 25.06 682 ARG A CA 1
ATOM 5395 C C . ARG A 1 682 ? 41.355 -7.103 -17.842 1.00 25.06 682 ARG A C 1
ATOM 5397 O O . ARG A 1 682 ? 41.567 -7.196 -16.635 1.00 25.06 682 ARG A O 1
ATOM 5404 N N . LEU A 1 683 ? 40.633 -6.137 -18.403 1.00 23.97 683 LEU A N 1
ATOM 5405 C CA . LEU A 1 683 ? 39.872 -5.120 -17.687 1.00 23.97 683 LEU A CA 1
ATOM 5406 C C . LEU A 1 683 ? 38.736 -5.815 -16.926 1.00 23.97 683 LEU A C 1
ATOM 5408 O O . LEU A 1 683 ? 37.891 -6.465 -17.534 1.00 23.97 683 LEU A O 1
ATOM 5412 N N . ASN A 1 684 ? 38.747 -5.704 -15.599 1.00 24.70 684 ASN A N 1
ATOM 5413 C CA . ASN A 1 684 ? 37.606 -6.058 -14.765 1.00 24.70 684 ASN A CA 1
ATOM 5414 C C . ASN A 1 684 ? 36.685 -4.844 -14.706 1.00 24.70 684 ASN A C 1
ATOM 5416 O O . ASN A 1 684 ? 37.101 -3.787 -14.239 1.00 24.70 684 ASN A O 1
ATOM 5420 N N . VAL A 1 685 ? 35.453 -5.028 -15.170 1.00 26.17 685 VAL A N 1
ATOM 5421 C CA . VAL A 1 685 ? 34.346 -4.077 -15.060 1.00 26.17 685 VAL A CA 1
ATOM 5422 C C . VAL A 1 685 ? 33.691 -4.242 -13.684 1.00 26.17 685 VAL A C 1
ATOM 5424 O O . VAL A 1 685 ? 33.168 -5.321 -13.403 1.00 26.17 685 VAL A O 1
ATOM 5427 N N . PRO A 1 686 ? 33.648 -3.204 -12.831 1.00 24.05 686 PRO A N 1
ATOM 5428 C CA . PRO A 1 686 ? 32.654 -3.095 -11.775 1.00 24.05 686 PRO A CA 1
ATOM 5429 C C . PRO A 1 686 ? 31.374 -2.493 -12.364 1.00 24.05 686 PRO A C 1
ATOM 5431 O O . PRO A 1 686 ? 31.362 -1.385 -12.899 1.00 24.05 686 PRO A O 1
ATOM 5434 N N . CYS A 1 687 ? 30.283 -3.245 -12.267 1.00 26.23 687 CYS A N 1
ATOM 5435 C CA . CYS A 1 687 ? 28.935 -2.747 -12.476 1.00 26.23 687 CYS A CA 1
ATOM 5436 C C . CYS A 1 687 ? 28.488 -2.049 -11.190 1.00 26.23 687 CYS A C 1
ATOM 5438 O O . CYS A 1 687 ? 28.282 -2.744 -10.207 1.00 26.23 687 CYS A O 1
ATOM 5440 N N . GLU A 1 688 ? 28.354 -0.719 -11.207 1.00 28.16 688 GLU A N 1
ATOM 5441 C CA . GLU A 1 688 ? 27.346 0.063 -10.466 1.00 28.16 688 GLU A CA 1
ATOM 5442 C C . GLU A 1 688 ? 27.658 1.564 -10.557 1.00 28.16 688 GLU A C 1
ATOM 5444 O O . GLU A 1 688 ? 28.525 2.052 -9.849 1.00 28.16 688 GLU A O 1
ATOM 5449 N N . VAL A 1 689 ? 26.908 2.322 -11.371 1.00 24.12 689 VAL A N 1
ATOM 5450 C CA . VAL A 1 689 ? 26.638 3.748 -11.102 1.00 24.12 689 VAL A CA 1
ATOM 5451 C C . VAL A 1 689 ? 25.241 4.111 -11.621 1.00 24.12 689 VAL A C 1
ATOM 5453 O O . VAL A 1 689 ? 25.020 4.358 -12.805 1.00 24.12 689 VAL A O 1
ATOM 5456 N N . ARG A 1 690 ? 24.287 4.182 -10.684 1.00 27.72 690 ARG A N 1
ATOM 5457 C CA . ARG A 1 690 ? 23.223 5.197 -10.697 1.00 27.72 690 ARG A CA 1
ATOM 5458 C C . ARG A 1 690 ? 23.886 6.555 -10.518 1.00 27.72 690 ARG A C 1
ATOM 5460 O O . ARG A 1 690 ? 24.649 6.715 -9.572 1.00 27.72 690 ARG A O 1
ATOM 5467 N N . GLY A 1 691 ? 23.531 7.551 -11.323 1.00 25.89 691 GLY A N 1
ATOM 5468 C CA . GLY A 1 691 ? 24.050 8.889 -11.068 1.00 25.89 691 GLY A CA 1
ATOM 5469 C C . GLY A 1 691 ? 23.515 9.996 -11.957 1.00 25.89 691 GLY A C 1
ATOM 5470 O O . GLY A 1 691 ? 24.225 10.443 -12.837 1.00 25.89 691 GLY A O 1
ATOM 5471 N N . LEU A 1 692 ? 22.327 10.492 -11.599 1.00 23.17 692 LEU A N 1
ATOM 5472 C CA . LEU A 1 692 ? 22.038 11.925 -11.440 1.00 23.17 692 LEU A CA 1
ATOM 5473 C C . LEU A 1 692 ? 22.045 12.837 -12.686 1.00 23.17 692 LEU A C 1
ATOM 5475 O O . LEU A 1 692 ? 23.036 13.053 -13.376 1.00 23.17 692 LEU A O 1
ATOM 5479 N N . SER A 1 693 ? 20.877 13.440 -12.874 1.00 28.88 693 SER A N 1
ATOM 5480 C CA . SER A 1 693 ? 20.489 14.508 -13.793 1.00 28.88 693 SER A CA 1
ATOM 5481 C C . SER A 1 693 ? 20.995 15.909 -13.407 1.00 28.88 693 SER A C 1
ATOM 5483 O O . SER A 1 693 ? 20.981 16.233 -12.221 1.00 28.88 693 SER A O 1
ATOM 5485 N N . ALA A 1 694 ? 21.235 16.772 -14.406 1.00 27.47 694 ALA A N 1
ATOM 5486 C CA . ALA A 1 694 ? 20.947 18.228 -14.428 1.00 27.47 694 ALA A CA 1
ATOM 5487 C C . ALA A 1 694 ? 21.145 18.738 -15.883 1.00 27.47 694 ALA A C 1
ATOM 5489 O O . ALA A 1 694 ? 22.196 18.469 -16.454 1.00 27.47 694 ALA A O 1
ATOM 5490 N N . GLN A 1 695 ? 20.099 19.142 -16.629 1.00 28.62 695 GLN A N 1
ATOM 5491 C CA . GLN A 1 695 ? 19.516 20.504 -16.807 1.00 28.62 695 GLN A CA 1
ATOM 5492 C C . GLN A 1 695 ? 20.543 21.545 -17.314 1.00 28.62 695 GLN A C 1
ATOM 5494 O O . GLN A 1 695 ? 21.593 21.685 -16.704 1.00 28.62 695 GLN A O 1
ATOM 5499 N N . ASP A 1 696 ? 20.373 22.222 -18.463 1.00 27.36 696 ASP A N 1
ATOM 5500 C CA . ASP A 1 696 ? 19.358 23.250 -18.800 1.00 27.36 696 ASP A CA 1
ATOM 5501 C C . ASP A 1 696 ? 19.418 23.588 -20.325 1.00 27.36 696 ASP A C 1
ATOM 5503 O O . ASP A 1 696 ? 20.502 23.789 -20.854 1.00 27.36 696 ASP A O 1
ATOM 5507 N N . SER A 1 697 ? 18.334 23.589 -21.117 1.00 27.19 697 SER A N 1
ATOM 5508 C CA . SER A 1 697 ? 17.356 24.681 -21.369 1.00 27.19 697 SER A CA 1
ATOM 5509 C C . SER A 1 697 ? 17.514 25.394 -22.736 1.00 27.19 697 SER A C 1
ATOM 5511 O O . SER A 1 697 ? 18.590 25.867 -23.081 1.00 27.19 697 SER A O 1
ATOM 5513 N N . CYS A 1 698 ? 16.411 25.537 -23.488 1.00 21.31 698 CYS A N 1
ATOM 5514 C CA . CYS A 1 698 ? 16.072 26.734 -24.277 1.00 21.31 698 CYS A CA 1
ATOM 5515 C C . CYS A 1 698 ? 14.571 26.742 -24.628 1.00 21.31 698 CYS A C 1
ATOM 5517 O O . CYS A 1 698 ? 13.953 25.713 -24.889 1.00 21.31 698 CYS A O 1
ATOM 5519 N N . SER A 1 699 ? 13.993 27.936 -24.574 1.00 22.08 699 SER A N 1
ATOM 5520 C CA . SER A 1 699 ? 12.576 28.277 -24.447 1.00 22.08 699 SER A CA 1
ATOM 5521 C C . SER A 1 699 ? 11.934 28.754 -25.761 1.00 22.08 699 SER A C 1
ATOM 5523 O O . SER A 1 699 ? 12.630 29.278 -26.625 1.00 22.08 699 SER A O 1
ATOM 5525 N N . LEU A 1 700 ? 10.597 28.618 -25.887 1.00 22.55 700 LEU A N 1
ATOM 5526 C CA . LEU A 1 700 ? 9.631 29.718 -26.137 1.00 22.55 700 LEU A CA 1
ATOM 5527 C C . LEU A 1 700 ? 8.164 29.223 -26.333 1.00 22.55 700 LEU A C 1
ATOM 5529 O O . LEU A 1 700 ? 7.806 28.685 -27.376 1.00 22.55 700 LEU A O 1
ATOM 5533 N N . SER A 1 701 ? 7.305 29.606 -25.368 1.00 23.19 701 SER A N 1
ATOM 5534 C CA . SER A 1 701 ? 5.861 29.976 -25.467 1.00 23.19 701 SER A CA 1
ATOM 5535 C C . SER A 1 701 ? 4.744 28.888 -25.379 1.00 23.19 701 SER A C 1
ATOM 5537 O O . SER A 1 701 ? 4.986 27.733 -25.713 1.00 23.19 701 SER A O 1
ATOM 5539 N N . PRO A 1 702 ? 3.539 29.219 -24.831 1.00 32.25 702 PRO A N 1
ATOM 5540 C CA . PRO A 1 702 ? 3.000 28.509 -23.653 1.00 32.25 702 PRO A CA 1
ATOM 5541 C C . PRO A 1 702 ? 1.617 27.834 -23.835 1.00 32.25 702 PRO A C 1
ATOM 5543 O O . PRO A 1 702 ? 0.890 28.137 -24.782 1.00 32.25 702 PRO A O 1
ATOM 5546 N N . PRO A 1 703 ? 1.165 27.068 -22.819 1.00 25.72 703 PRO A N 1
ATOM 5547 C CA . PRO A 1 703 ? -0.219 27.142 -22.356 1.00 25.72 703 PRO A CA 1
ATOM 5548 C C . PRO A 1 703 ? -0.336 27.475 -20.855 1.00 25.72 703 PRO A C 1
ATOM 5550 O O . PRO A 1 703 ? 0.635 27.554 -20.111 1.00 25.72 703 PRO A O 1
ATOM 5553 N N . VAL A 1 704 ? -1.565 27.787 -20.458 1.00 27.91 704 VAL A N 1
ATOM 5554 C CA . VAL A 1 704 ? -1.942 28.782 -19.451 1.00 27.91 704 VAL A CA 1
ATOM 5555 C C . VAL A 1 704 ? -2.137 28.193 -18.044 1.00 27.91 704 VAL A C 1
ATOM 5557 O O . VAL A 1 704 ? -2.674 27.101 -17.891 1.00 27.91 704 VAL A O 1
ATOM 5560 N N . ASN A 1 705 ? -1.782 29.020 -17.047 1.00 30.12 705 ASN A N 1
ATOM 5561 C CA . ASN A 1 705 ? -1.968 28.925 -15.588 1.00 30.12 705 ASN A CA 1
ATOM 5562 C C . ASN A 1 705 ? -1.012 28.017 -14.794 1.00 30.12 705 ASN A C 1
ATOM 5564 O O . ASN A 1 705 ? -1.376 26.938 -14.338 1.00 30.12 705 ASN A O 1
ATOM 5568 N N . CYS A 1 706 ? 0.173 28.565 -14.500 1.00 25.08 706 CYS A N 1
ATOM 5569 C CA . CYS A 1 706 ? 1.047 28.128 -13.413 1.00 25.08 706 CYS A CA 1
ATOM 5570 C C . CYS A 1 706 ? 1.165 29.251 -12.367 1.00 25.08 706 CYS A C 1
ATOM 5572 O O . CYS A 1 706 ? 1.252 30.431 -12.714 1.00 25.08 706 CYS A O 1
ATOM 5574 N N . VAL A 1 707 ? 1.130 28.882 -11.088 1.00 30.56 707 VAL A N 1
ATOM 5575 C CA . VAL A 1 707 ? 1.243 29.790 -9.939 1.00 30.56 707 VAL A CA 1
A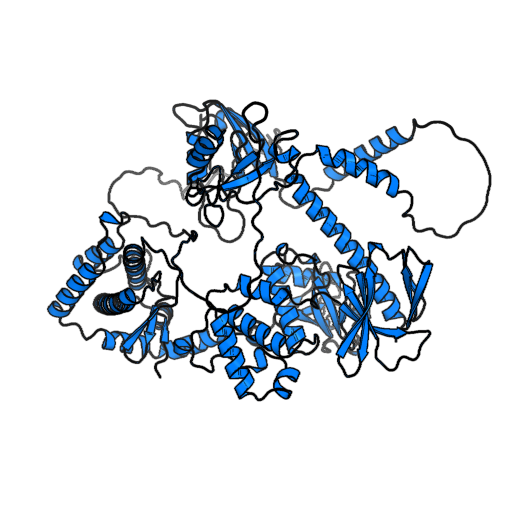TOM 5576 C C . VAL A 1 707 ? 2.615 30.478 -9.981 1.00 30.56 707 VAL A C 1
ATOM 5578 O O . VAL A 1 707 ? 3.639 29.802 -10.002 1.00 30.56 707 VAL A O 1
ATOM 5581 N N . LYS A 1 708 ? 2.643 31.817 -10.047 1.00 33.31 708 LYS A N 1
ATOM 5582 C CA . LYS A 1 708 ? 3.879 32.619 -10.041 1.00 33.31 708 LYS A CA 1
ATOM 5583 C C . LYS A 1 708 ? 4.588 32.482 -8.687 1.00 33.31 708 LYS A C 1
ATOM 5585 O O . LYS A 1 708 ? 3.974 32.761 -7.661 1.00 33.31 708 LYS A O 1
ATOM 5590 N N . LEU A 1 709 ? 5.865 32.096 -8.702 1.00 44.75 709 LEU A N 1
ATOM 5591 C CA . LEU A 1 709 ? 6.794 32.331 -7.592 1.00 44.75 709 LEU A CA 1
ATOM 5592 C C . LEU A 1 709 ? 7.110 33.835 -7.539 1.00 44.75 709 LEU A C 1
ATOM 5594 O O . LEU A 1 709 ? 7.258 34.472 -8.582 1.00 44.75 709 LEU A O 1
ATOM 5598 N N . GLU A 1 710 ? 7.133 34.404 -6.339 1.00 52.75 710 GLU A N 1
ATOM 5599 C CA . GLU A 1 710 ? 7.297 35.841 -6.102 1.00 52.75 710 GLU A CA 1
ATOM 5600 C C . GLU A 1 710 ? 8.783 36.151 -5.850 1.00 52.75 710 GLU A C 1
ATOM 5602 O O . GLU A 1 710 ? 9.381 35.610 -4.924 1.00 52.75 710 GLU A O 1
ATOM 5607 N N . GLU A 1 711 ? 9.399 36.980 -6.699 1.00 79.81 711 GLU A N 1
ATOM 5608 C CA . GLU A 1 711 ? 10.791 37.429 -6.551 1.00 79.81 711 GLU A CA 1
ATOM 5609 C C . GLU A 1 711 ? 10.859 38.635 -5.601 1.00 79.81 711 GLU A C 1
ATOM 5611 O O . GLU A 1 711 ? 10.058 39.566 -5.712 1.00 79.81 711 GLU A O 1
ATOM 5616 N N . ILE A 1 712 ? 11.820 38.641 -4.671 1.00 79.81 712 ILE A N 1
ATOM 5617 C CA . ILE A 1 712 ? 11.989 39.713 -3.679 1.00 79.81 712 ILE A CA 1
ATOM 5618 C C . ILE A 1 712 ? 13.355 40.377 -3.878 1.00 79.81 712 ILE A C 1
ATOM 5620 O O . ILE A 1 712 ? 14.392 39.736 -3.727 1.00 79.81 712 ILE A O 1
ATOM 5624 N N . THR A 1 713 ? 13.362 41.681 -4.165 1.00 83.75 713 THR A N 1
ATOM 5625 C CA . THR A 1 713 ? 14.581 42.504 -4.243 1.00 83.75 713 THR A CA 1
ATOM 5626 C C . THR A 1 713 ? 14.828 43.215 -2.911 1.00 83.75 713 THR A C 1
ATOM 5628 O O . THR A 1 713 ? 13.926 43.854 -2.361 1.00 83.75 713 THR A O 1
ATOM 5631 N N . VAL A 1 714 ? 16.054 43.125 -2.388 1.00 84.62 714 VAL A N 1
ATOM 5632 C CA . VAL A 1 714 ? 16.470 43.764 -1.129 1.00 84.62 714 VAL A CA 1
ATOM 5633 C C . VAL A 1 714 ? 17.759 44.560 -1.321 1.00 84.62 714 VAL A C 1
ATOM 5635 O O . VAL A 1 714 ? 18.663 44.122 -2.024 1.00 84.62 714 VAL A O 1
ATOM 5638 N N . GLU A 1 715 ? 17.856 45.713 -0.661 1.00 86.06 715 GLU A N 1
ATOM 5639 C CA . GLU A 1 715 ? 19.083 46.510 -0.584 1.00 86.06 715 GLU A CA 1
ATOM 5640 C C . GLU A 1 715 ? 19.672 46.368 0.820 1.00 86.06 715 GLU A C 1
ATOM 5642 O O . GLU A 1 715 ? 19.029 46.710 1.815 1.00 86.06 715 GLU A O 1
ATOM 5647 N N . LEU A 1 716 ? 20.894 45.841 0.913 1.00 83.12 716 LEU A N 1
ATOM 5648 C CA . LEU A 1 716 ? 21.573 45.588 2.181 1.00 83.12 716 LEU A CA 1
ATOM 5649 C C . LEU A 1 716 ? 22.880 46.373 2.243 1.00 83.12 716 LEU A C 1
ATOM 5651 O O . LEU A 1 716 ? 23.726 46.268 1.362 1.00 83.12 716 LEU A O 1
ATOM 5655 N N . SER A 1 717 ? 23.088 47.101 3.337 1.00 82.69 717 SER A N 1
ATOM 5656 C CA . SER A 1 717 ? 24.370 47.745 3.630 1.00 82.69 717 SER A CA 1
ATOM 5657 C C . SER A 1 717 ? 25.252 46.811 4.459 1.00 82.69 717 SER A C 1
ATOM 5659 O O . SER A 1 717 ? 24.813 46.251 5.467 1.00 82.69 717 SER A O 1
ATOM 5661 N N . LYS A 1 718 ? 26.515 46.624 4.049 1.00 83.56 718 LYS A N 1
ATOM 5662 C CA . LYS A 1 718 ? 27.456 45.749 4.767 1.00 83.56 718 LYS A CA 1
ATOM 5663 C C . LYS A 1 718 ? 27.680 46.255 6.193 1.00 83.56 718 LYS A C 1
ATOM 5665 O O . LYS A 1 718 ? 28.110 47.387 6.406 1.00 83.56 718 LYS A O 1
ATOM 5670 N N . VAL A 1 719 ? 27.468 45.383 7.177 1.00 78.50 719 VAL A N 1
ATOM 5671 C CA . VAL A 1 719 ? 27.785 45.659 8.584 1.00 78.50 719 VAL A CA 1
ATOM 5672 C C . VAL A 1 719 ? 29.014 44.841 8.963 1.00 78.50 719 VAL A C 1
ATOM 5674 O O . VAL A 1 719 ? 29.037 43.623 8.788 1.00 78.50 719 VAL A O 1
ATOM 5677 N N . ALA A 1 720 ? 30.058 45.522 9.447 1.00 73.25 720 ALA A N 1
ATOM 5678 C CA . ALA A 1 720 ? 31.367 44.927 9.736 1.00 73.25 720 ALA A CA 1
ATOM 5679 C C . ALA A 1 720 ? 31.977 44.174 8.529 1.00 73.25 720 ALA A C 1
ATOM 5681 O O . ALA A 1 720 ? 32.601 43.130 8.688 1.00 73.25 720 ALA A O 1
ATOM 5682 N N . GLY A 1 721 ? 31.769 44.694 7.311 1.00 75.00 721 GLY A N 1
ATOM 5683 C CA . GLY A 1 721 ? 32.318 44.127 6.073 1.00 75.00 721 GLY A CA 1
ATOM 5684 C C . GLY A 1 721 ? 31.564 42.916 5.510 1.00 75.00 721 GLY A C 1
ATOM 5685 O O . GLY A 1 721 ? 31.997 42.356 4.507 1.00 75.00 721 GLY A O 1
ATOM 5686 N N . SER A 1 722 ? 30.430 42.520 6.102 1.00 79.00 722 SER A N 1
ATOM 5687 C CA . SER A 1 722 ? 29.640 41.367 5.650 1.00 79.00 722 SER A CA 1
ATOM 5688 C C . SER A 1 722 ? 28.160 41.706 5.450 1.00 79.00 722 SER A C 1
ATOM 5690 O O . SER A 1 722 ? 27.615 42.599 6.101 1.00 79.00 722 SER A O 1
ATOM 5692 N N . LEU A 1 723 ? 27.494 40.953 4.570 1.00 83.44 723 LEU A N 1
ATOM 5693 C CA . LEU A 1 723 ? 26.036 41.006 4.385 1.00 83.44 723 LEU A CA 1
ATOM 5694 C C . LEU A 1 723 ? 25.280 40.166 5.435 1.00 83.44 723 LEU A C 1
ATOM 5696 O O . LEU A 1 723 ? 24.060 40.243 5.535 1.00 83.44 723 LEU A O 1
ATOM 5700 N N . GLY A 1 724 ? 25.990 39.383 6.256 1.00 83.44 724 GLY A N 1
ATOM 5701 C CA . GLY A 1 724 ? 25.381 38.534 7.282 1.00 83.44 724 GLY A CA 1
ATOM 5702 C C . GLY A 1 724 ? 24.623 37.318 6.735 1.00 83.44 724 GLY A C 1
ATOM 5703 O O . GLY A 1 724 ? 23.710 36.839 7.399 1.00 83.44 724 GLY A O 1
ATOM 5704 N N . ILE A 1 725 ? 24.992 36.822 5.549 1.00 87.19 725 ILE A N 1
ATOM 5705 C CA . ILE A 1 725 ? 24.436 35.610 4.928 1.00 87.19 725 ILE A CA 1
ATOM 5706 C C . ILE A 1 725 ? 25.505 34.517 4.836 1.00 87.19 725 ILE A C 1
ATOM 5708 O O . ILE A 1 725 ? 26.656 34.791 4.499 1.00 87.19 725 ILE A O 1
ATOM 5712 N N . SER A 1 726 ? 25.127 33.274 5.125 1.00 83.31 726 SER A N 1
ATOM 5713 C CA . SER A 1 726 ? 25.915 32.081 4.811 1.00 83.31 726 SER A CA 1
ATOM 5714 C C . SER A 1 726 ? 25.317 31.430 3.576 1.00 83.31 726 SER A C 1
ATOM 5716 O O . SER A 1 726 ? 24.119 31.151 3.560 1.00 83.31 726 SER A O 1
ATOM 5718 N N . ILE A 1 727 ? 26.136 31.197 2.553 1.00 85.94 727 ILE A N 1
ATOM 5719 C CA . ILE A 1 727 ? 25.698 30.576 1.304 1.00 85.94 727 ILE A CA 1
ATOM 5720 C C . ILE A 1 727 ? 26.126 29.107 1.215 1.00 85.94 727 ILE A C 1
ATOM 5722 O O . ILE A 1 727 ? 27.059 28.667 1.885 1.00 85.94 727 ILE A O 1
ATOM 5726 N N . THR A 1 728 ? 25.430 28.337 0.390 1.00 80.19 728 THR A N 1
ATOM 5727 C CA . THR A 1 728 ? 25.758 26.963 -0.000 1.00 80.19 728 THR A CA 1
ATOM 5728 C C . THR A 1 728 ? 25.320 26.734 -1.448 1.00 80.19 728 THR A C 1
ATOM 5730 O O . THR A 1 728 ? 24.597 27.557 -2.007 1.00 80.19 728 THR A O 1
ATOM 5733 N N . GLY A 1 729 ? 25.753 25.642 -2.070 1.00 84.06 729 GLY A N 1
ATOM 5734 C CA . GLY A 1 729 ? 25.430 25.348 -3.465 1.00 84.06 729 GLY A CA 1
ATOM 5735 C C . GLY A 1 729 ? 26.505 25.783 -4.462 1.00 84.06 729 GLY A C 1
ATOM 5736 O O . GLY A 1 729 ? 27.667 25.978 -4.102 1.00 84.06 729 GLY A O 1
ATOM 5737 N N . GLY A 1 730 ? 26.096 25.931 -5.719 1.00 74.19 730 GLY A N 1
ATOM 5738 C CA . GLY A 1 730 ? 26.938 26.205 -6.883 1.00 74.19 730 GLY A CA 1
ATOM 5739 C C . GLY A 1 730 ? 26.988 25.024 -7.854 1.00 74.19 730 GLY A C 1
ATOM 5740 O O . GLY A 1 730 ? 26.696 23.890 -7.478 1.00 74.19 730 GLY A O 1
ATOM 5741 N N . VAL A 1 731 ? 27.382 25.273 -9.102 1.00 69.31 731 VAL A N 1
ATOM 5742 C CA . VAL A 1 731 ? 27.295 24.278 -10.196 1.00 69.31 731 VAL A CA 1
ATOM 5743 C C . VAL A 1 731 ? 28.100 22.995 -9.989 1.00 69.31 731 VAL A C 1
ATOM 5745 O O . VAL A 1 731 ? 27.779 21.975 -10.582 1.00 69.31 731 VAL A O 1
ATOM 5748 N N . ASN A 1 732 ? 29.103 23.022 -9.110 1.00 64.56 732 ASN A N 1
ATOM 5749 C CA . ASN A 1 732 ? 29.928 21.858 -8.768 1.00 64.56 732 ASN A CA 1
ATOM 5750 C C . ASN A 1 732 ? 29.430 21.134 -7.500 1.00 64.56 732 ASN A C 1
ATOM 5752 O O . ASN A 1 732 ? 30.197 20.420 -6.858 1.00 64.56 732 ASN A O 1
ATOM 5756 N N . THR A 1 733 ? 28.188 21.378 -7.073 1.00 58.12 733 THR A N 1
ATOM 5757 C CA . THR A 1 733 ? 27.601 20.789 -5.860 1.00 58.12 733 THR A CA 1
ATOM 5758 C C . THR A 1 733 ? 26.299 20.060 -6.188 1.00 58.12 733 THR A C 1
ATOM 5760 O O . THR A 1 733 ? 25.545 20.498 -7.051 1.00 58.12 733 THR A O 1
ATOM 5763 N N . ASN A 1 734 ? 26.003 18.968 -5.474 1.00 53.31 734 ASN A N 1
ATOM 5764 C CA . ASN A 1 734 ? 24.849 18.087 -5.724 1.00 53.31 734 ASN A CA 1
ATOM 5765 C C . ASN A 1 734 ? 23.481 18.678 -5.289 1.00 53.31 734 ASN A C 1
ATOM 5767 O O . ASN A 1 734 ? 22.588 17.931 -4.887 1.00 53.31 734 ASN A O 1
ATOM 5771 N N . LEU A 1 735 ? 23.300 20.007 -5.315 1.00 51.50 735 LEU A N 1
ATOM 5772 C CA . LEU A 1 735 ? 22.000 20.644 -5.059 1.00 51.50 735 LEU A CA 1
ATOM 5773 C C . LEU A 1 735 ? 21.185 20.773 -6.363 1.00 51.50 735 LEU A C 1
ATOM 5775 O O . LEU A 1 735 ? 21.757 21.087 -7.409 1.00 51.50 735 LEU A O 1
ATOM 5779 N N . PRO A 1 736 ? 19.849 20.591 -6.319 1.00 44.75 736 PRO A N 1
ATOM 5780 C CA . PRO A 1 736 ? 18.998 20.721 -7.501 1.00 44.75 736 PRO A CA 1
ATOM 5781 C C . PRO A 1 736 ? 19.152 22.109 -8.153 1.00 44.75 736 PRO A C 1
ATOM 5783 O O . PRO A 1 736 ? 19.147 23.132 -7.471 1.00 44.75 736 PRO A O 1
ATOM 5786 N N . ASN A 1 737 ? 19.296 22.131 -9.482 1.00 53.16 737 ASN A N 1
ATOM 5787 C CA . ASN A 1 737 ? 19.422 23.317 -10.350 1.00 53.16 737 ASN A CA 1
ATOM 5788 C C . ASN A 1 737 ? 20.703 24.171 -10.182 1.00 53.16 737 ASN A C 1
ATOM 5790 O O . ASN A 1 737 ? 20.721 25.320 -10.636 1.00 53.16 737 ASN A O 1
ATOM 5794 N N . GLY A 1 738 ? 21.757 23.657 -9.527 1.00 63.16 738 GLY A N 1
ATOM 5795 C CA . GLY A 1 738 ? 23.111 24.247 -9.537 1.00 63.16 738 GLY A CA 1
ATOM 5796 C C . GLY A 1 738 ? 23.230 25.689 -9.012 1.00 63.16 738 GLY A C 1
ATOM 5797 O O . GLY A 1 738 ? 24.202 26.379 -9.317 1.00 63.16 738 GLY A O 1
ATOM 5798 N N . GLY A 1 739 ? 22.233 26.177 -8.265 1.00 78.44 739 GLY A N 1
ATOM 5799 C CA . GLY A 1 739 ? 22.149 27.558 -7.783 1.00 78.44 739 GLY A CA 1
ATOM 5800 C C . GLY A 1 739 ? 22.891 27.820 -6.470 1.00 78.44 739 GLY A C 1
ATOM 5801 O O . GLY A 1 739 ? 23.319 26.896 -5.779 1.00 78.44 739 GLY A O 1
ATOM 5802 N N . ILE A 1 740 ? 23.005 29.100 -6.109 1.00 86.25 740 ILE A N 1
ATOM 5803 C CA . ILE A 1 740 ? 23.538 29.555 -4.819 1.00 86.25 740 ILE A CA 1
ATOM 5804 C C . ILE A 1 740 ? 22.370 29.819 -3.865 1.00 86.25 740 ILE A C 1
ATOM 5806 O O . ILE A 1 740 ? 21.450 30.565 -4.195 1.00 86.25 740 ILE A O 1
ATOM 5810 N N . TYR A 1 741 ? 22.402 29.216 -2.680 1.00 86.44 741 TYR A N 1
ATOM 5811 C CA . TYR A 1 741 ? 21.327 29.265 -1.686 1.00 86.44 741 TYR A CA 1
ATOM 5812 C C . TYR A 1 741 ? 21.816 29.843 -0.367 1.00 86.44 741 TYR A C 1
ATOM 5814 O O . TYR A 1 741 ? 22.945 29.587 0.050 1.00 86.44 741 TYR A O 1
ATOM 5822 N N . ILE A 1 742 ? 20.949 30.565 0.334 1.00 87.00 742 ILE A N 1
ATOM 5823 C CA . ILE A 1 742 ? 21.215 31.052 1.687 1.00 87.00 742 ILE A CA 1
ATOM 5824 C C . ILE A 1 742 ? 20.983 29.897 2.669 1.00 87.00 742 ILE A C 1
ATOM 5826 O O . ILE A 1 742 ? 19.852 29.496 2.932 1.00 87.00 742 ILE A O 1
ATOM 5830 N N . LYS A 1 743 ? 22.069 29.362 3.230 1.00 81.94 743 LYS A N 1
ATOM 5831 C CA . LYS A 1 743 ? 22.060 28.281 4.225 1.00 81.94 743 LYS A CA 1
ATOM 5832 C C . LYS A 1 743 ? 21.582 28.762 5.594 1.00 81.94 743 LYS A C 1
ATOM 5834 O O . LYS A 1 743 ? 20.853 28.054 6.281 1.00 81.94 743 LYS A O 1
ATOM 5839 N N . SER A 1 744 ? 22.025 29.945 6.011 1.00 81.75 744 SER A N 1
ATOM 5840 C CA . SER A 1 744 ? 21.642 30.550 7.289 1.00 81.75 744 SER A CA 1
ATOM 5841 C C . SER A 1 744 ? 21.952 32.043 7.309 1.00 81.75 744 SER A C 1
ATOM 5843 O O . SER A 1 744 ? 22.856 32.505 6.613 1.00 81.75 744 SER A O 1
ATOM 5845 N N . LEU A 1 745 ? 21.256 32.787 8.165 1.00 86.12 745 LEU A N 1
ATOM 5846 C CA . LEU A 1 745 ? 21.559 34.189 8.452 1.00 86.12 745 LEU A CA 1
ATOM 5847 C C . LEU A 1 745 ? 22.428 34.294 9.707 1.00 86.12 745 LEU A C 1
ATOM 5849 O O . LEU A 1 745 ? 22.311 33.482 10.625 1.00 86.12 745 LEU A O 1
ATOM 5853 N N . VAL A 1 746 ? 23.325 35.277 9.732 1.00 82.81 746 VAL A N 1
ATOM 5854 C CA . VAL A 1 746 ? 24.176 35.569 10.890 1.00 82.81 746 VAL A CA 1
ATOM 5855 C C . VAL A 1 746 ? 23.375 36.407 11.895 1.00 82.81 746 VAL A C 1
ATOM 5857 O O . VAL A 1 746 ? 22.912 37.486 11.511 1.00 82.81 746 VAL A O 1
ATOM 5860 N N . PRO A 1 747 ? 23.265 35.983 13.170 1.00 77.94 747 PRO A N 1
ATOM 5861 C CA . PRO A 1 747 ? 22.565 36.745 14.199 1.00 77.94 747 PRO A CA 1
ATOM 5862 C C . PRO A 1 747 ? 23.111 38.173 14.353 1.00 77.94 747 PRO A C 1
ATOM 5864 O O . PRO A 1 747 ? 24.312 38.369 14.549 1.00 77.94 747 PRO A O 1
ATOM 5867 N N . GLY A 1 748 ? 22.246 39.182 14.249 1.00 77.88 748 GLY A N 1
ATOM 5868 C CA . GLY A 1 748 ? 22.595 40.609 14.263 1.00 77.88 748 GLY A CA 1
ATOM 5869 C C . GLY A 1 748 ? 23.242 41.139 12.971 1.00 77.88 748 GLY A C 1
ATOM 5870 O O . GLY A 1 748 ? 23.625 42.317 12.911 1.00 77.88 748 GLY A O 1
ATOM 5871 N N . GLY A 1 749 ? 23.370 40.307 11.934 1.00 84.06 749 GLY A N 1
ATOM 5872 C CA . GLY A 1 749 ? 23.898 40.664 10.614 1.00 84.06 749 GLY A CA 1
ATOM 5873 C C . GLY A 1 749 ? 22.970 41.583 9.810 1.00 84.06 749 GLY A C 1
ATOM 5874 O O . GLY A 1 749 ? 21.838 41.847 10.211 1.00 84.06 749 GLY A O 1
ATOM 5875 N N . ALA A 1 750 ? 23.454 42.098 8.674 1.00 84.50 750 ALA A N 1
ATOM 5876 C CA . ALA A 1 750 ? 22.684 43.019 7.830 1.00 84.50 750 ALA A CA 1
ATOM 5877 C C . ALA A 1 750 ? 21.407 42.366 7.263 1.00 84.50 750 ALA A C 1
ATOM 5879 O O . ALA A 1 750 ? 20.332 42.951 7.361 1.00 84.50 750 ALA A O 1
ATOM 5880 N N . ALA A 1 751 ? 21.507 41.131 6.762 1.00 86.38 751 ALA A N 1
ATOM 5881 C CA . ALA A 1 751 ? 20.371 40.387 6.217 1.00 86.38 751 ALA A CA 1
ATOM 5882 C C . ALA A 1 751 ? 19.313 39.995 7.266 1.00 86.38 751 ALA A C 1
ATOM 5884 O O . ALA A 1 751 ? 18.122 40.068 6.981 1.00 86.38 751 ALA A O 1
ATOM 5885 N N . GLU A 1 752 ? 19.716 39.632 8.491 1.00 84.69 752 GLU A N 1
ATOM 5886 C CA . GLU A 1 752 ? 18.755 39.336 9.568 1.00 84.69 752 GLU A CA 1
ATOM 5887 C C . GLU A 1 752 ? 18.040 40.610 10.053 1.00 84.69 752 GLU A C 1
ATOM 5889 O O . GLU A 1 752 ? 16.850 40.575 10.359 1.00 84.69 752 GLU A O 1
ATOM 5894 N N . ARG A 1 753 ? 18.739 41.757 10.072 1.00 84.06 753 ARG A N 1
ATOM 5895 C CA . ARG A 1 753 ? 18.151 43.052 10.453 1.00 84.06 753 ARG A CA 1
ATOM 5896 C C . ARG A 1 753 ? 17.136 43.595 9.453 1.00 84.06 753 ARG A C 1
ATOM 5898 O O . ARG A 1 753 ? 16.230 44.307 9.875 1.00 84.06 753 ARG A O 1
ATOM 5905 N N . ASP A 1 754 ? 17.286 43.285 8.168 1.00 83.62 754 ASP A N 1
ATOM 5906 C CA . ASP A 1 754 ? 16.295 43.647 7.147 1.00 83.62 754 ASP A CA 1
ATOM 5907 C C . ASP A 1 754 ? 15.001 42.822 7.287 1.00 83.62 754 ASP A C 1
ATOM 5909 O O . ASP A 1 754 ? 13.913 43.317 7.000 1.00 83.62 754 ASP A O 1
ATOM 5913 N N . GLY A 1 755 ? 15.096 41.579 7.773 1.00 79.06 755 GLY A N 1
ATOM 5914 C CA . GLY A 1 755 ? 13.947 40.739 8.134 1.00 79.06 755 GLY A CA 1
ATOM 5915 C C . GLY A 1 755 ? 13.108 40.211 6.961 1.00 79.06 755 GLY A C 1
ATOM 5916 O O . GLY A 1 755 ? 12.196 39.417 7.188 1.00 79.06 755 GLY A O 1
ATOM 5917 N N . ARG A 1 756 ? 13.399 40.617 5.716 1.00 79.69 756 ARG A N 1
ATOM 5918 C CA . ARG A 1 756 ? 12.749 40.094 4.497 1.00 79.69 756 ARG A CA 1
ATOM 5919 C C . ARG A 1 756 ? 13.530 38.949 3.854 1.00 79.69 756 ARG A C 1
ATOM 5921 O O . ARG A 1 756 ? 12.950 38.149 3.124 1.00 79.69 756 ARG A O 1
ATOM 5928 N N . VAL A 1 757 ? 14.828 38.852 4.138 1.00 81.12 757 VAL A N 1
ATOM 5929 C CA . VAL A 1 757 ? 15.702 37.786 3.635 1.00 81.12 757 VAL A CA 1
ATOM 5930 C C . VAL A 1 757 ? 15.460 36.510 4.434 1.00 81.12 757 VAL A C 1
ATOM 5932 O O . VAL A 1 757 ? 15.528 36.523 5.659 1.00 81.12 757 VAL A O 1
ATOM 5935 N N . HIS A 1 758 ? 15.198 35.404 3.743 1.00 78.19 758 HIS A N 1
ATOM 5936 C CA . HIS A 1 758 ? 15.004 34.078 4.332 1.00 78.19 758 HIS A CA 1
ATOM 5937 C C . HIS A 1 758 ? 15.988 33.077 3.704 1.00 78.19 758 HIS A C 1
ATOM 5939 O O . HIS A 1 758 ? 16.771 33.436 2.824 1.00 78.19 758 HIS A O 1
ATOM 5945 N N . THR A 1 759 ? 15.994 31.826 4.170 1.00 79.75 759 THR A N 1
ATOM 5946 C CA . THR A 1 759 ? 16.778 30.746 3.548 1.00 79.75 759 THR A CA 1
ATOM 5947 C C . THR A 1 759 ? 16.191 30.406 2.179 1.00 79.75 759 THR A C 1
ATOM 5949 O O . THR A 1 759 ? 15.302 29.561 2.079 1.00 79.75 759 THR A O 1
ATOM 5952 N N . ASP A 1 760 ? 16.654 31.107 1.148 1.00 78.56 760 ASP A N 1
ATOM 5953 C CA . ASP A 1 760 ? 16.149 31.014 -0.222 1.00 78.56 760 ASP A CA 1
ATOM 5954 C C . ASP A 1 760 ? 17.292 31.156 -1.252 1.00 78.56 760 ASP A C 1
ATOM 5956 O O . ASP A 1 760 ? 18.467 31.290 -0.880 1.00 78.56 760 ASP A O 1
ATOM 5960 N N . ARG A 1 761 ? 16.984 31.071 -2.549 1.00 85.56 761 ARG A N 1
ATOM 5961 C CA . ARG A 1 761 ? 17.960 31.135 -3.647 1.00 85.56 761 ARG A CA 1
ATOM 5962 C C . ARG A 1 761 ? 18.394 32.574 -3.942 1.00 85.56 761 ARG A C 1
ATOM 5964 O O . ARG A 1 761 ? 17.568 33.456 -4.150 1.00 85.56 761 ARG A O 1
ATOM 5971 N N . VAL A 1 762 ? 19.705 32.787 -4.055 1.00 86.19 762 VAL A N 1
ATOM 5972 C CA . VAL A 1 762 ? 20.284 34.037 -4.565 1.00 86.19 762 VAL A CA 1
ATOM 5973 C C . VAL A 1 762 ? 20.283 33.978 -6.091 1.00 86.19 762 VAL A C 1
ATOM 5975 O O . VAL A 1 762 ? 20.938 33.118 -6.682 1.00 86.19 762 VAL A O 1
ATOM 5978 N N . LEU A 1 763 ? 19.524 34.870 -6.725 1.00 87.62 763 LEU A N 1
ATOM 5979 C CA . LEU A 1 763 ? 19.422 34.951 -8.186 1.00 87.62 763 LEU A CA 1
ATOM 5980 C C . LEU A 1 763 ? 20.421 35.953 -8.772 1.00 87.62 763 LEU A C 1
ATOM 5982 O O . LEU A 1 763 ? 21.078 35.658 -9.769 1.00 87.62 763 LEU A O 1
ATOM 5986 N N . GLU A 1 764 ? 20.563 37.111 -8.130 1.00 86.19 764 GLU A N 1
ATOM 5987 C CA . GLU A 1 764 ? 21.368 38.230 -8.614 1.00 86.19 764 GLU A CA 1
ATOM 5988 C C . GLU A 1 764 ? 21.897 39.061 -7.437 1.00 86.19 764 GLU A C 1
ATOM 5990 O O . GLU A 1 764 ? 21.213 39.199 -6.419 1.00 86.19 764 GLU A O 1
ATOM 5995 N N . VAL A 1 765 ? 23.104 39.619 -7.572 1.00 87.31 765 VAL A N 1
ATOM 5996 C CA . VAL A 1 765 ? 23.665 40.608 -6.637 1.00 87.31 765 VAL A CA 1
ATOM 5997 C C . VAL A 1 765 ? 24.344 41.717 -7.438 1.00 87.31 765 VAL A C 1
ATOM 5999 O O . VAL A 1 765 ? 25.174 41.428 -8.296 1.00 87.31 765 VAL A O 1
ATOM 6002 N N . ASP A 1 766 ? 23.995 42.976 -7.166 1.00 80.25 766 ASP A N 1
ATOM 6003 C CA . ASP A 1 766 ? 24.549 44.177 -7.818 1.00 80.25 766 ASP A CA 1
ATOM 6004 C C . ASP A 1 766 ? 24.553 44.128 -9.364 1.00 80.25 766 ASP A C 1
ATOM 6006 O O . ASP A 1 766 ? 25.501 44.582 -10.006 1.00 80.25 766 ASP A O 1
ATOM 6010 N N . GLY A 1 767 ? 23.517 43.558 -9.992 1.00 75.75 767 GLY A N 1
ATOM 6011 C CA . GLY A 1 767 ? 23.446 43.430 -11.455 1.00 75.75 767 GLY A CA 1
ATOM 6012 C C . GLY A 1 767 ? 24.084 42.157 -12.024 1.00 75.75 767 GLY A C 1
ATOM 6013 O O . GLY A 1 767 ? 23.977 41.901 -13.225 1.00 75.75 767 GLY A O 1
ATOM 6014 N N . PHE A 1 768 ? 24.775 41.359 -11.203 1.00 78.31 768 PHE A N 1
ATOM 6015 C CA . PHE A 1 768 ? 25.434 40.125 -11.632 1.00 78.31 768 PHE A CA 1
ATOM 6016 C C . PHE A 1 768 ? 24.569 38.911 -11.314 1.00 78.31 768 PHE A C 1
ATOM 6018 O O . PHE A 1 768 ? 24.267 38.648 -10.151 1.00 78.31 768 PHE A O 1
ATOM 6025 N N . SER A 1 769 ? 24.198 38.148 -12.346 1.00 82.69 769 SER A N 1
ATOM 6026 C CA . SER A 1 769 ? 23.459 36.892 -12.187 1.00 82.69 769 SER A CA 1
ATOM 6027 C C . SER A 1 769 ? 24.336 35.818 -11.544 1.00 82.69 769 SER A C 1
ATOM 6029 O O . SER A 1 769 ? 25.474 35.614 -11.958 1.00 82.69 769 SER A O 1
ATOM 6031 N N . PHE A 1 770 ? 23.785 35.107 -10.560 1.00 82.94 770 PHE A N 1
ATOM 6032 C CA . PHE A 1 770 ? 24.434 33.992 -9.859 1.00 82.94 770 PHE A CA 1
ATOM 6033 C C . PHE A 1 770 ? 24.071 32.631 -10.483 1.00 82.94 770 PHE A C 1
ATOM 6035 O O . PHE A 1 770 ? 24.373 31.574 -9.919 1.00 82.94 770 PHE A O 1
ATOM 6042 N N . GLN A 1 771 ? 23.420 32.624 -11.652 1.00 78.75 771 GLN A N 1
ATOM 6043 C CA . GLN A 1 771 ? 23.153 31.400 -12.403 1.00 78.75 771 GLN A CA 1
ATOM 6044 C C . GLN A 1 771 ? 24.462 30.834 -12.962 1.00 78.75 771 GLN A C 1
ATOM 6046 O O . GLN A 1 771 ? 25.249 31.543 -13.583 1.00 78.75 771 GLN A O 1
ATOM 6051 N N . GLY A 1 772 ? 24.713 29.546 -12.731 1.00 71.69 772 GLY A N 1
ATOM 6052 C CA . GLY A 1 772 ? 25.924 28.896 -13.227 1.00 71.69 772 GLY A CA 1
ATOM 6053 C C . GLY A 1 772 ? 27.181 29.124 -12.372 1.00 71.69 772 GLY A C 1
ATOM 6054 O O . GLY A 1 772 ? 28.257 28.650 -12.728 1.00 71.69 772 GLY A O 1
ATOM 6055 N N . PHE A 1 773 ? 27.081 29.844 -11.249 1.00 80.00 773 PHE A N 1
ATOM 6056 C CA . PHE A 1 773 ? 28.248 30.163 -10.426 1.00 80.00 773 PHE A CA 1
ATOM 6057 C C . PHE A 1 773 ? 28.723 28.947 -9.630 1.00 80.00 773 PHE A C 1
ATOM 6059 O O . PHE A 1 773 ? 27.937 28.209 -9.032 1.00 80.00 773 PHE A O 1
ATOM 6066 N N . THR A 1 774 ? 30.039 28.758 -9.562 1.00 82.38 774 THR A N 1
ATOM 6067 C CA . THR A 1 774 ? 30.639 27.865 -8.564 1.00 82.38 774 THR A CA 1
ATOM 6068 C C . THR A 1 774 ? 30.550 28.497 -7.176 1.00 82.38 774 THR A C 1
ATOM 6070 O O . THR A 1 774 ? 30.486 29.721 -7.037 1.00 82.38 774 THR A O 1
ATOM 6073 N N . TYR A 1 775 ? 30.611 27.669 -6.130 1.00 82.38 775 TYR A N 1
ATOM 6074 C CA . TYR A 1 775 ? 30.639 28.152 -4.747 1.00 82.38 775 TYR A CA 1
ATOM 6075 C C . TYR A 1 775 ? 31.726 29.219 -4.530 1.00 82.38 775 TYR A C 1
ATOM 6077 O O . TYR A 1 775 ? 31.460 30.277 -3.963 1.00 82.38 775 TYR A O 1
ATOM 6085 N N . GLN A 1 776 ? 32.938 28.976 -5.044 1.00 82.69 776 GLN A N 1
ATOM 6086 C CA . GLN A 1 776 ? 34.062 29.896 -4.880 1.00 82.69 776 GLN A CA 1
ATOM 6087 C C . GLN A 1 776 ? 33.834 31.229 -5.608 1.00 82.69 776 GLN A C 1
ATOM 6089 O O . GLN A 1 776 ? 34.085 32.285 -5.035 1.00 82.69 776 GLN A O 1
ATOM 6094 N N . GLN A 1 777 ? 33.284 31.203 -6.827 1.00 82.88 777 GLN A N 1
ATOM 6095 C CA . GLN A 1 777 ? 32.947 32.424 -7.572 1.00 82.88 777 GLN A CA 1
ATOM 6096 C C . GLN A 1 777 ? 31.872 33.256 -6.864 1.00 82.88 777 GLN A C 1
ATOM 6098 O O . GLN A 1 777 ? 31.965 34.482 -6.841 1.00 82.88 777 GLN A O 1
ATOM 6103 N N . ALA A 1 778 ? 30.880 32.609 -6.249 1.00 85.56 778 ALA A N 1
ATOM 6104 C CA . ALA A 1 778 ? 29.847 33.294 -5.480 1.00 85.56 778 ALA A CA 1
ATOM 6105 C C . ALA A 1 778 ? 30.414 33.971 -4.220 1.00 85.56 778 ALA A C 1
ATOM 6107 O O . ALA A 1 778 ? 30.064 35.116 -3.933 1.00 85.56 778 ALA A O 1
ATOM 6108 N N . VAL A 1 779 ? 31.328 33.310 -3.500 1.00 84.31 779 VAL A N 1
ATOM 6109 C CA . VAL A 1 779 ? 32.034 33.893 -2.342 1.00 84.31 779 VAL A CA 1
ATOM 6110 C C . VAL A 1 779 ? 32.909 35.077 -2.768 1.00 84.31 779 VAL A C 1
ATOM 6112 O O . VAL A 1 779 ? 32.889 36.134 -2.129 1.00 84.31 779 VAL A O 1
ATOM 6115 N N . ASP A 1 780 ? 33.639 34.941 -3.873 1.00 83.38 780 ASP A N 1
ATOM 6116 C CA . ASP A 1 780 ? 34.494 36.003 -4.405 1.00 83.38 780 ASP A CA 1
ATOM 6117 C C . ASP A 1 780 ? 33.674 37.204 -4.905 1.00 83.38 780 ASP A C 1
ATOM 6119 O O . ASP A 1 780 ? 34.103 38.347 -4.755 1.00 83.38 780 ASP A O 1
ATOM 6123 N N . CYS A 1 781 ? 32.484 36.972 -5.465 1.00 84.38 781 CYS A N 1
ATOM 6124 C CA . CYS A 1 781 ? 31.564 38.030 -5.875 1.00 84.38 781 CYS A CA 1
ATOM 6125 C C . CYS A 1 781 ? 30.971 38.746 -4.649 1.00 84.38 781 CYS A C 1
ATOM 6127 O O . CYS A 1 781 ? 31.160 39.950 -4.497 1.00 84.38 781 CYS A O 1
ATOM 6129 N N . LEU A 1 782 ? 30.380 38.012 -3.698 1.00 84.69 782 LEU A N 1
ATOM 6130 C CA . LEU A 1 782 ? 29.785 38.567 -2.468 1.00 84.69 782 LEU A CA 1
ATOM 6131 C C . LEU A 1 782 ? 30.796 39.272 -1.548 1.00 84.69 782 LEU A C 1
ATOM 6133 O O . LEU A 1 782 ? 30.439 40.168 -0.777 1.00 84.69 782 LEU A O 1
ATOM 6137 N N . SER A 1 783 ? 32.069 38.881 -1.590 1.00 80.12 783 SER A N 1
ATOM 6138 C CA . SER A 1 783 ? 33.123 39.576 -0.841 1.00 80.12 783 SER A CA 1
ATOM 6139 C C . SER A 1 783 ? 33.496 40.921 -1.474 1.00 80.12 783 SER A C 1
ATOM 6141 O O . SER A 1 783 ? 33.822 41.851 -0.735 1.00 80.12 783 SER A O 1
ATOM 6143 N N . LYS A 1 784 ? 33.365 41.055 -2.801 1.00 77.00 784 LYS A N 1
ATOM 6144 C CA . LYS A 1 784 ? 33.685 42.265 -3.580 1.00 77.00 784 LYS A CA 1
ATOM 6145 C C . LYS A 1 784 ? 32.520 43.242 -3.758 1.00 77.00 784 LYS A C 1
ATOM 6147 O O . LYS A 1 784 ? 32.771 44.365 -4.178 1.00 77.00 784 LYS A O 1
ATOM 6152 N N . THR A 1 785 ? 31.289 42.843 -3.436 1.00 74.00 785 THR A N 1
ATOM 6153 C CA . THR A 1 785 ? 30.111 43.734 -3.439 1.00 74.00 785 THR A CA 1
ATOM 6154 C C . THR A 1 785 ? 30.275 44.865 -2.420 1.00 74.00 785 THR A C 1
ATOM 6156 O O . THR A 1 785 ? 31.007 44.711 -1.434 1.00 74.00 785 THR A O 1
ATOM 6159 N N . GLY A 1 786 ? 29.627 46.009 -2.611 1.00 59.34 786 GLY A N 1
ATOM 6160 C CA . GLY A 1 786 ? 29.803 47.153 -1.710 1.00 59.34 786 GLY A CA 1
ATOM 6161 C C . GLY A 1 786 ? 29.372 48.473 -2.300 1.00 59.34 786 GLY A C 1
ATOM 6162 O O . GLY A 1 786 ? 29.916 48.826 -3.369 1.00 59.34 786 GLY A O 1
#

Foldseek 3Di:
DWAKDFLVLLCVLVVAFDDQLLLLLVLLQVLVVVVVCVVVQFADQDASRQWIFTLQLHIDGHGDDDDPPCRQLNNLQSSLVRNVCRQCPPDDPPDDRDYDPLSVVLSCLSNPPDSVSRDTSVNSNVSSVVVCVVVVRDNSSVSSNVSCPSPSSVVSVVVVLLVFDQLLVSLVPDDEAEEEQDPVQADPVRVDLVQWAWEWEQALSRHTHTYIDGQFAFQLSVLVRVCVVVVDPVLVQKFKWADDVFTFGGDRRHGPNVVFDPCRNVPRPDYHYIYIGGQEDDPDLVPDDLVVLVSLLSNVQVCQQVVVDDDDLVLLLLLLLLSNCLGVNAQDCVNCNLPSDDLSRRGHPVSCVVDPPVVSSVSSSVSNNVCHPPYNSRSSSVSCVPPCRFWRWDWWAFPPDPDPFTWIWTAGLQFIWIWTADPNDTDTDDGDGPVQWDDWDADFQWTWTAGPPPRDITIIGHPGSVVSVSVRVSNVVNNVVSVVVVVVVVVVVVVVDDPPVVVVVVVVVVVVPVPPDDDDDDDDDDDDDDDDPPVVVVVVVVVVVVVVVVVVVPPDDDFDWDKDKDKWFADPVQGAADWDQDPDDDDDFRFIWRPDGDVVGRQVVVVPDDTFTWQDKQPHGRGVPDPVRVVVVSVPDDRMIMTITTGGDDPDDDDDPDDDDDDDDDDDDDDDDDDDDDDDDDDDDDDDDDDDDDDDDDDDDDDDDDDDDDDDDDDWDFDPLAQQFDWDFAQVDPDHQRFIWGPDGHVVGRQVVVVPDDGGTDQDDPRHGRRRGGPVRVVVVRSPHD

pLDDT: mean 71.94, std 22.1, range [21.31, 98.06]

Radius of gyration: 34.06 Å; chains: 1; bounding box: 89×83×105 Å

Secondary structure (DSSP, 8-state):
---EEEHHHHHHHHTSPPPHHHHHHHHHHHHHHHHHHHTTT------TTTEEEETTS-EEE------TTTHHHHHHHHHHHHHHHHHSTT--TTS-----HHHHHHHHHHS-SSGGGSPPHHHHHHHHHHHHHHHTPPPHHHHHHHHHT-THHHHHHHHHTTSSS-HHHHTTTSPPEEEE--TTTS-TTTTSTTTEEEEEEE-TT-PEEEEEEETT-BHHHHHHHHHHHHT-TTGGGEEEEEEESEEEEPPTTSBGGGTS-HHHHH-TT--EEEEEEE-S--S-GGGS-HHHHHHHHHHHHHHHHTTSS---HHHHHHHHHHHHHHHH-S--HHHH-TTSS-GGGTS-HHHHHHS-HHHHHHHHHHHHHHTTT--HHHHHHHHTT-TTTT-EEEEEEESS---SSEEEEEE-SSEEEEEEEETTEEEEEEEEEGGGEEEEEEETTEEEEEETTT--EEEEE-SSHHHHHHHHHHHHHHHHHHHHHHHHHHHHHHTSS-THHHHHHHHHHHTTGGG---PPPP----------TTHHHHHHHHHHHHHHHHHTT---SS--EEEEEEEEEPBTTTBS-EEE--S---SS---EEEEE--TTSHHHHH----SEEEEEETTEE-TT--HHHHHHHHHHS-SEEEEEEEEE--------------------SS------------PPPP-----------------S--PPPPP-------BTTB-SEEEEE-TTSSSGGG-EEEEEEPTTSHHHHHS---S-EE-EETTEE-TT--HHHHHHHHHH--